Protein 6G85 (pdb70)

Solvent-accessible surface area: 31782 Å² total; per-residue (Å²): 154,83,32,34,198,67,123,104,28,32,74,13,25,168,3,60,1,2,10,2,17,10,134,120,105,15,136,77,66,133,128,25,16,26,18,60,10,51,144,50,6,117,32,116,66,110,69,108,4,20,3,3,14,11,9,2,22,1,53,80,0,0,70,54,0,12,129,32,16,65,60,119,89,15,64,135,37,4,3,0,3,25,2,43,56,56,13,89,66,20,0,8,9,0,2,9,0,0,3,0,0,1,26,28,5,74,2,48,4,85,35,0,11,60,16,12,19,29,31,83,61,5,28,2,31,1,14,7,8,8,178,81,112,9,27,2,37,0,32,17,18,18,0,0,3,0,0,42,30,0,60,99,98,51,19,13,83,16,162,80,42,88,19,127,36,25,66,84,29,53,96,112,84,62,9,33,3,6,64,5,5,82,31,2,0,0,0,18,10,13,114,29,137,147,159,28,62,105,38,3,124,18,3,25,88,29,1,65,106,48,73,8,56,0,0,0,3,0,5,77,111,75,15,55,90,120,32,0,75,90,81,70,7,49,20,16,55,16,69,17,126,108,47,63,40,2,100,59,76,35,0,65,34,1,0,0,0,0,33,10,2,50,188,143,55,2,42,0,0,0,0,3,140,44,0,20,10,15,0,0,0,0,0,0,0,4,2,0,14,52,55,12,0,14,0,15,0,0,0,0,0,0,8,2,9,9,20,4,0,0,43,12,83,3,4,16,30,0,8,77,44,7,33,63,0,19,26,13,89,68,54,6,95,69,6,94,107,87,26,161,63,0,49,30,4,77,16,7,16,52,80,111,94,51,146,48,19,118,76,90,120,107,88,108,32,33,66,11,26,203,46,65,0,39,10,4,19,22,113,144,115,17,154,84,66,134,126,46,16,30,19,42,8,61,108,68,16,138,38,134,53,102,72,103,5,17,3,3,17,12,10,1,28,0,50,103,0,0,65,60,0,14,128,31,12,99,62,116,129,9,68,140,28,9,0,5,3,20,5,30,50,46,15,80,60,23,0,6,7,0,1,9,0,0,3,0,0,1,15,28,5,78,1,47,4,84,36,0,11,65,16,12,20,29,28,87,70,4,30,2,31,1,13,7,8,5,173,79,114,9,28,2,38,0,31,18,17,17,0,0,4,0,0,41,30,0,54,100,98,51,18,15,81,24,150,80,40,77,18,119,45,29,44,85,34,68,82,113,77,61,7,34,3,10,66,5,6,81,32,2,0,0,0,20,11,11,93,36,135,151,50,137,208,39,69,92,38,2,94,20,3,28,92,26,1,62,107,50,75,7,50,2,0,0,3,0,5,73,101,44,2,49,89,99,37,0,81,92,85,69,9,57,23,9,51,13,76,17,124,109,49,45,43,4,99,60,72,32,0,70,29,0,0,0,0,1,18,27,3,48,150,155,53,3,43,0,0,0,0,4,103,47,0,17,10,14,0,0,0,0,0,0,0,5,2,1,20,52,56,14,0,16,0,16,0,0,0,0,0,0,8,2,9,9,26,4,0,0,39,12,82,4,2,15,28,0,9,80,46,5,48,43,0,8,55,10,88,71,43,9,101,41,11,99,117,103,29,104,63,0,53,50,13,15,17,7,29,57,53,55,78,59,130,109,29,128,147,150,106,149,89,150,93,61,12,93,2,100,96,135,13,19,86,104,55,24,95,13,96,76,79,110,97,119,187

Secondary structure (P-SEA, 3-state):
cbbbbbccccccccccbbbbbbcbbbbbcccbbbbbccccbbbbbcccccccccaaaaaaaaaaaaaaaaccccccbbbbbcccccaaaaaaaaaaaaaaaacccccccccccccccccccccbbbbbcccccccccccaaaaaaaaaaaaaacccccccccaaaaaaaccccccccccccccccccccccccccccaaaaaaaaaaaaccccbbbbcccccccaaaaaaabbbbbbbcccccccccaaaaaaaaaaaaaaaaabbbbbbbcccccaaaaaaaaaaaaacccccaaaaaaaaaaccccccccaaaaaaaaaaaaaaacccccccccccccccccbbbbbcaaaaaaaaaac/cccccccccccbbbbcccbbbbbcccbbbbbccccccccccccccccccaaaaaaaaaaaaaaaaccccccbbbbbcccccaaaaaaaaaaaaaaaacccccccccccccccccccccbbbbbcccccccccccaaaaaaaaaaaaaacccccccccaaaaaaaacccccccccccccbbbbccccccccccccaaaaaaaaaaaaccccbbbbcccccccaaaaaaabbbbbbbcccccccccaaaaaaaaaaaaaaaaacbbbbbbcccccaaaaaaaaaaaaacccccaaaaaaaaaaacccccccaaaaaaaacaaaaaacccccccccccccccccccccccaaaaaaaacccc/cccccccccc/ccccccccccccccc

Foldseek 3Di:
DAADDDPQKFDLDGQAEIEHAEQDDDDADQAEDEDECPVPQADDALAPFGDQAAPLSLLVVVVVVVVQCPDVSCVRYYYYYYYYHDLARSQNSLLSVLLCCVQPVVDALVSSCVRQPPDPPHHDFGFFRDDDDTDDTFGSSLLSVLSNLCVVVPFDHSVPDDSVVLVVCCDVQQFNWFDQGLAEIFTADAACDVPGHRNVVNVQVVCLVNFAAEEEEAEDDRDDCVSQVVSRHHYAYLYDDPPDADDVVSLQQLLQQSVQQVVVVGHYYYYYRGRAAHVLRNVLLNCCQPRVRQLSSSLSSRCNSPNRHHDDCSSVVCNVCSVVSNCLVPFWDWAPFFDVNGPRGTGIDGPVVNVVVVVVD/DPQWFDLDPQAEIEHAAPDDDDADQAEDEDECPVPQADDALAPFGDQAAPLSLVVVVVVVVVQCPDPSCVRYYYYYYYHPDLARSQNSLLSVLLCCVPPVVDALVSSCVRQPPDPPHHDFTFFRDDDPTDDTFHSSLLNVLSNLCVVVVFDDVVPDDSVVLVVCCDVLQFNKFDQGLAEIFTADAADPPACVGGRNVVNVLVVCLVSFAAEEEEAEDGRHHCVSQVVSRHHYAYLYDDPPDADDVQSLQQLLQQSVVQVVVVGHYYYYYNGRAARVLLNVLLNCCLPRPRQLSSSVSSRCNSPNRHHHDVSSVVCNVCSVVSNCLVPFWDWDPFADVNGPRTTGTDGPVVNVPVVDDDD/DPCDDPPDDD/DDPPDDDDDDDDDDD

GO terms:
  GO:0004721 phosphoprotein phosphatase activity (F, IDA)
  GO:0004722 protein serine/threonine phosphatase activity (F, IDA)
  GO:0044732 mitotic spindle pole body (C, IDA)
  GO:0071958 new mitotic spindle pole body (C, IDA)
  GO:0005634 nucleus (C, IDA)
  GO:0005730 nucleolus (C, IDA)
  GO:0005737 cytoplasm (C, IDA)
  GO:0005816 spindle pole body (C, IDA)
  GO:0005935 cellular bud neck (C, IDA)
  GO:0010508 positive regulation of autophagy (P, IDA)
  GO:0030869 RENT complex (C, IDA)
  GO:0140013 meiotic nuclear division (P, IDA)
  GO:1903501 positive regulation of mitotic actomyosin contractile ring assembly (P, IGI)
  GO:0005634 nucleus (C, HDA)
  GO:0005737 cytoplasm (C, IMP)
  GO:0016479 negative regulation of transcription by RNA polymerase I (P, IMP)
  GO:2000786 positive regulation of autophagosome assembly (P, IMP)
  GO:1903501 positive regulation of mitotic actomyosin contractile ring assembly (P, IMP)
  GO:0032467 positive regulation of cytokinesis (P, IMP)
  GO:0051229 meiotic spindle disassembly (P, IMP)

Nearest PDB structures (foldseek):
  6g85-assembly1_B  TM=1.003E+00  e=4.518E-81  Saccharomyces cerevisiae S288C
  6g86-assembly1_A  TM=9.935E-01  e=2.048E-76  Saccharomyces cerevisiae
  6g85-assembly1_A  TM=9.961E-01  e=1.096E-75  Saccharomyces cerevisiae S288C
  5xw4-assembly1_A  TM=9.952E-01  e=2.325E-74  Saccharomyces cerevisiae S288C
  5xw5-assembly1_A  TM=9.946E-01  e=5.379E-74  Saccharomyces cerevisiae S288C

Sequence (745 aa):
RRSVYLDNTIEFLRGRRVYLGAYDYTPEDTDELVFFTVEDAIFYNSSFHLDFGPMNIGHLLYRRFAVIFHEILNDPENANKAVVFYSSASTRQRANAACMLCCYMILVQAWTPHQVLQQPLAQVVDPPFMPFRDAGYSNADFEITIQDVVYGVWRAKEKGLIDLHHSFNLEESSYEKYEEHVEFGDFNVLTPDFIAFASPQEDHHLNQPFKSSVLNFFANNNVQLVVRLNSHLYNKKHFEDIGIQHLDLIFEEDGTCPDDLSIVKNFVGAAETIIKKRGGKIAVHCKAGLGRTGCLIGAHLIYTYGFTANECIGFLRFIRPGMVVGPQQHHWLYLHQNDFRREWKYTTRRISLKPSEAIGGLYPLISLEEEYRRLQKKKLLDNTIEFLRGRRVYLGAYDYTPEDTDELVFFTVEDAIFYNNSSSFHLDFGPMNIGHLYRFAVIFHEILNDPENANKAVVFYSSASTRQRANAACMLCCYMILVQAWTPHQVLQQPLAQVVDPPFMPFRDAGYSNADFEITIQDVVYGVWRRAKEKGLIDLHSFNLEESYEKYEEHVVEFGDFNVLTPDFIAFASPQEDHPKHLNQPFKKSSVLNFFANNNVQLVVRLNSHLYNKKHFEEDDIGIQHLDLIFEEDGTTCPDDLSIVKNFVGAAETIIKRGGKIAVHCKKAGLGRTGCLIGAHLIYTYGFTANECIGFLRFIRPGMVVGPQQHWLYLHQNDFRREWKYTTRISLKPSEAIGGLYPLISLEEEYRLQKKKLKFTDVPALNNYPAFTDVPALNYPATPP

InterPro domains:
  IPR000340 Dual specificity phosphatase, catalytic domain [PF00782] (199-334)
  IPR000387 Tyrosine-specific protein phosphatases domain [PS50056] (263-328)
  IPR003595 Protein-tyrosine phosphatase, catalytic [SM00404] (240-334)
  IPR016130 Protein-tyrosine phosphatase, active site [PS00383] (281-291)
  IPR020422 Dual specificity protein phosphatase domain [PS50054] (190-342)
  IPR020422 Dual specificity protein phosphatase domain [SM00195] (190-335)
  IPR029021 Protein-tyrosine phosphatase-like [G3DSA:3.90.190.10] (2-151)
  IPR029021 Protein-tyrosine phosphatase-like [G3DSA:3.90.190.10] (173-346)
  IPR029021 Protein-tyrosine phosphatase-like [SSF52799] (7-159)
  IPR029021 Protein-tyrosine phosphatase-like [SSF52799] (167-329)
  IPR029260 Dual specificity/tyrosine protein phosphatase, N-terminal [PF14671] (12-151)
  IPR029260 Dual specificity/tyrosine protein phosphatase, N-terminal [cd17657] (9-152)
  IPR044506 Dual-specificity phosphatase CDC14, C-terminal [cd14499] (161-340)
  IPR050561 Protein Tyrosine Phosphatase [PTHR23339] (81-438)

B-factor: mean 32.18, std 13.76, range [14.09, 113.54]

Structure (mmCIF, N/CA/C/O backbone):
data_6G85
#
_entry.id   6G85
#
_cell.length_a   76.154
_cell.length_b   97.408
_cell.length_c   129.176
_cell.angle_alpha   90.00
_cell.angle_beta   90.00
_cell.angle_gamma   90.00
#
_symmetry.space_group_name_H-M   'P 21 21 21'
#
loop_
_entity.id
_entity.type
_entity.pdbx_description
1 polymer 'Tyrosine-protein phosphatase CDC14'
2 polymer CBK1
3 polymer CBK1
4 non-polymer '2-(N-MORPHOLINO)-ETHANESULFONIC ACID'
5 non-polymer GLYCEROL
6 non-polymer 1,2-ETHANEDIOL
7 non-polymer DI(HYDROXYETHYL)ETHER
8 non-polymer 'ZINC ION'
9 water water
#
loop_
_atom_site.group_PDB
_atom_site.id
_atom_site.type_symbol
_atom_site.label_atom_id
_atom_site.label_alt_id
_atom_site.label_comp_id
_atom_site.label_asym_id
_atom_site.label_entity_id
_atom_site.label_seq_id
_atom_site.pdbx_PDB_ins_code
_atom_site.Cartn_x
_atom_site.Cartn_y
_atom_site.Cartn_z
_atom_site.occupancy
_atom_site.B_iso_or_equiv
_atom_site.auth_seq_id
_atom_site.auth_comp_id
_atom_site.auth_asym_id
_atom_site.auth_atom_id
_atom_site.pdbx_PDB_model_num
ATOM 1 N N . ARG A 1 2 ? 31.193 70.549 54.641 1.00 78.02 2 ARG A N 1
ATOM 2 C CA . ARG A 1 2 ? 31.954 69.323 54.913 1.00 75.30 2 ARG A CA 1
ATOM 3 C C . ARG A 1 2 ? 33.199 69.200 54.030 1.00 73.71 2 ARG A C 1
ATOM 4 O O . ARG A 1 2 ? 33.115 69.244 52.798 1.00 73.39 2 ARG A O 1
ATOM 12 N N . ARG A 1 3 ? 34.352 69.036 54.677 1.00 71.27 3 ARG A N 1
ATOM 13 C CA . ARG A 1 3 ? 35.634 69.098 53.990 1.00 67.24 3 ARG A CA 1
ATOM 14 C C . ARG A 1 3 ? 35.982 67.757 53.354 1.00 62.48 3 ARG A C 1
ATOM 15 O O . ARG A 1 3 ? 35.599 66.692 53.844 1.00 60.29 3 ARG A O 1
ATOM 17 N N . SER A 1 4 ? 36.721 67.818 52.255 1.00 60.34 4 SER A N 1
ATOM 18 C CA . SER A 1 4 ? 37.272 66.609 51.669 1.00 59.75 4 SER A CA 1
ATOM 19 C C . SER A 1 4 ? 38.378 66.040 52.561 1.00 57.58 4 SER A C 1
ATOM 20 O O . SER A 1 4 ? 39.099 66.773 53.246 1.00 55.62 4 SER A O 1
ATOM 22 N N . VAL A 1 5 ? 38.488 64.707 52.553 1.00 56.38 5 VAL A N 1
ATOM 23 C CA . VAL A 1 5 ? 39.521 63.962 53.273 1.00 53.59 5 VAL A CA 1
ATOM 24 C C . VAL A 1 5 ? 40.582 63.503 52.273 1.00 50.29 5 VAL A C 1
ATOM 25 O O . VAL A 1 5 ? 40.255 62.904 51.237 1.00 42.85 5 VAL A O 1
ATOM 29 N N . TYR A 1 6 ? 41.854 63.759 52.581 1.00 52.37 6 TYR A N 1
ATOM 30 C CA . TYR A 1 6 ? 42.960 63.273 51.755 1.00 56.26 6 TYR A CA 1
ATOM 31 C C . TYR A 1 6 ? 43.792 62.296 52.575 1.00 51.07 6 TYR A C 1
ATOM 32 O O . TYR A 1 6 ? 44.392 62.679 53.588 1.00 54.92 6 TYR A O 1
ATOM 41 N N . LEU A 1 7 ? 43.821 61.039 52.136 1.00 45.73 7 LEU A N 1
ATOM 42 C CA . LEU A 1 7 ? 44.441 59.956 52.884 1.00 40.87 7 LEU A CA 1
ATOM 43 C C . LEU A 1 7 ? 44.898 58.927 51.870 1.00 37.97 7 LEU A C 1
ATOM 44 O O . LEU A 1 7 ? 44.160 58.652 50.919 1.00 36.64 7 LEU A O 1
ATOM 49 N N . ASP A 1 8 ? 46.113 58.380 52.032 1.00 38.24 8 ASP A N 1
ATOM 50 C CA . ASP A 1 8 ? 46.576 57.393 51.045 1.00 36.34 8 ASP A CA 1
ATOM 51 C C . ASP A 1 8 ? 45.595 56.228 50.959 1.00 34.38 8 ASP A C 1
ATOM 52 O O . ASP A 1 8 ? 44.979 55.847 51.957 1.00 34.88 8 ASP A O 1
ATOM 57 N N . ASN A 1 9 ? 45.472 55.666 49.752 1.00 31.62 9 ASN A N 1
ATOM 58 C CA . ASN A 1 9 ? 44.702 54.430 49.480 1.00 35.51 9 ASN A CA 1
ATOM 59 C C . ASN A 1 9 ? 43.242 54.552 49.914 1.00 33.67 9 ASN A C 1
ATOM 60 O O . ASN A 1 9 ? 42.642 53.575 50.391 1.00 29.17 9 ASN A O 1
ATOM 65 N N . THR A 1 10 ? 42.664 55.753 49.729 1.00 28.60 10 THR A N 1
ATOM 66 C CA . THR A 1 10 ? 41.318 56.103 50.183 1.00 29.97 10 THR A CA 1
ATOM 67 C C . THR A 1 10 ? 40.597 56.796 49.028 1.00 32.38 10 THR A C 1
ATOM 68 O O . THR A 1 10 ? 41.128 57.754 48.455 1.00 34.93 10 THR A O 1
ATOM 72 N N . ILE A 1 11 ? 39.410 56.288 48.662 1.00 24.53 11 ILE A N 1
ATOM 73 C CA . ILE A 1 11 ? 38.631 56.728 47.492 1.00 25.03 11 ILE A CA 1
ATOM 74 C C . ILE A 1 11 ? 37.374 57.449 47.979 1.00 28.30 11 ILE A C 1
ATOM 75 O O . ILE A 1 11 ? 36.675 56.949 48.877 1.00 27.03 11 ILE A O 1
ATOM 80 N N . GLU A 1 12 ? 37.071 58.623 47.385 1.00 25.00 12 GLU A N 1
ATOM 81 C CA . GLU A 1 12 ? 35.899 59.422 47.760 1.00 24.20 12 GLU A CA 1
ATOM 82 C C . GLU A 1 12 ? 34.642 58.960 47.018 1.00 27.89 12 GLU A C 1
ATOM 83 O O . GLU A 1 12 ? 34.606 58.929 45.767 1.00 26.95 12 GLU A O 1
ATOM 89 N N . PHE A 1 13 ? 33.603 58.615 47.787 1.00 24.20 13 PHE A N 1
ATOM 90 C CA . PHE A 1 13 ? 32.264 58.415 47.215 1.00 22.48 13 PHE A CA 1
ATOM 91 C C . PHE A 1 13 ? 31.362 59.631 47.444 1.00 25.89 13 PHE A C 1
ATOM 92 O O . PHE A 1 13 ? 30.726 60.088 46.480 1.00 27.49 13 PHE A O 1
ATOM 100 N N . LEU A 1 14 ? 31.295 60.183 48.670 1.00 24.92 14 LEU A N 1
ATOM 101 C CA . LEU A 1 14 ? 30.562 61.422 48.936 1.00 25.97 14 LEU A CA 1
ATOM 102 C C . LEU A 1 14 ? 31.456 62.332 49.768 1.00 30.18 14 LEU A C 1
ATOM 103 O O . LEU A 1 14 ? 31.893 61.931 50.858 1.00 27.03 14 LEU A O 1
ATOM 108 N N . ARG A 1 15 ? 31.705 63.566 49.295 1.00 29.14 15 ARG A N 1
ATOM 109 C CA . ARG A 1 15 ? 32.653 64.472 49.969 1.00 31.52 15 ARG A CA 1
ATOM 110 C C . ARG A 1 15 ? 32.349 64.679 51.457 1.00 32.51 15 ARG A C 1
ATOM 111 O O . ARG A 1 15 ? 31.229 65.048 51.847 1.00 31.82 15 ARG A O 1
ATOM 119 N N . GLY A 1 16 ? 33.358 64.453 52.291 1.00 31.23 16 GLY A N 1
ATOM 120 C CA . GLY A 1 16 ? 33.194 64.604 53.727 1.00 32.54 16 GLY A CA 1
ATOM 121 C C . GLY A 1 16 ? 32.278 63.609 54.413 1.00 32.43 16 GLY A C 1
ATOM 122 O O . GLY A 1 16 ? 32.025 63.773 55.619 1.00 32.60 16 GLY A O 1
ATOM 123 N N . ARG A 1 17 ? 31.766 62.584 53.715 1.00 30.83 17 ARG A N 1
ATOM 124 C CA A ARG A 1 17 ? 30.760 61.705 54.309 0.41 32.20 17 ARG A CA 1
ATOM 125 C CA B ARG A 1 17 ? 30.846 61.701 54.410 0.59 31.71 17 ARG A CA 1
ATOM 126 C C . ARG A 1 17 ? 31.044 60.204 54.134 1.00 31.22 17 ARG A C 1
ATOM 127 O O . ARG A 1 17 ? 30.838 59.417 55.073 1.00 30.28 17 ARG A O 1
ATOM 142 N N . VAL A 1 18 ? 31.426 59.767 52.917 1.00 27.02 18 VAL A N 1
ATOM 143 C CA . VAL A 1 18 ? 31.593 58.321 52.643 1.00 22.29 18 VAL A CA 1
ATOM 144 C C . VAL A 1 18 ? 32.879 58.091 51.851 1.00 28.26 18 VAL A C 1
ATOM 145 O O . VAL A 1 18 ? 33.018 58.611 50.731 1.00 25.19 18 VAL A O 1
ATOM 149 N N . TYR A 1 19 ? 33.784 57.238 52.384 1.00 24.45 19 TYR A N 1
ATOM 150 C CA . TYR A 1 19 ? 35.059 56.891 51.729 1.00 24.63 19 TYR A CA 1
ATOM 151 C C . TYR A 1 19 ? 35.260 55.374 51.736 1.00 26.13 19 TYR A C 1
ATOM 152 O O . TYR A 1 19 ? 34.710 54.671 52.589 1.00 26.96 19 TYR A O 1
ATOM 161 N N . LEU A 1 20 ? 36.068 54.878 50.785 1.00 22.21 20 LEU A N 1
ATOM 162 C CA . LEU A 1 20 ? 36.436 53.458 50.666 1.00 20.74 20 LEU A CA 1
ATOM 163 C C . LEU A 1 20 ? 37.959 53.361 50.812 1.00 25.70 20 LEU A C 1
ATOM 164 O O . LEU A 1 20 ? 38.685 53.872 49.960 1.00 25.47 20 LEU A O 1
ATOM 169 N N . GLY A 1 21 ? 38.439 52.685 51.866 1.00 23.77 21 GLY A N 1
ATOM 170 C CA . GLY A 1 21 ? 39.870 52.559 52.156 1.00 23.97 21 GLY A CA 1
ATOM 171 C C . GLY A 1 21 ? 40.391 51.128 51.962 1.00 23.77 21 GLY A C 1
ATOM 172 O O . GLY A 1 21 ? 39.603 50.171 51.933 1.00 22.37 21 GLY A O 1
ATOM 173 N N . ALA A 1 22 ? 41.712 50.957 51.832 1.00 24.89 22 ALA A N 1
ATOM 174 C CA . ALA A 1 22 ? 42.346 49.632 51.779 1.00 24.30 22 ALA A CA 1
ATOM 175 C C . ALA A 1 22 ? 43.689 49.728 52.500 1.00 26.36 22 ALA A C 1
ATOM 176 O O . ALA A 1 22 ? 44.588 50.420 52.004 1.00 29.80 22 ALA A O 1
ATOM 178 N N . TYR A 1 23 ? 43.833 49.046 53.638 1.00 25.83 23 TYR A N 1
ATOM 179 C CA . TYR A 1 23 ? 44.964 49.305 54.530 1.00 27.33 23 TYR A CA 1
ATOM 180 C C . TYR A 1 23 ? 45.563 47.995 55.009 1.00 30.32 23 TYR A C 1
ATOM 181 O O . TYR A 1 23 ? 44.841 47.020 55.246 1.00 32.81 23 TYR A O 1
ATOM 190 N N . ASP A 1 24 ? 46.886 47.991 55.228 1.00 36.67 24 ASP A N 1
ATOM 191 C CA . ASP A 1 24 ? 47.547 46.862 55.874 1.00 38.91 24 ASP A CA 1
ATOM 192 C C . ASP A 1 24 ? 47.879 47.154 57.338 1.00 42.62 24 ASP A C 1
ATOM 193 O O . ASP A 1 24 ? 48.732 46.478 57.924 1.00 47.53 24 ASP A O 1
ATOM 198 N N . TYR A 1 25 ? 47.236 48.168 57.925 1.00 39.70 25 TYR A N 1
ATOM 199 C CA . TYR A 1 25 ? 47.345 48.552 59.332 1.00 41.30 25 TYR A CA 1
ATOM 200 C C . TYR A 1 25 ? 45.917 48.777 59.834 1.00 38.29 25 TYR A C 1
ATOM 201 O O . TYR A 1 25 ? 44.974 48.808 59.040 1.00 36.49 25 TYR A O 1
ATOM 210 N N . THR A 1 26 ? 45.741 48.923 61.148 1.00 38.66 26 THR A N 1
ATOM 211 C CA . THR A 1 26 ? 44.420 49.231 61.686 1.00 40.96 26 THR A CA 1
ATOM 212 C C . THR A 1 26 ? 44.326 50.729 61.927 1.00 36.62 26 THR A C 1
ATOM 213 O O . THR A 1 26 ? 45.048 51.253 62.778 1.00 38.76 26 THR A O 1
ATOM 217 N N . PRO A 1 27 ? 43.472 51.450 61.196 1.00 33.76 27 PRO A N 1
ATOM 218 C CA . PRO A 1 27 ? 43.370 52.905 61.385 1.00 32.78 27 PRO A CA 1
ATOM 219 C C . PRO A 1 27 ? 42.683 53.278 62.686 1.00 36.24 27 PRO A C 1
ATOM 220 O O . PRO A 1 27 ? 41.847 52.531 63.199 1.00 35.37 27 PRO A O 1
ATOM 224 N N . GLU A 1 28 ? 43.054 54.453 63.222 1.00 34.88 28 GLU A N 1
ATOM 225 C CA . GLU A 1 28 ? 42.485 54.997 64.455 1.00 36.40 28 GLU A CA 1
ATOM 226 C C . GLU A 1 28 ? 41.427 56.065 64.178 1.00 36.91 28 GLU A C 1
ATOM 227 O O . GLU A 1 28 ? 41.672 56.992 63.408 1.00 36.27 28 GLU A O 1
ATOM 233 N N . ASP A 1 29 ? 40.276 55.964 64.854 1.00 37.79 29 ASP A N 1
ATOM 234 C CA . ASP A 1 29 ? 39.251 56.997 64.761 1.00 34.90 29 ASP A CA 1
ATOM 235 C C . ASP A 1 29 ? 39.783 58.334 65.289 1.00 38.41 29 ASP A C 1
ATOM 236 O O . ASP A 1 29 ? 40.603 58.379 66.214 1.00 42.00 29 ASP A O 1
ATOM 241 N N . THR A 1 30 ? 39.270 59.436 64.730 1.00 37.51 30 THR A N 1
ATOM 242 C CA . THR A 1 30 ? 39.613 60.788 65.201 1.00 39.58 30 THR A CA 1
ATOM 243 C C . THR A 1 30 ? 38.339 61.610 65.398 1.00 42.70 30 THR A C 1
ATOM 244 O O . THR A 1 30 ? 37.216 61.128 65.191 1.00 42.01 30 THR A O 1
ATOM 248 N N . ASP A 1 31 ? 38.520 62.889 65.753 1.00 42.98 31 ASP A N 1
ATOM 249 C CA . ASP A 1 31 ? 37.371 63.777 65.861 1.00 41.55 31 ASP A CA 1
ATOM 250 C C . ASP A 1 31 ? 36.705 64.008 64.515 1.00 37.42 31 ASP A C 1
ATOM 251 O O . ASP A 1 31 ? 35.538 64.405 64.475 1.00 42.75 31 ASP A O 1
ATOM 256 N N . GLU A 1 32 ? 37.388 63.711 63.414 1.00 36.84 32 GLU A N 1
ATOM 257 C CA . GLU A 1 32 ? 36.832 63.923 62.084 1.00 40.34 32 GLU A CA 1
ATOM 258 C C . GLU A 1 32 ? 36.527 62.644 61.312 1.00 36.01 32 GLU A C 1
ATOM 259 O O . GLU A 1 32 ? 35.849 62.733 60.283 1.00 37.00 32 GLU A O 1
ATOM 265 N N . LEU A 1 33 ? 37.000 61.478 61.775 1.00 34.97 33 LEU A N 1
ATOM 266 C CA . LEU A 1 33 ? 36.927 60.237 61.001 1.00 37.06 33 LEU A CA 1
ATOM 267 C C . LEU A 1 33 ? 36.453 59.078 61.880 1.00 34.05 33 LEU A C 1
ATOM 268 O O . LEU A 1 33 ? 36.873 58.970 63.038 1.00 35.65 33 LEU A O 1
ATOM 273 N N . VAL A 1 34 ? 35.574 58.215 61.328 1.00 30.94 34 VAL A N 1
ATOM 274 C CA . VAL A 1 34 ? 35.258 56.927 61.947 1.00 29.47 34 VAL A CA 1
ATOM 275 C C . VAL A 1 34 ? 35.464 55.833 60.896 1.00 27.45 34 VAL A C 1
ATOM 276 O O . VAL A 1 34 ? 34.951 55.926 59.778 1.00 27.10 34 VAL A O 1
ATOM 280 N N . PHE A 1 35 ? 36.195 54.789 61.262 1.00 27.91 35 PHE A N 1
ATOM 281 C CA . PHE A 1 35 ? 36.573 53.719 60.349 1.00 25.93 35 PHE A CA 1
ATOM 282 C C . PHE A 1 35 ? 35.841 52.417 60.720 1.00 23.25 35 PHE A C 1
ATOM 283 O O . PHE A 1 35 ? 35.666 52.123 61.928 1.00 28.22 35 PHE A O 1
ATOM 291 N N . PHE A 1 36 ? 35.499 51.609 59.715 1.00 23.28 36 PHE A N 1
ATOM 292 C CA . PHE A 1 36 ? 35.015 50.250 59.991 1.00 24.08 36 PHE A CA 1
ATOM 293 C C . PHE A 1 36 ? 35.319 49.274 58.872 1.00 25.20 36 PHE A C 1
ATOM 294 O O . PHE A 1 36 ? 35.343 49.646 57.695 1.00 23.53 36 PHE A O 1
ATOM 302 N N . THR A 1 37 ? 35.617 48.025 59.273 1.00 25.83 37 THR A N 1
ATOM 303 C CA . THR A 1 37 ? 35.709 46.896 58.353 1.00 23.50 37 THR A CA 1
ATOM 304 C C . THR A 1 37 ? 34.731 45.794 58.792 1.00 22.65 37 THR A C 1
ATOM 305 O O . THR A 1 37 ? 34.420 45.676 59.986 1.00 25.54 37 THR A O 1
ATOM 309 N N . VAL A 1 38 ? 34.229 45.016 57.818 1.00 23.89 38 VAL A N 1
ATOM 310 C CA . VAL A 1 38 ? 33.366 43.860 58.116 1.00 25.61 38 VAL A CA 1
ATOM 311 C C . VAL A 1 38 ? 34.028 42.525 57.780 1.00 29.60 38 VAL A C 1
ATOM 312 O O . VAL A 1 38 ? 33.340 41.486 57.751 1.00 27.82 38 VAL A O 1
ATOM 316 N N . GLU A 1 39 ? 35.329 42.505 57.499 1.00 28.20 39 GLU A N 1
ATOM 317 C CA . GLU A 1 39 ? 35.958 41.281 57.003 1.00 29.67 39 GLU A CA 1
ATOM 318 C C . GLU A 1 39 ? 35.906 40.122 58.012 1.00 31.51 39 GLU A C 1
ATOM 319 O O . GLU A 1 39 ? 35.845 38.956 57.592 1.00 36.05 39 GLU A O 1
ATOM 325 N N . ASP A 1 40 ? 35.886 40.408 59.312 1.00 30.33 40 ASP A N 1
ATOM 326 C CA . ASP A 1 40 ? 35.768 39.337 60.306 1.00 33.92 40 ASP A CA 1
ATOM 327 C C . ASP A 1 40 ? 34.337 38.848 60.487 1.00 44.00 40 ASP A C 1
ATOM 328 O O . ASP A 1 40 ? 34.142 37.764 61.049 1.00 54.71 40 ASP A O 1
ATOM 333 N N . ALA A 1 41 ? 33.336 39.610 60.037 1.00 36.04 41 ALA A N 1
ATOM 334 C CA . ALA A 1 41 ? 31.936 39.294 60.310 1.00 39.54 41 ALA A CA 1
ATOM 335 C C . ALA A 1 41 ? 31.164 38.828 59.084 1.00 33.28 41 ALA A C 1
ATOM 336 O O . ALA A 1 41 ? 30.223 38.047 59.219 1.00 35.57 41 ALA A O 1
ATOM 338 N N . ILE A 1 42 ? 31.555 39.274 57.893 1.00 24.34 42 ILE A N 1
ATOM 339 C CA . ILE A 1 42 ? 30.814 39.009 56.656 1.00 23.51 42 ILE A CA 1
ATOM 340 C C . ILE A 1 42 ? 31.819 38.433 55.662 1.00 29.27 42 ILE A C 1
ATOM 341 O O . ILE A 1 42 ? 32.721 39.142 55.207 1.00 32.79 42 ILE A O 1
ATOM 346 N N . PHE A 1 43 ? 31.686 37.159 55.331 1.00 29.20 43 PHE A N 1
ATOM 347 C CA . PHE A 1 43 ? 32.714 36.565 54.487 1.00 33.07 43 PHE A CA 1
ATOM 348 C C . PHE A 1 43 ? 32.115 35.591 53.477 1.00 26.96 43 PHE A C 1
ATOM 349 O O . PHE A 1 43 ? 31.070 34.973 53.705 1.00 25.72 43 PHE A O 1
ATOM 357 N N . TYR A 1 44 ? 32.828 35.451 52.375 1.00 24.15 44 TYR A N 1
ATOM 358 C CA . TYR A 1 44 ? 32.416 34.634 51.247 1.00 23.29 44 TYR A CA 1
ATOM 359 C C . TYR A 1 44 ? 32.943 33.205 51.431 1.00 24.41 44 TYR A C 1
ATOM 360 O O . TYR A 1 44 ? 34.127 33.007 51.782 1.00 28.44 44 TYR A O 1
ATOM 369 N N . ASN A 1 45 ? 32.067 32.206 51.171 1.00 21.89 45 ASN A N 1
ATOM 370 C CA . ASN A 1 45 ? 32.448 30.787 51.297 1.00 26.60 45 ASN A CA 1
ATOM 371 C C . ASN A 1 45 ? 32.786 30.214 49.923 1.00 23.15 45 ASN A C 1
ATOM 372 O O . ASN A 1 45 ? 31.898 30.027 49.083 1.00 26.73 45 ASN A O 1
ATOM 377 N N . SER A 1 46 ? 34.066 29.937 49.683 1.00 23.16 46 SER A N 1
ATOM 378 C CA A SER A 1 46 ? 34.520 29.532 48.347 0.61 21.32 46 SER A CA 1
ATOM 379 C CA B SER A 1 46 ? 34.529 29.526 48.350 0.39 22.22 46 SER A CA 1
ATOM 380 C C . SER A 1 46 ? 34.228 28.053 48.067 1.00 23.70 46 SER A C 1
ATOM 381 O O . SER A 1 46 ? 34.475 27.180 48.923 1.00 26.34 46 SER A O 1
ATOM 386 N N . PHE A 1 47 ? 33.741 27.756 46.838 1.00 23.23 47 PHE A N 1
ATOM 387 C CA . PHE A 1 47 ? 33.648 26.361 46.374 1.00 24.63 47 PHE A CA 1
ATOM 388 C C . PHE A 1 47 ? 35.028 25.799 46.029 1.00 26.28 47 PHE A C 1
ATOM 389 O O . PHE A 1 47 ? 35.403 24.682 46.462 1.00 27.93 47 PHE A O 1
ATOM 397 N N . HIS A 1 48 ? 35.781 26.530 45.203 1.00 24.46 48 HIS A N 1
ATOM 398 C CA . HIS A 1 48 ? 37.132 26.103 44.808 1.00 23.96 48 HIS A CA 1
ATOM 399 C C . HIS A 1 48 ? 38.053 27.327 44.890 1.00 27.29 48 HIS A C 1
ATOM 400 O O . HIS A 1 48 ? 38.581 27.625 45.959 1.00 28.34 48 HIS A O 1
ATOM 407 N N . LEU A 1 49 ? 38.224 28.078 43.792 1.00 21.32 49 LEU A N 1
ATOM 408 C CA . LEU A 1 49 ? 39.076 29.257 43.771 1.00 22.29 49 LEU A CA 1
ATOM 409 C C . LEU A 1 49 ? 38.291 30.550 43.489 1.00 23.29 49 LEU A C 1
ATOM 410 O O . LEU A 1 49 ? 38.896 31.645 43.411 1.00 22.85 49 LEU A O 1
ATOM 415 N N . ASP A 1 50 ? 36.965 30.448 43.335 1.00 19.87 50 ASP A N 1
ATOM 416 C CA . ASP A 1 50 ? 36.065 31.614 43.378 1.00 20.34 50 ASP A CA 1
ATOM 417 C C . ASP A 1 50 ? 36.242 32.333 44.721 1.00 22.09 50 ASP A C 1
ATOM 418 O O . ASP A 1 50 ? 36.524 31.695 45.758 1.00 23.34 50 ASP A O 1
ATOM 423 N N . PHE A 1 51 ? 36.100 33.672 44.715 1.00 21.21 51 PHE A N 1
ATOM 424 C CA . PHE A 1 51 ? 36.283 34.450 45.954 1.00 19.68 51 PHE A CA 1
ATOM 425 C C . PHE A 1 51 ? 35.191 35.509 46.162 1.00 19.87 51 PHE A C 1
ATOM 426 O O . PHE A 1 51 ? 35.215 36.190 47.198 1.00 20.62 51 PHE A O 1
ATOM 434 N N . GLY A 1 52 ? 34.296 35.722 45.197 1.00 16.99 52 GLY A N 1
ATOM 435 C CA . GLY A 1 52 ? 33.302 36.787 45.226 1.00 16.51 52 GLY A CA 1
ATOM 436 C C . GLY A 1 52 ? 32.532 36.785 43.903 1.00 17.20 52 GLY A C 1
ATOM 437 O O . GLY A 1 52 ? 32.796 35.948 43.037 1.00 19.00 52 GLY A O 1
ATOM 438 N N . PRO A 1 53 ? 31.580 37.719 43.698 1.00 17.05 53 PRO A N 1
ATOM 439 C CA . PRO A 1 53 ? 31.245 38.837 44.612 1.00 17.31 53 PRO A CA 1
ATOM 440 C C . PRO A 1 53 ? 30.442 38.402 45.841 1.00 17.20 53 PRO A C 1
ATOM 441 O O . PRO A 1 53 ? 29.904 37.279 45.922 1.00 18.97 53 PRO A O 1
ATOM 445 N N . MET A 1 54 ? 30.394 39.327 46.809 1.00 16.98 54 MET A N 1
ATOM 446 C CA . MET A 1 54 ? 29.509 39.126 47.969 1.00 16.40 54 MET A CA 1
ATOM 447 C C . MET A 1 54 ? 28.045 39.075 47.536 1.00 19.03 54 MET A C 1
ATOM 448 O O . MET A 1 54 ? 27.632 39.744 46.572 1.00 21.15 54 MET A O 1
ATOM 453 N N . ASN A 1 55 ? 27.247 38.255 48.232 1.00 19.13 55 ASN A N 1
ATOM 454 C CA . ASN A 1 55 ? 25.854 38.035 47.810 1.00 17.79 55 ASN A CA 1
ATOM 455 C C . ASN A 1 55 ? 24.847 38.997 48.502 1.00 18.62 55 ASN A C 1
ATOM 456 O O . ASN A 1 55 ? 25.205 39.863 49.328 1.00 18.23 55 ASN A O 1
ATOM 461 N N . ILE A 1 56 ? 23.549 38.861 48.117 1.00 18.21 56 ILE A N 1
ATOM 462 C CA . ILE A 1 56 ? 22.489 39.788 48.596 1.00 16.76 56 ILE A CA 1
ATOM 463 C C . ILE A 1 56 ? 22.304 39.730 50.136 1.00 17.46 56 ILE A C 1
ATOM 464 O O . ILE A 1 56 ? 21.992 40.752 50.756 1.00 18.15 56 ILE A O 1
ATOM 469 N N . GLY A 1 57 ? 22.456 38.548 50.747 1.00 18.83 57 GLY A N 1
ATOM 470 C CA . GLY A 1 57 ? 22.426 38.474 52.211 1.00 19.65 57 GLY A CA 1
ATOM 471 C C . GLY A 1 57 ? 23.596 39.185 52.891 1.00 18.44 57 GLY A C 1
ATOM 472 O O . GLY A 1 57 ? 23.398 39.861 53.895 1.00 20.42 57 GLY A O 1
ATOM 473 N N . HIS A 1 58 ? 24.816 39.021 52.356 1.00 21.61 58 HIS A N 1
ATOM 474 C CA . HIS A 1 58 ? 25.974 39.812 52.827 1.00 23.46 58 HIS A CA 1
ATOM 475 C C . HIS A 1 58 ? 25.685 41.313 52.732 1.00 19.89 58 HIS A C 1
ATOM 476 O O . HIS A 1 58 ? 25.943 42.078 53.687 1.00 19.96 58 HIS A O 1
ATOM 483 N N . LEU A 1 59 ? 25.158 41.756 51.560 1.00 18.25 59 LEU A N 1
ATOM 484 C CA A LEU A 1 59 ? 24.855 43.162 51.332 0.30 18.44 59 LEU A CA 1
ATOM 485 C CA B LEU A 1 59 ? 24.852 43.167 51.321 0.70 17.70 59 LEU A CA 1
ATOM 486 C C . LEU A 1 59 ? 23.842 43.677 52.342 1.00 21.57 59 LEU A C 1
ATOM 487 O O . LEU A 1 59 ? 24.008 44.775 52.881 1.00 19.60 59 LEU A O 1
ATOM 496 N N . TYR A 1 60 ? 22.770 42.882 52.608 1.00 19.10 60 TYR A N 1
ATOM 497 C CA . TYR A 1 60 ? 21.786 43.305 53.600 1.00 20.96 60 TYR A CA 1
ATOM 498 C C . TYR A 1 60 ? 22.423 43.487 54.978 1.00 20.48 60 TYR A C 1
ATOM 499 O O . TYR A 1 60 ? 22.135 44.482 55.667 1.00 21.52 60 TYR A O 1
ATOM 508 N N . ARG A 1 61 ? 23.290 42.556 55.392 1.00 22.52 61 ARG A N 1
ATOM 509 C CA A ARG A 1 61 ? 23.937 42.705 56.699 0.51 23.30 61 ARG A CA 1
ATOM 510 C CA B ARG A 1 61 ? 23.935 42.704 56.699 0.49 23.39 61 ARG A CA 1
ATOM 511 C C . ARG A 1 61 ? 24.899 43.893 56.719 1.00 22.36 61 ARG A C 1
ATOM 512 O O . ARG A 1 61 ? 24.976 44.613 57.726 1.00 23.62 61 ARG A O 1
ATOM 527 N N . PHE A 1 62 ? 25.641 44.119 55.610 1.00 20.26 62 PHE A N 1
ATOM 528 C CA . PHE A 1 62 ? 26.470 45.341 55.512 1.00 21.19 62 PHE A CA 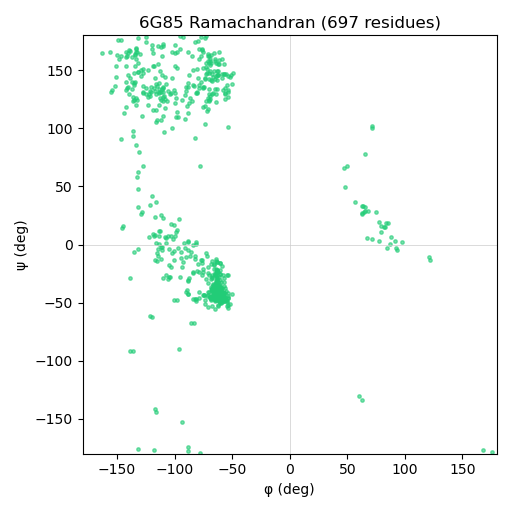1
ATOM 529 C C . PHE A 1 62 ? 25.621 46.620 55.685 1.00 22.78 62 PHE A C 1
ATOM 530 O O . PHE A 1 62 ? 26.019 47.571 56.373 1.00 22.11 62 PHE A O 1
ATOM 538 N N . ALA A 1 63 ? 24.451 46.681 55.042 1.00 20.49 63 ALA A N 1
ATOM 539 C CA . ALA A 1 63 ? 23.591 47.861 55.137 1.00 20.51 63 ALA A CA 1
ATOM 540 C C . ALA A 1 63 ? 23.176 48.161 56.593 1.00 21.47 63 ALA A C 1
ATOM 541 O O . ALA A 1 63 ? 23.169 49.332 57.040 1.00 21.73 63 ALA A O 1
ATOM 543 N N . VAL A 1 64 ? 22.809 47.102 57.360 1.00 22.71 64 VAL A N 1
ATOM 544 C CA . VAL A 1 64 ? 22.450 47.292 58.785 1.00 24.38 64 VAL A CA 1
ATOM 545 C C . VAL A 1 64 ? 23.615 47.923 59.572 1.00 24.03 64 VAL A C 1
ATOM 546 O O . VAL A 1 64 ? 23.427 48.877 60.344 1.00 26.95 64 VAL A O 1
ATOM 550 N N . ILE A 1 65 ? 24.841 47.395 59.389 1.00 23.13 65 ILE A N 1
ATOM 551 C CA . ILE A 1 65 ? 26.025 47.889 60.105 1.00 22.72 65 ILE A CA 1
ATOM 552 C C . ILE A 1 65 ? 26.352 49.334 59.695 1.00 24.90 65 ILE A C 1
ATOM 553 O O . ILE A 1 65 ? 26.571 50.220 60.534 1.00 25.13 65 ILE A O 1
ATOM 558 N N . PHE A 1 66 ? 26.390 49.578 58.384 1.00 23.23 66 PHE A N 1
ATOM 559 C CA . PHE A 1 66 ? 26.646 50.922 57.849 1.00 23.79 66 PHE A CA 1
ATOM 560 C C . PHE A 1 66 ? 25.667 51.954 58.408 1.00 24.29 66 PHE A C 1
ATOM 561 O O . PHE A 1 66 ? 26.077 53.066 58.795 1.00 25.02 66 PHE A O 1
ATOM 569 N N . HIS A 1 67 ? 24.349 51.648 58.365 1.00 24.00 67 HIS A N 1
ATOM 570 C CA . HIS A 1 67 ? 23.341 52.539 58.949 1.00 27.56 67 HIS A CA 1
ATOM 571 C C . HIS A 1 67 ? 23.528 52.760 60.453 1.00 26.77 67 HIS A C 1
ATOM 572 O O . HIS A 1 67 ? 23.290 53.864 60.934 1.00 28.11 67 HIS A O 1
ATOM 579 N N . GLU A 1 68 ? 23.881 51.714 61.213 1.00 26.56 68 GLU A N 1
ATOM 580 C CA . GLU A 1 68 ? 24.098 51.896 62.656 1.00 25.88 68 GLU A CA 1
ATOM 581 C C . GLU A 1 68 ? 25.226 52.901 62.904 1.00 29.41 68 GLU A C 1
ATOM 582 O O . GLU A 1 68 ? 25.120 53.783 63.773 1.00 30.79 68 GLU A O 1
ATOM 588 N N . ILE A 1 69 ? 26.281 52.844 62.082 1.00 29.89 69 ILE A N 1
ATOM 589 C CA . ILE A 1 69 ? 27.414 53.743 62.303 1.00 30.13 69 ILE A CA 1
ATOM 590 C C . ILE A 1 69 ? 27.058 55.163 61.855 1.00 27.38 69 ILE A C 1
ATOM 591 O O . ILE A 1 69 ? 27.290 56.145 62.568 1.00 28.00 69 ILE A O 1
ATOM 596 N N . LEU A 1 70 ? 26.416 55.284 60.692 1.00 28.67 70 LEU A N 1
ATOM 597 C CA . LEU A 1 70 ? 25.984 56.588 60.175 1.00 30.24 70 LEU A CA 1
ATOM 598 C C . LEU A 1 70 ? 25.007 57.288 61.117 1.00 32.64 70 LEU A C 1
ATOM 599 O O . LEU A 1 70 ? 25.036 58.519 61.244 1.00 37.30 70 LEU A O 1
ATOM 604 N N . ASN A 1 71 ? 24.112 56.531 61.783 1.00 30.81 71 ASN A N 1
ATOM 605 C CA . ASN A 1 71 ? 23.070 57.103 62.622 1.00 33.84 71 ASN A CA 1
ATOM 606 C C . ASN A 1 71 ? 23.527 57.328 64.058 1.00 34.57 71 ASN A C 1
ATOM 607 O O . ASN A 1 71 ? 22.764 57.894 64.862 1.00 39.21 71 ASN A O 1
ATOM 612 N N . ASP A 1 72 ? 24.741 56.905 64.413 1.00 35.09 72 ASP A N 1
ATOM 613 C CA . ASP A 1 72 ? 25.242 57.097 65.789 1.00 36.04 72 ASP A CA 1
ATOM 614 C C . ASP A 1 72 ? 25.504 58.587 66.058 1.00 35.68 72 ASP A C 1
ATOM 615 O O . ASP A 1 72 ? 26.184 59.250 65.261 1.00 37.67 72 ASP A O 1
ATOM 620 N N . PRO A 1 73 ? 24.958 59.157 67.151 1.00 40.96 73 PRO A N 1
ATOM 621 C CA . PRO A 1 73 ? 25.129 60.598 67.399 1.00 41.69 73 PRO A CA 1
ATOM 622 C C . PRO A 1 73 ? 26.576 61.075 67.473 1.00 41.08 73 PRO A C 1
ATOM 623 O O . PRO A 1 73 ? 26.862 62.210 67.056 1.00 42.06 73 PRO A O 1
ATOM 627 N N . GLU A 1 74 ? 27.510 60.255 67.960 1.00 46.08 74 GLU A N 1
ATOM 628 C CA . GLU A 1 74 ? 28.892 60.734 68.017 1.00 47.97 74 GLU A CA 1
ATOM 629 C C . GLU A 1 74 ? 29.531 60.909 66.640 1.00 42.64 74 GLU A C 1
ATOM 630 O O . GLU A 1 74 ? 30.555 61.593 66.532 1.00 41.54 74 GLU A O 1
ATOM 633 N N . ASN A 1 75 ? 28.965 60.323 65.586 1.00 36.53 75 ASN A N 1
ATOM 634 C CA . ASN A 1 75 ? 29.537 60.399 64.247 1.00 34.18 75 ASN A CA 1
ATOM 635 C C . ASN A 1 75 ? 28.872 61.481 63.397 1.00 36.73 75 ASN A C 1
ATOM 636 O O . ASN A 1 75 ? 29.079 61.530 62.177 1.00 39.99 75 ASN A O 1
ATOM 641 N N . ALA A 1 76 ? 28.078 62.359 64.024 1.00 38.69 76 ALA A N 1
ATOM 642 C CA . ALA A 1 76 ? 27.236 63.280 63.263 1.00 44.75 76 ALA A CA 1
ATOM 643 C C . ALA A 1 76 ? 28.055 64.245 62.422 1.00 44.71 76 ALA A C 1
ATOM 644 O O . ALA A 1 76 ? 27.598 64.684 61.360 1.00 48.46 76 ALA A O 1
ATOM 646 N N . ASN A 1 77 ? 29.259 64.596 62.878 1.00 43.10 77 ASN A N 1
ATOM 647 C CA . ASN A 1 77 ? 30.116 65.511 62.137 1.00 44.22 77 ASN A CA 1
ATOM 648 C C . ASN A 1 77 ? 31.331 64.813 61.543 1.00 45.71 77 ASN A C 1
ATOM 649 O O . ASN A 1 77 ? 32.328 65.471 61.250 1.00 48.23 77 ASN A O 1
ATOM 654 N N . LYS A 1 78 ? 31.272 63.497 61.334 1.00 38.66 78 LYS A N 1
ATOM 655 C CA . LYS A 1 78 ? 32.449 62.773 60.886 1.00 38.47 78 LYS A CA 1
ATOM 656 C C . LYS A 1 78 ? 32.210 62.221 59.490 1.00 37.37 78 LYS A C 1
ATOM 657 O O . LYS A 1 78 ? 31.064 61.983 59.092 1.00 35.70 78 LYS A O 1
ATOM 663 N N . ALA A 1 79 ? 33.310 62.002 58.764 1.00 32.73 79 ALA A N 1
ATOM 664 C CA . ALA A 1 79 ? 33.281 61.170 57.573 1.00 30.71 79 ALA A CA 1
ATOM 665 C C . ALA A 1 79 ? 33.417 59.699 57.972 1.00 32.93 79 ALA A C 1
ATOM 666 O O . ALA A 1 79 ? 34.186 59.366 58.888 1.00 30.48 79 ALA A O 1
ATOM 668 N N . VAL A 1 80 ? 32.607 58.853 57.335 1.00 28.80 80 VAL A N 1
ATOM 669 C CA . VAL A 1 80 ? 32.645 57.401 57.532 1.00 26.60 80 VAL A CA 1
ATOM 670 C C . VAL A 1 80 ? 33.559 56.772 56.476 1.00 25.77 80 VAL A C 1
ATOM 671 O O . VAL A 1 80 ? 33.331 56.923 55.259 1.00 27.06 80 VAL A O 1
ATOM 675 N N . VAL A 1 81 ? 34.576 56.007 56.929 1.00 25.87 81 VAL A N 1
ATOM 676 C CA . VAL A 1 81 ? 35.503 55.289 56.035 1.00 25.24 81 VAL A CA 1
ATOM 677 C C . VAL A 1 81 ? 35.261 53.781 56.175 1.00 25.19 81 VAL A C 1
ATOM 678 O O . VAL A 1 81 ? 35.641 53.189 57.201 1.00 25.22 81 VAL A O 1
ATOM 682 N N . PHE A 1 82 ? 34.644 53.163 55.161 1.00 23.97 82 PHE A N 1
ATOM 683 C CA . PHE A 1 82 ? 34.539 51.700 55.058 1.00 22.82 82 PHE A CA 1
ATOM 684 C C . PHE A 1 82 ? 35.849 51.155 54.473 1.00 24.81 82 PHE A C 1
ATOM 685 O O . PHE A 1 82 ? 36.323 51.660 53.434 1.00 24.15 82 PHE A O 1
ATOM 693 N N . TYR A 1 83 ? 36.464 50.122 55.102 1.00 23.77 83 TYR A N 1
ATOM 694 C CA . TYR A 1 83 ? 37.724 49.643 54.489 1.00 22.16 83 TYR A CA 1
ATOM 695 C C . TYR A 1 83 ? 37.869 48.117 54.471 1.00 26.88 83 TYR A C 1
ATOM 696 O O . TYR A 1 83 ? 37.153 47.375 55.162 1.00 22.77 83 TYR A O 1
ATOM 705 N N . SER A 1 84 ? 38.841 47.661 53.675 1.00 24.45 84 SER A N 1
ATOM 706 C CA . SER A 1 84 ? 39.290 46.252 53.590 1.00 24.10 84 SER A CA 1
ATOM 707 C C . SER A 1 84 ? 40.792 46.216 53.851 1.00 25.47 84 SER A C 1
ATOM 708 O O . SER A 1 84 ? 41.423 47.258 54.051 1.00 23.85 84 SER A O 1
ATOM 711 N N . SER A 1 85 ? 41.341 44.994 53.843 1.00 25.71 85 SER A N 1
ATOM 712 C CA . SER A 1 85 ? 42.782 44.757 53.745 1.00 27.15 85 SER A CA 1
ATOM 713 C C . SER A 1 85 ? 43.268 45.049 52.311 1.00 25.86 85 SER A C 1
ATOM 714 O O . SER A 1 85 ? 42.505 45.429 51.423 1.00 23.18 85 SER A O 1
ATOM 717 N N . ALA A 1 86 ? 44.577 44.913 52.082 1.00 25.92 86 ALA A N 1
ATOM 718 C CA . ALA A 1 86 ? 45.182 45.375 50.835 1.00 28.24 86 ALA A CA 1
ATOM 719 C C . ALA A 1 86 ? 45.125 44.359 49.701 1.00 25.92 86 ALA A C 1
ATOM 720 O O . ALA A 1 86 ? 45.469 44.692 48.552 1.00 27.94 86 ALA A O 1
ATOM 722 N N . SER A 1 87 ? 44.672 43.132 49.956 1.00 20.92 87 SER A N 1
ATOM 723 C CA . SER A 1 87 ? 44.636 42.157 48.882 1.00 21.80 87 SER A CA 1
ATOM 724 C C . SER A 1 87 ? 43.699 42.614 47.768 1.00 23.48 87 SER A C 1
ATOM 725 O O . SER A 1 87 ? 42.635 43.198 48.015 1.00 20.94 87 SER A O 1
ATOM 728 N N . THR A 1 88 ? 44.059 42.282 46.523 1.00 21.11 88 THR A N 1
ATOM 729 C CA . THR A 1 88 ? 43.226 42.732 45.391 1.00 19.67 88 THR A CA 1
ATOM 730 C C . THR A 1 88 ? 41.881 42.001 45.334 1.00 20.53 88 THR A C 1
ATOM 731 O O . THR A 1 88 ? 40.905 42.542 44.778 1.00 19.84 88 THR A O 1
ATOM 735 N N . ARG A 1 89 ? 41.804 40.790 45.897 1.00 22.02 89 ARG A N 1
ATOM 736 C CA . ARG A 1 89 ? 40.505 40.079 45.990 1.00 18.96 89 ARG A CA 1
ATOM 737 C C . ARG A 1 89 ? 39.588 40.674 47.072 1.00 20.87 89 ARG A C 1
ATOM 738 O O . ARG A 1 89 ? 38.372 40.862 46.821 1.00 20.46 89 ARG A O 1
ATOM 746 N N . GLN A 1 90 ? 40.136 40.994 48.268 1.00 21.52 90 GLN A N 1
ATOM 747 C CA . GLN A 1 90 ? 39.308 41.604 49.318 1.00 21.59 90 GLN A CA 1
ATOM 748 C C . GLN A 1 90 ? 38.892 43.023 48.931 1.00 23.78 90 GLN A C 1
ATOM 749 O O . GLN A 1 90 ? 37.751 43.430 49.199 1.00 22.07 90 GLN A O 1
ATOM 755 N N . ARG A 1 91 ? 39.788 43.769 48.254 1.00 20.34 91 ARG A N 1
ATOM 756 C CA . ARG A 1 91 ? 39.420 45.087 47.727 1.00 20.39 91 ARG A CA 1
ATOM 757 C C . ARG A 1 91 ? 38.265 45.004 46.719 1.00 19.59 91 ARG A C 1
ATOM 758 O O . ARG A 1 91 ? 37.351 45.831 46.771 1.00 20.09 91 ARG A O 1
ATOM 766 N N . ALA A 1 92 ? 38.299 44.036 45.766 1.00 17.78 92 ALA A N 1
ATOM 767 C CA . ALA A 1 92 ? 37.191 43.886 44.812 1.00 17.69 92 ALA A CA 1
ATOM 768 C C . ALA A 1 92 ? 35.858 43.609 45.520 1.00 18.61 92 ALA A C 1
ATOM 769 O O . ALA A 1 92 ? 34.810 44.183 45.151 1.00 19.96 92 ALA A O 1
ATOM 771 N N . ASN A 1 93 ? 35.879 42.729 46.522 1.00 18.92 93 ASN A N 1
ATOM 772 C CA . ASN A 1 93 ? 34.638 42.417 47.242 1.00 18.11 93 ASN A CA 1
ATOM 773 C C . ASN A 1 93 ? 34.089 43.635 47.971 1.00 20.73 93 ASN A C 1
ATOM 774 O O . ASN A 1 93 ? 32.869 43.889 47.924 1.00 20.12 93 ASN A O 1
ATOM 779 N N . ALA A 1 94 ? 34.943 44.388 48.692 1.00 18.63 94 ALA A N 1
ATOM 780 C CA . ALA A 1 94 ? 34.438 45.551 49.435 1.00 17.36 94 ALA A CA 1
ATOM 781 C C . ALA A 1 94 ? 33.889 46.637 48.480 1.00 21.59 94 ALA A C 1
ATOM 782 O O . ALA A 1 94 ? 32.826 47.244 48.728 1.00 20.70 94 ALA A O 1
ATOM 784 N N . ALA A 1 95 ? 34.644 46.945 47.421 1.00 19.20 95 ALA A N 1
ATOM 785 C CA . ALA A 1 95 ? 34.215 47.962 46.437 1.00 19.24 95 ALA A CA 1
ATOM 786 C C . ALA A 1 95 ? 32.896 47.563 45.764 1.00 20.76 95 ALA A C 1
ATOM 787 O O . ALA A 1 95 ? 31.974 48.386 45.630 1.00 19.45 95 ALA A O 1
ATOM 789 N N . CYS A 1 96 ? 32.783 46.298 45.321 1.00 18.73 96 CYS A N 1
ATOM 790 C CA . CYS A 1 96 ? 31.567 45.857 44.638 1.00 20.16 96 CYS A CA 1
ATOM 791 C C . CYS A 1 96 ? 30.368 45.894 45.599 1.00 19.31 96 CYS A C 1
ATOM 792 O O . CYS A 1 96 ? 29.266 46.319 45.218 1.00 19.44 96 CYS A O 1
ATOM 795 N N . MET A 1 97 ? 30.576 45.494 46.861 1.00 18.27 97 MET A N 1
ATOM 796 C CA . MET A 1 97 ? 29.466 45.529 47.819 1.00 18.92 97 MET A CA 1
ATOM 797 C C . MET A 1 97 ? 29.013 46.967 48.080 1.00 20.06 97 MET A C 1
ATOM 798 O O . MET A 1 97 ? 27.818 47.231 48.172 1.00 20.73 97 MET A O 1
ATOM 803 N N . LEU A 1 98 ? 29.957 47.924 48.249 1.00 18.40 98 LEU A N 1
ATOM 804 C CA . LEU A 1 98 ? 29.541 49.319 48.450 1.00 20.01 98 LEU A CA 1
ATOM 805 C C . LEU A 1 98 ? 28.781 49.858 47.231 1.00 17.90 98 LEU A C 1
ATOM 806 O O . LEU A 1 98 ? 27.779 50.585 47.402 1.00 20.25 98 LEU A O 1
ATOM 811 N N . CYS A 1 99 ? 29.202 49.498 46.012 1.00 19.73 99 CYS A N 1
ATOM 812 C CA . CYS A 1 99 ? 28.462 49.911 44.807 1.00 20.11 99 CYS A CA 1
ATOM 813 C C . CYS A 1 99 ? 27.051 49.336 44.781 1.00 22.45 99 CYS A C 1
ATOM 814 O O . CYS A 1 99 ? 26.086 50.064 44.462 1.00 20.06 99 CYS A O 1
ATOM 817 N N . CYS A 1 100 ? 26.918 48.019 45.045 1.00 20.69 100 CYS A N 1
ATOM 818 C CA . CYS A 1 100 ? 25.580 47.398 45.131 1.00 21.65 100 CYS A CA 1
ATOM 819 C C . CYS A 1 100 ? 24.687 48.085 46.174 1.00 20.84 100 CYS A C 1
ATOM 820 O O . CYS A 1 100 ? 23.459 48.242 45.949 1.00 22.26 100 CYS A O 1
ATOM 823 N N . TYR A 1 101 ? 25.271 48.517 47.317 1.00 19.63 101 TYR A N 1
ATOM 824 C CA . TYR A 1 101 ? 24.530 49.262 48.333 1.00 20.37 101 TYR A CA 1
ATOM 825 C C . TYR A 1 101 ? 23.984 50.578 47.750 1.00 21.81 101 TYR A C 1
ATOM 826 O O . TYR A 1 101 ? 22.782 50.884 47.868 1.00 20.91 101 TYR A O 1
ATOM 835 N N . MET A 1 102 ? 24.850 51.335 47.054 1.00 21.36 102 MET A N 1
ATOM 836 C CA . MET A 1 102 ? 24.405 52.622 46.480 1.00 21.82 102 MET A CA 1
ATOM 837 C C . MET A 1 102 ? 23.302 52.434 45.424 1.00 20.26 102 MET A C 1
ATOM 838 O O . MET A 1 102 ? 22.335 53.243 45.381 1.00 20.90 102 MET A O 1
ATOM 843 N N . ILE A 1 103 ? 23.391 51.355 44.621 1.00 21.31 103 ILE A N 1
ATOM 844 C CA . ILE A 1 103 ? 22.390 51.081 43.581 1.00 19.87 103 ILE A CA 1
ATOM 845 C C . ILE A 1 103 ? 21.037 50.684 44.194 1.00 23.67 103 ILE A C 1
ATOM 846 O O . ILE A 1 103 ? 19.977 51.182 43.775 1.00 23.57 103 ILE A O 1
ATOM 851 N N . LEU A 1 104 ? 21.037 49.781 45.180 1.00 21.91 104 LEU A N 1
ATOM 852 C CA . LEU A 1 104 ? 19.798 49.213 45.726 1.00 19.97 104 LEU A CA 1
ATOM 853 C C . LEU A 1 104 ? 19.172 50.030 46.858 1.00 23.49 104 LEU A C 1
ATOM 854 O O . LEU A 1 104 ? 17.946 49.947 47.036 1.00 26.46 104 LEU A O 1
ATOM 859 N N . VAL A 1 105 ? 19.951 50.782 47.650 1.00 22.20 105 VAL A N 1
ATOM 860 C CA . VAL A 1 105 ? 19.407 51.519 48.779 1.00 22.52 105 VAL A CA 1
ATOM 861 C C . VAL A 1 105 ? 19.326 53.025 48.518 1.00 24.35 105 VAL A C 1
ATOM 862 O O . VAL A 1 105 ? 18.439 53.696 49.078 1.00 25.40 105 VAL A O 1
ATOM 866 N N . GLN A 1 106 ? 20.225 53.586 47.690 1.00 21.88 106 GLN A N 1
ATOM 867 C CA . GLN A 1 106 ? 20.305 55.033 47.527 1.00 22.70 106 GLN A CA 1
ATOM 868 C C . GLN A 1 106 ? 19.979 55.512 46.093 1.00 19.40 106 GLN A C 1
ATOM 869 O O . GLN A 1 106 ? 20.161 56.724 45.808 1.00 25.60 106 GLN A O 1
ATOM 875 N N . ALA A 1 107 ? 19.516 54.632 45.225 1.00 22.91 107 ALA A N 1
ATOM 876 C CA . ALA A 1 107 ? 19.059 54.986 43.864 1.00 25.11 107 ALA A CA 1
ATOM 877 C C . ALA A 1 107 ? 20.152 55.577 42.960 1.00 25.92 107 ALA A C 1
ATOM 878 O O . ALA A 1 107 ? 19.833 56.251 41.967 1.00 26.12 107 ALA A O 1
ATOM 880 N N . TRP A 1 108 ? 21.432 55.260 43.205 1.00 23.12 108 TRP A N 1
ATOM 881 C CA . TRP A 1 108 ? 22.467 55.714 42.264 1.00 23.13 108 TRP A CA 1
ATOM 882 C C . TRP A 1 108 ? 22.395 54.919 40.962 1.00 21.69 108 TRP A C 1
ATOM 883 O O . TRP A 1 108 ? 21.909 53.787 40.939 1.00 22.31 108 TRP A O 1
ATOM 894 N N . THR A 1 109 ? 22.907 55.502 39.872 1.00 23.01 109 THR A N 1
ATOM 895 C CA . THR A 1 109 ? 22.993 54.746 38.617 1.00 22.32 109 THR A CA 1
ATOM 896 C C . THR A 1 109 ? 24.398 54.191 38.388 1.00 22.29 109 THR A C 1
ATOM 897 O O . THR A 1 109 ? 25.351 54.571 39.072 1.00 21.24 109 THR A O 1
ATOM 901 N N . PRO A 1 110 ? 24.551 53.232 37.459 1.00 23.37 110 PRO A N 1
ATOM 902 C CA . PRO A 1 110 ? 25.884 52.624 37.252 1.00 19.40 110 PRO A CA 1
ATOM 903 C C . PRO A 1 110 ? 26.996 53.626 36.997 1.00 21.28 110 PRO A C 1
ATOM 904 O O . PRO A 1 110 ? 28.056 53.516 37.610 1.00 21.44 110 PRO A O 1
ATOM 908 N N . HIS A 1 111 ? 26.808 54.625 36.124 1.00 23.23 111 HIS A N 1
ATOM 909 C CA . HIS A 1 111 ? 27.987 55.466 35.887 1.00 24.48 111 HIS A CA 1
ATOM 910 C C . HIS A 1 111 ? 28.370 56.295 37.128 1.00 21.51 111 HIS A C 1
ATOM 911 O O . HIS A 1 111 ? 29.548 56.634 37.305 1.00 24.73 111 HIS A O 1
ATOM 918 N N . GLN A 1 112 ? 27.397 56.630 37.997 1.00 21.56 112 GLN A N 1
ATOM 919 C CA . GLN A 1 112 ? 27.708 57.324 39.256 1.00 22.36 112 GLN A CA 1
ATOM 920 C C . GLN A 1 112 ? 28.538 56.457 40.231 1.00 22.95 112 GLN A C 1
ATOM 921 O O . GLN A 1 112 ? 29.473 56.965 40.863 1.00 26.52 112 GLN A O 1
ATOM 927 N N . VAL A 1 113 ? 28.195 55.170 40.385 1.00 21.77 113 VAL A N 1
ATOM 928 C CA . VAL A 1 113 ? 28.951 54.323 41.327 1.00 20.57 113 VAL A CA 1
ATOM 929 C C . VAL A 1 113 ? 30.286 53.842 40.743 1.00 21.18 113 VAL A C 1
ATOM 930 O O . VAL A 1 113 ? 31.196 53.512 41.517 1.00 21.92 113 VAL A O 1
ATOM 934 N N . LEU A 1 114 ? 30.437 53.791 39.394 1.00 21.19 114 LEU A N 1
ATOM 935 C CA . LEU A 1 114 ? 31.697 53.307 38.800 1.00 19.24 114 LEU A CA 1
ATOM 936 C C . LEU A 1 114 ? 32.784 54.395 38.699 1.00 20.03 114 LEU A C 1
ATOM 937 O O . LEU A 1 114 ? 33.973 54.065 38.715 1.00 21.71 114 LEU A O 1
ATOM 942 N N . GLN A 1 115 ? 32.423 55.675 38.674 1.00 20.86 115 GLN A N 1
ATOM 943 C CA A GLN A 1 115 ? 33.431 56.721 38.504 0.68 21.88 115 GLN A CA 1
ATOM 944 C CA B GLN A 1 115 ? 33.432 56.711 38.500 0.32 22.03 115 GLN A CA 1
ATOM 945 C C . GLN A 1 115 ? 34.505 56.705 39.593 1.00 22.22 115 GLN A C 1
ATOM 946 O O . GLN A 1 115 ? 35.700 56.833 39.249 1.00 21.17 115 GLN A O 1
ATOM 957 N N . PRO A 1 116 ? 34.192 56.550 40.893 1.00 21.29 116 PRO A N 1
ATOM 958 C CA . PRO A 1 116 ? 35.286 56.527 41.897 1.00 24.45 116 PRO A CA 1
ATOM 959 C C . PRO A 1 116 ? 36.250 55.352 41.734 1.00 24.43 116 PRO A C 1
ATOM 960 O O . PRO A 1 116 ? 37.384 55.420 42.266 1.00 24.85 116 PRO A O 1
ATOM 964 N N . LEU A 1 117 ? 35.827 54.255 41.098 1.00 23.58 117 LEU A N 1
ATOM 965 C CA . LEU A 1 117 ? 36.655 53.047 41.025 1.00 22.93 117 LEU A CA 1
ATOM 966 C C . LEU A 1 117 ? 37.494 52.947 39.751 1.00 23.10 117 LEU A C 1
ATOM 967 O O . LEU A 1 117 ? 38.314 52.012 39.630 1.00 23.23 117 LEU A O 1
ATOM 972 N N . ALA A 1 118 ? 37.234 53.803 38.748 1.00 21.59 118 ALA A N 1
ATOM 973 C CA . ALA A 1 118 ? 37.897 53.602 37.461 1.00 23.23 118 ALA A CA 1
ATOM 974 C C . ALA A 1 118 ? 39.371 54.028 37.530 1.00 21.70 118 ALA A C 1
ATOM 975 O O . ALA A 1 118 ? 39.732 55.069 38.114 1.00 22.95 118 ALA A O 1
ATOM 977 N N . GLN A 1 119 ? 40.238 53.172 36.954 1.00 19.32 119 GLN A N 1
ATOM 978 C CA . GLN A 1 119 ? 41.687 53.452 36.836 1.00 19.24 119 GLN A CA 1
ATOM 979 C C . GLN A 1 119 ? 42.389 53.542 38.192 1.00 24.05 119 GLN A C 1
ATOM 980 O O . GLN A 1 119 ? 43.451 54.167 38.311 1.00 28.05 119 GLN A O 1
ATOM 986 N N . VAL A 1 120 ? 41.876 52.841 39.197 1.00 24.34 120 VAL A N 1
ATOM 987 C CA A VAL A 1 120 ? 42.564 52.757 40.483 0.68 22.61 120 VAL A CA 1
ATOM 988 C CA B VAL A 1 120 ? 42.577 52.776 40.479 0.32 22.95 120 VAL A CA 1
ATOM 989 C C . VAL A 1 120 ? 43.826 51.898 40.351 1.00 21.52 120 VAL A C 1
ATOM 990 O O . VAL A 1 120 ? 43.838 50.872 39.648 1.00 22.32 120 VAL A O 1
ATOM 997 N N . ASP A 1 121 ? 44.916 52.315 41.009 1.00 30.28 121 ASP A N 1
ATOM 998 C CA . ASP A 1 121 ? 46.132 51.479 40.971 1.00 31.60 121 ASP A CA 1
ATOM 999 C C . ASP A 1 121 ? 46.480 51.092 42.413 1.00 32.00 121 ASP A C 1
ATOM 1000 O O . ASP A 1 121 ? 46.490 51.957 43.306 1.00 36.70 121 ASP A O 1
ATOM 1005 N N . PRO A 1 122 ? 46.739 49.811 42.690 1.00 28.99 122 PRO A N 1
ATOM 1006 C CA . PRO A 1 122 ? 46.667 48.673 41.780 1.00 27.18 122 PRO A CA 1
ATOM 1007 C C . PRO A 1 122 ? 45.197 48.372 41.451 1.00 23.03 122 PRO A C 1
ATOM 1008 O O . PRO A 1 122 ? 44.336 48.710 42.274 1.00 23.04 122 PRO A O 1
ATOM 1012 N N . PRO A 1 123 ? 44.937 47.706 40.343 1.00 23.41 123 PRO A N 1
ATOM 1013 C CA . PRO A 1 123 ? 43.542 47.401 40.000 1.00 21.30 123 PRO A CA 1
ATOM 1014 C C . PRO A 1 123 ? 42.915 46.343 40.915 1.00 21.92 123 PRO A C 1
ATOM 1015 O O . PRO A 1 123 ? 43.606 45.619 41.667 1.00 22.15 123 PRO A O 1
ATOM 1019 N N . PHE A 1 124 ? 41.571 46.279 40.851 1.00 20.24 124 PHE A N 1
ATOM 1020 C CA . PHE A 1 124 ? 40.814 45.210 41.527 1.00 18.80 124 PHE A CA 1
ATOM 1021 C C . PHE A 1 124 ? 40.960 43.862 40.817 1.00 19.11 124 PHE A C 1
ATOM 1022 O O . PHE A 1 124 ? 41.023 43.782 39.579 1.00 20.50 124 PHE A O 1
ATOM 1030 N N . MET A 1 125 ? 40.956 42.750 41.589 1.00 18.39 125 MET A N 1
ATOM 1031 C CA . MET A 1 125 ? 40.981 41.412 40.932 1.00 18.48 125 MET A CA 1
ATOM 1032 C C . MET A 1 125 ? 39.623 41.125 40.286 1.00 18.48 125 MET A C 1
ATOM 1033 O O . MET A 1 125 ? 38.597 41.174 41.003 1.00 18.54 125 MET A O 1
ATOM 1038 N N . PRO A 1 126 ? 39.544 40.828 38.961 1.00 19.00 126 PRO A N 1
ATOM 1039 C CA . PRO A 1 126 ? 38.258 40.405 38.357 1.00 18.53 126 PRO A CA 1
ATOM 1040 C C . PRO A 1 126 ? 37.749 39.100 38.992 1.00 18.06 126 PRO A C 1
ATOM 1041 O O . PRO A 1 126 ? 38.543 38.320 39.545 1.00 18.77 126 PRO A O 1
ATOM 1045 N N . PHE A 1 127 ? 36.444 38.852 38.859 1.00 17.76 127 PHE A N 1
ATOM 1046 C CA . PHE A 1 127 ? 35.811 37.657 39.460 1.00 15.76 127 PHE A CA 1
ATOM 1047 C C . PHE A 1 127 ? 35.868 36.446 38.519 1.00 17.42 127 PHE A C 1
ATOM 1048 O O . PHE A 1 127 ? 35.556 36.569 37.326 1.00 18.29 127 PHE A O 1
ATOM 1056 N N . ARG A 1 128 ? 36.154 35.255 39.076 1.00 17.90 128 ARG A N 1
ATOM 1057 C CA . ARG A 1 128 ? 36.231 34.003 38.312 1.00 17.98 128 ARG A CA 1
ATOM 1058 C C . ARG A 1 128 ? 35.118 33.027 38.736 1.00 18.47 128 ARG A C 1
ATOM 1059 O O . ARG A 1 128 ? 34.391 33.249 39.733 1.00 18.32 128 ARG A O 1
ATOM 1067 N N . ASP A 1 129 ? 34.988 31.941 37.980 1.00 17.93 129 ASP A N 1
ATOM 1068 C CA . ASP A 1 129 ? 33.960 30.928 38.266 1.00 18.88 129 ASP A CA 1
ATOM 1069 C C . ASP A 1 129 ? 34.351 29.984 39.437 1.00 19.29 129 ASP A C 1
ATOM 1070 O O . ASP A 1 129 ? 35.444 30.062 40.026 1.00 18.96 129 ASP A O 1
ATOM 1075 N N . ALA A 1 130 ? 33.452 29.029 39.740 1.00 19.38 130 ALA A N 1
ATOM 1076 C CA . ALA A 1 130 ? 33.555 28.122 40.893 1.00 19.40 130 ALA A CA 1
ATOM 1077 C C . ALA A 1 130 ? 34.052 26.722 40.515 1.00 22.63 130 ALA A C 1
ATOM 1078 O O . ALA A 1 130 ? 34.070 25.814 41.365 1.00 22.93 130 ALA A O 1
ATOM 1080 N N . GLY A 1 131 ? 34.424 26.488 39.262 1.00 20.56 131 GLY A N 1
ATOM 1081 C CA . GLY A 1 131 ? 34.780 25.132 38.837 1.00 23.33 131 GLY A CA 1
ATOM 1082 C C . GLY A 1 131 ? 36.245 24.775 39.046 1.00 24.55 131 GLY A C 1
ATOM 1083 O O . GLY A 1 131 ? 37.040 25.581 39.507 1.00 24.76 131 GLY A O 1
ATOM 1084 N N . TYR A 1 132 ? 36.613 23.545 38.611 1.00 27.02 132 TYR A N 1
ATOM 1085 C CA . TYR A 1 132 ? 37.947 22.992 38.869 1.00 29.64 132 TYR A CA 1
ATOM 1086 C C . TYR A 1 132 ? 38.988 23.345 37.797 1.00 37.25 132 TYR A C 1
ATOM 1087 O O . TYR A 1 132 ? 40.168 23.498 38.142 1.00 43.44 132 TYR A O 1
ATOM 1096 N N . SER A 1 133 ? 38.588 23.520 36.531 1.00 33.68 133 SER A N 1
ATOM 1097 C CA . SER A 1 133 ? 39.531 23.888 35.460 1.00 37.82 133 SER A CA 1
ATOM 1098 C C . SER A 1 133 ? 40.152 25.266 35.697 1.00 36.05 133 SER A C 1
ATOM 1099 O O . SER A 1 133 ? 39.559 26.116 36.363 1.00 32.44 133 SER A O 1
ATOM 1102 N N . ASN A 1 134 ? 41.357 25.492 35.105 1.00 33.59 134 ASN A N 1
ATOM 1103 C CA . ASN A 1 134 ? 41.979 26.830 35.069 1.00 33.62 134 ASN A CA 1
ATOM 1104 C C . ASN A 1 134 ? 40.984 27.872 34.554 1.00 25.64 134 ASN A C 1
ATOM 1105 O O . ASN A 1 134 ? 40.248 27.617 33.603 1.00 28.50 134 ASN A O 1
ATOM 1110 N N . ALA A 1 135 ? 40.965 29.041 35.195 1.00 26.63 135 ALA A N 1
ATOM 1111 C CA . ALA A 1 135 ? 40.029 30.090 34.788 1.00 22.77 135 ALA A CA 1
ATOM 1112 C C . ALA A 1 135 ? 40.357 30.560 33.366 1.00 23.96 135 ALA A C 1
ATOM 1113 O O . ALA A 1 135 ? 41.528 30.614 32.982 1.00 22.84 135 ALA A O 1
ATOM 1115 N N . ASP A 1 136 ? 39.298 30.908 32.595 1.00 20.78 136 ASP A N 1
ATOM 1116 C CA . ASP A 1 136 ? 39.483 31.448 31.241 1.00 22.55 136 ASP A CA 1
ATOM 1117 C C . ASP A 1 136 ? 38.427 32.486 30.882 1.00 20.49 136 ASP A C 1
ATOM 1118 O O . ASP A 1 136 ? 38.255 32.795 29.687 1.00 21.04 136 ASP A O 1
ATOM 1123 N N . PHE A 1 137 ? 37.682 32.996 31.865 1.00 19.75 137 PHE A N 1
ATOM 1124 C CA . PHE A 1 137 ? 36.570 33.918 31.608 1.00 18.56 137 PHE A CA 1
ATOM 1125 C C . PHE A 1 137 ? 36.384 34.724 32.883 1.00 19.62 137 PHE A C 1
ATOM 1126 O O . PHE A 1 137 ? 36.425 34.162 33.977 1.00 23.51 137 PHE A O 1
ATOM 1134 N N . GLU A 1 138 ? 36.292 36.039 32.766 1.00 18.31 138 GLU A N 1
ATOM 1135 C CA . GLU A 1 138 ? 36.176 36.908 33.945 1.00 17.13 138 GLU A CA 1
ATOM 1136 C C . GLU A 1 138 ? 34.976 37.853 33.807 1.00 20.57 138 GLU A C 1
ATOM 1137 O O . GLU A 1 138 ? 34.663 38.347 32.706 1.00 20.53 138 GLU A O 1
ATOM 1143 N N . ILE A 1 139 ? 34.347 38.189 34.929 1.00 17.05 139 ILE A N 1
ATOM 1144 C CA . ILE A 1 139 ? 33.416 39.328 34.939 1.00 17.26 139 ILE A CA 1
ATOM 1145 C C . ILE A 1 139 ? 33.945 40.391 35.912 1.00 18.12 139 ILE A C 1
ATOM 1146 O O . ILE A 1 139 ? 34.704 40.113 36.857 1.00 19.00 139 ILE A O 1
ATOM 1151 N N . THR A 1 140 ? 33.565 41.650 35.656 1.00 16.18 140 THR A N 1
ATOM 1152 C CA . THR A 1 140 ? 34.105 42.814 36.393 1.00 17.39 140 THR A CA 1
ATOM 1153 C C . THR A 1 140 ? 33.059 43.450 37.304 1.00 17.05 140 THR A C 1
ATOM 1154 O O . THR A 1 140 ? 31.868 43.104 37.254 1.00 17.56 140 THR A O 1
ATOM 1158 N N . ILE A 1 141 ? 33.531 44.394 38.139 1.00 16.84 141 ILE A N 1
ATOM 1159 C CA . ILE A 1 141 ? 32.617 45.194 38.967 1.00 16.39 141 ILE A CA 1
ATOM 1160 C C . ILE A 1 141 ? 31.598 45.912 38.064 1.00 20.45 141 ILE A C 1
ATOM 1161 O O . ILE A 1 141 ? 30.390 45.933 38.358 1.00 17.34 141 ILE A O 1
ATOM 1166 N N . GLN A 1 142 ? 32.044 46.453 36.925 1.00 17.21 142 GLN A N 1
ATOM 1167 C CA . GLN A 1 142 ? 31.107 47.073 35.965 1.00 16.44 142 GLN A CA 1
ATOM 1168 C C . GLN A 1 142 ? 29.987 46.092 35.519 1.00 16.37 142 GLN A C 1
ATOM 1169 O O . GLN A 1 142 ? 28.783 46.483 35.447 1.00 17.64 142 GLN A O 1
ATOM 1175 N N . ASP A 1 143 ? 30.344 44.835 35.193 1.00 16.81 143 ASP A N 1
ATOM 1176 C CA . ASP A 1 143 ? 29.336 43.828 34.806 1.00 17.05 143 ASP A CA 1
ATOM 1177 C C . ASP A 1 143 ? 28.349 43.588 35.945 1.00 17.41 143 ASP A C 1
ATOM 1178 O O . ASP A 1 143 ? 27.119 43.499 35.705 1.00 18.04 143 ASP A O 1
ATOM 1183 N N . VAL A 1 144 ? 28.872 43.379 37.170 1.00 17.56 144 VAL A N 1
ATOM 1184 C CA . VAL A 1 144 ? 28.000 43.044 38.317 1.00 17.06 144 VAL A CA 1
ATOM 1185 C C . VAL A 1 144 ? 27.053 44.209 38.631 1.00 17.78 144 VAL A C 1
ATOM 1186 O O . VAL A 1 144 ? 25.835 44.018 38.850 1.00 18.84 144 VAL A O 1
ATOM 1190 N N . VAL A 1 145 ? 27.584 45.439 38.670 1.00 17.23 145 VAL A N 1
ATOM 1191 C CA . VAL A 1 145 ? 26.776 46.633 38.947 1.00 17.20 145 VAL A CA 1
ATOM 1192 C C . VAL A 1 145 ? 25.677 46.789 37.908 1.00 19.09 145 VAL A C 1
ATOM 1193 O O . VAL A 1 145 ? 24.518 47.066 38.250 1.00 18.14 145 VAL A O 1
ATOM 1197 N N . TYR A 1 146 ? 26.026 46.650 36.619 1.00 18.99 146 TYR A N 1
ATOM 1198 C CA . TYR A 1 146 ? 24.988 46.809 35.605 1.00 18.04 146 TYR A CA 1
ATOM 1199 C C . TYR A 1 146 ? 23.938 45.703 35.703 1.00 17.96 146 TYR A C 1
ATOM 1200 O O . TYR A 1 146 ? 22.748 45.996 35.463 1.00 18.42 146 TYR A O 1
ATOM 1209 N N . GLY A 1 147 ? 24.349 44.449 36.015 1.00 18.26 147 GLY A N 1
ATOM 1210 C CA . GLY A 1 147 ? 23.373 43.349 36.146 1.00 18.22 147 GLY A CA 1
ATOM 1211 C C . GLY A 1 147 ? 22.426 43.553 37.325 1.00 17.45 147 GLY A C 1
ATOM 1212 O O . GLY A 1 147 ? 21.204 43.331 37.211 1.00 19.25 147 GLY A O 1
ATOM 1213 N N . VAL A 1 148 ? 22.963 43.975 38.467 1.00 17.29 148 VAL A N 1
ATOM 1214 C CA . VAL A 1 148 ? 22.132 44.205 39.666 1.00 19.47 148 VAL A CA 1
ATOM 1215 C C . VAL A 1 148 ? 21.188 45.382 39.450 1.00 20.43 148 VAL A C 1
ATOM 1216 O O . VAL A 1 148 ? 20.006 45.326 39.845 1.00 19.17 148 VAL A O 1
ATOM 1220 N N . TRP A 1 149 ? 21.702 46.487 38.872 1.00 18.26 149 TRP A N 1
ATOM 1221 C CA . TRP A 1 149 ? 20.860 47.638 38.511 1.00 18.91 149 TRP A CA 1
ATOM 1222 C C . TRP A 1 149 ? 19.739 47.251 37.560 1.00 17.44 149 TRP A C 1
ATOM 1223 O O . TRP A 1 149 ? 18.572 47.605 37.808 1.00 19.79 149 TRP A O 1
ATOM 1234 N N . ARG A 1 150 ? 20.051 46.494 36.492 1.00 18.29 150 ARG A N 1
ATOM 1235 C CA . ARG A 1 150 ? 18.999 46.118 35.520 1.00 17.49 150 ARG A CA 1
ATOM 1236 C C . ARG A 1 150 ? 17.966 45.208 36.177 1.00 19.51 150 ARG A C 1
ATOM 1237 O O . ARG A 1 150 ? 16.751 45.385 35.974 1.00 20.58 150 ARG A O 1
ATOM 1245 N N . ALA A 1 151 ? 18.419 44.248 36.998 1.00 19.25 151 ALA A N 1
ATOM 1246 C CA . ALA A 1 151 ? 17.479 43.396 37.734 1.00 19.53 151 ALA A CA 1
ATOM 1247 C C . ALA A 1 151 ? 16.556 44.211 38.636 1.00 20.56 151 ALA A C 1
ATOM 1248 O O . ALA A 1 151 ? 15.328 43.956 38.664 1.00 21.55 151 ALA A O 1
ATOM 1250 N N . LYS A 1 152 ? 17.100 45.223 39.356 1.00 19.17 152 LYS A N 1
ATOM 1251 C CA . LYS A 1 152 ? 16.238 46.082 40.173 1.00 19.60 152 LYS A CA 1
ATOM 1252 C C . LYS A 1 152 ? 15.210 46.857 39.306 1.00 23.99 152 LYS A C 1
ATOM 1253 O O . LYS A 1 152 ? 13.999 46.920 39.655 1.00 24.21 152 LYS A O 1
ATOM 1259 N N . GLU A 1 153 ? 15.648 47.386 38.149 1.00 21.05 153 GLU A N 1
ATOM 1260 C CA . GLU A 1 153 ? 14.754 48.163 37.274 1.00 21.17 153 GLU A CA 1
ATOM 1261 C C . GLU A 1 153 ? 13.618 47.308 36.719 1.00 22.35 153 GLU A C 1
ATOM 1262 O O . GLU A 1 153 ? 12.516 47.843 36.480 1.00 25.02 153 GLU A O 1
ATOM 1268 N N . LYS A 1 154 ? 13.855 45.997 36.510 1.00 21.11 154 LYS A N 1
ATOM 1269 C CA . LYS A 1 154 ? 12.828 45.098 35.972 1.00 21.12 154 LYS A CA 1
ATOM 1270 C C . LYS A 1 154 ? 11.964 44.493 37.079 1.00 24.27 154 LYS A C 1
ATOM 1271 O O . LYS A 1 154 ? 11.125 43.610 36.785 1.00 25.48 154 LYS A O 1
ATOM 1277 N N . GLY A 1 155 ? 12.182 44.883 38.339 1.00 22.57 155 GLY A N 1
ATOM 1278 C CA . GLY A 1 155 ? 11.353 44.398 39.444 1.00 26.37 155 GLY A CA 1
ATOM 1279 C C . GLY A 1 155 ? 11.766 43.065 40.055 1.00 24.68 155 GLY A C 1
ATOM 1280 O O . GLY A 1 155 ? 10.957 42.445 40.769 1.00 27.67 155 GLY A O 1
ATOM 1281 N N . LEU A 1 156 ? 13.005 42.615 39.833 1.00 21.34 156 LEU A N 1
ATOM 1282 C CA . LEU A 1 156 ? 13.448 41.293 40.290 1.00 23.32 156 LEU A CA 1
ATOM 1283 C C . LEU A 1 156 ? 14.129 41.302 41.664 1.00 23.48 156 LEU A C 1
ATOM 1284 O O . LEU A 1 156 ? 14.304 40.221 42.260 1.00 24.05 156 LEU A O 1
ATOM 1289 N N . ILE A 1 157 ? 14.605 42.459 42.132 1.00 22.56 157 ILE A N 1
ATOM 1290 C CA . ILE A 1 157 ? 15.191 42.610 43.473 1.00 23.88 157 ILE A CA 1
ATOM 1291 C C . ILE A 1 157 ? 14.378 43.656 44.224 1.00 27.78 157 ILE A C 1
ATOM 1292 O O . ILE A 1 157 ? 14.092 44.725 43.678 1.00 29.62 157 ILE A O 1
ATOM 1297 N N . ASP A 1 158 ? 14.050 43.376 45.496 1.00 28.43 158 ASP A N 1
ATOM 1298 C CA . ASP A 1 158 ? 13.292 44.350 46.310 1.00 34.55 158 ASP A CA 1
ATOM 1299 C C . ASP A 1 158 ? 13.749 44.249 47.766 1.00 33.46 158 ASP A C 1
ATOM 1300 O O . ASP A 1 158 ? 13.203 43.455 48.539 1.00 32.70 158 ASP A O 1
ATOM 1305 N N . LEU A 1 159 ? 14.753 45.058 48.127 1.00 36.54 159 LEU A N 1
ATOM 1306 C CA . LEU A 1 159 ? 15.309 44.952 49.471 1.00 41.14 159 LEU A CA 1
ATOM 1307 C C . LEU A 1 159 ? 14.287 45.297 50.544 1.00 47.29 159 LEU A C 1
ATOM 1308 O O . LEU A 1 159 ? 14.434 44.842 51.686 1.00 46.52 159 LEU A O 1
ATOM 1313 N N . HIS A 1 160 ? 13.233 46.052 50.205 1.00 52.47 160 HIS A N 1
ATOM 1314 C CA A HIS A 1 160 ? 12.240 46.380 51.221 0.52 55.29 160 HIS A CA 1
ATOM 1315 C CA B HIS A 1 160 ? 12.208 46.389 51.188 0.48 55.30 160 HIS A CA 1
ATOM 1316 C C . HIS A 1 160 ? 11.504 45.144 51.712 1.00 52.78 160 HIS A C 1
ATOM 1317 O O . HIS A 1 160 ? 11.047 45.120 52.859 1.00 56.35 160 HIS A O 1
ATOM 1330 N N . SER A 1 161 ? 11.372 44.113 50.885 1.00 42.77 161 SER A N 1
ATOM 1331 C CA . SER A 1 161 ? 10.681 42.908 51.319 1.00 39.17 161 SER A CA 1
ATOM 1332 C C . SER A 1 161 ? 11.620 41.722 51.569 1.00 36.19 161 SER A C 1
ATOM 1333 O O . SER A 1 161 ? 11.143 40.640 51.939 1.00 33.53 161 SER A O 1
ATOM 1336 N N . PHE A 1 162 ? 12.932 41.900 51.409 1.00 31.30 162 PHE A N 1
ATOM 1337 C CA . PHE A 1 162 ? 13.874 40.784 51.543 1.00 28.76 162 PHE A CA 1
ATOM 1338 C C . PHE A 1 162 ? 13.900 40.194 52.971 1.00 32.23 162 PHE A C 1
ATOM 1339 O O . PHE A 1 162 ? 14.022 40.910 53.976 1.00 33.96 162 PHE A O 1
ATOM 1347 N N . ASN A 1 163 ? 13.759 38.867 53.060 1.00 29.78 163 ASN A N 1
ATOM 1348 C CA . ASN A 1 163 ? 13.781 38.132 54.325 1.00 29.45 163 ASN A CA 1
ATOM 1349 C C . ASN A 1 163 ? 15.142 37.447 54.536 1.00 28.83 163 ASN A C 1
ATOM 1350 O O . ASN A 1 163 ? 15.401 36.373 53.974 1.00 28.19 163 ASN A O 1
ATOM 1355 N N . LEU A 1 164 ? 16.006 38.054 55.362 1.00 26.14 164 LEU A N 1
ATOM 1356 C CA . LEU A 1 164 ? 17.361 37.529 55.574 1.00 24.93 164 LEU A CA 1
ATOM 1357 C C . LEU A 1 164 ? 17.350 36.134 56.195 1.00 29.16 164 LEU A C 1
ATOM 1358 O O . LEU A 1 164 ? 18.079 35.244 55.758 1.00 27.24 164 LEU A O 1
ATOM 1363 N N . GLU A 1 165 ? 16.524 35.914 57.224 1.00 26.02 165 GLU A N 1
ATOM 1364 C CA A GLU A 1 165 ? 16.521 34.636 57.932 0.60 26.50 165 GLU A CA 1
ATOM 1365 C CA B GLU A 1 165 ? 16.628 34.628 57.897 0.40 26.38 165 GLU A CA 1
ATOM 1366 C C . GLU A 1 165 ? 16.136 33.488 56.993 1.00 26.65 165 GLU A C 1
ATOM 1367 O O . GLU A 1 165 ? 16.747 32.416 57.010 1.00 28.13 165 GLU A O 1
ATOM 1378 N N . SER A 1 166 ? 15.114 33.716 56.156 1.00 25.77 166 SER A N 1
ATOM 1379 C CA A SER A 1 166 ? 14.697 32.719 55.160 0.72 26.68 166 SER A CA 1
ATOM 1380 C CA B SER A 1 166 ? 14.702 32.718 55.160 0.28 26.77 166 SER A CA 1
ATOM 1381 C C . SER A 1 166 ? 15.813 32.456 54.136 1.00 25.26 166 SER A C 1
ATOM 1382 O O . SER A 1 166 ? 16.145 31.288 53.817 1.00 24.71 166 SER A O 1
ATOM 1387 N N . TYR A 1 167 ? 16.397 33.534 53.592 1.00 23.57 167 TYR A N 1
ATOM 1388 C CA . TYR A 1 167 ? 17.518 33.392 52.654 1.00 23.74 167 TYR A CA 1
ATOM 1389 C C . TYR A 1 167 ? 18.662 32.534 53.230 1.00 22.94 167 TYR A C 1
ATOM 1390 O O . TYR A 1 167 ? 19.205 31.638 52.542 1.00 23.27 167 TYR A O 1
ATOM 1399 N N . GLU A 1 168 ? 19.134 32.873 54.443 1.00 23.35 168 GLU A N 1
ATOM 1400 C CA . GLU A 1 168 ? 20.259 32.154 55.053 1.00 22.62 168 GLU A CA 1
ATOM 1401 C C . GLU A 1 168 ? 19.904 30.715 55.403 1.00 26.91 168 GLU A C 1
ATOM 1402 O O . GLU A 1 168 ? 20.769 29.825 55.308 1.00 30.59 168 GLU A O 1
ATOM 1408 N N . LYS A 1 169 ? 18.645 30.464 55.792 1.00 24.27 169 LYS A N 1
ATOM 1409 C CA . LYS A 1 169 ? 18.254 29.108 56.183 1.00 27.74 169 LYS A CA 1
ATOM 1410 C C . LYS A 1 169 ? 18.339 28.142 55.006 1.00 25.71 169 LYS A C 1
ATOM 1411 O O . LYS A 1 169 ? 18.977 27.072 55.081 1.00 28.48 169 LYS A O 1
ATOM 1417 N N . TYR A 1 170 ? 17.649 28.478 53.937 1.00 23.55 170 TYR A N 1
ATOM 1418 C CA . TYR A 1 170 ? 17.463 27.502 52.864 1.00 26.57 170 TYR A CA 1
ATOM 1419 C C . TYR A 1 170 ? 18.696 27.307 51.975 1.00 26.73 170 TYR A C 1
ATOM 1420 O O . TYR A 1 170 ? 18.753 26.305 51.261 1.00 26.77 170 TYR A O 1
ATOM 1429 N N . GLU A 1 171 ? 19.686 28.217 52.012 1.00 23.86 171 GLU A N 1
ATOM 1430 C CA A GLU A 1 171 ? 20.958 27.945 51.342 0.52 27.10 171 GLU A CA 1
ATOM 1431 C CA B GLU A 1 171 ? 20.953 27.946 51.339 0.48 27.16 171 GLU A CA 1
ATOM 1432 C C . GLU A 1 171 ? 21.674 26.726 51.935 1.00 28.06 171 GLU A C 1
ATOM 1433 O O . GLU A 1 171 ? 22.475 26.074 51.250 1.00 30.65 171 GLU A O 1
ATOM 1444 N N . HIS A 1 172 ? 21.436 26.398 53.210 1.00 27.58 172 HIS A N 1
ATOM 1445 C CA . HIS A 1 172 ? 22.144 25.274 53.837 1.00 30.80 172 HIS A CA 1
ATOM 1446 C C . HIS A 1 172 ? 21.711 23.915 53.292 1.00 29.68 172 HIS A C 1
ATOM 1447 O O . HIS A 1 172 ? 20.520 23.673 53.053 1.00 29.86 172 HIS A O 1
ATOM 1454 N N . VAL A 1 173 ? 22.690 22.997 53.158 1.00 31.92 173 VAL A N 1
ATOM 1455 C CA . VAL A 1 173 ? 22.408 21.656 52.643 1.00 33.73 173 VAL A CA 1
ATOM 1456 C C . VAL A 1 173 ? 21.324 20.963 53.464 1.00 33.58 173 VAL A C 1
ATOM 1457 O O . VAL A 1 173 ? 20.449 20.279 52.908 1.00 33.15 173 VAL A O 1
ATOM 1461 N N . GLU A 1 174 ? 21.345 21.124 54.793 1.00 33.86 174 GLU A N 1
ATOM 1462 C CA . GLU A 1 174 ? 20.380 20.356 55.567 1.00 34.60 174 GLU A CA 1
ATOM 1463 C C . GLU A 1 174 ? 18.934 20.853 55.430 1.00 33.32 174 GLU A C 1
ATOM 1464 O O . GLU A 1 174 ? 18.027 20.113 55.824 1.00 30.67 174 GLU A O 1
ATOM 1470 N N . PHE A 1 175 ? 18.671 22.027 54.817 1.00 29.45 175 PHE A N 1
ATOM 1471 C CA . PHE A 1 175 ? 17.306 22.498 54.561 1.00 29.57 175 PHE A CA 1
ATOM 1472 C C . PHE A 1 175 ? 16.960 22.560 53.056 1.00 27.44 175 PHE A C 1
ATOM 1473 O O . PHE A 1 175 ? 15.882 23.054 52.683 1.00 26.55 175 PHE A O 1
ATOM 1481 N N . GLY A 1 176 ? 17.791 21.992 52.197 1.00 25.86 176 GLY A N 1
ATOM 1482 C CA . GLY A 1 176 ? 17.440 21.824 50.787 1.00 27.45 176 GLY A CA 1
ATOM 1483 C C . GLY A 1 176 ? 18.350 22.482 49.772 1.00 25.97 176 GLY A C 1
ATOM 1484 O O . GLY A 1 176 ? 18.201 22.203 48.566 1.00 24.70 176 GLY A O 1
ATOM 1485 N N . ASP A 1 177 ? 19.275 23.352 50.184 1.00 21.83 177 ASP A N 1
ATOM 1486 C CA . ASP A 1 177 ? 20.244 24.016 49.299 1.00 25.32 177 ASP A CA 1
ATOM 1487 C C . ASP A 1 177 ? 19.567 24.650 48.070 1.00 25.21 177 ASP A C 1
ATOM 1488 O O . ASP A 1 177 ? 19.821 24.260 46.914 1.00 22.99 177 ASP A O 1
ATOM 1493 N N . PHE A 1 178 ? 18.772 25.687 48.330 1.00 24.42 178 PHE A N 1
ATOM 1494 C CA . PHE A 1 178 ? 18.101 26.408 47.254 1.00 22.63 178 PHE A CA 1
ATOM 1495 C C . PHE A 1 178 ? 18.072 27.916 47.511 1.00 23.34 178 PHE A C 1
ATOM 1496 O O . PHE A 1 178 ? 18.243 28.390 48.644 1.00 24.05 178 PHE A O 1
ATOM 1504 N N . ASN A 1 179 ? 17.819 28.660 46.430 1.00 21.48 179 ASN A N 1
ATOM 1505 C CA . ASN A 1 179 ? 17.500 30.086 46.513 1.00 22.17 179 ASN A CA 1
ATOM 1506 C C . ASN A 1 179 ? 16.357 30.423 45.571 1.00 21.58 179 ASN A C 1
ATOM 1507 O O . ASN A 1 179 ? 16.325 29.986 44.391 1.00 22.45 179 ASN A O 1
ATOM 1512 N N . VAL A 1 180 ? 15.461 31.285 46.058 1.00 19.52 180 VAL A N 1
ATOM 1513 C CA . VAL A 1 180 ? 14.506 31.927 45.162 1.00 17.95 180 VAL A CA 1
ATOM 1514 C C . VAL A 1 180 ? 15.276 32.999 44.400 1.00 21.67 180 VAL A C 1
ATOM 1515 O O . VAL A 1 180 ? 15.839 33.921 45.020 1.00 22.63 180 VAL A O 1
ATOM 1519 N N . LEU A 1 181 ? 15.353 32.867 43.065 1.00 19.86 181 LEU A N 1
ATOM 1520 C CA . LEU A 1 181 ? 16.166 33.803 42.268 1.00 17.62 181 LEU A CA 1
ATOM 1521 C C . LEU A 1 181 ? 15.384 35.034 41.804 1.00 21.08 181 LEU A C 1
ATOM 1522 O O . LEU A 1 181 ? 15.960 36.148 41.778 1.00 22.00 181 LEU A O 1
ATOM 1527 N N . THR A 1 182 ? 14.118 34.828 41.409 1.00 20.57 182 THR A N 1
ATOM 1528 C CA . THR A 1 182 ? 13.206 35.863 40.912 1.00 21.48 182 THR A CA 1
ATOM 1529 C C . THR A 1 182 ? 11.788 35.462 41.304 1.00 23.07 182 THR A C 1
ATOM 1530 O O . THR A 1 182 ? 11.561 34.364 41.834 1.00 23.11 182 THR A O 1
ATOM 1534 N N . PRO A 1 183 ? 10.790 36.313 41.027 1.00 22.33 183 PRO A N 1
ATOM 1535 C CA . PRO A 1 183 ? 9.402 35.897 41.319 1.00 24.01 183 PRO A CA 1
ATOM 1536 C C . PRO A 1 183 ? 8.962 34.705 40.523 1.00 24.33 183 PRO A C 1
ATOM 1537 O O . PRO A 1 183 ? 7.931 34.116 40.885 1.00 23.36 183 PRO A O 1
ATOM 1541 N N . ASP A 1 184 ? 9.685 34.329 39.459 1.00 21.90 184 ASP A N 1
ATOM 1542 C CA . ASP A 1 184 ? 9.307 33.171 38.650 1.00 20.29 184 ASP A CA 1
ATOM 1543 C C . ASP A 1 184 ? 10.132 31.903 38.887 1.00 22.29 184 ASP A C 1
ATOM 1544 O O . ASP A 1 184 ? 9.644 30.828 38.514 1.00 22.65 184 ASP A O 1
ATOM 1549 N N . PHE A 1 185 ? 11.346 31.979 39.481 1.00 21.30 185 PHE A N 1
ATOM 1550 C CA . PHE A 1 185 ? 12.287 30.846 39.438 1.00 19.16 185 PHE A CA 1
ATOM 1551 C C . PHE A 1 185 ? 12.921 30.544 40.793 1.00 19.86 185 PHE A C 1
ATOM 1552 O O . PHE A 1 185 ? 13.333 31.475 41.512 1.00 20.49 185 PHE A O 1
ATOM 1560 N N . ILE A 1 186 ? 13.055 29.238 41.096 1.00 19.54 186 ILE A N 1
ATOM 1561 C CA . ILE A 1 186 ? 13.886 28.702 42.179 1.00 18.09 186 ILE A CA 1
ATOM 1562 C C . ILE A 1 186 ? 14.978 27.809 41.574 1.00 19.07 186 ILE A C 1
ATOM 1563 O O . ILE A 1 186 ? 14.705 27.034 40.651 1.00 20.51 186 ILE A O 1
ATOM 1568 N N . ALA A 1 187 ? 16.221 27.971 42.040 1.00 17.74 187 ALA A N 1
ATOM 1569 C CA . ALA A 1 187 ? 17.301 27.035 41.678 1.00 17.88 187 ALA A CA 1
ATOM 1570 C C . ALA A 1 187 ? 17.684 26.211 42.918 1.00 20.48 187 ALA A C 1
ATOM 1571 O O . ALA A 1 187 ? 17.901 26.779 44.017 1.00 20.15 187 ALA A O 1
ATOM 1573 N N . PHE A 1 188 ? 17.855 24.890 42.738 1.00 19.15 188 PHE A N 1
ATOM 1574 C CA . PHE A 1 188 ? 18.140 24.036 43.907 1.00 19.09 188 PHE A CA 1
ATOM 1575 C C . PHE A 1 188 ? 19.033 22.846 43.530 1.00 18.33 188 PHE A C 1
ATOM 1576 O O . PHE A 1 188 ? 19.159 22.491 42.358 1.00 19.51 188 PHE A O 1
ATOM 1584 N N . ALA A 1 189 ? 19.692 22.256 44.540 1.00 19.16 189 ALA A N 1
ATOM 1585 C CA . ALA A 1 189 ? 20.444 21.012 44.378 1.00 22.80 189 ALA A CA 1
ATOM 1586 C C . ALA A 1 189 ? 19.462 19.846 44.287 1.00 22.52 189 ALA A C 1
ATOM 1587 O O . ALA A 1 189 ? 18.394 19.896 44.882 1.00 23.05 189 ALA A O 1
ATOM 1589 N N . SER A 1 190 ? 19.836 18.746 43.590 1.00 21.50 190 SER A N 1
ATOM 1590 C CA . SER A 1 190 ? 18.951 17.575 43.553 1.00 20.75 190 SER A CA 1
ATOM 1591 C C . SER A 1 190 ? 18.638 17.033 44.956 1.00 22.55 190 SER A C 1
ATOM 1592 O O . SER A 1 190 ? 19.562 16.800 45.744 1.00 23.89 190 SER A O 1
ATOM 1595 N N . PRO A 1 191 ? 17.378 16.753 45.276 1.00 22.43 191 PRO A N 1
ATOM 1596 C CA . PRO A 1 191 ? 17.077 15.901 46.440 1.00 24.53 191 PRO A CA 1
ATOM 1597 C C . PRO A 1 191 ? 17.678 14.494 46.282 1.00 27.73 191 PRO A C 1
ATOM 1598 O O . PRO A 1 191 ? 18.075 14.061 45.196 1.00 25.14 191 PRO A O 1
ATOM 1602 N N . GLN A 1 192 ? 17.707 13.771 47.405 1.00 27.77 192 GLN A N 1
ATOM 1603 C CA . GLN A 1 192 ? 18.230 12.411 47.477 1.00 30.79 192 GLN A CA 1
ATOM 1604 C C . GLN A 1 192 ? 17.349 11.565 48.382 1.00 33.62 192 GLN A C 1
ATOM 1605 O O . GLN A 1 192 ? 16.857 12.040 49.405 1.00 34.16 192 GLN A O 1
ATOM 1611 N N . GLU A 1 193 ? 17.210 10.292 48.044 1.00 34.93 193 GLU A N 1
ATOM 1612 C CA . GLU A 1 193 ? 16.463 9.421 48.953 1.00 39.40 193 GLU A CA 1
ATOM 1613 C C . GLU A 1 193 ? 16.875 7.973 48.762 1.00 51.21 193 GLU A C 1
ATOM 1614 O O . GLU A 1 193 ? 17.468 7.607 47.749 1.00 49.53 193 GLU A O 1
ATOM 1620 N N . ASP A 1 194 ? 16.490 7.130 49.729 1.00 63.50 194 ASP A N 1
ATOM 1621 C CA . ASP A 1 194 ? 16.477 5.671 49.557 1.00 71.86 194 ASP A CA 1
ATOM 1622 C C . ASP A 1 194 ? 15.009 5.244 49.485 1.00 79.91 194 ASP A C 1
ATOM 1623 O O . ASP A 1 194 ? 14.349 5.068 50.519 1.00 83.79 194 ASP A O 1
ATOM 1628 N N . HIS A 1 195 ? 14.496 5.085 48.262 1.00 80.35 195 HIS A N 1
ATOM 1629 C CA . HIS A 1 195 ? 13.087 4.736 48.067 1.00 79.67 195 HIS A CA 1
ATOM 1630 C C . HIS A 1 195 ? 12.881 3.275 48.429 1.00 79.91 195 HIS A C 1
ATOM 1631 O O . HIS A 1 195 ? 13.845 2.575 48.731 1.00 79.17 195 HIS A O 1
ATOM 1638 N N . HIS A 1 206 ? 9.581 8.147 55.328 1.00 57.42 206 HIS A N 1
ATOM 1639 C CA . HIS A 1 206 ? 10.984 7.816 55.142 1.00 59.90 206 HIS A CA 1
ATOM 1640 C C . HIS A 1 206 ? 11.815 8.940 54.462 1.00 59.37 206 HIS A C 1
ATOM 1641 O O . HIS A 1 206 ? 13.023 8.753 54.206 1.00 59.89 206 HIS A O 1
ATOM 1648 N N . LEU A 1 207 ? 11.191 10.087 54.166 1.00 50.22 207 LEU A N 1
ATOM 1649 C CA . LEU A 1 207 ? 11.921 11.192 53.537 1.00 42.38 207 LEU A CA 1
ATOM 1650 C C . LEU A 1 207 ? 12.852 11.883 54.533 1.00 39.57 207 LEU A C 1
ATOM 1651 O O . LEU A 1 207 ? 12.524 12.012 55.716 1.00 44.63 207 LEU A O 1
ATOM 1656 N N . ASN A 1 208 ? 14.031 12.304 54.061 1.00 40.07 208 ASN A N 1
ATOM 1657 C CA . ASN A 1 208 ? 14.989 12.977 54.943 1.00 38.19 208 ASN A CA 1
ATOM 1658 C C . ASN A 1 208 ? 14.596 14.449 55.154 1.00 35.57 208 ASN A C 1
ATOM 1659 O O . ASN A 1 208 ? 13.709 14.982 54.488 1.00 31.58 208 ASN A O 1
ATOM 1664 N N . GLN A 1 209 ? 15.259 15.099 56.126 1.00 33.65 209 GLN A N 1
ATOM 1665 C CA . GLN A 1 209 ? 14.914 16.476 56.481 1.00 35.34 209 GLN A CA 1
ATOM 1666 C C . GLN A 1 209 ? 14.992 17.436 55.299 1.00 34.38 209 GLN A C 1
ATOM 1667 O O . GLN A 1 209 ? 14.038 18.211 55.101 1.00 31.66 209 GLN A O 1
ATOM 1673 N N . PRO A 1 210 ? 16.063 17.466 54.489 1.00 31.86 210 PRO A N 1
ATOM 1674 C CA . PRO A 1 210 ? 16.064 18.452 53.392 1.00 30.74 210 PRO A CA 1
ATOM 1675 C C . PRO A 1 210 ? 14.993 18.203 52.362 1.00 29.12 210 PRO A C 1
ATOM 1676 O O . PRO A 1 210 ? 14.505 19.184 51.805 1.00 30.33 210 PRO A O 1
ATOM 1680 N N . PHE A 1 211 ? 14.648 16.942 52.035 1.00 28.82 211 PHE A N 1
ATOM 1681 C CA . PHE A 1 211 ? 13.568 16.720 51.063 1.00 29.90 211 PHE A CA 1
ATOM 1682 C C . PHE A 1 211 ? 12.243 17.214 51.622 1.00 30.16 211 PHE A C 1
ATOM 1683 O O . PHE A 1 211 ? 11.471 17.877 50.920 1.00 28.54 211 PHE A O 1
ATOM 1691 N N . LYS A 1 212 ? 11.966 16.924 52.899 1.00 29.56 212 LYS A N 1
ATOM 1692 C CA . LYS A 1 212 ? 10.750 17.439 53.523 1.00 28.75 212 LYS A CA 1
ATOM 1693 C C . LYS A 1 212 ? 10.738 18.966 53.516 1.00 29.42 212 LYS A C 1
ATOM 1694 O O . LYS A 1 212 ? 9.684 19.588 53.288 1.00 27.70 212 LYS A O 1
ATOM 1700 N N . SER A 1 213 ? 11.905 19.586 53.751 1.00 26.92 213 SER A N 1
ATOM 1701 C CA A SER A 1 213 ? 11.979 21.043 53.764 0.75 27.22 213 SER A CA 1
ATOM 1702 C CA B SER A 1 213 ? 11.984 21.044 53.760 0.25 27.94 213 SER A CA 1
ATOM 1703 C C . SER A 1 213 ? 11.624 21.618 52.397 1.00 29.23 213 SER A C 1
ATOM 1704 O O . SER A 1 213 ? 10.856 22.587 52.304 1.00 27.50 213 SER A O 1
ATOM 1709 N N . VAL A 1 214 ? 12.169 21.015 51.323 1.00 24.33 214 VAL A N 1
ATOM 1710 C CA . VAL A 1 214 ? 11.872 21.443 49.946 1.00 24.63 214 VAL A CA 1
ATOM 1711 C C . VAL A 1 214 ? 10.391 21.270 49.615 1.00 22.35 214 VAL A C 1
ATOM 1712 O O . VAL A 1 214 ? 9.765 22.160 49.019 1.00 25.21 214 VAL A O 1
ATOM 1716 N N . LEU A 1 215 ? 9.816 20.089 49.939 1.00 25.15 215 LEU A N 1
ATOM 1717 C CA . LEU A 1 215 ? 8.425 19.834 49.569 1.00 23.66 215 LEU A CA 1
ATOM 1718 C C . LEU A 1 215 ? 7.472 20.819 50.276 1.00 26.38 215 LEU A C 1
ATOM 1719 O O . LEU A 1 215 ? 6.509 21.326 49.670 1.00 27.80 215 LEU A O 1
ATOM 1724 N N . ASN A 1 216 ? 7.750 21.116 51.551 1.00 26.08 216 ASN A N 1
ATOM 1725 C CA . ASN A 1 216 ? 6.955 22.082 52.313 1.00 26.60 216 ASN A CA 1
ATOM 1726 C C . ASN A 1 216 ? 7.028 23.475 51.696 1.00 25.30 216 ASN A C 1
ATOM 1727 O O . ASN A 1 216 ? 5.989 24.103 51.454 1.00 27.38 216 ASN A O 1
ATOM 1732 N N . PHE A 1 217 ? 8.258 23.986 51.450 1.00 24.35 217 PHE A N 1
ATOM 1733 C CA . PHE A 1 217 ? 8.419 25.327 50.873 1.00 21.29 217 PHE A CA 1
ATOM 1734 C C . PHE A 1 217 ? 7.765 25.422 49.495 1.00 22.68 217 PHE A C 1
ATOM 1735 O O . PHE A 1 217 ? 7.111 26.435 49.175 1.00 24.65 217 PHE A O 1
ATOM 1743 N N . PHE A 1 218 ? 7.942 24.387 48.635 1.00 24.56 218 PHE A N 1
ATOM 1744 C CA . PHE A 1 218 ? 7.339 24.422 47.291 1.00 24.99 218 PHE A CA 1
ATOM 1745 C C . PHE A 1 218 ? 5.791 24.409 47.354 1.00 25.77 218 PHE A C 1
ATOM 1746 O O . PHE A 1 218 ? 5.134 25.120 46.572 1.00 26.26 218 PHE A O 1
ATOM 1754 N N . ALA A 1 219 ? 5.196 23.606 48.259 1.00 24.29 219 ALA A N 1
ATOM 1755 C CA . ALA A 1 219 ? 3.740 23.607 48.456 1.00 28.12 219 ALA A CA 1
ATOM 1756 C C . ALA A 1 219 ? 3.219 24.983 48.894 1.00 31.02 219 ALA A C 1
ATOM 1757 O O . ALA A 1 219 ? 2.133 25.407 48.468 1.00 32.40 219 ALA A O 1
ATOM 1759 N N . ASN A 1 220 ? 3.964 25.679 49.765 1.00 27.67 220 ASN A N 1
ATOM 1760 C CA . ASN A 1 220 ? 3.534 26.968 50.326 1.00 29.16 220 ASN A CA 1
ATOM 1761 C C . ASN A 1 220 ? 3.804 28.181 49.392 1.00 29.43 220 ASN A C 1
ATOM 1762 O O . ASN A 1 220 ? 3.300 29.295 49.663 1.00 30.18 220 ASN A O 1
ATOM 1767 N N . ASN A 1 221 ? 4.604 28.025 48.314 1.00 25.47 221 ASN A N 1
ATOM 1768 C CA . ASN A 1 221 ? 5.099 29.157 47.525 1.00 22.92 221 ASN A CA 1
ATOM 1769 C C . ASN A 1 221 ? 4.815 28.973 46.039 1.00 23.50 221 ASN A C 1
ATOM 1770 O O . ASN A 1 221 ? 5.501 29.553 45.208 1.00 24.50 221 ASN A O 1
ATOM 1775 N N . ASN A 1 222 ? 3.738 28.235 45.711 1.00 24.98 222 ASN A N 1
ATOM 1776 C CA . ASN A 1 222 ? 3.117 28.234 44.367 1.00 28.47 222 ASN A CA 1
ATOM 1777 C C . ASN A 1 222 ? 4.079 27.719 43.264 1.00 26.08 222 ASN A C 1
ATOM 1778 O O . ASN A 1 222 ? 3.990 28.122 42.105 1.00 24.41 222 ASN A O 1
ATOM 1783 N N . VAL A 1 223 ? 4.950 26.769 43.610 1.00 23.04 223 VAL A N 1
ATOM 1784 C CA . VAL A 1 223 ? 5.699 26.030 42.575 1.00 21.70 223 VAL A CA 1
ATOM 1785 C C . VAL A 1 223 ? 4.736 25.095 41.837 1.00 22.41 223 VAL A C 1
ATOM 1786 O O . VAL A 1 223 ? 4.015 24.286 42.444 1.00 26.48 223 VAL A O 1
ATOM 1790 N N . GLN A 1 224 ? 4.707 25.206 40.488 1.00 22.25 224 GLN A N 1
ATOM 1791 C CA . GLN A 1 224 ? 3.804 24.400 39.662 1.00 22.69 224 GLN A CA 1
ATOM 1792 C C . GLN A 1 224 ? 4.531 23.450 38.707 1.00 25.38 224 GLN A C 1
ATOM 1793 O O . GLN A 1 224 ? 3.896 22.530 38.172 1.00 25.65 224 GLN A O 1
ATOM 1799 N N . LEU A 1 225 ? 5.846 23.619 38.515 1.00 22.92 225 LEU A N 1
ATOM 1800 C CA . LEU A 1 225 ? 6.661 22.744 37.671 1.00 22.66 225 LEU A CA 1
ATOM 1801 C C . LEU A 1 225 ? 8.032 22.539 38.326 1.00 21.79 225 LEU A C 1
ATOM 1802 O O . LEU A 1 225 ? 8.644 23.511 38.775 1.00 22.36 225 LEU A O 1
ATOM 1807 N N . VAL A 1 226 ? 8.514 21.293 38.356 1.00 21.56 226 VAL A N 1
ATOM 1808 C CA . VAL A 1 226 ? 9.912 20.987 38.722 1.00 21.03 226 VAL A CA 1
ATOM 1809 C C . VAL A 1 226 ? 10.596 20.428 37.477 1.00 21.20 226 VAL A C 1
ATOM 1810 O O . VAL A 1 226 ? 10.030 19.542 36.821 1.00 22.05 226 VAL A O 1
ATOM 1814 N N . VAL A 1 227 ? 11.780 20.974 37.126 1.00 20.65 227 VAL A N 1
ATOM 1815 C CA . VAL A 1 227 ? 12.583 20.494 35.992 1.00 21.02 227 VAL A CA 1
ATOM 1816 C C . VAL A 1 227 ? 13.888 19.896 36.533 1.00 19.56 227 VAL A C 1
ATOM 1817 O O . VAL A 1 227 ? 14.643 20.584 37.239 1.00 21.30 227 VAL A O 1
ATOM 1821 N N . ARG A 1 228 ? 14.116 18.613 36.253 1.00 20.72 228 ARG A N 1
ATOM 1822 C CA . ARG A 1 228 ? 15.332 17.854 36.624 1.00 19.75 228 ARG A CA 1
ATOM 1823 C C . ARG A 1 228 ? 16.299 17.770 35.432 1.00 21.72 228 ARG A C 1
ATOM 1824 O O . ARG A 1 228 ? 15.911 17.343 34.338 1.00 21.79 228 ARG A O 1
ATOM 1832 N N . LEU A 1 229 ? 17.556 18.178 35.643 1.00 19.20 229 LEU A N 1
ATOM 1833 C CA . LEU A 1 229 ? 18.575 18.203 34.571 1.00 20.29 229 LEU A CA 1
ATOM 1834 C C . LEU A 1 229 ? 19.681 17.163 34.748 1.00 22.46 229 LEU A C 1
ATOM 1835 O O . LEU A 1 229 ? 20.571 17.057 33.861 1.00 20.57 229 LEU A O 1
ATOM 1840 N N . ASN A 1 230 ? 19.691 16.418 35.857 1.00 20.17 230 ASN A N 1
ATOM 1841 C CA . ASN A 1 230 ? 20.752 15.437 36.160 1.00 20.91 230 ASN A CA 1
ATOM 1842 C C . ASN A 1 230 ? 20.181 14.023 36.302 1.00 23.79 230 ASN A C 1
ATOM 1843 O O . ASN A 1 230 ? 18.970 13.807 36.316 1.00 24.25 230 ASN A O 1
ATOM 1848 N N . SER A 1 231 ? 21.078 13.014 36.402 1.00 23.59 231 SER A N 1
ATOM 1849 C CA . SER A 1 231 ? 20.682 11.625 36.595 1.00 24.30 231 SER A CA 1
ATOM 1850 C C . SER A 1 231 ? 19.821 11.474 37.870 1.00 22.86 231 SER A C 1
ATOM 1851 O O . SER A 1 231 ? 19.889 12.324 38.793 1.00 25.01 231 SER A O 1
ATOM 1854 N N . HIS A 1 232 ? 18.996 10.401 37.881 1.00 25.69 232 HIS A N 1
ATOM 1855 C CA . HIS A 1 232 ? 17.985 10.194 38.926 1.00 23.65 232 HIS A CA 1
ATOM 1856 C C . HIS A 1 232 ? 18.626 9.852 40.278 1.00 26.95 232 HIS A C 1
ATOM 1857 O O . HIS A 1 232 ? 19.447 8.923 40.377 1.00 28.85 232 HIS A O 1
ATOM 1864 N N . LEU A 1 233 ? 18.284 10.644 41.312 1.00 27.61 233 LEU A N 1
ATOM 1865 C CA . LEU A 1 233 ? 18.678 10.346 42.693 1.00 26.92 233 LEU A CA 1
ATOM 1866 C C . LEU A 1 233 ? 17.470 10.224 43.619 1.00 29.16 233 LEU A C 1
ATOM 1867 O O . LEU A 1 233 ? 17.649 10.042 44.840 1.00 29.70 233 LEU A O 1
ATOM 1872 N N . TYR A 1 234 ? 16.253 10.261 43.076 1.00 25.23 234 TYR A N 1
ATOM 1873 C CA . TYR A 1 234 ? 15.037 10.224 43.878 1.00 26.19 234 TYR A CA 1
ATOM 1874 C C . TYR A 1 234 ? 13.879 9.854 42.958 1.00 30.86 234 TYR A C 1
ATOM 1875 O O . TYR A 1 234 ? 14.001 9.929 41.734 1.00 29.95 234 TYR A O 1
ATOM 1884 N N . ASN A 1 235 ? 12.753 9.459 43.565 1.00 29.40 235 ASN A N 1
ATOM 1885 C CA . ASN A 1 235 ? 11.530 9.121 42.841 1.00 25.73 235 ASN A CA 1
ATOM 1886 C C . ASN A 1 235 ? 10.668 10.372 42.653 1.00 29.01 235 ASN A C 1
ATOM 1887 O O . ASN A 1 235 ? 10.218 10.978 43.637 1.00 30.85 235 ASN A O 1
ATOM 1892 N N . LYS A 1 236 ? 10.405 10.736 41.380 1.00 28.24 236 LYS A N 1
ATOM 1893 C CA . LYS A 1 236 ? 9.622 11.939 41.061 1.00 29.16 236 LYS A CA 1
ATOM 1894 C C . LYS A 1 236 ? 8.207 11.937 41.654 1.00 28.78 236 LYS A C 1
ATOM 1895 O O . LYS A 1 236 ? 7.595 13.002 41.731 1.00 30.29 236 LYS A O 1
ATOM 1901 N N . LYS A 1 237 ? 7.667 10.779 42.051 1.00 29.96 237 LYS A N 1
ATOM 1902 C CA . LYS A 1 237 ? 6.287 10.734 42.538 1.00 30.66 237 LYS A CA 1
ATOM 1903 C C . LYS A 1 237 ? 6.059 11.656 43.744 1.00 30.79 237 LYS A C 1
ATOM 1904 O O . LYS A 1 237 ? 4.937 12.135 43.942 1.00 29.83 237 LYS A O 1
ATOM 1910 N N . HIS A 1 238 ? 7.103 11.948 44.533 1.00 28.87 238 HIS A N 1
ATOM 1911 C CA . HIS A 1 238 ? 6.915 12.806 45.711 1.00 31.60 238 HIS A CA 1
ATOM 1912 C C . HIS A 1 238 ? 6.440 14.203 45.316 1.00 29.22 238 HIS A C 1
ATOM 1913 O O . HIS A 1 238 ? 5.637 14.825 46.032 1.00 29.40 238 HIS A O 1
ATOM 1920 N N . PHE A 1 239 ? 6.918 14.715 44.169 1.00 27.68 239 PHE A N 1
ATOM 1921 C CA . PHE A 1 239 ? 6.407 15.996 43.688 1.00 26.30 239 PHE A CA 1
ATOM 1922 C C . PHE A 1 239 ? 5.008 15.865 43.089 1.00 30.88 239 PHE A C 1
ATOM 1923 O O . PHE A 1 239 ? 4.144 16.733 43.312 1.00 30.91 239 PHE A O 1
ATOM 1931 N N . GLU A 1 240 ? 4.772 14.818 42.278 1.00 28.94 240 GLU A N 1
ATOM 1932 C CA . GLU A 1 240 ? 3.463 14.645 41.635 1.00 31.13 240 GLU A CA 1
ATOM 1933 C C . GLU A 1 240 ? 2.348 14.413 42.661 1.00 34.47 240 GLU A C 1
ATOM 1934 O O . GLU A 1 240 ? 1.215 14.872 42.459 1.00 38.24 240 GLU A O 1
ATOM 1940 N N . ASP A 1 241 ? 2.662 13.757 43.789 1.00 34.88 241 ASP A N 1
ATOM 1941 C CA . ASP A 1 241 ? 1.654 13.539 44.827 1.00 39.39 241 ASP A CA 1
ATOM 1942 C C . ASP A 1 241 ? 1.165 14.827 45.493 1.00 43.30 241 ASP A C 1
ATOM 1943 O O . ASP A 1 241 ? 0.140 14.785 46.191 1.00 43.86 241 ASP A O 1
ATOM 1948 N N . ILE A 1 242 ? 1.883 15.950 45.366 1.00 37.99 242 ILE A N 1
ATOM 1949 C CA . ILE A 1 242 ? 1.359 17.199 45.928 1.00 37.17 242 ILE A CA 1
ATOM 1950 C C . ILE A 1 242 ? 0.998 18.137 44.785 1.00 35.42 242 ILE A C 1
ATOM 1951 O O . ILE A 1 242 ? 0.951 19.358 44.959 1.00 37.09 242 ILE A O 1
ATOM 1956 N N . GLY A 1 243 ? 0.709 17.567 43.616 1.00 32.78 243 GLY A N 1
ATOM 1957 C CA . GLY A 1 243 ? 0.139 18.355 42.550 1.00 31.68 243 GLY A CA 1
ATOM 1958 C C . GLY A 1 243 ? 1.098 19.153 41.700 1.00 28.95 243 GLY A C 1
ATOM 1959 O O . GLY A 1 243 ? 0.669 20.084 41.015 1.00 33.44 243 GLY A O 1
ATOM 1960 N N . ILE A 1 244 ? 2.396 18.875 41.756 1.00 28.54 244 ILE A N 1
ATOM 1961 C CA . ILE A 1 244 ? 3.389 19.645 41.005 1.00 27.60 244 ILE A CA 1
ATOM 1962 C C . ILE A 1 244 ? 3.804 18.797 39.811 1.00 28.49 244 ILE A C 1
ATOM 1963 O O . ILE A 1 244 ? 4.146 17.620 39.981 1.00 30.08 244 ILE A O 1
ATOM 1968 N N . GLN A 1 245 ? 3.765 19.386 38.600 1.00 24.50 245 GLN A N 1
ATOM 1969 C CA . GLN A 1 245 ? 4.215 18.671 37.403 1.00 25.37 245 GLN A CA 1
ATOM 1970 C C . GLN A 1 245 ? 5.732 18.467 37.480 1.00 24.59 245 GLN A C 1
ATOM 1971 O O . GLN A 1 245 ? 6.460 19.358 37.916 1.00 24.57 245 GLN A O 1
ATOM 1977 N N . HIS A 1 246 ? 6.209 17.295 37.024 1.00 25.45 246 HIS A N 1
ATOM 1978 C CA . HIS A 1 246 ? 7.636 16.960 37.026 1.00 24.31 246 HIS A CA 1
ATOM 1979 C C . HIS A 1 246 ? 8.097 16.652 35.600 1.00 23.75 246 HIS A C 1
ATOM 1980 O O . HIS A 1 246 ? 7.440 15.866 34.903 1.00 24.59 246 HIS A O 1
ATOM 1987 N N . LEU A 1 247 ? 9.227 17.249 35.180 1.00 22.05 247 LEU A N 1
ATOM 1988 C CA . LEU A 1 247 ? 9.749 17.155 33.808 1.00 23.81 247 LEU A CA 1
ATOM 1989 C C . LEU A 1 247 ? 11.260 16.911 33.802 1.00 21.72 247 LEU A C 1
ATOM 1990 O O . LEU A 1 247 ? 12.005 17.682 34.427 1.00 22.96 247 LEU A O 1
ATOM 1995 N N . ASP A 1 248 ? 11.713 15.858 33.081 1.00 22.58 248 ASP A N 1
ATOM 1996 C CA . ASP A 1 248 ? 13.145 15.661 32.853 1.00 20.65 248 ASP A CA 1
ATOM 1997 C C . ASP A 1 248 ? 13.569 16.387 31.568 1.00 23.19 248 ASP A C 1
ATOM 1998 O O . ASP A 1 248 ? 12.950 16.174 30.519 1.00 25.05 248 ASP A O 1
ATOM 2003 N N . LEU A 1 249 ? 14.655 17.153 31.643 1.00 23.08 249 LEU A N 1
ATOM 2004 C CA . LEU A 1 249 ? 15.403 17.652 30.465 1.00 21.78 249 LEU A CA 1
ATOM 2005 C C . LEU A 1 249 ? 16.896 17.379 30.695 1.00 21.83 249 LEU A C 1
ATOM 2006 O O . LEU A 1 249 ? 17.699 18.314 30.809 1.00 22.24 249 LEU A O 1
ATOM 2011 N N . ILE A 1 250 ? 17.268 16.092 30.810 1.00 20.66 250 ILE A N 1
ATOM 2012 C CA . ILE A 1 250 ? 18.594 15.763 31.367 1.00 22.04 250 ILE A CA 1
ATOM 2013 C C . ILE A 1 250 ? 19.700 15.947 30.324 1.00 24.24 250 ILE A C 1
ATOM 2014 O O . ILE A 1 250 ? 19.564 15.512 29.160 1.00 26.40 250 ILE A O 1
ATOM 2019 N N . PHE A 1 251 ? 20.826 16.544 30.747 1.00 20.84 251 PHE A N 1
ATOM 2020 C CA . PHE A 1 251 ? 22.046 16.564 29.924 1.00 24.67 251 PHE A CA 1
ATOM 2021 C C . PHE A 1 251 ? 23.297 16.406 30.814 1.00 24.16 251 PHE A C 1
ATOM 2022 O O . PHE A 1 251 ? 23.277 16.614 32.035 1.00 23.90 251 PHE A O 1
ATOM 2030 N N . GLU A 1 252 ? 24.410 16.023 30.189 1.00 25.24 252 GLU A N 1
ATOM 2031 C CA A GLU A 1 252 ? 25.530 15.536 30.992 0.38 23.88 252 GLU A CA 1
ATOM 2032 C CA B GLU A 1 252 ? 25.603 15.554 30.905 0.62 23.49 252 GLU A CA 1
ATOM 2033 C C . GLU A 1 252 ? 26.257 16.639 31.776 1.00 22.92 252 GLU A C 1
ATOM 2034 O O . GLU A 1 252 ? 26.382 17.800 31.368 1.00 22.23 252 GLU A O 1
ATOM 2045 N N . ASP A 1 253 ? 26.746 16.240 32.950 1.00 22.22 253 ASP A N 1
ATOM 2046 C CA . ASP A 1 253 ? 27.498 17.125 33.841 1.00 21.29 253 ASP A CA 1
ATOM 2047 C C . ASP A 1 253 ? 28.670 17.792 33.132 1.00 20.71 253 ASP A C 1
ATOM 2048 O O . ASP A 1 253 ? 29.456 17.132 32.432 1.00 22.62 253 ASP A O 1
ATOM 2053 N N . GLY A 1 254 ? 28.752 19.119 33.320 1.00 21.92 254 GLY A N 1
ATOM 2054 C CA . GLY A 1 254 ? 29.779 19.981 32.758 1.00 25.46 254 GLY A CA 1
ATOM 2055 C C . GLY A 1 254 ? 29.604 20.340 31.286 1.00 28.42 254 GLY A C 1
ATOM 2056 O O . GLY A 1 254 ? 30.528 20.928 30.704 1.00 34.48 254 GLY A O 1
ATOM 2057 N N . THR A 1 255 ? 28.515 19.903 30.628 1.00 21.97 255 THR A N 1
ATOM 2058 C CA . THR A 1 255 ? 28.295 20.265 29.217 1.00 20.31 255 THR A CA 1
ATOM 2059 C C . THR A 1 255 ? 27.304 21.428 29.096 1.00 19.54 255 THR A C 1
ATOM 2060 O O . THR A 1 255 ? 26.634 21.860 30.049 1.00 20.33 255 THR A O 1
ATOM 2064 N N . CYS A 1 256 ? 27.195 21.909 27.846 1.00 20.47 256 CYS A N 1
ATOM 2065 C CA . CYS A 1 256 ? 26.224 22.937 27.489 1.00 22.08 256 CYS A CA 1
ATOM 2066 C C . CYS A 1 256 ? 25.044 22.284 26.786 1.00 18.62 256 CYS A C 1
ATOM 2067 O O . CYS A 1 256 ? 25.246 21.370 25.942 1.00 21.82 256 CYS A O 1
ATOM 2070 N N . PRO A 1 257 ? 23.826 22.758 27.007 1.00 19.67 257 PRO A N 1
ATOM 2071 C CA . PRO A 1 257 ? 22.660 22.064 26.424 1.00 21.36 257 PRO A CA 1
ATOM 2072 C C . PRO A 1 257 ? 22.475 22.421 24.943 1.00 20.33 257 PRO A C 1
ATOM 2073 O O . PRO A 1 257 ? 22.633 23.590 24.577 1.00 22.40 257 PRO A O 1
ATOM 2077 N N . ASP A 1 258 ? 22.048 21.428 24.154 1.00 21.06 258 ASP A N 1
ATOM 2078 C CA A ASP A 1 258 ? 21.613 21.667 22.770 0.65 23.03 258 ASP A CA 1
ATOM 2079 C CA B ASP A 1 258 ? 21.632 21.692 22.778 0.35 23.51 258 ASP A CA 1
ATOM 2080 C C . ASP A 1 258 ? 20.506 22.730 22.760 1.00 24.25 258 ASP A C 1
ATOM 2081 O O . ASP A 1 258 ? 19.647 22.765 23.653 1.00 22.33 258 ASP A O 1
ATOM 2090 N N . LEU A 1 259 ? 20.485 23.572 21.713 1.00 22.85 259 LEU A N 1
ATOM 2091 C CA . LEU A 1 259 ? 19.427 24.589 21.642 1.00 23.34 259 LEU A CA 1
ATOM 2092 C C . LEU A 1 259 ? 18.029 23.964 21.592 1.00 23.40 259 LEU A C 1
ATOM 2093 O O . LEU A 1 259 ? 17.063 24.618 22.014 1.00 24.77 259 LEU A O 1
ATOM 2098 N N . SER A 1 260 ? 17.868 22.721 21.111 1.00 22.76 260 SER A N 1
ATOM 2099 C CA . SER A 1 260 ? 16.552 22.069 21.187 1.00 22.34 260 SER A CA 1
ATOM 2100 C C . SER A 1 260 ? 16.055 21.936 22.637 1.00 24.19 260 SER A C 1
ATOM 2101 O O . SER A 1 260 ? 14.850 22.110 22.921 1.00 24.15 260 SER A O 1
ATOM 2104 N N . ILE A 1 261 ? 16.957 21.593 23.578 1.00 22.70 261 ILE A N 1
ATOM 2105 C CA . ILE A 1 261 ? 16.578 21.551 24.994 1.00 22.19 261 ILE A CA 1
ATOM 2106 C C . ILE A 1 261 ? 16.205 22.949 25.504 1.00 19.30 261 ILE A C 1
ATOM 2107 O O . ILE A 1 261 ? 15.232 23.095 26.261 1.00 21.09 261 ILE A O 1
ATOM 2112 N N . VAL A 1 262 ? 16.996 23.982 25.135 1.00 19.71 262 VAL A N 1
ATOM 2113 C CA . VAL A 1 262 ? 16.743 25.351 25.612 1.00 19.21 262 VAL A CA 1
ATOM 2114 C C . VAL A 1 262 ? 15.377 25.848 25.123 1.00 19.60 262 VAL A C 1
ATOM 2115 O O . VAL A 1 262 ? 14.610 26.437 25.905 1.00 20.43 262 VAL A O 1
ATOM 2119 N N . LYS A 1 263 ? 15.027 25.569 23.868 1.00 19.46 263 LYS A N 1
ATOM 2120 C CA . LYS A 1 263 ? 13.712 26.009 23.361 1.00 21.89 263 LYS A CA 1
ATOM 2121 C C . LYS A 1 263 ? 12.555 25.300 24.078 1.00 22.76 263 LYS A C 1
ATOM 2122 O O . LYS A 1 263 ? 11.496 25.914 24.334 1.00 24.20 263 LYS A O 1
ATOM 2128 N N . ASN A 1 264 ? 12.713 24.002 24.387 1.00 22.26 264 ASN A N 1
ATOM 2129 C CA . ASN A 1 264 ? 11.689 23.283 25.144 1.00 22.27 264 ASN A CA 1
ATOM 2130 C C . ASN A 1 264 ? 11.543 23.887 26.548 1.00 21.65 264 ASN A C 1
ATOM 2131 O O . ASN A 1 264 ? 10.413 24.071 27.070 1.00 23.87 264 ASN A O 1
ATOM 2136 N N . PHE A 1 265 ? 12.680 24.157 27.206 1.00 20.97 265 PHE A N 1
ATOM 2137 C CA . PHE A 1 265 ? 12.661 24.756 28.534 1.00 19.14 265 PHE A CA 1
ATOM 2138 C C . PHE A 1 265 ? 11.984 26.122 28.521 1.00 20.76 265 PHE A C 1
ATOM 2139 O O . PHE A 1 265 ? 11.137 26.409 29.376 1.00 19.00 265 PHE A O 1
ATOM 2147 N N . VAL A 1 266 ? 12.367 26.990 27.570 1.00 21.09 266 VAL A N 1
ATOM 2148 C CA . VAL A 1 266 ? 11.789 28.347 27.575 1.00 20.06 266 VAL A CA 1
ATOM 2149 C C . VAL A 1 266 ? 10.275 28.291 27.361 1.00 20.70 266 VAL A C 1
ATOM 2150 O O . VAL A 1 266 ? 9.517 29.008 28.036 1.00 21.10 266 VAL A O 1
ATOM 2154 N N . GLY A 1 267 ? 9.797 27.472 26.409 1.00 21.67 267 GLY A N 1
ATOM 2155 C CA . GLY A 1 267 ? 8.338 27.350 26.234 1.00 20.82 267 GLY A CA 1
ATOM 2156 C C . GLY A 1 267 ? 7.630 26.791 27.462 1.00 22.67 267 GLY A C 1
ATOM 2157 O O . GLY A 1 267 ? 6.546 27.263 27.850 1.00 21.89 267 GLY A O 1
ATOM 2158 N N . ALA A 1 268 ? 8.226 25.766 28.101 1.00 20.94 268 ALA A N 1
ATOM 2159 C CA . ALA A 1 268 ? 7.630 25.230 29.323 1.00 21.00 268 ALA A CA 1
ATOM 2160 C C . ALA A 1 268 ? 7.473 26.328 30.376 1.00 21.99 268 ALA A C 1
ATOM 2161 O O . ALA A 1 268 ? 6.401 26.421 31.014 1.00 22.38 268 ALA A O 1
ATOM 2163 N N . ALA A 1 269 ? 8.552 27.109 30.602 1.00 21.51 269 ALA A N 1
ATOM 2164 C CA . ALA A 1 269 ? 8.552 28.199 31.597 1.00 18.60 269 ALA A CA 1
ATOM 2165 C C . ALA A 1 269 ? 7.525 29.266 31.242 1.00 20.78 269 ALA A C 1
ATOM 2166 O O . ALA A 1 269 ? 6.793 29.735 32.120 1.00 21.55 269 ALA A O 1
ATOM 2168 N N . GLU A 1 270 ? 7.475 29.675 29.962 1.00 22.55 270 GLU A N 1
ATOM 2169 C CA . GLU A 1 270 ? 6.466 30.654 29.532 1.00 24.15 270 GLU A CA 1
ATOM 2170 C C . GLU A 1 270 ? 5.046 30.167 29.841 1.00 25.32 270 GLU A C 1
ATOM 2171 O O . GLU A 1 270 ? 4.190 30.957 30.295 1.00 24.23 270 GLU A O 1
ATOM 2177 N N . THR A 1 271 ? 4.771 28.874 29.599 1.00 21.58 271 THR A N 1
ATOM 2178 C CA . THR A 1 271 ? 3.427 28.312 29.836 1.00 21.17 271 THR A CA 1
ATOM 2179 C C . THR A 1 271 ? 3.042 28.388 31.319 1.00 24.05 271 THR A C 1
ATOM 2180 O O . THR A 1 271 ? 1.918 28.793 31.669 1.00 24.60 271 THR A O 1
ATOM 2184 N N . ILE A 1 272 ? 3.961 28.036 32.213 1.00 23.10 272 ILE A N 1
ATOM 2185 C CA . ILE A 1 272 ? 3.683 28.138 33.652 1.00 21.99 272 ILE A CA 1
ATOM 2186 C C . ILE A 1 272 ? 3.567 29.609 34.108 1.00 21.60 272 ILE A C 1
ATOM 2187 O O . ILE A 1 272 ? 2.726 29.933 34.969 1.00 24.16 272 ILE A O 1
ATOM 2192 N N . ILE A 1 273 ? 4.477 30.482 33.646 1.00 21.29 273 ILE A N 1
ATOM 2193 C CA . ILE A 1 273 ? 4.452 31.883 34.098 1.00 24.87 273 ILE A CA 1
ATOM 2194 C C . ILE A 1 273 ? 3.108 32.521 33.706 1.00 28.62 273 ILE A C 1
ATOM 2195 O O . ILE A 1 273 ? 2.511 33.296 34.475 1.00 29.52 273 ILE A O 1
ATOM 2200 N N . LYS A 1 274 ? 2.602 32.179 32.515 1.00 24.52 274 LYS A N 1
ATOM 2201 C CA A LYS A 1 274 ? 1.303 32.683 32.064 0.56 29.98 274 LYS A CA 1
ATOM 2202 C CA B LYS A 1 274 ? 1.310 32.721 32.096 0.44 30.09 274 LYS A CA 1
ATOM 2203 C C . LYS A 1 274 ? 0.176 32.304 33.029 1.00 36.23 274 LYS A C 1
ATOM 2204 O O . LYS A 1 274 ? -0.865 32.996 33.079 1.00 34.65 274 LYS A O 1
ATOM 2215 N N . ARG A 1 275 ? 0.347 31.206 33.795 1.00 30.13 275 ARG A N 1
ATOM 2216 C CA . ARG A 1 275 ? -0.620 30.788 34.821 1.00 30.13 275 ARG A CA 1
ATOM 2217 C C . ARG A 1 275 ? -0.319 31.358 36.205 1.00 31.25 275 ARG A C 1
ATOM 2218 O O . ARG A 1 275 ? -1.074 31.069 37.151 1.00 33.98 275 ARG A O 1
ATOM 2226 N N . GLY A 1 276 ? 0.726 32.165 36.350 1.00 29.15 276 GLY A N 1
ATOM 2227 C CA . GLY A 1 276 ? 1.073 32.732 37.632 1.00 29.82 276 GLY A CA 1
ATOM 2228 C C . GLY A 1 276 ? 1.969 31.871 38.500 1.00 32.46 276 GLY A C 1
ATOM 2229 O O . GLY A 1 276 ? 2.317 32.306 39.614 1.00 30.93 276 GLY A O 1
ATOM 2230 N N . GLY A 1 277 ? 2.386 30.655 38.017 1.00 27.59 277 GLY A N 1
ATOM 2231 C CA . GLY A 1 277 ? 3.173 29.743 38.836 1.00 27.54 277 GLY A CA 1
ATOM 2232 C C . GLY A 1 277 ? 4.702 29.958 38.767 1.00 26.10 277 GLY A C 1
ATOM 2233 O O . GLY A 1 277 ? 5.261 30.632 37.901 1.00 25.64 277 GLY A O 1
ATOM 2234 N N . LYS A 1 278 ? 5.391 29.342 39.724 1.00 24.55 278 LYS A N 1
ATOM 2235 C CA . LYS A 1 278 ? 6.851 29.327 39.732 1.00 21.95 278 LYS A CA 1
ATOM 2236 C C . LYS A 1 278 ? 7.381 28.022 39.128 1.00 20.76 278 LYS A C 1
ATOM 2237 O O . LYS A 1 278 ? 6.719 26.971 39.195 1.00 23.12 278 LYS A O 1
ATOM 2243 N N . ILE A 1 279 ? 8.581 28.107 38.547 1.00 19.94 279 ILE A N 1
ATOM 2244 C CA . ILE A 1 279 ? 9.333 26.932 38.076 1.00 23.43 279 ILE A CA 1
ATOM 2245 C C . ILE A 1 279 ? 10.557 26.731 38.977 1.00 22.36 279 ILE A C 1
ATOM 2246 O O . ILE A 1 279 ? 11.341 27.668 39.181 1.00 20.32 279 ILE A O 1
ATOM 2251 N N . ALA A 1 280 ? 10.722 25.513 39.519 1.00 20.68 280 ALA A N 1
ATOM 2252 C CA . ALA A 1 280 ? 11.900 25.161 40.318 1.00 20.24 280 ALA A CA 1
ATOM 2253 C C . ALA A 1 280 ? 12.771 24.236 39.467 1.00 18.91 280 ALA A C 1
ATOM 2254 O O . ALA A 1 280 ? 12.268 23.221 38.975 1.00 20.37 280 ALA A O 1
ATOM 2256 N N . VAL A 1 281 ? 14.055 24.605 39.252 1.00 19.31 281 VAL A N 1
ATOM 2257 C CA . VAL A 1 281 ? 14.983 23.849 38.377 1.00 19.06 281 VAL A CA 1
ATOM 2258 C C . VAL A 1 281 ? 16.147 23.305 39.209 1.00 19.92 281 VAL A C 1
ATOM 2259 O O . VAL A 1 281 ? 16.740 24.055 40.010 1.00 20.27 281 VAL A O 1
ATOM 2263 N N . HIS A 1 282 ? 16.471 21.999 39.038 1.00 19.85 282 HIS A N 1
ATOM 2264 C CA . HIS A 1 282 ? 17.679 21.472 39.677 1.00 18.04 282 HIS A CA 1
ATOM 2265 C C . HIS A 1 282 ? 18.520 20.668 38.693 1.00 18.21 282 HIS A C 1
ATOM 2266 O O . HIS A 1 282 ? 17.992 20.016 37.784 1.00 20.00 282 HIS A O 1
ATOM 2273 N N . CYS A 1 283 ? 19.847 20.714 38.930 1.00 20.84 283 CYS A N 1
ATOM 2274 C CA . CYS A 1 283 ? 20.800 19.708 38.446 1.00 20.29 283 CYS A CA 1
ATOM 2275 C C . CYS A 1 283 ? 21.424 18.995 39.662 1.00 22.22 283 CYS A C 1
ATOM 2276 O O . CYS A 1 283 ? 20.703 18.767 40.632 1.00 21.55 283 CYS A O 1
ATOM 2279 N N . LYS A 1 284 ? 22.717 18.606 39.638 1.00 20.06 284 LYS A N 1
ATOM 2280 C CA . LYS A 1 284 ? 23.260 17.982 40.849 1.00 20.48 284 LYS A CA 1
ATOM 2281 C C . LYS A 1 284 ? 23.406 19.036 41.949 1.00 19.99 284 LYS A C 1
ATOM 2282 O O . LYS A 1 284 ? 22.881 18.873 43.061 1.00 23.20 284 LYS A O 1
ATOM 2288 N N . ALA A 1 285 ? 24.112 20.134 41.645 1.00 20.52 285 ALA A N 1
ATOM 2289 C CA . ALA A 1 285 ? 24.379 21.202 42.620 1.00 21.42 285 ALA A CA 1
ATOM 2290 C C . ALA A 1 285 ? 23.450 22.397 42.454 1.00 21.17 285 ALA A C 1
ATOM 2291 O O . ALA A 1 285 ? 23.440 23.298 43.308 1.00 21.22 285 ALA A O 1
ATOM 2293 N N . GLY A 1 286 ? 22.719 22.492 41.337 1.00 21.41 286 GLY A N 1
ATOM 2294 C CA . GLY A 1 286 ? 21.921 23.691 41.120 1.00 19.32 286 GLY A CA 1
ATOM 2295 C C . GLY A 1 286 ? 22.737 24.918 40.721 1.00 17.28 286 GLY A C 1
ATOM 2296 O O . GLY A 1 286 ? 22.314 26.050 41.005 1.00 19.49 286 GLY A O 1
ATOM 2297 N N . LEU A 1 287 ? 23.892 24.706 40.072 1.00 18.05 287 LEU A N 1
ATOM 2298 C CA . LEU A 1 287 ? 24.804 25.791 39.701 1.00 18.49 287 LEU A CA 1
ATOM 2299 C C . LEU A 1 287 ? 25.051 25.908 38.192 1.00 19.60 287 LEU A C 1
ATOM 2300 O O . LEU A 1 287 ? 24.747 26.961 37.597 1.00 18.50 287 LEU A O 1
ATOM 2305 N N . GLY A 1 288 ? 25.630 24.872 37.556 1.00 19.55 288 GLY A N 1
ATOM 2306 C CA . GLY A 1 288 ? 26.081 24.984 36.162 1.00 19.64 288 GLY A CA 1
ATOM 2307 C C . GLY A 1 288 ? 24.981 24.770 35.127 1.00 18.83 288 GLY A C 1
ATOM 2308 O O . GLY A 1 288 ? 24.579 25.717 34.427 1.00 17.65 288 GLY A O 1
ATOM 2309 N N . ARG A 1 289 ? 24.475 23.534 35.037 1.00 18.82 289 ARG A N 1
ATOM 2310 C CA . ARG A 1 289 ? 23.383 23.236 34.101 1.00 18.41 289 ARG A CA 1
ATOM 2311 C C . ARG A 1 289 ? 22.144 24.091 34.368 1.00 18.41 289 ARG A C 1
ATOM 2312 O O . ARG A 1 289 ? 21.553 24.658 33.425 1.00 18.34 289 ARG A O 1
ATOM 2320 N N . THR A 1 290 ? 21.745 24.231 35.643 1.00 17.33 290 THR A N 1
ATOM 2321 C CA . THR A 1 290 ? 20.610 25.086 35.988 1.00 17.89 290 THR A CA 1
ATOM 2322 C C . THR A 1 290 ? 20.838 26.540 35.570 1.00 16.66 290 THR A C 1
ATOM 2323 O O . THR A 1 290 ? 19.917 27.184 35.014 1.00 18.53 290 THR A O 1
ATOM 2327 N N . GLY A 1 291 ? 22.088 27.053 35.759 1.00 16.25 291 GLY A N 1
ATOM 2328 C CA . GLY A 1 291 ? 22.407 28.423 35.311 1.00 17.51 291 GLY A CA 1
ATOM 2329 C C . GLY A 1 291 ? 22.319 28.627 33.792 1.00 17.52 291 GLY A C 1
ATOM 2330 O O . GLY A 1 291 ? 21.880 29.712 33.313 1.00 17.38 291 GLY A O 1
ATOM 2331 N N . CYS A 1 292 ? 22.667 27.584 33.008 1.00 17.04 292 CYS A N 1
ATOM 2332 C CA . CYS A 1 292 ? 22.502 27.683 31.549 1.00 17.97 292 CYS A CA 1
ATOM 2333 C C . CYS A 1 292 ? 21.053 27.945 31.148 1.00 18.54 292 CYS A C 1
ATOM 2334 O O . CYS A 1 292 ? 20.787 28.810 30.293 1.00 18.48 292 CYS A O 1
ATOM 2337 N N . LEU A 1 293 ? 20.098 27.176 31.718 1.00 17.73 293 LEU A N 1
ATOM 2338 C CA . LEU A 1 293 ? 18.703 27.295 31.256 1.00 18.30 293 LEU A CA 1
ATOM 2339 C C . LEU A 1 293 ? 18.003 28.521 31.853 1.00 19.67 293 LEU A C 1
ATOM 2340 O O . LEU A 1 293 ? 17.315 29.274 31.130 1.00 18.56 293 LEU A O 1
ATOM 2345 N N . ILE A 1 294 ? 18.143 28.756 33.160 1.00 18.27 294 ILE A N 1
ATOM 2346 C CA . ILE A 1 294 ? 17.542 29.960 33.733 1.00 15.58 294 ILE A CA 1
ATOM 2347 C C . ILE A 1 294 ? 18.184 31.226 33.138 1.00 18.60 294 ILE A C 1
ATOM 2348 O O . ILE A 1 294 ? 17.475 32.209 32.833 1.00 16.75 294 ILE A O 1
ATOM 2353 N N . GLY A 1 295 ? 19.508 31.219 32.940 1.00 17.76 295 GLY A N 1
ATOM 2354 C CA . GLY A 1 295 ? 20.155 32.377 32.303 1.00 17.03 295 GLY A CA 1
ATOM 2355 C C . GLY A 1 295 ? 19.645 32.665 30.889 1.00 16.76 295 GLY A C 1
ATOM 2356 O O . GLY A 1 295 ? 19.444 33.841 30.525 1.00 16.54 295 GLY A O 1
ATOM 2357 N N . ALA A 1 296 ? 19.445 31.618 30.070 1.00 18.80 296 ALA A N 1
ATOM 2358 C CA . ALA A 1 296 ? 18.901 31.810 28.730 1.00 17.83 296 ALA A CA 1
ATOM 2359 C C . ALA A 1 296 ? 17.515 32.456 28.818 1.00 17.54 296 ALA A C 1
ATOM 2360 O O . ALA A 1 296 ? 17.224 33.414 28.070 1.00 18.63 296 ALA A O 1
ATOM 2362 N N . HIS A 1 297 ? 16.674 32.014 29.782 1.00 16.97 297 HIS A N 1
ATOM 2363 C CA . HIS A 1 297 ? 15.328 32.614 29.889 1.00 16.88 297 HIS A CA 1
ATOM 2364 C C . HIS A 1 297 ? 15.383 34.090 30.341 1.00 18.73 297 HIS A C 1
ATOM 2365 O O . HIS A 1 297 ? 14.589 34.923 29.850 1.00 18.90 297 HIS A O 1
ATOM 2372 N N . LEU A 1 298 ? 16.307 34.418 31.269 1.00 16.53 298 LEU A N 1
ATOM 2373 C CA . LEU A 1 298 ? 16.434 35.813 31.725 1.00 17.13 298 LEU A CA 1
ATOM 2374 C C . LEU A 1 298 ? 16.906 36.755 30.608 1.00 18.29 298 LEU A C 1
ATOM 2375 O O . LEU A 1 298 ? 16.437 37.904 30.517 1.00 19.01 298 LEU A O 1
ATOM 2380 N N . ILE A 1 299 ? 17.780 36.263 29.742 1.00 18.38 299 ILE A N 1
ATOM 2381 C CA . ILE A 1 299 ? 18.265 37.077 28.605 1.00 15.92 299 ILE A CA 1
ATOM 2382 C C . ILE A 1 299 ? 17.164 37.256 27.552 1.00 18.56 299 ILE A C 1
ATOM 2383 O O . ILE A 1 299 ? 16.868 38.398 27.134 1.00 19.49 299 ILE A O 1
ATOM 2388 N N . TYR A 1 300 ? 16.438 36.168 27.216 1.00 17.50 300 TYR A N 1
ATOM 2389 C CA . TYR A 1 300 ? 15.234 36.241 26.371 1.00 19.87 300 TYR A CA 1
ATOM 2390 C C . TYR A 1 300 ? 14.210 37.241 26.891 1.00 18.39 300 TYR A C 1
ATOM 2391 O O . TYR A 1 300 ? 13.623 37.997 26.120 1.00 22.08 300 TYR A O 1
ATOM 2400 N N . THR A 1 301 ? 13.954 37.241 28.208 1.00 17.58 301 THR A N 1
ATOM 2401 C CA . THR A 1 301 ? 12.863 38.044 28.770 1.00 19.01 301 THR A CA 1
ATOM 2402 C C . THR A 1 301 ? 13.257 39.516 28.972 1.00 20.06 301 THR A C 1
ATOM 2403 O O . THR A 1 301 ? 12.475 40.412 28.634 1.00 22.61 301 THR A O 1
ATOM 2407 N N . TYR A 1 302 ? 14.435 39.774 29.557 1.00 19.06 302 TYR A N 1
ATOM 2408 C CA . TYR A 1 302 ? 14.778 41.086 30.081 1.00 18.49 302 TYR A CA 1
ATOM 2409 C C . TYR A 1 302 ? 15.945 41.762 29.336 1.00 19.31 302 TYR A C 1
ATOM 2410 O O . TYR A 1 302 ? 16.262 42.922 29.649 1.00 21.04 302 TYR A O 1
ATOM 2419 N N . GLY A 1 303 ? 16.654 41.048 28.446 1.00 18.59 303 GLY A N 1
ATOM 2420 C CA . GLY A 1 303 ? 17.722 41.684 27.632 1.00 19.07 303 GLY A CA 1
ATOM 2421 C C . GLY A 1 303 ? 19.054 41.944 28.322 1.00 21.03 303 GLY A C 1
ATOM 2422 O O . GLY A 1 303 ? 19.855 42.750 27.827 1.00 22.09 303 GLY A O 1
ATOM 2423 N N . PHE A 1 304 ? 19.335 41.260 29.435 1.00 18.36 304 PHE A N 1
ATOM 2424 C CA . PHE A 1 304 ? 20.674 41.275 30.040 1.00 18.81 304 PHE A CA 1
ATOM 2425 C C . PHE A 1 304 ? 21.762 40.992 29.016 1.00 17.48 304 PHE A C 1
ATOM 2426 O O . PHE A 1 304 ? 21.577 40.150 28.120 1.00 18.99 304 PHE A O 1
ATOM 2434 N N . THR A 1 305 ? 22.968 41.594 29.211 1.00 16.73 305 THR A N 1
ATOM 2435 C CA . THR A 1 305 ? 24.115 40.981 28.543 1.00 16.03 305 THR A CA 1
ATOM 2436 C C . THR A 1 305 ? 24.462 39.636 29.238 1.00 16.17 305 THR A C 1
ATOM 2437 O O . THR A 1 305 ? 24.023 39.379 30.378 1.00 17.72 305 THR A O 1
ATOM 2441 N N . ALA A 1 306 ? 25.232 38.762 28.557 1.00 16.32 306 ALA A N 1
ATOM 2442 C CA . ALA A 1 306 ? 25.647 37.511 29.216 1.00 16.53 306 ALA A CA 1
ATOM 2443 C C . ALA A 1 306 ? 26.423 37.783 30.519 1.00 16.30 306 ALA A C 1
ATOM 2444 O O . ALA A 1 306 ? 26.197 37.101 31.540 1.00 17.87 306 ALA A O 1
ATOM 2446 N N . ASN A 1 307 ? 27.344 38.772 30.505 1.00 15.91 307 ASN A N 1
ATOM 2447 C CA . ASN A 1 307 ? 28.119 39.039 31.728 1.00 17.51 307 ASN A CA 1
ATOM 2448 C C . ASN A 1 307 ? 27.246 39.596 32.871 1.00 16.93 307 ASN A C 1
ATOM 2449 O O . ASN A 1 307 ? 27.479 39.248 34.049 1.00 17.57 307 ASN A O 1
ATOM 2454 N N . GLU A 1 308 ? 26.273 40.472 32.555 1.00 15.92 308 GLU A N 1
ATOM 2455 C CA . GLU A 1 308 ? 25.292 40.965 33.557 1.00 14.97 308 GLU A CA 1
ATOM 2456 C C . GLU A 1 308 ? 24.482 39.811 34.134 1.00 16.69 308 GLU A C 1
ATOM 2457 O O . GLU A 1 308 ? 24.201 39.763 35.332 1.00 17.20 308 GLU A O 1
ATOM 2463 N N . CYS A 1 309 ? 24.051 38.896 33.255 1.00 17.00 309 CYS A N 1
ATOM 2464 C CA . CYS A 1 309 ? 23.233 37.772 33.705 1.00 18.21 309 CYS A CA 1
ATOM 2465 C C . CYS A 1 309 ? 24.016 36.889 34.682 1.00 17.28 309 CYS A C 1
ATOM 2466 O O . CYS A 1 309 ? 23.485 36.474 35.736 1.00 19.17 309 CYS A O 1
ATOM 2469 N N . ILE A 1 310 ? 25.284 36.551 34.334 1.00 15.78 310 ILE A N 1
ATOM 2470 C CA . ILE A 1 310 ? 26.131 35.772 35.255 1.00 15.45 310 ILE A CA 1
ATOM 2471 C C . ILE A 1 310 ? 26.310 36.507 36.581 1.00 17.68 310 ILE A C 1
ATOM 2472 O O . ILE A 1 310 ? 26.220 35.891 37.665 1.00 18.78 310 ILE A O 1
ATOM 2477 N N . GLY A 1 311 ? 26.571 37.833 36.521 1.00 17.99 311 GLY A N 1
ATOM 2478 C CA . GLY A 1 311 ? 26.748 38.614 37.761 1.00 17.61 311 GLY A CA 1
ATOM 2479 C C . GLY A 1 311 ? 25.491 38.652 38.647 1.00 16.04 311 GLY A C 1
ATOM 2480 O O . GLY A 1 311 ? 25.595 38.455 39.884 1.00 18.07 311 GLY A O 1
ATOM 2481 N N . PHE A 1 312 ? 24.300 38.900 38.043 1.00 16.54 312 PHE A N 1
ATOM 2482 C CA . PHE A 1 312 ? 23.060 38.904 38.836 1.00 16.24 312 PHE A CA 1
ATOM 2483 C C . PHE A 1 312 ? 22.785 37.507 39.437 1.00 17.73 312 PHE A C 1
ATOM 2484 O O . PHE A 1 312 ? 22.447 37.396 40.641 1.00 18.41 312 PHE A O 1
ATOM 2492 N N . LEU A 1 313 ? 22.948 36.433 38.629 1.00 15.15 313 LEU A N 1
ATOM 2493 C CA . LEU A 1 313 ? 22.720 35.067 39.164 1.00 17.66 313 LEU A CA 1
ATOM 2494 C C . LEU A 1 313 ? 23.639 34.776 40.369 1.00 19.02 313 LEU A C 1
ATOM 2495 O O . LEU A 1 313 ? 23.166 34.265 41.394 1.00 17.61 313 LEU A O 1
ATOM 2500 N N . ARG A 1 314 ? 24.914 35.166 40.303 1.00 17.29 314 ARG A N 1
ATOM 2501 C CA . ARG A 1 314 ? 25.842 34.876 41.411 1.00 17.20 314 ARG A CA 1
ATOM 2502 C C . ARG A 1 314 ? 25.643 35.795 42.626 1.00 16.33 314 ARG A C 1
ATOM 2503 O O . ARG A 1 314 ? 26.014 35.416 43.782 1.00 16.66 314 ARG A O 1
ATOM 2511 N N . PHE A 1 315 ? 25.117 36.993 42.397 1.00 16.93 315 PHE A N 1
ATOM 2512 C CA . PHE A 1 315 ? 24.702 37.872 43.509 1.00 15.56 315 PHE A CA 1
ATOM 2513 C C . PHE A 1 315 ? 23.602 37.213 44.372 1.00 18.78 315 PHE A C 1
ATOM 2514 O O . PHE A 1 315 ? 23.544 37.446 45.600 1.00 19.51 315 PHE A O 1
ATOM 2522 N N . ILE A 1 316 ? 22.704 36.442 43.768 1.00 16.11 316 ILE A N 1
ATOM 2523 C CA . ILE A 1 316 ? 21.685 35.741 44.572 1.00 18.23 316 ILE A CA 1
ATOM 2524 C C . ILE A 1 316 ? 22.169 34.359 45.012 1.00 19.23 316 ILE A C 1
ATOM 2525 O O . ILE A 1 316 ? 21.929 33.953 46.182 1.00 19.81 316 ILE A O 1
ATOM 2530 N N . ARG A 1 317 ? 22.862 33.618 44.101 1.00 17.83 317 ARG A N 1
ATOM 2531 C CA . ARG A 1 317 ? 23.281 32.224 44.349 1.00 18.50 317 ARG A CA 1
ATOM 2532 C C . ARG A 1 317 ? 24.712 32.056 43.876 1.00 18.68 317 ARG A C 1
ATOM 2533 O O . ARG A 1 317 ? 24.969 31.785 42.682 1.00 18.12 317 ARG A O 1
ATOM 2541 N N . PRO A 1 318 ? 25.676 32.231 44.763 1.00 18.43 318 PRO A N 1
ATOM 2542 C CA . PRO A 1 318 ? 27.093 32.164 44.338 1.00 17.10 318 PRO A CA 1
ATOM 2543 C C . PRO A 1 318 ? 27.409 30.886 43.560 1.00 19.24 318 PRO A C 1
ATOM 2544 O O . PRO A 1 318 ? 26.905 29.807 43.865 1.00 19.08 318 PRO A O 1
ATOM 2548 N N . GLY A 1 319 ? 28.290 31.005 42.549 1.00 17.06 319 GLY A N 1
ATOM 2549 C CA . GLY A 1 319 ? 28.832 29.819 41.864 1.00 18.28 319 GLY A CA 1
ATOM 2550 C C . GLY A 1 319 ? 28.070 29.381 40.612 1.00 18.45 319 GLY A C 1
ATOM 2551 O O . GLY A 1 319 ? 28.516 28.461 39.959 1.00 18.38 319 GLY A O 1
ATOM 2552 N N . MET A 1 320 ? 26.944 30.010 40.264 1.00 18.75 320 MET A N 1
ATOM 2553 C CA . MET A 1 320 ? 26.217 29.590 39.052 1.00 18.58 320 MET A CA 1
ATOM 2554 C C . MET A 1 320 ? 27.010 29.895 37.753 1.00 16.97 320 MET A C 1
ATOM 2555 O O . MET A 1 320 ? 27.659 30.943 37.634 1.00 16.87 320 MET A O 1
ATOM 2560 N N . VAL A 1 321 ? 26.835 29.003 36.752 1.00 18.45 321 VAL A N 1
ATOM 2561 C CA . VAL A 1 321 ? 27.406 29.038 35.378 1.00 16.81 321 VAL A CA 1
ATOM 2562 C C . VAL A 1 321 ? 28.906 28.732 35.441 1.00 16.61 321 VAL A C 1
ATOM 2563 O O . VAL A 1 321 ? 29.706 29.559 35.887 1.00 20.50 321 VAL A O 1
ATOM 2567 N N . VAL A 1 322 ? 29.274 27.496 35.097 1.00 18.19 322 VAL A N 1
ATOM 2568 C CA . VAL A 1 322 ? 30.601 26.912 35.408 1.00 19.12 322 VAL A CA 1
ATOM 2569 C C . VAL A 1 322 ? 31.444 26.683 34.145 1.00 20.41 322 VAL A C 1
ATOM 2570 O O . VAL A 1 322 ? 30.972 26.092 33.157 1.00 19.42 322 VAL A O 1
ATOM 2574 N N . GLY A 1 323 ? 32.709 27.130 34.180 1.00 18.63 323 GLY A N 1
ATOM 2575 C CA . GLY A 1 323 ? 33.632 26.715 33.111 1.00 18.76 323 GLY A CA 1
ATOM 2576 C C . GLY A 1 323 ? 33.205 27.131 31.707 1.00 18.21 323 GLY A C 1
ATOM 2577 O O . GLY A 1 323 ? 32.894 28.288 31.462 1.00 18.19 323 GLY A O 1
ATOM 2578 N N . PRO A 1 324 ? 33.208 26.178 30.759 1.00 18.99 324 PRO A N 1
ATOM 2579 C CA . PRO A 1 324 ? 32.840 26.524 29.365 1.00 19.00 324 PRO A CA 1
ATOM 2580 C C . PRO A 1 324 ? 31.395 26.993 29.168 1.00 21.05 324 PRO A C 1
ATOM 2581 O O . PRO A 1 324 ? 31.093 27.604 28.117 1.00 19.90 324 PRO A O 1
ATOM 2585 N N . GLN A 1 325 ? 30.494 26.784 30.158 1.00 18.57 325 GLN A N 1
ATOM 2586 C CA . GLN A 1 325 ? 29.142 27.337 30.087 1.00 17.01 325 GLN A CA 1
ATOM 2587 C C . GLN A 1 325 ? 29.145 28.866 30.074 1.00 18.12 325 GLN A C 1
ATOM 2588 O O . GLN A 1 325 ? 28.187 29.479 29.554 1.00 17.16 325 GLN A O 1
ATOM 2594 N N . GLN A 1 326 ? 30.199 29.498 30.600 1.00 16.34 326 GLN A N 1
ATOM 2595 C CA . GLN A 1 326 ? 30.292 30.980 30.565 1.00 15.91 326 GLN A CA 1
ATOM 2596 C C . GLN A 1 326 ? 30.495 31.476 29.130 1.00 17.10 326 GLN A C 1
ATOM 2597 O O . GLN A 1 326 ? 29.744 32.353 28.657 1.00 19.14 326 GLN A O 1
ATOM 2603 N N . HIS A 1 327 ? 31.448 30.863 28.404 1.00 17.28 327 HIS A N 1
ATOM 2604 C CA A HIS A 1 327 ? 31.676 31.249 26.999 0.92 17.09 327 HIS A CA 1
ATOM 2605 C CA B HIS A 1 327 ? 31.668 31.241 27.003 0.08 18.01 327 HIS A CA 1
ATOM 2606 C C . HIS A 1 327 ? 30.472 30.882 26.123 1.00 18.01 327 HIS A C 1
ATOM 2607 O O . HIS A 1 327 ? 30.152 31.613 25.148 1.00 18.19 327 HIS A O 1
ATOM 2620 N N . TRP A 1 328 ? 29.768 29.782 26.459 1.00 18.60 328 TRP A N 1
ATOM 2621 C CA . TRP A 1 328 ? 28.552 29.390 25.720 1.00 18.13 328 TRP A CA 1
ATOM 2622 C C . TRP A 1 328 ? 27.438 30.437 25.874 1.00 18.16 328 TRP A C 1
ATOM 2623 O O . TRP A 1 328 ? 26.809 30.852 24.884 1.00 20.45 328 TRP A O 1
ATOM 2634 N N . LEU A 1 329 ? 27.190 30.900 27.115 1.00 17.38 329 LEU A N 1
ATOM 2635 C CA . LEU A 1 329 ? 26.169 31.923 27.319 1.00 15.60 329 LEU A CA 1
ATOM 2636 C C . LEU A 1 329 ? 26.571 33.207 26.574 1.00 17.24 329 LEU A C 1
ATOM 2637 O O . LEU A 1 329 ? 25.732 33.898 25.969 1.00 17.34 329 LEU A O 1
ATOM 2642 N N . TYR A 1 330 ? 27.875 33.529 26.633 1.00 16.34 330 TYR A N 1
ATOM 2643 C CA . TYR A 1 330 ? 28.399 34.733 25.955 1.00 16.47 330 TYR A CA 1
ATOM 2644 C C . TYR A 1 330 ? 28.191 34.674 24.439 1.00 18.09 330 TYR A C 1
ATOM 2645 O O . TYR A 1 330 ? 27.826 35.704 23.803 1.00 18.34 330 TYR A O 1
ATOM 2654 N N . LEU A 1 331 ? 28.472 33.532 23.846 1.00 17.30 331 LEU A N 1
ATOM 2655 C CA . LEU A 1 331 ? 28.338 33.378 22.384 1.00 18.80 331 LEU A CA 1
ATOM 2656 C C . LEU A 1 331 ? 26.881 33.247 21.930 1.00 21.72 331 LEU A C 1
ATOM 2657 O O . LEU A 1 331 ? 26.590 33.581 20.782 1.00 23.69 331 LEU A O 1
ATOM 2662 N N . HIS A 1 332 ? 25.938 32.803 22.780 1.00 17.61 332 HIS A N 1
ATOM 2663 C CA . HIS A 1 332 ? 24.563 32.620 22.317 1.00 17.57 332 HIS A CA 1
ATOM 2664 C C . HIS A 1 332 ? 23.630 33.704 22.822 1.00 18.24 332 HIS A C 1
ATOM 2665 O O . HIS A 1 332 ? 22.424 33.600 22.586 1.00 17.96 332 HIS A O 1
ATOM 2672 N N . GLN A 1 333 ? 24.132 34.779 23.493 1.00 19.02 333 GLN A N 1
ATOM 2673 C CA . GLN A 1 333 ? 23.232 35.818 24.029 1.00 19.28 333 GLN A CA 1
ATOM 2674 C C . GLN A 1 333 ? 22.375 36.492 22.951 1.00 18.00 333 GLN A C 1
ATOM 2675 O O . GLN A 1 333 ? 21.189 36.816 23.223 1.00 19.44 333 GLN A O 1
ATOM 2681 N N . ASN A 1 334 ? 22.937 36.726 21.742 1.00 18.60 334 ASN A N 1
ATOM 2682 C CA . ASN A 1 334 ? 22.087 37.358 20.700 1.00 16.64 334 ASN A CA 1
ATOM 2683 C C . ASN A 1 334 ? 20.975 36.402 20.239 1.00 18.31 334 ASN A C 1
ATOM 2684 O O . ASN A 1 334 ? 19.840 36.852 20.015 1.00 22.47 334 ASN A O 1
ATOM 2689 N N . ASP A 1 335 ? 21.282 35.104 20.124 1.00 20.58 335 ASP A N 1
ATOM 2690 C CA . ASP A 1 335 ? 20.244 34.107 19.812 1.00 20.32 335 ASP A CA 1
ATOM 2691 C C . ASP A 1 335 ? 19.074 34.221 20.802 1.00 19.75 335 ASP A C 1
ATOM 2692 O O . ASP A 1 335 ? 17.906 34.307 20.392 1.00 20.24 335 ASP A O 1
ATOM 2697 N N . PHE A 1 336 ? 19.379 34.149 22.114 1.00 20.68 336 PHE A N 1
ATOM 2698 C CA . PHE A 1 336 ? 18.318 34.136 23.141 1.00 19.85 336 PHE A CA 1
ATOM 2699 C C . PHE A 1 336 ? 17.482 35.410 23.117 1.00 22.74 336 PHE A C 1
ATOM 2700 O O . PHE A 1 336 ? 16.227 35.377 23.235 1.00 21.76 336 PHE A O 1
ATOM 2708 N N . ARG A 1 337 ? 18.159 36.562 23.042 1.00 21.03 337 ARG A N 1
ATOM 2709 C CA A ARG A 1 337 ? 17.448 37.840 23.048 0.48 23.39 337 ARG A CA 1
ATOM 2710 C CA B ARG A 1 337 ? 17.437 37.819 23.070 0.52 23.30 337 ARG A CA 1
ATOM 2711 C C . ARG A 1 337 ? 16.557 37.962 21.833 1.00 21.85 337 ARG A C 1
ATOM 2712 O O . ARG A 1 337 ? 15.392 38.382 21.933 1.00 25.60 337 ARG A O 1
ATOM 2727 N N . GLU A 1 338 ? 17.064 37.590 20.668 1.00 21.73 338 GLU A N 1
ATOM 2728 C CA . GLU A 1 338 ? 16.319 37.777 19.428 1.00 25.94 338 GLU A CA 1
ATOM 2729 C C . GLU A 1 338 ? 15.311 36.662 19.114 1.00 22.21 338 GLU A C 1
ATOM 2730 O O . GLU A 1 338 ? 14.568 36.772 18.140 1.00 22.27 338 GLU A O 1
ATOM 2736 N N . TRP A 1 339 ? 15.204 35.643 19.965 1.00 21.90 339 TRP A N 1
ATOM 2737 C CA . TRP A 1 339 ? 14.098 34.691 19.832 1.00 21.09 339 TRP A CA 1
ATOM 2738 C C . TRP A 1 339 ? 12.759 35.391 20.017 1.00 22.11 339 TRP A C 1
ATOM 2739 O O . TRP A 1 339 ? 11.720 34.832 19.592 1.00 21.63 339 TRP A O 1
ATOM 2750 N N . LYS A 1 340 ? 12.717 36.546 20.712 1.00 23.01 340 LYS A N 1
ATOM 2751 C CA . LYS A 1 340 ? 11.467 37.324 20.750 1.00 25.20 340 LYS A CA 1
ATOM 2752 C C . LYS A 1 340 ? 10.948 37.649 19.345 1.00 25.99 340 LYS A C 1
ATOM 2753 O O . LYS A 1 340 ? 9.725 37.739 19.152 1.00 25.20 340 LYS A O 1
ATOM 2759 N N . TYR A 1 341 ? 11.834 37.719 18.337 1.00 23.47 341 TYR A N 1
ATOM 2760 C CA . TYR A 1 341 ? 11.462 38.035 16.953 1.00 25.44 341 TYR A CA 1
ATOM 2761 C C . TYR A 1 341 ? 11.536 36.843 16.009 1.00 25.73 341 TYR A C 1
ATOM 2762 O O . TYR A 1 341 ? 10.804 36.813 14.998 1.00 29.57 341 TYR A O 1
ATOM 2771 N N . THR A 1 342 ? 12.384 35.828 16.295 1.00 24.41 342 THR A N 1
ATOM 2772 C CA . THR A 1 342 ? 12.557 34.703 15.386 1.00 25.18 342 THR A CA 1
ATOM 2773 C C . THR A 1 342 ? 11.791 33.438 15.783 1.00 26.67 342 THR A C 1
ATOM 2774 O O . THR A 1 342 ? 11.845 32.461 15.018 1.00 27.42 342 THR A O 1
ATOM 2778 N N . THR A 1 343 ? 11.125 33.408 16.946 1.00 21.95 343 THR A N 1
ATOM 2779 C CA . THR A 1 343 ? 10.324 32.240 17.349 1.00 23.60 343 THR A CA 1
ATOM 2780 C C . THR A 1 343 ? 8.968 32.724 17.850 1.00 22.96 343 THR A C 1
ATOM 2781 O O . THR A 1 343 ? 8.782 33.922 18.137 1.00 28.82 343 THR A O 1
ATOM 2785 N N . ARG A 1 344 ? 8.045 31.771 18.026 1.00 26.40 344 ARG A N 1
ATOM 2786 C CA A ARG A 1 344 ? 6.783 31.997 18.724 0.58 27.27 344 ARG A CA 1
ATOM 2787 C CA B ARG A 1 344 ? 6.779 31.994 18.720 0.42 27.33 344 ARG A CA 1
ATOM 2788 C C . ARG A 1 344 ? 6.498 30.805 19.636 1.00 27.72 344 ARG A C 1
ATOM 2789 O O . ARG A 1 344 ? 6.970 29.694 19.397 1.00 26.60 344 ARG A O 1
ATOM 2804 N N . ILE A 1 345 ? 5.665 31.019 20.661 1.00 24.28 345 ILE A N 1
ATOM 2805 C CA . ILE A 1 345 ? 5.143 29.866 21.420 1.00 24.38 345 ILE A CA 1
ATOM 2806 C C . ILE A 1 345 ? 4.143 29.074 20.564 1.00 26.27 345 ILE A C 1
ATOM 2807 O O . ILE A 1 345 ? 3.191 29.640 20.006 1.00 26.36 345 ILE A O 1
ATOM 2812 N N . SER A 1 346 ? 4.324 27.743 20.477 1.00 27.54 346 SER A N 1
ATOM 2813 C CA . SER A 1 346 ? 3.457 26.869 19.671 1.00 27.08 346 SER A CA 1
ATOM 2814 C C . SER A 1 346 ? 1.984 26.932 20.082 1.00 27.66 346 SER A C 1
ATOM 2815 O O . SER A 1 346 ? 1.659 27.083 21.262 1.00 28.79 346 SER A O 1
ATOM 2818 N N . LEU A 1 347 ? 1.100 26.788 19.097 1.00 26.66 347 LEU A N 1
ATOM 2819 C CA . LEU A 1 347 ? -0.344 26.627 19.343 1.00 26.61 347 LEU A CA 1
ATOM 2820 C C . LEU A 1 347 ? -0.701 25.223 19.793 1.00 31.95 347 LEU A C 1
ATOM 2821 O O . LEU A 1 347 ? -1.827 25.010 20.212 1.00 32.77 347 LEU A O 1
ATOM 2826 N N . LYS A 1 348 ? 0.209 24.257 19.662 1.00 30.97 348 LYS A N 1
ATOM 2827 C CA . LYS A 1 348 ? -0.063 22.854 19.945 1.00 33.64 348 LYS A CA 1
ATOM 2828 C C . LYS A 1 348 ? 0.773 22.372 21.133 1.00 31.21 348 LYS A C 1
ATOM 2829 O O . LYS A 1 348 ? 1.969 22.691 21.204 1.00 30.21 348 LYS A O 1
ATOM 2834 N N . PRO A 1 349 ? 0.188 21.617 22.067 1.00 30.64 349 PRO A N 1
ATOM 2835 C CA . PRO A 1 349 ? 0.979 21.040 23.177 1.00 30.86 349 PRO A CA 1
ATOM 2836 C C . PRO A 1 349 ? 1.960 19.964 22.691 1.00 33.30 349 PRO A C 1
ATOM 2837 O O . PRO A 1 349 ? 1.790 19.325 21.642 1.00 35.04 349 PRO A O 1
ATOM 2841 N N . SER A 1 350 ? 3.022 19.757 23.482 1.00 27.70 350 SER A N 1
ATOM 2842 C CA . SER A 1 350 ? 4.081 18.814 23.124 1.00 26.42 350 SER A CA 1
ATOM 2843 C C . SER A 1 350 ? 4.299 17.786 24.224 1.00 32.93 350 SER A C 1
ATOM 2844 O O . SER A 1 350 ? 4.528 18.152 25.387 1.00 27.88 350 SER A O 1
ATOM 2847 N N . GLU A 1 351 ? 4.312 16.503 23.837 1.00 36.82 351 GLU A N 1
ATOM 2848 C CA . GLU A 1 351 ? 4.579 15.427 24.792 1.00 40.70 351 GLU A CA 1
ATOM 2849 C C . GLU A 1 351 ? 5.979 15.494 25.396 1.00 36.66 351 GLU A C 1
ATOM 2850 O O . GLU A 1 351 ? 6.170 15.064 26.544 1.00 39.71 351 GLU A O 1
ATOM 2856 N N . ALA A 1 352 ? 6.954 16.064 24.670 1.00 35.29 352 ALA A N 1
ATOM 2857 C CA . ALA A 1 352 ? 8.316 16.214 25.170 1.00 38.57 352 ALA A CA 1
ATOM 2858 C C . ALA A 1 352 ? 8.397 17.125 26.391 1.00 38.77 352 ALA A C 1
ATOM 2859 O O . ALA A 1 352 ? 9.440 17.132 27.061 1.00 41.53 352 ALA A O 1
ATOM 2861 N N . ILE A 1 353 ? 7.350 17.912 26.684 1.00 31.61 353 ILE A N 1
ATOM 2862 C CA . ILE A 1 353 ? 7.371 18.754 27.887 1.00 25.94 353 ILE A CA 1
ATOM 2863 C C . ILE A 1 353 ? 6.060 18.583 28.644 1.00 27.73 353 ILE A C 1
ATOM 2864 O O . ILE A 1 353 ? 5.598 19.504 29.339 1.00 29.10 353 ILE A O 1
ATOM 2869 N N . GLY A 1 354 ? 5.486 17.377 28.563 1.00 30.32 354 GLY A N 1
ATOM 2870 C CA . GLY A 1 354 ? 4.356 17.003 29.401 1.00 29.24 354 GLY A CA 1
ATOM 2871 C C . GLY A 1 354 ? 3.073 17.746 29.100 1.00 32.54 354 GLY A C 1
ATOM 2872 O O . GLY A 1 354 ? 2.228 17.918 30.000 1.00 29.29 354 GLY A O 1
ATOM 2873 N N . GLY A 1 355 ? 2.890 18.170 27.846 1.00 29.65 355 GLY A N 1
ATOM 2874 C CA . GLY A 1 355 ? 1.708 18.889 27.450 1.00 30.30 355 GLY A CA 1
ATOM 2875 C C . GLY A 1 355 ? 1.779 20.406 27.540 1.00 31.40 355 GLY A C 1
ATOM 2876 O O . GLY A 1 355 ? 0.760 21.068 27.260 1.00 31.34 355 GLY A O 1
ATOM 2877 N N . LEU A 1 356 ? 2.922 20.975 27.920 1.00 27.74 356 LEU A N 1
ATOM 2878 C CA . LEU A 1 356 ? 3.155 22.415 27.835 1.00 22.74 356 LEU A CA 1
ATOM 2879 C C . LEU A 1 356 ? 3.451 22.802 26.366 1.00 26.10 356 LEU A C 1
ATOM 2880 O O . LEU A 1 356 ? 3.469 21.962 25.461 1.00 26.16 356 LEU A O 1
ATOM 2885 N N . TYR A 1 357 ? 3.664 24.094 26.097 1.00 25.60 357 TYR A N 1
ATOM 2886 C CA . TYR A 1 357 ? 3.810 24.556 24.700 1.00 24.96 357 TYR A CA 1
ATOM 2887 C C . TYR A 1 357 ? 5.250 24.979 24.444 1.00 24.39 357 TYR A C 1
ATOM 2888 O O . TYR A 1 357 ? 5.746 25.868 25.139 1.00 23.99 357 TYR A O 1
ATOM 2897 N N . PRO A 1 358 ? 5.925 24.405 23.449 1.00 23.22 358 PRO A N 1
ATOM 2898 C CA . PRO A 1 358 ? 7.347 24.724 23.212 1.00 25.05 358 PRO A CA 1
ATOM 2899 C C . PRO A 1 358 ? 7.531 25.974 22.352 1.00 27.46 358 PRO A C 1
ATOM 2900 O O . PRO A 1 358 ? 6.601 26.403 21.646 1.00 24.98 358 PRO A O 1
ATOM 2904 N N . LEU A 1 359 ? 8.758 26.557 22.394 1.00 26.12 359 LEU A N 1
ATOM 2905 C CA . LEU A 1 359 ? 9.102 27.569 21.386 1.00 26.12 359 LEU A CA 1
ATOM 2906 C C . LEU A 1 359 ? 9.386 26.900 20.063 1.00 28.42 359 LEU A C 1
ATOM 2907 O O . LEU A 1 359 ? 10.115 25.893 20.036 1.00 28.87 359 LEU A O 1
ATOM 2912 N N . ILE A 1 360 ? 8.846 27.471 18.967 1.00 23.52 360 ILE A N 1
ATOM 2913 C CA . ILE A 1 360 ? 9.029 26.975 17.602 1.00 27.22 360 ILE A CA 1
ATOM 2914 C C . ILE A 1 360 ? 9.373 28.145 16.673 1.00 27.73 360 ILE A C 1
ATOM 2915 O O . ILE A 1 360 ? 9.246 29.317 17.034 1.00 24.77 360 ILE A O 1
ATOM 2920 N N . SER A 1 361 ? 9.855 27.812 15.478 1.00 31.39 361 SER A N 1
ATOM 2921 C CA . SER A 1 361 ? 10.245 28.845 14.510 1.00 35.72 361 SER A CA 1
ATOM 2922 C C . SER A 1 361 ? 9.019 29.588 13.955 1.00 36.87 361 SER A C 1
ATOM 2923 O O . SER A 1 361 ? 7.895 29.074 13.931 1.00 32.35 361 SER A O 1
ATOM 2926 N N . LEU A 1 362 ? 9.244 30.823 13.479 1.00 41.40 362 LEU A N 1
ATOM 2927 C CA . LEU A 1 362 ? 8.152 31.558 12.826 1.00 45.32 362 LEU A CA 1
ATOM 2928 C C . LEU A 1 362 ? 7.474 30.714 11.753 1.00 46.53 362 LEU A C 1
ATOM 2929 O O . LEU A 1 362 ? 6.236 30.682 11.657 1.00 43.48 362 LEU A O 1
ATOM 2934 N N . GLU A 1 363 ? 8.267 29.994 10.954 1.00 48.09 363 GLU A N 1
ATOM 2935 C CA . GLU A 1 363 ? 7.710 29.199 9.861 1.00 52.76 363 GLU A CA 1
ATOM 2936 C C . GLU A 1 363 ? 6.816 28.072 10.374 1.00 50.84 363 GLU A C 1
ATOM 2937 O O . GLU A 1 363 ? 5.710 27.864 9.852 1.00 56.04 363 GLU A O 1
ATOM 2943 N N . GLU A 1 364 ? 7.287 27.301 11.367 1.00 42.51 364 GLU A N 1
ATOM 2944 C CA A GLU A 1 364 ? 6.423 26.270 11.940 0.58 41.61 364 GLU A CA 1
ATOM 2945 C CA B GLU A 1 364 ? 6.440 26.277 11.970 0.42 41.49 364 GLU A CA 1
ATOM 2946 C C . GLU A 1 364 ? 5.138 26.886 12.475 1.00 40.08 364 GLU A C 1
ATOM 2947 O O . GLU A 1 364 ? 4.055 26.309 12.300 1.00 44.27 364 GLU A O 1
ATOM 2958 N N . TYR A 1 365 ? 5.227 28.064 13.100 1.00 34.97 365 TYR A N 1
ATOM 2959 C CA . TYR A 1 365 ? 4.031 28.703 13.649 1.00 38.51 365 TYR A CA 1
ATOM 2960 C C . TYR A 1 365 ? 3.077 29.074 12.519 1.00 42.71 365 TYR A C 1
ATOM 2961 O O . TYR A 1 365 ? 1.867 28.820 12.612 1.00 37.32 365 TYR A O 1
ATOM 2970 N N . ARG A 1 366 ? 3.622 29.588 11.403 1.00 44.77 366 ARG A N 1
ATOM 2971 C CA A ARG A 1 366 ? 2.779 29.927 10.256 0.47 48.43 366 ARG A CA 1
ATOM 2972 C CA B ARG A 1 366 ? 2.793 29.924 10.242 0.53 48.38 366 ARG A CA 1
ATOM 2973 C C . ARG A 1 366 ? 2.055 28.702 9.699 1.00 48.58 366 ARG A C 1
ATOM 2974 O O . ARG A 1 366 ? 0.871 28.781 9.338 1.00 47.82 366 ARG A O 1
ATOM 2989 N N . LEU A 1 367 ? 2.741 27.559 9.617 1.00 50.45 367 LEU A N 1
ATOM 2990 C CA . LEU A 1 367 ? 2.118 26.362 9.051 1.00 51.69 367 LEU A CA 1
ATOM 2991 C C . LEU A 1 367 ? 1.072 25.749 9.993 1.00 54.09 367 LEU A C 1
ATOM 2992 O O . LEU A 1 367 ? 0.112 25.125 9.519 1.00 55.20 367 LEU A O 1
ATOM 2994 N N . GLN A 1 368 ? 1.240 25.902 11.319 1.00 50.62 368 GLN A N 1
ATOM 2995 C CA . GLN A 1 368 ? 0.176 25.527 12.261 1.00 48.24 368 GLN A CA 1
ATOM 2996 C C . GLN A 1 368 ? -1.093 26.308 11.986 1.00 52.43 368 GLN A C 1
ATOM 2997 O O . GLN A 1 368 ? -2.186 25.735 11.925 1.00 58.45 368 GLN A O 1
ATOM 3003 N N . LYS A 1 369 ? -0.971 27.637 11.882 1.00 50.93 369 LYS A N 1
ATOM 3004 C CA . LYS A 1 369 ? -2.132 28.467 11.571 1.00 51.60 369 LYS A CA 1
ATOM 3005 C C . LYS A 1 369 ? -2.762 28.048 10.245 1.00 57.85 369 LYS A C 1
ATOM 3006 O O . LYS A 1 369 ? -3.995 27.942 10.138 1.00 60.18 369 LYS A O 1
ATOM 3012 N N . LYS A 1 370 ? -1.931 27.743 9.239 1.00 59.09 370 LYS A N 1
ATOM 3013 C CA . LYS A 1 370 ? -2.459 27.369 7.921 1.00 62.96 370 LYS A CA 1
ATOM 3014 C C . LYS A 1 370 ? -3.277 26.076 7.980 1.00 65.38 370 LYS A C 1
ATOM 3015 O O . LYS A 1 370 ? -4.317 25.955 7.311 1.00 59.45 370 LYS A O 1
ATOM 3017 N N . LYS A 1 371 ? -2.818 25.094 8.768 1.00 71.88 371 LYS A N 1
ATOM 3018 C CA . LYS A 1 371 ? -3.543 23.832 8.892 1.00 78.55 371 LYS A CA 1
ATOM 3019 C C . LYS A 1 371 ? -4.870 24.028 9.619 1.00 83.16 371 LYS A C 1
ATOM 3020 O O . LYS A 1 371 ? -5.913 23.540 9.165 1.00 84.81 371 LYS A O 1
ATOM 3022 N N . LEU A 1 372 ? -4.850 24.747 10.743 1.00 85.49 372 LEU A N 1
ATOM 3023 C CA . LEU A 1 372 ? -6.049 25.007 11.548 1.00 88.05 372 LEU A CA 1
ATOM 3024 C C . LEU A 1 372 ? -6.952 26.067 10.915 1.00 89.91 372 LEU A C 1
ATOM 3025 O O . LEU A 1 372 ? -8.163 25.870 10.774 1.00 91.71 372 LEU A O 1
ATOM 3027 N N . LEU B 1 7 ? 60.779 31.318 34.405 1.00 74.53 7 LEU B N 1
ATOM 3028 C CA . LEU B 1 7 ? 61.377 32.078 35.500 1.00 79.45 7 LEU B CA 1
ATOM 3029 C C . LEU B 1 7 ? 60.385 32.326 36.659 1.00 82.89 7 LEU B C 1
ATOM 3030 O O . LEU B 1 7 ? 59.678 31.412 37.088 1.00 83.56 7 LEU B O 1
ATOM 3032 N N . ASP B 1 8 ? 60.342 33.560 37.168 1.00 84.86 8 ASP B N 1
ATOM 3033 C CA . ASP B 1 8 ? 59.546 33.876 38.350 1.00 85.19 8 ASP B CA 1
ATOM 3034 C C . ASP B 1 8 ? 58.188 34.454 37.963 1.00 83.59 8 ASP B C 1
ATOM 3035 O O . ASP B 1 8 ? 57.223 33.700 37.800 1.00 84.05 8 ASP B O 1
ATOM 3037 N N . ASN B 1 9 ? 58.089 35.782 37.821 1.00 80.14 9 ASN B N 1
ATOM 3038 C CA . ASN B 1 9 ? 56.865 36.414 37.316 1.00 73.79 9 ASN B CA 1
ATOM 3039 C C . ASN B 1 9 ? 56.808 36.265 35.794 1.00 60.60 9 ASN B C 1
ATOM 3040 O O . ASN B 1 9 ? 56.940 37.236 35.039 1.00 60.34 9 ASN B O 1
ATOM 3045 N N . THR B 1 10 ? 56.650 35.014 35.333 1.00 48.86 10 THR B N 1
ATOM 3046 C CA . THR B 1 10 ? 56.349 34.804 33.918 1.00 36.12 10 THR B CA 1
ATOM 3047 C C . THR B 1 10 ? 55.136 33.895 33.739 1.00 35.33 10 THR B C 1
ATOM 3048 O O . THR B 1 10 ? 54.855 32.995 34.530 1.00 36.31 10 THR B O 1
ATOM 3052 N N . ILE B 1 11 ? 54.377 34.206 32.704 1.00 27.73 11 ILE B N 1
ATOM 3053 C CA . ILE B 1 11 ? 53.166 33.510 32.327 1.00 29.55 11 ILE B CA 1
ATOM 3054 C C . ILE B 1 11 ? 53.488 32.676 31.094 1.00 29.31 11 ILE B C 1
ATOM 3055 O O . ILE B 1 11 ? 54.107 33.183 30.153 1.00 26.78 11 ILE B O 1
ATOM 3060 N N . GLU B 1 12 ? 53.101 31.393 31.103 1.00 28.09 12 GLU B N 1
ATOM 3061 C CA . GLU B 1 12 ? 53.353 30.497 29.977 1.00 27.44 12 GLU B CA 1
ATOM 3062 C C . GLU B 1 12 ? 52.232 30.594 28.939 1.00 25.95 12 GLU B C 1
ATOM 3063 O O . GLU B 1 12 ? 51.050 30.411 29.271 1.00 27.76 12 GLU B O 1
ATOM 3069 N N . PHE B 1 13 ? 52.608 30.867 27.672 1.00 26.94 13 PHE B N 1
ATOM 3070 C CA . PHE B 1 13 ? 51.679 30.743 26.548 1.00 26.48 13 PHE B CA 1
ATOM 3071 C C . PHE B 1 13 ? 51.836 29.417 25.800 1.00 29.33 13 PHE B C 1
ATOM 3072 O O . PHE B 1 13 ? 50.827 28.745 25.539 1.00 30.58 13 PHE B O 1
ATOM 3080 N N . LEU B 1 14 ? 53.061 29.023 25.467 1.00 27.25 14 LEU B N 1
ATOM 3081 C CA . LEU B 1 14 ? 53.393 27.714 24.894 1.00 28.63 14 LEU B CA 1
ATOM 3082 C C . LEU B 1 14 ? 54.594 27.152 25.641 1.00 32.52 14 LEU B C 1
ATOM 3083 O O . LEU B 1 14 ? 55.679 27.743 25.598 1.00 29.86 14 LEU B O 1
ATOM 3088 N N . ARG B 1 15 ? 54.422 25.985 26.262 1.00 37.33 15 ARG B N 1
ATOM 3089 C CA . ARG B 1 15 ? 55.474 25.407 27.098 1.00 38.31 15 ARG B CA 1
ATOM 3090 C C . ARG B 1 15 ? 56.777 25.227 26.327 1.00 35.86 15 ARG B C 1
ATOM 3091 O O . ARG B 1 15 ? 56.792 24.674 25.224 1.00 39.79 15 ARG B O 1
ATOM 3099 N N . GLY B 1 16 ? 57.882 25.711 26.906 1.00 33.16 16 GLY B N 1
ATOM 3100 C CA . GLY B 1 16 ? 59.192 25.654 26.288 1.00 34.48 16 GLY B CA 1
ATOM 3101 C C . GLY B 1 16 ? 59.416 26.565 25.105 1.00 34.60 16 GLY B C 1
ATOM 3102 O O . GLY B 1 16 ? 60.491 26.497 24.523 1.00 34.28 16 GLY B O 1
ATOM 3103 N N . ARG B 1 17 ? 58.452 27.444 24.727 1.00 31.94 17 ARG B N 1
ATOM 3104 C CA A ARG B 1 17 ? 58.788 28.312 23.592 0.58 34.40 17 ARG B CA 1
ATOM 3105 C CA B ARG B 1 17 ? 58.564 28.250 23.505 0.42 33.97 17 ARG B CA 1
ATOM 3106 C C . ARG B 1 17 ? 58.259 29.748 23.641 1.00 27.82 17 ARG B C 1
ATOM 3107 O O . ARG B 1 17 ? 58.947 30.592 23.064 1.00 30.10 17 ARG B O 1
ATOM 3122 N N . VAL B 1 18 ? 57.119 30.067 24.256 1.00 29.31 18 VAL B N 1
ATOM 3123 C CA . VAL B 1 18 ? 56.641 31.459 24.351 1.00 25.72 18 VAL B CA 1
ATOM 3124 C C . VAL B 1 18 ? 56.152 31.766 25.775 1.00 26.32 18 VAL B C 1
ATOM 3125 O O . VAL B 1 18 ? 55.227 31.112 26.289 1.00 25.90 18 VAL B O 1
ATOM 3129 N N . TYR B 1 19 ? 56.722 32.818 26.384 1.00 25.73 19 TYR B N 1
ATOM 3130 C CA . TYR B 1 19 ? 56.368 33.292 27.725 1.00 25.52 19 TYR B CA 1
ATOM 3131 C C . TYR B 1 19 ? 56.198 34.820 27.697 1.00 25.45 19 TYR B C 1
ATOM 3132 O O . TYR B 1 19 ? 56.765 35.493 26.823 1.00 26.13 19 TYR B O 1
ATOM 3141 N N . LEU B 1 20 ? 55.482 35.352 28.696 1.00 23.83 20 LEU B N 1
ATOM 3142 C CA . LEU B 1 20 ? 55.243 36.792 28.885 1.00 22.92 20 LEU B CA 1
ATOM 3143 C C . LEU B 1 20 ? 55.741 37.180 30.289 1.00 23.14 20 LEU B C 1
ATOM 3144 O O . LEU B 1 20 ? 55.238 36.624 31.286 1.00 23.83 20 LEU B O 1
ATOM 3149 N N . GLY B 1 21 ? 56.718 38.107 30.359 1.00 25.62 21 GLY B N 1
ATOM 3150 C CA . GLY B 1 21 ? 57.338 38.509 31.611 1.00 24.69 21 GLY B CA 1
ATOM 3151 C C . GLY B 1 21 ? 57.150 40.001 31.914 1.00 27.77 21 GLY B C 1
ATOM 3152 O O . GLY B 1 21 ? 56.750 40.766 31.052 1.00 26.20 21 GLY B O 1
ATOM 3153 N N . ALA B 1 22 ? 57.468 40.407 33.159 1.00 27.50 22 ALA B N 1
ATOM 3154 C CA . ALA B 1 22 ? 57.447 41.830 33.517 1.00 26.48 22 ALA B CA 1
ATOM 3155 C C . ALA B 1 22 ? 58.606 42.113 34.464 1.00 28.22 22 ALA B C 1
ATOM 3156 O O . ALA B 1 22 ? 58.658 41.514 35.540 1.00 34.56 22 ALA B O 1
ATOM 3158 N N . TYR B 1 23 ? 59.539 42.992 34.041 1.00 31.45 23 TYR B N 1
ATOM 3159 C CA . TYR B 1 23 ? 60.806 43.270 34.740 1.00 36.14 23 TYR B CA 1
ATOM 3160 C C . TYR B 1 23 ? 61.156 44.753 34.645 1.00 38.13 23 TYR B C 1
ATOM 3161 O O . TYR B 1 23 ? 61.085 45.352 33.568 1.00 36.84 23 TYR B O 1
ATOM 3170 N N . ASP B 1 24 ? 61.661 45.320 35.748 1.00 46.73 24 ASP B N 1
ATOM 3171 C CA . ASP B 1 24 ? 62.145 46.695 35.732 1.00 45.75 24 ASP B CA 1
ATOM 3172 C C . ASP B 1 24 ? 63.665 46.771 35.525 1.00 51.30 24 ASP B C 1
ATOM 3173 O O . ASP B 1 24 ? 64.296 47.775 35.882 1.00 50.37 24 ASP B O 1
ATOM 3178 N N . TYR B 1 25 ? 64.253 45.722 34.951 1.00 50.44 25 TYR B N 1
ATOM 3179 C CA . TYR B 1 25 ? 65.667 45.650 34.602 1.00 48.32 25 TYR B CA 1
ATOM 3180 C C . TYR B 1 25 ? 65.738 44.912 33.276 1.00 44.91 25 TYR B C 1
ATOM 3181 O O . TYR B 1 25 ? 64.754 44.299 32.842 1.00 43.32 25 TYR B O 1
ATOM 3190 N N . THR B 1 26 ? 66.884 44.978 32.600 1.00 40.42 26 THR B N 1
ATOM 3191 C CA . THR B 1 26 ? 67.041 44.231 31.357 1.00 39.33 26 THR B CA 1
ATOM 3192 C C . THR B 1 26 ? 67.558 42.837 31.688 1.00 40.26 26 THR B C 1
ATOM 3193 O O . THR B 1 26 ? 68.722 42.709 32.131 1.00 40.50 26 THR B O 1
ATOM 3197 N N . PRO B 1 27 ? 66.774 41.774 31.477 1.00 36.44 27 PRO B N 1
ATOM 3198 C CA . PRO B 1 27 ? 67.282 40.423 31.771 1.00 38.71 27 PRO B CA 1
ATOM 3199 C C . PRO B 1 27 ? 68.372 40.010 30.795 1.00 41.56 27 PRO B C 1
ATOM 3200 O O . PRO B 1 27 ? 68.410 40.451 29.642 1.00 40.68 27 PRO B O 1
ATOM 3204 N N . GLU B 1 28 ? 69.307 39.179 31.283 1.00 42.70 28 GLU B N 1
ATOM 3205 C CA . GLU B 1 28 ? 70.364 38.647 30.434 1.00 40.17 28 GLU B CA 1
ATOM 3206 C C . GLU B 1 28 ? 69.903 37.353 29.780 1.00 37.92 28 GLU B C 1
ATOM 3207 O O . GLU B 1 28 ? 69.293 36.502 30.438 1.00 37.78 28 GLU B O 1
ATOM 3213 N N . ASP B 1 29 ? 70.176 37.234 28.481 1.00 36.28 29 ASP B N 1
ATOM 3214 C CA . ASP B 1 29 ? 69.903 36.007 27.736 1.00 39.18 29 ASP B CA 1
ATOM 3215 C C . ASP B 1 29 ? 70.767 34.853 28.259 1.00 39.34 29 ASP B C 1
ATOM 3216 O O . ASP B 1 29 ? 71.924 35.046 28.642 1.00 39.56 29 ASP B O 1
ATOM 3221 N N . THR B 1 30 ? 70.193 33.654 28.308 1.00 36.40 30 THR B N 1
ATOM 3222 C CA . THR B 1 30 ? 70.947 32.463 28.727 1.00 40.66 30 THR B CA 1
ATOM 3223 C C . THR B 1 30 ? 71.000 31.461 27.579 1.00 44.80 30 THR B C 1
ATOM 3224 O O . THR B 1 30 ? 70.531 31.731 26.478 1.00 37.97 30 THR B O 1
ATOM 3228 N N . ASP B 1 31 ? 71.608 30.286 27.844 1.00 44.90 31 ASP B N 1
ATOM 3229 C CA . ASP B 1 31 ? 71.621 29.210 26.850 1.00 43.10 31 ASP B CA 1
ATOM 3230 C C . ASP B 1 31 ? 70.231 28.666 26.511 1.00 42.14 31 ASP B C 1
ATOM 3231 O O . ASP B 1 31 ? 70.082 28.068 25.439 1.00 44.60 31 ASP B O 1
ATOM 3236 N N . GLU B 1 32 ? 69.213 28.855 27.385 1.00 35.35 32 GLU B N 1
ATOM 3237 C CA . GLU B 1 32 ? 67.867 28.332 27.163 1.00 40.97 32 GLU B CA 1
ATOM 3238 C C . GLU B 1 32 ? 66.784 29.389 26.975 1.00 34.13 32 GLU B C 1
ATOM 3239 O O . GLU B 1 32 ? 65.627 29.016 26.725 1.00 34.07 32 GLU B O 1
ATOM 3245 N N . LEU B 1 33 ? 67.121 30.677 27.110 1.00 37.67 33 LEU B N 1
ATOM 3246 C CA . LEU B 1 33 ? 66.138 31.767 27.161 1.00 34.24 33 LEU B CA 1
ATOM 3247 C C . LEU B 1 33 ? 66.652 32.965 26.373 1.00 34.55 33 LEU B C 1
ATOM 3248 O O . LEU B 1 33 ? 67.801 33.359 26.531 1.00 32.46 33 LEU B O 1
ATOM 3253 N N . VAL B 1 34 ? 65.783 33.583 25.553 1.00 32.63 34 VAL B N 1
ATOM 3254 C CA . VAL B 1 34 ? 66.122 34.860 24.917 1.00 32.19 34 VAL B CA 1
ATOM 3255 C C . VAL B 1 34 ? 64.969 35.822 25.236 1.00 29.81 34 VAL B C 1
ATOM 3256 O O . VAL B 1 34 ? 63.795 35.445 25.129 1.00 29.52 34 VAL B O 1
ATOM 3260 N N . PHE B 1 35 ? 65.311 37.035 25.703 1.00 27.37 35 PHE B N 1
ATOM 3261 C CA . PHE B 1 35 ? 64.333 38.031 26.162 1.00 27.72 35 PHE B CA 1
ATOM 3262 C C . PHE B 1 35 ? 64.262 39.163 25.140 1.00 23.60 35 PHE B C 1
ATOM 3263 O O . PHE B 1 35 ? 65.301 39.546 24.582 1.00 29.61 35 PHE B O 1
ATOM 3271 N N . PHE B 1 36 ? 63.052 39.733 24.926 1.00 24.82 36 PHE B N 1
ATOM 3272 C CA . PHE B 1 36 ? 62.973 40.982 24.166 1.00 24.61 36 PHE B CA 1
ATOM 3273 C C . PHE B 1 36 ? 61.771 41.819 24.612 1.00 27.24 36 PHE B C 1
ATOM 3274 O O . PHE B 1 36 ? 60.767 41.298 25.118 1.00 25.36 36 PHE B O 1
ATOM 3282 N N . THR B 1 37 ? 61.901 43.145 24.413 1.00 24.95 37 THR B N 1
ATOM 3283 C CA . THR B 1 37 ? 60.844 44.107 24.722 1.00 25.29 37 THR B CA 1
ATOM 3284 C C . THR B 1 37 ? 60.708 45.065 23.548 1.00 22.32 37 THR B C 1
ATOM 3285 O O . THR B 1 37 ? 61.670 45.271 22.802 1.00 27.22 37 THR B O 1
ATOM 3289 N N . VAL B 1 38 ? 59.508 45.646 23.366 1.00 25.93 38 VAL B N 1
ATOM 3290 C CA . VAL B 1 38 ? 59.322 46.712 22.380 1.00 28.41 38 VAL B CA 1
ATOM 3291 C C . VAL B 1 38 ? 58.862 48.033 23.029 1.00 30.65 38 VAL B C 1
ATOM 3292 O O . VAL B 1 38 ? 58.571 48.994 22.320 1.00 30.70 38 VAL B O 1
ATOM 3296 N N . GLU B 1 39 ? 58.879 48.113 24.360 1.00 29.40 39 GLU B N 1
ATOM 3297 C CA . GLU B 1 39 ? 58.290 49.244 25.100 1.00 35.55 39 GLU B CA 1
ATOM 3298 C C . GLU B 1 39 ? 59.031 50.552 24.816 1.00 35.82 39 GLU B C 1
ATOM 3299 O O . GLU B 1 39 ? 58.434 51.640 24.908 1.00 36.64 39 GLU B O 1
ATOM 3305 N N . ASP B 1 40 ? 60.307 50.456 24.455 1.00 30.11 40 ASP B N 1
ATOM 3306 C CA . ASP B 1 40 ? 61.172 51.577 24.131 1.00 32.03 40 ASP B CA 1
ATOM 3307 C C . ASP B 1 40 ? 61.304 51.824 22.633 1.00 31.00 40 ASP B C 1
ATOM 3308 O O . ASP B 1 40 ? 62.167 52.588 22.227 1.00 35.14 40 ASP B O 1
ATOM 3313 N N . ALA B 1 41 ? 60.478 51.173 21.790 1.00 31.30 41 ALA B N 1
ATOM 3314 C CA . ALA B 1 41 ? 60.574 51.332 20.340 1.00 31.93 41 ALA B CA 1
ATOM 3315 C C . ALA B 1 41 ? 59.230 51.444 19.626 1.00 31.61 41 ALA B C 1
ATOM 3316 O O . ALA B 1 41 ? 59.186 52.004 18.523 1.00 34.60 41 ALA B O 1
ATOM 3318 N N . ILE B 1 42 ? 58.166 50.847 20.156 1.00 26.42 42 ILE B N 1
ATOM 3319 C CA . ILE B 1 42 ? 56.824 50.916 19.603 1.00 26.96 42 ILE B CA 1
ATOM 3320 C C . ILE B 1 42 ? 55.964 51.665 20.648 1.00 25.20 42 ILE B C 1
ATOM 3321 O O . ILE B 1 42 ? 55.647 51.103 21.699 1.00 26.65 42 ILE B O 1
ATOM 3326 N N . PHE B 1 43 ? 55.590 52.922 20.364 1.00 24.58 43 PHE B N 1
ATOM 3327 C CA . PHE B 1 43 ? 54.991 53.831 21.363 1.00 24.99 43 PHE B CA 1
ATOM 3328 C C . PHE B 1 43 ? 53.513 54.103 21.087 1.00 25.36 43 PHE B C 1
ATOM 3329 O O . PHE B 1 43 ? 53.160 54.441 19.949 1.00 27.10 43 PHE B O 1
ATOM 3337 N N . TYR B 1 44 ? 52.674 54.039 22.137 1.00 24.29 44 TYR B N 1
ATOM 3338 C CA . TYR B 1 44 ? 51.266 54.485 22.019 1.00 20.35 44 TYR B CA 1
ATOM 3339 C C . TYR B 1 44 ? 51.208 56.007 22.138 1.00 22.20 44 TYR B C 1
ATOM 3340 O O . TYR B 1 44 ? 51.794 56.568 23.076 1.00 24.74 44 TYR B O 1
ATOM 3349 N N . ASN B 1 45 ? 50.523 56.686 21.198 1.00 21.73 45 ASN B N 1
ATOM 3350 C CA A ASN B 1 45 ? 50.452 58.157 21.171 0.66 22.94 45 ASN B CA 1
ATOM 3351 C CA B ASN B 1 45 ? 50.446 58.151 21.174 0.34 23.19 45 ASN B CA 1
ATOM 3352 C C . ASN B 1 45 ? 49.141 58.581 21.835 1.00 22.06 45 ASN B C 1
ATOM 3353 O O . ASN B 1 45 ? 48.100 58.618 21.178 1.00 26.22 45 ASN B O 1
ATOM 3362 N N . SER B 1 46 ? 49.201 58.934 23.138 1.00 20.64 46 SER B N 1
ATOM 3363 C CA A SER B 1 46 ? 48.000 59.219 23.913 0.16 21.61 46 SER B CA 1
ATOM 3364 C CA B SER B 1 46 ? 47.994 59.219 23.912 0.67 21.69 46 SER B CA 1
ATOM 3365 C CA C SER B 1 46 ? 47.986 59.217 23.900 0.17 21.59 46 SER B CA 1
ATOM 3366 C C . SER B 1 46 ? 47.382 60.565 23.519 1.00 23.60 46 SER B C 1
ATOM 3367 O O . SER B 1 46 ? 48.109 61.540 23.232 1.00 25.28 46 SER B O 1
ATOM 3374 N N . PHE B 1 47 ? 46.037 60.623 23.535 1.00 22.27 47 PHE B N 1
ATOM 3375 C CA . PHE B 1 47 ? 45.262 61.880 23.354 1.00 22.32 47 PHE B CA 1
ATOM 3376 C C . PHE B 1 47 ? 45.185 62.683 24.655 1.00 25.08 47 PHE B C 1
ATOM 3377 O O . PHE B 1 47 ? 45.394 63.902 24.660 1.00 28.34 47 PHE B O 1
ATOM 3385 N N . HIS B 1 48 ? 44.833 62.033 25.754 1.00 23.33 48 HIS B N 1
ATOM 3386 C CA . HIS B 1 48 ? 44.829 62.654 27.077 1.00 23.55 48 HIS B CA 1
ATOM 3387 C C . HIS B 1 48 ? 45.387 61.657 28.110 1.00 23.66 48 HIS B C 1
ATOM 3388 O O . HIS B 1 48 ? 46.612 61.603 28.314 1.00 24.34 48 HIS B O 1
ATOM 3395 N N . LEU B 1 49 ? 44.537 60.845 28.755 1.00 20.82 49 LEU B N 1
ATOM 3396 C CA . LEU B 1 49 ? 45.003 59.837 29.716 1.00 21.87 49 LEU B CA 1
ATOM 3397 C C . LEU B 1 49 ? 44.767 58.394 29.255 1.00 18.93 49 LEU B C 1
ATOM 3398 O O . LEU B 1 49 ? 45.098 57.456 30.006 1.00 21.94 49 LEU B O 1
ATOM 3403 N N . ASP B 1 50 ? 44.188 58.197 28.069 1.00 20.82 50 ASP B N 1
ATOM 3404 C CA . ASP B 1 50 ? 44.233 56.882 27.435 1.00 18.02 50 ASP B CA 1
ATOM 3405 C C . ASP B 1 50 ? 45.683 56.424 27.297 1.00 17.11 50 ASP B C 1
ATOM 3406 O O . ASP B 1 50 ? 46.592 57.238 27.112 1.00 20.11 50 ASP B O 1
ATOM 3411 N N . PHE B 1 51 ? 45.895 55.094 27.401 1.00 17.04 51 PHE B N 1
ATOM 3412 C CA . PHE B 1 51 ? 47.231 54.527 27.318 1.00 17.02 51 PHE B CA 1
ATOM 3413 C C . PHE B 1 51 ? 47.364 53.323 26.376 1.00 16.97 51 PHE B C 1
ATOM 3414 O O . PHE B 1 51 ? 48.492 52.813 26.207 1.00 20.26 51 PHE B O 1
ATOM 3422 N N . GLY B 1 52 ? 46.254 52.843 25.776 1.00 17.12 52 GLY B N 1
ATOM 3423 C CA . GLY B 1 52 ? 46.213 51.646 24.941 1.00 18.29 52 GLY B CA 1
ATOM 3424 C C . GLY B 1 52 ? 44.750 51.281 24.703 1.00 17.94 52 GLY B C 1
ATOM 3425 O O . GLY B 1 52 ? 43.822 52.008 25.126 1.00 17.98 52 GLY B O 1
ATOM 3426 N N . PRO B 1 53 ? 44.502 50.164 24.011 1.00 17.98 53 PRO B N 1
ATOM 3427 C CA . PRO B 1 53 ? 45.506 49.168 23.565 1.00 17.99 53 PRO B CA 1
ATOM 3428 C C . PRO B 1 53 ? 46.340 49.597 22.353 1.00 18.87 53 PRO B C 1
ATOM 3429 O O . PRO B 1 53 ? 46.033 50.610 21.647 1.00 19.45 53 PRO B O 1
ATOM 3433 N N . MET B 1 54 ? 47.396 48.837 22.095 1.00 18.62 54 MET B N 1
ATOM 3434 C CA . MET B 1 54 ? 48.178 49.046 20.876 1.00 18.78 54 MET B CA 1
ATOM 3435 C C . MET B 1 54 ? 47.333 48.703 19.641 1.00 18.91 54 MET B C 1
ATOM 3436 O O . MET B 1 54 ? 46.470 47.809 19.694 1.00 22.69 54 MET B O 1
ATOM 3441 N N . ASN B 1 55 ? 47.624 49.396 18.526 1.00 17.85 55 ASN B N 1
ATOM 3442 C CA . ASN B 1 55 ? 46.789 49.292 17.335 1.00 19.50 55 ASN B CA 1
ATOM 3443 C C . ASN B 1 55 ? 47.351 48.241 16.352 1.00 18.97 55 ASN B C 1
ATOM 3444 O O . ASN B 1 55 ? 48.425 47.645 16.557 1.00 20.01 55 ASN B O 1
ATOM 3449 N N . ILE B 1 56 ? 46.636 48.055 15.225 1.00 20.17 56 ILE B N 1
ATOM 3450 C CA . ILE B 1 56 ? 46.996 47.018 14.254 1.00 21.44 56 ILE B CA 1
ATOM 3451 C C . ILE B 1 56 ? 48.361 47.287 13.592 1.00 20.76 56 ILE B C 1
ATOM 3452 O O . ILE B 1 56 ? 49.085 46.333 13.265 1.00 19.98 56 ILE B O 1
ATOM 3457 N N . GLY B 1 57 ? 48.740 48.556 13.366 1.00 20.50 57 GLY B N 1
ATOM 3458 C CA . GLY B 1 57 ? 50.091 48.831 12.878 1.00 22.02 57 GLY B CA 1
ATOM 3459 C C . GLY B 1 57 ? 51.186 48.516 13.889 1.00 21.17 57 GLY B C 1
ATOM 3460 O O . GLY B 1 57 ? 52.239 47.987 13.519 1.00 23.98 57 GLY B O 1
ATOM 3461 N N . HIS B 1 58 ? 50.930 48.801 15.182 1.00 21.41 58 HIS B N 1
ATOM 3462 C CA . HIS B 1 58 ? 51.861 48.373 16.245 1.00 22.05 58 HIS B CA 1
ATOM 3463 C C . HIS B 1 58 ? 52.009 46.862 16.256 1.00 18.90 58 HIS B C 1
ATOM 3464 O O . HIS B 1 58 ? 53.129 46.348 16.395 1.00 20.20 58 HIS B O 1
ATOM 3471 N N . LEU B 1 59 ? 50.871 46.138 16.112 1.00 20.90 59 LEU B N 1
ATOM 3472 C CA . LEU B 1 59 ? 50.875 44.671 16.100 1.00 20.94 59 LEU B CA 1
ATOM 3473 C C . LEU B 1 59 ? 51.684 44.126 14.920 1.00 23.29 59 LEU B C 1
ATOM 3474 O O . LEU B 1 59 ? 52.486 43.188 15.064 1.00 24.32 59 LEU B O 1
ATOM 3479 N N . TYR B 1 60 ? 51.539 44.739 13.737 1.00 22.44 60 TYR B N 1
ATOM 3480 C CA . TYR B 1 60 ? 52.349 44.330 12.589 1.00 25.35 60 TYR B CA 1
ATOM 3481 C C . TYR B 1 60 ? 53.844 44.500 12.864 1.00 26.93 60 TYR B C 1
ATOM 3482 O O . TYR B 1 60 ? 54.644 43.590 12.580 1.00 27.46 60 TYR B O 1
ATOM 3491 N N . ARG B 1 61 ? 54.248 45.657 13.424 1.00 22.94 61 ARG B N 1
ATOM 3492 C CA . ARG B 1 61 ? 55.660 45.902 13.744 1.00 22.23 61 ARG B CA 1
ATOM 3493 C C . ARG B 1 61 ? 56.180 44.898 14.793 1.00 23.16 61 ARG B C 1
ATOM 3494 O O . ARG B 1 61 ? 57.304 44.396 14.658 1.00 27.03 61 ARG B O 1
ATOM 3502 N N . PHE B 1 62 ? 55.379 44.612 15.832 1.00 22.48 62 PHE B N 1
ATOM 3503 C CA . PHE B 1 62 ? 55.713 43.553 16.791 1.00 23.60 62 PHE B CA 1
ATOM 3504 C C . PHE B 1 62 ? 55.901 42.188 16.103 1.00 25.57 62 PHE B C 1
ATOM 3505 O O . PHE B 1 62 ? 56.859 41.466 16.400 1.00 26.94 62 PHE B O 1
ATOM 3513 N N . ALA B 1 63 ? 55.007 41.819 15.193 1.00 22.50 63 ALA B N 1
ATOM 3514 C CA . ALA B 1 63 ? 55.114 40.513 14.516 1.00 24.72 63 ALA B CA 1
ATOM 3515 C C . ALA B 1 63 ? 56.428 40.388 13.720 1.00 28.15 63 ALA B C 1
ATOM 3516 O O . ALA B 1 63 ? 57.099 39.337 13.753 1.00 26.90 63 ALA B O 1
ATOM 3518 N N . VAL B 1 64 ? 56.838 41.459 13.025 1.00 26.52 64 VAL B N 1
ATOM 3519 C CA . VAL B 1 64 ? 58.100 41.418 12.274 1.00 30.51 64 VAL B CA 1
ATOM 3520 C C . VAL B 1 64 ? 59.269 41.143 13.208 1.00 31.10 64 VAL B C 1
ATOM 3521 O O . VAL B 1 64 ? 60.165 40.333 12.897 1.00 30.68 64 VAL B O 1
ATOM 3525 N N . ILE B 1 65 ? 59.282 41.816 14.365 1.00 28.19 65 ILE B N 1
ATOM 3526 C CA . ILE B 1 65 ? 60.380 41.675 15.326 1.00 30.11 65 ILE B CA 1
ATOM 3527 C C . ILE B 1 65 ? 60.376 40.277 15.958 1.00 28.45 65 ILE B C 1
ATOM 3528 O O . ILE B 1 65 ? 61.437 39.638 16.091 1.00 29.33 65 ILE B O 1
ATOM 3533 N N . PHE B 1 66 ? 59.195 39.810 16.383 1.00 27.57 66 PHE B N 1
ATOM 3534 C CA . PHE B 1 66 ? 59.031 38.488 16.995 1.00 24.94 66 PHE B CA 1
ATOM 3535 C C . PHE B 1 66 ? 59.468 37.384 16.028 1.00 27.54 66 PHE B C 1
ATOM 3536 O O . PHE B 1 66 ? 60.181 36.450 16.418 1.00 27.81 66 PHE B O 1
ATOM 3544 N N . HIS B 1 67 ? 59.047 37.474 14.759 1.00 27.20 67 HIS B N 1
ATOM 3545 C CA . HIS B 1 67 ? 59.446 36.453 13.777 1.00 26.67 67 HIS B CA 1
ATOM 3546 C C . HIS B 1 67 ? 60.952 36.434 13.532 1.00 31.95 67 HIS B C 1
ATOM 3547 O O . HIS B 1 67 ? 61.527 35.351 13.332 1.00 30.37 67 HIS B O 1
ATOM 3554 N N . GLU B 1 68 ? 61.616 37.602 13.540 1.00 27.74 68 GLU B N 1
ATOM 3555 C CA . GLU B 1 68 ? 63.073 37.647 13.347 1.00 30.37 68 GLU B CA 1
ATOM 3556 C C . GLU B 1 68 ? 63.808 36.921 14.471 1.00 33.15 68 GLU B C 1
ATOM 3557 O O . GLU B 1 68 ? 64.834 36.260 14.236 1.00 34.64 68 GLU B O 1
ATOM 3563 N N . ILE B 1 69 ? 63.301 37.040 15.699 1.00 29.85 69 ILE B N 1
ATOM 3564 C CA . ILE B 1 69 ? 63.902 36.347 16.846 1.00 33.17 69 ILE B CA 1
ATOM 3565 C C . ILE B 1 69 ? 63.647 34.833 16.765 1.00 34.13 69 ILE B C 1
ATOM 3566 O O . ILE B 1 69 ? 64.565 34.029 16.971 1.00 35.55 69 ILE B O 1
ATOM 3571 N N . LEU B 1 70 ? 62.415 34.423 16.409 1.00 31.05 70 LEU B N 1
ATOM 3572 C CA . LEU B 1 70 ? 62.065 33.005 16.301 1.00 31.17 70 LEU B CA 1
ATOM 3573 C C . LEU B 1 70 ? 62.830 32.290 15.203 1.00 36.05 70 LEU B C 1
ATOM 3574 O O . LEU B 1 70 ? 63.096 31.094 15.327 1.00 39.80 70 LEU B O 1
ATOM 3579 N N . ASN B 1 71 ? 63.111 32.976 14.091 1.00 32.20 71 ASN B N 1
ATOM 3580 C CA . ASN B 1 71 ? 63.761 32.393 12.928 1.00 34.47 71 ASN B CA 1
ATOM 3581 C C . ASN B 1 71 ? 65.277 32.440 13.027 1.00 38.78 71 ASN B C 1
ATOM 3582 O O . ASN B 1 71 ? 65.943 31.850 12.179 1.00 39.31 71 ASN B O 1
ATOM 3587 N N . ASP B 1 72 ? 65.837 33.154 14.006 1.00 35.18 72 ASP B N 1
ATOM 3588 C CA . ASP B 1 72 ? 67.290 33.272 14.133 1.00 34.61 72 ASP B CA 1
ATOM 3589 C C . ASP B 1 72 ? 67.863 31.924 14.573 1.00 35.40 72 ASP B C 1
ATOM 3590 O O . ASP B 1 72 ? 67.449 31.404 15.618 1.00 37.34 72 ASP B O 1
ATOM 3595 N N . PRO B 1 73 ? 68.812 31.329 13.835 1.00 42.40 73 PRO B N 1
ATOM 3596 C CA . PRO B 1 73 ? 69.347 30.015 14.262 1.00 47.68 73 PRO B CA 1
ATOM 3597 C C . PRO B 1 73 ? 69.940 30.008 15.680 1.00 46.95 73 PRO B C 1
ATOM 3598 O O . PRO B 1 73 ? 69.806 29.016 16.415 1.00 43.87 73 PRO B O 1
ATOM 3602 N N . GLU B 1 74 ? 70.581 31.104 16.096 1.00 45.14 74 GLU B N 1
ATOM 3603 C CA . GLU B 1 74 ? 71.091 31.182 17.466 1.00 48.80 74 GLU B CA 1
ATOM 3604 C C . GLU B 1 74 ? 70.025 30.886 18.530 1.00 46.28 74 GLU B C 1
ATOM 3605 O O . GLU B 1 74 ? 70.372 30.434 19.626 1.00 49.45 74 GLU B O 1
ATOM 3611 N N . ASN B 1 75 ? 68.725 31.105 18.246 1.00 38.64 75 ASN B N 1
ATOM 3612 C CA . ASN B 1 75 ? 67.674 30.846 19.230 1.00 33.65 75 ASN B CA 1
ATOM 3613 C C . ASN B 1 75 ? 66.936 29.511 19.016 1.00 37.97 75 ASN B C 1
ATOM 3614 O O . ASN B 1 75 ? 65.867 29.305 19.592 1.00 41.91 75 ASN B O 1
ATOM 3619 N N . ALA B 1 76 ? 67.508 28.590 18.226 1.00 42.94 76 ALA B N 1
ATOM 3620 C CA . ALA B 1 76 ? 66.795 27.367 17.851 1.00 45.93 76 ALA B CA 1
ATOM 3621 C C . ALA B 1 76 ? 66.399 26.496 19.045 1.00 42.17 76 ALA B C 1
ATOM 3622 O O . ALA B 1 76 ? 65.406 25.766 18.976 1.00 44.67 76 ALA B O 1
ATOM 3624 N N . ASN B 1 77 ? 67.167 26.504 20.119 1.00 45.53 77 ASN B N 1
ATOM 3625 C CA . ASN B 1 77 ? 66.853 25.659 21.260 1.00 45.03 77 ASN B CA 1
ATOM 3626 C C . ASN B 1 77 ? 66.531 26.487 22.496 1.00 46.66 77 ASN B C 1
ATOM 3627 O O . ASN B 1 77 ? 66.843 26.103 23.622 1.00 48.11 77 ASN B O 1
ATOM 3632 N N . LYS B 1 78 ? 65.856 27.625 22.304 1.00 42.86 78 LYS B N 1
ATOM 3633 C CA . LYS B 1 78 ? 65.545 28.538 23.398 1.00 39.29 78 LYS B CA 1
ATOM 3634 C C . LYS B 1 78 ? 64.055 28.838 23.413 1.00 37.60 78 LYS B C 1
ATOM 3635 O O . LYS B 1 78 ? 63.389 28.781 22.371 1.00 37.99 78 LYS B O 1
ATOM 3641 N N . ALA B 1 79 ? 63.526 29.134 24.607 1.00 31.55 79 ALA B N 1
ATOM 3642 C CA . ALA B 1 79 ? 62.194 29.723 24.733 1.00 33.66 79 ALA B CA 1
ATOM 3643 C C . ALA B 1 79 ? 62.342 31.240 24.630 1.00 32.93 79 ALA B C 1
ATOM 3644 O O . ALA B 1 79 ? 63.351 31.805 25.053 1.00 32.37 79 ALA B O 1
ATOM 3646 N N . VAL B 1 80 ? 61.346 31.894 24.040 1.00 30.57 80 VAL B N 1
ATOM 3647 C CA . VAL B 1 80 ? 61.343 33.343 23.865 1.00 34.05 80 VAL B CA 1
ATOM 3648 C C . VAL B 1 80 ? 60.469 33.954 24.960 1.00 28.78 80 VAL B C 1
ATOM 3649 O O . VAL B 1 80 ? 59.346 33.501 25.184 1.00 29.20 80 VAL B O 1
ATOM 3653 N N . VAL B 1 81 ? 60.989 34.974 25.660 1.00 26.51 81 VAL B N 1
ATOM 3654 C CA . VAL B 1 81 ? 60.260 35.681 26.725 1.00 28.61 81 VAL B CA 1
ATOM 3655 C C . VAL B 1 81 ? 60.072 37.132 26.262 1.00 23.77 81 VAL B C 1
ATOM 3656 O O . VAL B 1 81 ? 61.049 37.904 26.221 1.00 26.10 81 VAL B O 1
ATOM 3660 N N . PHE B 1 82 ? 58.840 37.469 25.862 1.00 24.38 82 PHE B N 1
ATOM 3661 C CA . PHE B 1 82 ? 58.433 38.840 25.572 1.00 22.72 82 PHE B CA 1
ATOM 3662 C C . PHE B 1 82 ? 58.130 39.536 26.890 1.00 21.52 82 PHE B C 1
ATOM 3663 O O . PHE B 1 82 ? 57.462 38.956 27.743 1.00 25.52 82 PHE B O 1
ATOM 3671 N N . TYR B 1 83 ? 58.675 40.754 27.121 1.00 23.15 83 TYR B N 1
ATOM 3672 C CA . TYR B 1 83 ? 58.425 41.408 28.422 1.00 24.51 83 TYR B CA 1
ATOM 3673 C C . TYR B 1 83 ? 58.169 42.914 28.276 1.00 24.74 83 TYR B C 1
ATOM 3674 O O . TYR B 1 83 ? 58.466 43.527 27.243 1.00 25.83 83 TYR B O 1
ATOM 3683 N N . SER B 1 84 ? 57.670 43.511 29.380 1.00 26.60 84 SER B N 1
ATOM 3684 C CA . SER B 1 84 ? 57.464 44.952 29.611 1.00 25.97 84 SER B CA 1
ATOM 3685 C C . SER B 1 84 ? 58.043 45.278 30.977 1.00 27.45 84 SER B C 1
ATOM 3686 O O . SER B 1 84 ? 58.435 44.375 31.725 1.00 25.66 84 SER B O 1
ATOM 3689 N N . SER B 1 85 ? 58.001 46.569 31.358 1.00 25.97 85 SER B N 1
ATOM 3690 C CA . SER B 1 85 ? 58.257 46.948 32.751 1.00 27.72 85 SER B CA 1
ATOM 3691 C C . SER B 1 85 ? 57.073 46.542 33.631 1.00 25.05 85 SER B C 1
ATOM 3692 O O . SER B 1 85 ? 56.044 46.057 33.149 1.00 26.57 85 SER B O 1
ATOM 3695 N N . ALA B 1 86 ? 57.184 46.814 34.947 1.00 27.40 86 ALA B N 1
ATOM 3696 C CA . ALA B 1 86 ? 56.175 46.377 35.916 1.00 25.76 86 ALA B CA 1
ATOM 3697 C C . ALA B 1 86 ? 54.940 47.268 36.003 1.00 23.94 86 ALA B C 1
ATOM 3698 O O . ALA B 1 86 ? 54.016 46.939 36.755 1.00 26.31 86 ALA B O 1
ATOM 3700 N N . SER B 1 87 ? 54.858 48.341 35.225 1.00 21.30 87 SER B N 1
ATOM 3701 C CA . SER B 1 87 ? 53.669 49.181 35.192 1.00 24.96 87 SER B CA 1
ATOM 3702 C C . SER B 1 87 ? 52.440 48.345 34.833 1.00 22.70 87 SER B C 1
ATOM 3703 O O . SER B 1 87 ? 52.464 47.592 33.857 1.00 21.59 87 SER B O 1
ATOM 3706 N N . THR B 1 88 ? 51.319 48.535 35.559 1.00 20.12 88 THR B N 1
ATOM 3707 C CA . THR B 1 88 ? 50.088 47.775 35.233 1.00 18.44 88 THR B CA 1
ATOM 3708 C C . THR B 1 88 ? 49.500 48.203 33.874 1.00 20.86 88 THR B C 1
ATOM 3709 O O . THR B 1 88 ? 48.849 47.391 33.193 1.00 19.34 88 THR B O 1
ATOM 3713 N N . ARG B 1 89 ? 49.774 49.453 33.447 1.00 20.66 89 ARG B N 1
ATOM 3714 C CA . ARG B 1 89 ? 49.357 49.889 32.101 1.00 19.60 89 ARG B CA 1
ATOM 3715 C C . ARG B 1 89 ? 50.221 49.258 30.991 1.00 18.35 89 ARG B C 1
ATOM 3716 O O . ARG B 1 89 ? 49.683 48.792 29.970 1.00 18.99 89 ARG B O 1
ATOM 3724 N N . GLN B 1 90 ? 51.571 49.297 31.139 1.00 20.12 90 GLN B N 1
ATOM 3725 C CA . GLN B 1 90 ? 52.464 48.694 30.136 1.00 20.27 90 GLN B CA 1
ATOM 3726 C C . GLN B 1 90 ? 52.345 47.167 30.069 1.00 21.03 90 GLN B C 1
ATOM 3727 O O . GLN B 1 90 ? 52.357 46.595 28.958 1.00 19.29 90 GLN B O 1
ATOM 3733 N N . ARG B 1 91 ? 52.108 46.501 31.215 1.00 20.29 91 ARG B N 1
ATOM 3734 C CA . ARG B 1 91 ? 51.784 45.067 31.207 1.00 21.40 91 ARG B CA 1
ATOM 3735 C C . ARG B 1 91 ? 50.485 44.765 30.434 1.00 19.64 91 ARG B C 1
ATOM 3736 O O . ARG B 1 91 ? 50.406 43.789 29.675 1.00 20.05 91 ARG B O 1
ATOM 3744 N N . ALA B 1 92 ? 49.433 45.574 30.630 1.00 17.96 92 ALA B N 1
ATOM 3745 C CA . ALA B 1 92 ? 48.178 45.412 29.878 1.00 18.17 92 ALA B CA 1
ATOM 3746 C C . ALA B 1 92 ? 48.396 45.532 28.360 1.00 18.54 92 ALA B C 1
ATOM 3747 O O . ALA B 1 92 ? 47.847 44.731 27.566 1.00 18.53 92 ALA B O 1
ATOM 3749 N N . ASN B 1 93 ? 49.204 46.520 27.932 1.00 19.74 93 ASN B N 1
ATOM 3750 C CA . ASN B 1 93 ? 49.472 46.684 26.491 1.00 18.37 93 ASN B CA 1
ATOM 3751 C C . ASN B 1 93 ? 50.217 45.479 25.914 1.00 17.12 93 ASN B C 1
ATOM 3752 O O . ASN B 1 93 ? 49.894 45.016 24.797 1.00 20.79 93 ASN B O 1
ATOM 3757 N N . ALA B 1 94 ? 51.259 45.012 26.617 1.00 18.00 94 ALA B N 1
ATOM 3758 C CA . ALA B 1 94 ? 52.078 43.887 26.119 1.00 18.17 94 ALA B CA 1
ATOM 3759 C C . ALA B 1 94 ? 51.225 42.623 26.036 1.00 20.63 94 ALA B C 1
ATOM 3760 O O . ALA B 1 94 ? 51.259 41.885 25.042 1.00 20.06 94 ALA B O 1
ATOM 3762 N N . ALA B 1 95 ? 50.486 42.344 27.108 1.00 18.24 95 ALA B N 1
ATOM 3763 C CA . ALA B 1 95 ? 49.616 41.165 27.147 1.00 16.99 95 ALA B CA 1
ATOM 3764 C C . ALA B 1 95 ? 48.547 41.200 26.048 1.00 20.98 95 ALA B C 1
ATOM 3765 O O . ALA B 1 95 ? 48.319 40.189 25.363 1.00 20.14 95 ALA B O 1
ATOM 3767 N N . CYS B 1 96 ? 47.849 42.356 25.890 1.00 18.55 96 CYS B N 1
ATOM 3768 C CA . CYS B 1 96 ? 46.815 42.460 24.870 1.00 19.27 96 CYS B CA 1
ATOM 3769 C C . CYS B 1 96 ? 47.416 42.321 23.455 1.00 18.51 96 CYS B C 1
ATOM 3770 O O . CYS B 1 96 ? 46.826 41.646 22.589 1.00 19.67 96 CYS B O 1
ATOM 3773 N N . MET B 1 97 ? 48.577 42.930 23.201 1.00 18.35 97 MET B N 1
ATOM 3774 C CA . MET B 1 97 ? 49.213 42.767 21.882 1.00 20.73 97 MET B CA 1
ATOM 3775 C C . MET B 1 97 ? 49.575 41.284 21.599 1.00 22.01 97 MET B C 1
ATOM 3776 O O . MET B 1 97 ? 49.365 40.786 20.475 1.00 22.09 97 MET B O 1
ATOM 3781 N N . LEU B 1 98 ? 50.153 40.567 22.590 1.00 18.42 98 LEU B N 1
ATOM 3782 C CA . LEU B 1 98 ? 50.488 39.159 22.354 1.00 20.30 98 LEU B CA 1
ATOM 3783 C C . LEU B 1 98 ? 49.221 38.328 22.096 1.00 21.31 98 LEU B C 1
ATOM 3784 O O . LEU B 1 98 ? 49.236 37.448 21.229 1.00 20.27 98 LEU B O 1
ATOM 3789 N N . CYS B 1 99 ? 48.110 38.604 22.802 1.00 19.37 99 CYS B N 1
ATOM 3790 C CA . CYS B 1 99 ? 46.856 37.889 22.544 1.00 20.52 99 CYS B CA 1
ATOM 3791 C C . CYS B 1 99 ? 46.331 38.198 21.140 1.00 22.88 99 CYS B C 1
ATOM 3792 O O . CYS B 1 99 ? 45.865 37.291 20.439 1.00 21.25 99 CYS B O 1
ATOM 3795 N N . CYS B 1 100 ? 46.368 39.482 20.734 1.00 20.03 100 CYS B N 1
ATOM 3796 C CA . CYS B 1 100 ? 45.926 39.838 19.357 1.00 18.87 100 CYS B CA 1
ATOM 3797 C C . CYS B 1 100 ? 46.783 39.150 18.303 1.00 18.34 100 CYS B C 1
ATOM 3798 O O . CYS B 1 100 ? 46.259 38.713 17.255 1.00 20.41 100 CYS B O 1
ATOM 3801 N N . TYR B 1 101 ? 48.092 38.994 18.561 1.00 19.35 101 TYR B N 1
ATOM 3802 C CA . TYR B 1 101 ? 48.981 38.282 17.650 1.00 19.58 101 TYR B CA 1
ATOM 3803 C C . TYR B 1 101 ? 48.511 36.833 17.484 1.00 20.96 101 TYR B C 1
ATOM 3804 O O . TYR B 1 101 ? 48.433 36.317 16.352 1.00 21.83 101 TYR B O 1
ATOM 3813 N N . MET B 1 102 ? 48.261 36.144 18.613 1.00 19.68 102 MET B N 1
ATOM 3814 C CA . MET B 1 102 ? 47.851 34.718 18.527 1.00 20.77 102 MET B CA 1
ATOM 3815 C C . MET B 1 102 ? 46.489 34.545 17.831 1.00 21.25 102 MET B C 1
ATOM 3816 O O . MET B 1 102 ? 46.296 33.569 17.081 1.00 21.65 102 MET B O 1
ATOM 3821 N N . ILE B 1 103 ? 45.525 35.418 18.115 1.00 21.38 103 ILE B N 1
ATOM 3822 C CA . ILE B 1 103 ? 44.207 35.357 17.445 1.00 20.23 103 ILE B CA 1
ATOM 3823 C C . ILE B 1 103 ? 44.361 35.545 15.936 1.00 24.41 103 ILE B C 1
ATOM 3824 O O . ILE B 1 103 ? 43.758 34.814 15.126 1.00 24.34 103 ILE B O 1
ATOM 3829 N N . LEU B 1 104 ? 45.117 36.580 15.532 1.00 19.61 104 LEU B N 1
ATOM 3830 C CA . LEU B 1 104 ? 45.119 37.001 14.137 1.00 23.67 104 LEU B CA 1
ATOM 3831 C C . LEU B 1 104 ? 46.157 36.265 13.297 1.00 23.96 104 LEU B C 1
ATOM 3832 O O . LEU B 1 104 ? 45.921 36.066 12.084 1.00 26.95 104 LEU B O 1
ATOM 3837 N N . VAL B 1 105 ? 47.308 35.862 13.864 1.00 22.09 105 VAL B N 1
ATOM 3838 C CA . VAL B 1 105 ? 48.390 35.308 13.034 1.00 25.28 105 VAL B CA 1
ATOM 3839 C C . VAL B 1 105 ? 48.460 33.778 13.202 1.00 25.43 105 VAL B C 1
ATOM 3840 O O . VAL B 1 105 ? 48.864 33.067 12.271 1.00 27.26 105 VAL B O 1
ATOM 3844 N N . GLN B 1 106 ? 48.032 33.260 14.372 1.00 25.72 106 GLN B N 1
ATOM 3845 C CA . GLN B 1 106 ? 48.173 31.826 14.686 1.00 24.87 106 GLN B CA 1
ATOM 3846 C C . GLN B 1 106 ? 46.835 31.103 14.890 1.00 26.47 106 GLN B C 1
ATOM 3847 O O . GLN B 1 106 ? 46.827 29.931 15.316 1.00 28.05 106 GLN B O 1
ATOM 3853 N N . ALA B 1 107 ? 45.702 31.763 14.628 1.00 26.20 107 ALA B N 1
ATOM 3854 C CA . ALA B 1 107 ? 44.377 31.130 14.637 1.00 23.22 107 ALA B CA 1
ATOM 3855 C C . ALA B 1 107 ? 43.984 30.571 15.998 1.00 26.33 107 ALA B C 1
ATOM 3856 O O . ALA B 1 107 ? 43.098 29.714 16.083 1.00 28.09 107 ALA B O 1
ATOM 3858 N N . TRP B 1 108 ? 44.509 31.123 17.103 1.00 23.80 108 TRP B N 1
ATOM 3859 C CA . TRP B 1 108 ? 43.965 30.697 18.403 1.00 22.47 108 TRP B CA 1
ATOM 3860 C C . TRP B 1 108 ? 42.534 31.222 18.605 1.00 23.49 108 TRP B C 1
ATOM 3861 O O . TRP B 1 108 ? 42.135 32.219 17.999 1.00 24.69 108 TRP B O 1
ATOM 3872 N N . THR B 1 109 ? 41.771 30.620 19.562 1.00 24.61 109 THR B N 1
ATOM 3873 C CA . THR B 1 109 ? 40.457 31.156 19.896 1.00 26.41 109 THR B CA 1
ATOM 3874 C C . THR B 1 109 ? 40.510 31.955 21.199 1.00 25.25 109 THR B C 1
ATOM 3875 O O . THR B 1 109 ? 41.509 31.870 21.942 1.00 24.75 109 THR B O 1
ATOM 3879 N N . PRO B 1 110 ? 39.457 32.767 21.489 1.00 23.22 110 PRO B N 1
ATOM 3880 C CA . PRO B 1 110 ? 39.464 33.580 22.728 1.00 22.98 110 PRO B CA 1
ATOM 3881 C C . PRO B 1 110 ? 39.753 32.797 24.002 1.00 27.08 110 PRO B C 1
ATOM 3882 O O . PRO B 1 110 ? 40.630 33.224 24.767 1.00 22.66 110 PRO B O 1
ATOM 3886 N N . HIS B 1 111 ? 39.064 31.684 24.281 1.00 25.79 111 HIS B N 1
ATOM 3887 C CA . HIS B 1 111 ? 39.350 31.020 25.554 1.00 31.60 111 HIS B CA 1
ATOM 3888 C C . HIS B 1 111 ? 40.792 30.492 25.620 1.00 27.27 111 HIS B C 1
ATOM 3889 O O . HIS B 1 111 ? 41.384 30.460 26.706 1.00 31.21 111 HIS B O 1
ATOM 3896 N N . GLN B 1 112 ? 41.422 30.175 24.480 1.00 26.83 112 GLN B N 1
ATOM 3897 C CA . GLN B 1 112 ? 42.824 29.742 24.478 1.00 26.24 112 GLN B CA 1
ATOM 3898 C C . GLN B 1 112 ? 43.811 30.877 24.829 1.00 27.34 112 GLN B C 1
ATOM 3899 O O . GLN B 1 112 ? 44.793 30.648 25.546 1.00 26.82 112 GLN B O 1
ATOM 3905 N N . VAL B 1 113 ? 43.604 32.098 24.315 1.00 23.66 113 VAL B N 1
ATOM 3906 C CA . VAL B 1 113 ? 44.534 33.183 24.640 1.00 21.91 113 VAL B CA 1
ATOM 3907 C C . VAL B 1 113 ? 44.234 33.798 26.003 1.00 22.42 113 VAL B C 1
ATOM 3908 O O . VAL B 1 113 ? 45.124 34.463 26.576 1.00 22.90 113 VAL B O 1
ATOM 3912 N N . LEU B 1 114 ? 42.990 33.660 26.509 1.00 22.62 114 LEU B N 1
ATOM 3913 C CA . LEU B 1 114 ? 42.642 34.284 27.801 1.00 21.69 114 LEU B CA 1
ATOM 3914 C C . LEU B 1 114 ? 43.031 33.430 29.027 1.00 22.39 114 LEU B C 1
ATOM 3915 O O . LEU B 1 114 ? 43.222 34.003 30.109 1.00 22.21 114 LEU B O 1
ATOM 3920 N N . GLN B 1 115 ? 43.156 32.093 28.894 1.00 20.93 115 GLN B N 1
ATOM 3921 C CA A GLN B 1 115 ? 43.523 31.257 30.037 0.47 23.43 115 GLN B CA 1
ATOM 3922 C CA B GLN B 1 115 ? 43.504 31.272 30.047 0.53 23.38 115 GLN B CA 1
ATOM 3923 C C . GLN B 1 115 ? 44.832 31.686 30.696 1.00 24.06 115 GLN B C 1
ATOM 3924 O O . GLN B 1 115 ? 44.876 31.773 31.935 1.00 25.54 115 GLN B O 1
ATOM 3935 N N . PRO B 1 116 ? 45.929 31.972 29.959 1.00 24.42 116 PRO B N 1
ATOM 3936 C CA . PRO B 1 116 ? 47.180 32.379 30.663 1.00 22.97 116 PRO B CA 1
ATOM 3937 C C . PRO B 1 116 ? 47.048 33.661 31.491 1.00 23.19 116 PRO B C 1
ATOM 3938 O O . PRO B 1 116 ? 47.829 33.848 32.445 1.00 25.71 116 PRO B O 1
ATOM 3942 N N . LEU B 1 117 ? 46.148 34.575 31.103 1.00 21.18 117 LEU B N 1
ATOM 3943 C CA . LEU B 1 117 ? 46.025 35.907 31.729 1.00 19.19 117 LEU B CA 1
ATOM 3944 C C . LEU B 1 117 ? 45.057 35.944 32.907 1.00 21.44 117 LEU B C 1
ATOM 3945 O O . LEU B 1 117 ? 45.024 36.959 33.631 1.00 22.91 117 LEU B O 1
ATOM 3950 N N . ALA B 1 118 ? 44.274 34.880 33.128 1.00 21.83 118 ALA B N 1
ATOM 3951 C CA . ALA B 1 118 ? 43.183 34.980 34.101 1.00 24.20 118 ALA B CA 1
ATOM 3952 C C . ALA B 1 118 ? 43.716 34.930 35.532 1.00 20.65 118 ALA B C 1
ATOM 3953 O O . ALA B 1 118 ? 44.606 34.123 35.856 1.00 24.20 118 ALA B O 1
ATOM 3955 N N . GLN B 1 119 ? 43.213 35.835 36.382 1.00 21.06 119 GLN B N 1
ATOM 3956 C CA . GLN B 1 119 ? 43.527 35.845 37.818 1.00 22.06 119 GLN B CA 1
ATOM 3957 C C . GLN B 1 119 ? 45.010 36.140 38.104 1.00 21.17 119 GLN B C 1
ATOM 3958 O O . GLN B 1 119 ? 45.567 35.725 39.137 1.00 24.74 119 GLN B O 1
ATOM 3964 N N . VAL B 1 120 ? 45.685 36.894 37.218 1.00 22.74 120 VAL B N 1
ATOM 3965 C CA A VAL B 1 120 ? 47.071 37.267 37.495 0.62 23.20 120 VAL B CA 1
ATOM 3966 C CA B VAL B 1 120 ? 47.074 37.285 37.485 0.38 23.02 120 VAL B CA 1
ATOM 3967 C C . VAL B 1 120 ? 47.123 38.341 38.587 1.00 21.56 120 VAL B C 1
ATOM 3968 O O . VAL B 1 120 ? 46.293 39.261 38.628 1.00 24.18 120 VAL B O 1
ATOM 3975 N N . ASP B 1 121 ? 48.112 38.224 39.488 1.00 27.05 121 ASP B N 1
ATOM 3976 C CA . ASP B 1 121 ? 48.258 39.243 40.519 1.00 28.01 121 ASP B CA 1
ATOM 3977 C C . ASP B 1 121 ? 49.663 39.849 40.410 1.00 28.19 121 ASP B C 1
ATOM 3978 O O . ASP B 1 121 ? 50.663 39.100 40.337 1.00 34.32 121 ASP B O 1
ATOM 3983 N N . PRO B 1 122 ? 49.791 41.187 40.370 1.00 27.55 122 PRO B N 1
ATOM 3984 C CA . PRO B 1 122 ? 48.706 42.157 40.364 1.00 26.98 122 PRO B CA 1
ATOM 3985 C C . PRO B 1 122 ? 47.997 42.153 38.995 1.00 22.66 122 PRO B C 1
ATOM 3986 O O . PRO B 1 122 ? 48.610 41.741 37.993 1.00 24.09 122 PRO B O 1
ATOM 3990 N N . PRO B 1 123 ? 46.723 42.515 38.992 1.00 20.99 123 PRO B N 1
ATOM 3991 C CA . PRO B 1 123 ? 45.932 42.525 37.743 1.00 18.22 123 PRO B CA 1
ATOM 3992 C C . PRO B 1 123 ? 46.452 43.572 36.759 1.00 20.55 123 PRO B C 1
ATOM 3993 O O . PRO B 1 123 ? 47.219 44.482 37.124 1.00 20.43 123 PRO B O 1
ATOM 3997 N N . PHE B 1 124 ? 46.003 43.410 35.516 1.00 18.32 124 PHE B N 1
ATOM 3998 C CA . PHE B 1 124 ? 46.254 44.361 34.422 1.00 16.58 124 PHE B CA 1
ATOM 3999 C C . PHE B 1 124 ? 45.334 45.579 34.557 1.00 19.09 124 PHE B C 1
ATOM 4000 O O . PHE B 1 124 ? 44.144 45.443 34.907 1.00 21.05 124 PHE B O 1
ATOM 4008 N N . MET B 1 125 ? 45.871 46.780 34.280 1.00 18.70 125 MET B N 1
ATOM 4009 C CA . MET B 1 125 ? 44.980 47.980 34.219 1.00 16.80 125 MET B CA 1
ATOM 4010 C C . MET B 1 125 ? 43.943 47.899 33.091 1.00 20.14 125 MET B C 1
ATOM 4011 O O . MET B 1 125 ? 44.331 47.803 31.908 1.00 17.44 125 MET B O 1
ATOM 4016 N N . PRO B 1 126 ? 42.633 47.984 33.379 1.00 17.50 126 PRO B N 1
ATOM 4017 C CA . PRO B 1 126 ? 41.642 48.081 32.281 1.00 15.30 126 PRO B CA 1
ATOM 4018 C C . PRO B 1 126 ? 41.862 49.340 31.434 1.00 16.34 126 PRO B C 1
ATOM 4019 O O . PRO B 1 126 ? 42.418 50.353 31.883 1.00 17.67 126 PRO B O 1
ATOM 4023 N N . PHE B 1 127 ? 41.391 49.270 30.175 1.00 15.97 127 PHE B N 1
ATOM 4024 C CA . PHE B 1 127 ? 41.551 50.410 29.235 1.00 16.57 127 PHE B CA 1
ATOM 4025 C C . PHE B 1 127 ? 40.463 51.490 29.392 1.00 17.37 127 PHE B C 1
ATOM 4026 O O . PHE B 1 127 ? 39.259 51.184 29.543 1.00 18.39 127 PHE B O 1
ATOM 4034 N N . ARG B 1 128 ? 40.884 52.758 29.367 1.00 17.94 128 ARG B N 1
ATOM 4035 C CA . ARG B 1 128 ? 39.993 53.924 29.481 1.00 18.93 128 ARG B CA 1
ATOM 4036 C C . ARG B 1 128 ? 39.932 54.702 28.166 1.00 19.94 128 ARG B C 1
ATOM 4037 O O . ARG B 1 128 ? 40.697 54.443 27.236 1.00 19.67 128 ARG B O 1
ATOM 4045 N N . ASP B 1 129 ? 38.988 55.637 28.116 1.00 18.48 129 ASP B N 1
ATOM 4046 C CA . ASP B 1 129 ? 38.718 56.453 26.930 1.00 18.14 129 ASP B CA 1
ATOM 4047 C C . ASP B 1 129 ? 39.740 57.611 26.809 1.00 18.31 129 ASP B C 1
ATOM 4048 O O . ASP B 1 129 ? 40.591 57.847 27.697 1.00 18.31 129 ASP B O 1
ATOM 4053 N N . ALA B 1 130 ? 39.612 58.350 25.687 1.00 18.01 130 ALA B N 1
ATOM 4054 C CA . ALA B 1 130 ? 40.511 59.455 25.319 1.00 19.15 130 ALA B CA 1
ATOM 4055 C C . ALA B 1 130 ? 39.967 60.861 25.630 1.00 21.60 130 ALA B C 1
ATOM 4056 O O . ALA B 1 130 ? 40.621 61.853 25.299 1.00 23.23 130 ALA B O 1
ATOM 4058 N N . GLY B 1 131 ? 38.827 60.996 26.320 1.00 23.62 131 GLY B N 1
ATOM 4059 C CA . GLY B 1 131 ? 38.281 62.312 26.595 1.00 24.77 131 GLY B CA 1
ATOM 4060 C C . GLY B 1 131 ? 38.782 62.974 27.892 1.00 28.15 131 GLY B C 1
ATOM 4061 O O . GLY B 1 131 ? 39.616 62.425 28.624 1.00 24.69 131 GLY B O 1
ATOM 4062 N N . TYR B 1 132 ? 38.190 64.142 28.213 1.00 28.57 132 TYR B N 1
ATOM 4063 C CA . TYR B 1 132 ? 38.731 65.028 29.262 1.00 30.95 132 TYR B CA 1
ATOM 4064 C C . TYR B 1 132 ? 37.988 64.986 30.589 1.00 41.96 132 TYR B C 1
ATOM 4065 O O . TYR B 1 132 ? 38.286 65.804 31.462 1.00 53.30 132 TYR B O 1
ATOM 4074 N N . SER B 1 133 ? 37.037 64.088 30.776 1.00 38.27 133 SER B N 1
ATOM 4075 C CA . SER B 1 133 ? 36.382 63.900 32.065 1.00 44.69 133 SER B CA 1
ATOM 4076 C C . SER B 1 133 ? 37.010 62.735 32.823 1.00 40.48 133 SER B C 1
ATOM 4077 O O . SER B 1 133 ? 37.767 61.935 32.264 1.00 38.21 133 SER B O 1
ATOM 4080 N N . ASN B 1 134 ? 36.706 62.643 34.125 1.00 34.38 134 ASN B N 1
ATOM 4081 C CA . ASN B 1 134 ? 37.181 61.483 34.871 1.00 34.08 134 ASN B CA 1
ATOM 4082 C C . ASN B 1 134 ? 36.635 60.224 34.209 1.00 23.92 134 ASN B C 1
ATOM 4083 O O . ASN B 1 134 ? 35.476 60.192 33.767 1.00 27.71 134 ASN B O 1
ATOM 4088 N N . ALA B 1 135 ? 37.449 59.178 34.205 1.00 25.17 135 ALA B N 1
ATOM 4089 C CA . ALA B 1 135 ? 36.978 57.902 33.644 1.00 20.69 135 ALA B CA 1
ATOM 4090 C C . ALA B 1 135 ? 35.785 57.314 34.430 1.00 22.25 135 ALA B C 1
ATOM 4091 O O . ALA B 1 135 ? 35.716 57.397 35.675 1.00 26.44 135 ALA B O 1
ATOM 4093 N N . ASP B 1 136 ? 34.815 56.718 33.686 1.00 21.16 136 ASP B N 1
ATOM 4094 C CA . ASP B 1 136 ? 33.689 56.075 34.369 1.00 20.54 136 ASP B CA 1
ATOM 4095 C C . ASP B 1 136 ? 33.214 54.813 33.639 1.00 21.71 136 ASP B C 1
ATOM 4096 O O . ASP B 1 136 ? 32.127 54.278 33.972 1.00 19.85 136 ASP B O 1
ATOM 4101 N N . PHE B 1 137 ? 34.040 54.273 32.724 1.00 18.47 137 PHE B N 1
ATOM 4102 C CA . PHE B 1 137 ? 33.668 53.144 31.862 1.00 17.56 137 PHE B CA 1
ATOM 4103 C C . PHE B 1 137 ? 34.975 52.455 31.485 1.00 17.81 137 PHE B C 1
ATOM 4104 O O . PHE B 1 137 ? 35.917 53.161 31.110 1.00 22.57 137 PHE B O 1
ATOM 4112 N N . GLU B 1 138 ? 35.055 51.140 31.588 1.00 16.36 138 GLU B N 1
ATOM 4113 C CA . GLU B 1 138 ? 36.297 50.448 31.207 1.00 16.32 138 GLU B CA 1
ATOM 4114 C C . GLU B 1 138 ? 36.008 49.302 30.243 1.00 17.53 138 GLU B C 1
ATOM 4115 O O . GLU B 1 138 ? 34.943 48.676 30.292 1.00 19.56 138 GLU B O 1
ATOM 4121 N N . ILE B 1 139 ? 36.980 48.998 29.356 1.00 16.81 139 ILE B N 1
ATOM 4122 C CA . ILE B 1 139 ? 36.935 47.743 28.604 1.00 18.52 139 ILE B CA 1
ATOM 4123 C C . ILE B 1 139 ? 38.178 46.921 28.966 1.00 17.06 139 ILE B C 1
ATOM 4124 O O . ILE B 1 139 ? 39.235 47.462 29.338 1.00 17.97 139 ILE B O 1
ATOM 4129 N N . THR B 1 140 ? 38.048 45.602 28.835 1.00 15.89 140 THR B N 1
ATOM 4130 C CA . THR B 1 140 ? 39.097 44.688 29.314 1.00 16.12 140 THR B CA 1
ATOM 4131 C C . THR B 1 140 ? 39.827 44.019 28.143 1.00 16.60 140 THR B C 1
ATOM 4132 O O . THR B 1 140 ? 39.407 44.131 26.959 1.00 18.36 140 THR B O 1
ATOM 4136 N N . ILE B 1 141 ? 40.910 43.292 28.466 1.00 17.24 141 ILE B N 1
ATOM 4137 C CA . ILE B 1 141 ? 41.565 42.459 27.437 1.00 16.17 141 ILE B CA 1
ATOM 4138 C C . ILE B 1 141 ? 40.593 41.420 26.865 1.00 16.21 141 ILE B C 1
ATOM 4139 O O . ILE B 1 141 ? 40.562 41.174 25.642 1.00 17.66 141 ILE B O 1
ATOM 4144 N N . GLN B 1 142 ? 39.732 40.838 27.713 1.00 17.49 142 GLN B N 1
ATOM 4145 C CA . GLN B 1 142 ? 38.706 39.903 27.199 1.00 17.56 142 GLN B CA 1
ATOM 4146 C C . GLN B 1 142 ? 37.793 40.581 26.154 1.00 16.37 142 GLN B C 1
ATOM 4147 O O . GLN B 1 142 ? 37.447 39.970 25.120 1.00 16.55 142 GLN B O 1
ATOM 4153 N N . ASP B 1 143 ? 37.350 41.828 26.423 1.00 16.04 143 ASP B N 1
ATOM 4154 C CA . ASP B 1 143 ? 36.526 42.555 25.447 1.00 17.94 143 ASP B CA 1
ATOM 4155 C C . ASP B 1 143 ? 37.285 42.745 24.127 1.00 17.69 143 ASP B C 1
ATOM 4156 O O . ASP B 1 143 ? 36.700 42.620 23.033 1.00 18.30 143 ASP B O 1
ATOM 4161 N N . VAL B 1 144 ? 38.526 43.244 24.211 1.00 17.37 144 VAL B N 1
ATOM 4162 C CA . VAL B 1 144 ? 39.318 43.518 22.982 1.00 17.84 144 VAL B CA 1
ATOM 4163 C C . VAL B 1 144 ? 39.556 42.235 22.171 1.00 17.98 144 VAL B C 1
ATOM 4164 O O . VAL B 1 144 ? 39.386 42.210 20.932 1.00 18.49 144 VAL B O 1
ATOM 4168 N N . VAL B 1 145 ? 39.926 41.149 22.848 1.00 16.26 145 VAL B N 1
ATOM 4169 C CA . VAL B 1 145 ? 40.192 39.863 22.196 1.00 18.39 145 VAL B CA 1
ATOM 4170 C C . VAL B 1 145 ? 38.930 39.342 21.503 1.00 16.65 145 VAL B C 1
ATOM 4171 O O . VAL B 1 145 ? 38.960 38.926 20.335 1.00 17.44 145 VAL B O 1
ATOM 4175 N N . TYR B 1 146 ? 37.782 39.377 22.202 1.00 18.44 146 TYR B N 1
ATOM 4176 C CA . TYR B 1 146 ? 36.553 38.869 21.563 1.00 18.36 146 TYR B CA 1
ATOM 4177 C C . TYR B 1 146 ? 36.141 39.755 20.382 1.00 18.10 146 TYR B C 1
ATOM 4178 O O . TYR B 1 146 ? 35.706 39.228 19.359 1.00 19.42 146 TYR B O 1
ATOM 4187 N N . GLY B 1 147 ? 36.342 41.081 20.480 1.00 18.15 147 GLY B N 1
ATOM 4188 C CA . GLY B 1 147 ? 35.985 41.978 19.380 1.00 20.23 147 GLY B CA 1
ATOM 4189 C C . GLY B 1 147 ? 36.874 41.817 18.150 1.00 17.94 147 GLY B C 1
ATOM 4190 O O . GLY B 1 147 ? 36.380 41.817 17.014 1.00 19.14 147 GLY B O 1
ATOM 4191 N N . VAL B 1 148 ? 38.192 41.734 18.355 1.00 16.88 148 VAL B N 1
ATOM 4192 C CA . VAL B 1 148 ? 39.138 41.502 17.229 1.00 18.43 148 VAL B CA 1
ATOM 4193 C C . VAL B 1 148 ? 38.912 40.119 16.597 1.00 19.24 148 VAL B C 1
ATOM 4194 O O . VAL B 1 148 ? 38.905 39.984 15.344 1.00 21.57 148 VAL B O 1
ATOM 4198 N N . TRP B 1 149 ? 38.672 39.081 17.432 1.00 18.94 149 TRP B N 1
ATOM 4199 C CA . TRP B 1 149 ? 38.338 37.740 16.906 1.00 21.85 149 TRP B CA 1
ATOM 4200 C C . TRP B 1 149 ? 37.046 37.763 16.074 1.00 19.21 149 TRP B C 1
ATOM 4201 O O . TRP B 1 149 ? 37.007 37.202 14.962 1.00 20.39 149 TRP B O 1
ATOM 4212 N N . ARG B 1 150 ? 35.972 38.378 16.605 1.00 18.41 150 ARG B N 1
ATOM 4213 C CA A ARG B 1 150 ? 34.708 38.432 15.852 0.76 18.00 150 ARG B CA 1
ATOM 4214 C CA B ARG B 1 150 ? 34.716 38.435 15.856 0.24 18.55 150 ARG B CA 1
ATOM 4215 C C . ARG B 1 150 ? 34.893 39.196 14.547 1.00 20.44 150 ARG B C 1
ATOM 4216 O O . ARG B 1 150 ? 34.406 38.760 13.483 1.00 19.98 150 ARG B O 1
ATOM 4231 N N . ALA B 1 151 ? 35.615 40.324 14.592 1.00 20.81 151 ALA B N 1
ATOM 4232 C CA . ALA B 1 151 ? 35.857 41.060 13.349 1.00 20.53 151 ALA B CA 1
ATOM 4233 C C . ALA B 1 151 ? 36.558 40.183 12.317 1.00 22.16 151 ALA B C 1
ATOM 4234 O O . ALA B 1 151 ? 36.260 40.258 11.105 1.00 23.15 151 ALA B O 1
ATOM 4236 N N . LYS B 1 152 ? 37.558 39.397 12.752 1.00 19.49 152 LYS B N 1
ATOM 4237 C CA . LYS B 1 152 ? 38.287 38.547 11.794 1.00 22.02 152 LYS B CA 1
ATOM 4238 C C . LYS B 1 152 ? 37.353 37.479 11.215 1.00 21.88 152 LYS B C 1
ATOM 4239 O O . LYS B 1 152 ? 37.367 37.203 9.978 1.00 22.47 152 LYS B O 1
ATOM 4245 N N . GLU B 1 153 ? 36.498 36.912 12.087 1.00 22.55 153 GLU B N 1
ATOM 4246 C CA . GLU B 1 153 ? 35.563 35.861 11.666 1.00 23.21 153 GLU B CA 1
ATOM 4247 C C . GLU B 1 153 ? 34.577 36.391 10.624 1.00 25.92 153 GLU B C 1
ATOM 4248 O O . GLU B 1 153 ? 34.149 35.635 9.725 1.00 26.22 153 GLU B O 1
ATOM 4254 N N . LYS B 1 154 ? 34.217 37.685 10.700 1.00 23.15 154 LYS B N 1
ATOM 4255 C CA . LYS B 1 154 ? 33.248 38.324 9.796 1.00 23.58 154 LYS B CA 1
ATOM 4256 C C . LYS B 1 154 ? 33.918 38.886 8.536 1.00 26.31 154 LYS B C 1
ATOM 4257 O O . LYS B 1 154 ? 33.222 39.479 7.699 1.00 28.74 154 LYS B O 1
ATOM 4263 N N . GLY B 1 155 ? 35.236 38.714 8.375 1.00 24.88 155 GLY B N 1
ATOM 4264 C CA . GLY B 1 155 ? 35.927 39.177 7.170 1.00 25.95 155 GLY B CA 1
ATOM 4265 C C . GLY B 1 155 ? 36.329 40.638 7.169 1.00 26.12 155 GLY B C 1
ATOM 4266 O O . GLY B 1 155 ? 36.584 41.199 6.093 1.00 29.73 155 GLY B O 1
ATOM 4267 N N . LEU B 1 156 ? 36.391 41.278 8.346 1.00 25.64 156 LEU B N 1
ATOM 4268 C CA . LEU B 1 156 ? 36.665 42.710 8.422 1.00 23.88 156 LEU B CA 1
ATOM 4269 C C . LEU B 1 156 ? 38.148 43.027 8.597 1.00 25.90 156 LEU B C 1
ATOM 4270 O O . LEU B 1 156 ? 38.522 44.187 8.421 1.00 27.01 156 LEU B O 1
ATOM 4275 N N . ILE B 1 157 ? 38.977 42.044 8.966 1.00 26.02 157 ILE B N 1
ATOM 4276 C CA . ILE B 1 157 ? 40.433 42.197 9.132 1.00 28.13 157 ILE B CA 1
ATOM 4277 C C . ILE B 1 157 ? 41.112 41.176 8.220 1.00 32.28 157 ILE B C 1
ATOM 4278 O O . ILE B 1 157 ? 40.830 39.976 8.327 1.00 36.96 157 ILE B O 1
ATOM 4283 N N . ASP B 1 158 ? 42.030 41.652 7.381 1.00 36.74 158 ASP B N 1
ATOM 4284 C CA . ASP B 1 158 ? 42.691 40.878 6.319 1.00 42.49 158 ASP B CA 1
ATOM 4285 C C . ASP B 1 158 ? 44.193 41.181 6.418 1.00 35.05 158 ASP B C 1
ATOM 4286 O O . ASP B 1 158 ? 44.701 42.100 5.777 1.00 37.09 158 ASP B O 1
ATOM 4291 N N . LEU B 1 159 ? 44.889 40.444 7.273 1.00 33.81 159 LEU B N 1
ATOM 4292 C CA . LEU B 1 159 ? 46.307 40.709 7.464 1.00 39.51 159 LEU B CA 1
ATOM 4293 C C . LEU B 1 159 ? 47.114 40.445 6.205 1.00 42.14 159 LEU B C 1
ATOM 4294 O O . LEU B 1 159 ? 48.177 41.047 6.024 1.00 38.16 159 LEU B O 1
ATOM 4299 N N . HIS B 1 160 ? 46.612 39.585 5.312 1.00 46.95 160 HIS B N 1
ATOM 4300 C CA . HIS B 1 160 ? 47.364 39.256 4.113 1.00 49.69 160 HIS B CA 1
ATOM 4301 C C . HIS B 1 160 ? 47.526 40.467 3.211 1.00 46.33 160 HIS B C 1
ATOM 4302 O O . HIS B 1 160 ? 48.562 40.606 2.556 1.00 44.21 160 HIS B O 1
ATOM 4309 N N . SER B 1 161 ? 46.526 41.353 3.160 1.00 40.98 161 SER B N 1
ATOM 4310 C CA . SER B 1 161 ? 46.630 42.580 2.385 1.00 41.95 161 SER B CA 1
ATOM 4311 C C . SER B 1 161 ? 47.094 43.785 3.183 1.00 38.24 161 SER B C 1
ATOM 4312 O O . SER B 1 161 ? 47.335 44.830 2.575 1.00 41.57 161 SER B O 1
ATOM 4315 N N . PHE B 1 162 ? 47.247 43.681 4.509 1.00 38.20 162 PHE B N 1
ATOM 4316 C CA . PHE B 1 162 ? 47.575 44.867 5.299 1.00 36.74 162 PHE B CA 1
ATOM 4317 C C . PHE B 1 162 ? 48.839 45.542 4.791 1.00 37.22 162 PHE B C 1
ATOM 4318 O O . PHE B 1 162 ? 49.903 44.913 4.700 1.00 36.78 162 PHE B O 1
ATOM 4326 N N . ASN B 1 163 ? 48.744 46.840 4.475 1.00 35.70 163 ASN B N 1
ATOM 4327 C CA . ASN B 1 163 ? 49.923 47.596 4.077 1.00 39.84 163 ASN B CA 1
ATOM 4328 C C . ASN B 1 163 ? 50.270 48.582 5.185 1.00 36.76 163 ASN B C 1
ATOM 4329 O O . ASN B 1 163 ? 49.552 49.574 5.396 1.00 34.16 163 ASN B O 1
ATOM 4334 N N . LEU B 1 164 ? 51.395 48.323 5.858 1.00 34.08 164 LEU B N 1
ATOM 4335 C CA . LEU B 1 164 ? 51.810 49.192 6.960 1.00 33.79 164 LEU B CA 1
ATOM 4336 C C . LEU B 1 164 ? 52.113 50.613 6.484 1.00 31.67 164 LEU B C 1
ATOM 4337 O O . LEU B 1 164 ? 51.788 51.591 7.172 1.00 31.27 164 LEU B O 1
ATOM 4342 N N . GLU B 1 165 ? 52.771 50.742 5.317 1.00 36.21 165 GLU B N 1
ATOM 4343 C CA A GLU B 1 165 ? 53.174 52.046 4.808 0.54 34.49 165 GLU B CA 1
ATOM 4344 C CA B GLU B 1 165 ? 53.171 52.057 4.813 0.46 34.58 165 GLU B CA 1
ATOM 4345 C C . GLU B 1 165 ? 51.958 52.961 4.609 1.00 34.36 165 GLU B C 1
ATOM 4346 O O . GLU B 1 165 ? 51.964 54.134 5.024 1.00 37.85 165 GLU B O 1
ATOM 4357 N N . SER B 1 166 ? 50.902 52.428 3.993 1.00 34.78 166 SER B N 1
ATOM 4358 C CA . SER B 1 166 ? 49.673 53.188 3.777 1.00 34.81 166 SER B CA 1
ATOM 4359 C C . SER B 1 166 ? 48.965 53.499 5.092 1.00 31.61 166 SER B C 1
ATOM 4360 O O . SER B 1 166 ? 48.466 54.619 5.294 1.00 28.29 166 SER B O 1
ATOM 4363 N N . TYR B 1 167 ? 48.879 52.499 5.979 1.00 28.83 167 TYR B N 1
ATOM 4364 C CA . TYR B 1 167 ? 48.222 52.679 7.265 1.00 27.67 167 TYR B CA 1
ATOM 4365 C C . TYR B 1 167 ? 48.821 53.854 8.023 1.00 25.68 167 TYR B C 1
ATOM 4366 O O . TYR B 1 167 ? 48.084 54.737 8.514 1.00 25.99 167 TYR B O 1
ATOM 4375 N N . GLU B 1 168 ? 50.165 53.859 8.180 1.00 27.34 168 GLU B N 1
ATOM 4376 C CA . GLU B 1 168 ? 50.843 54.891 8.945 1.00 25.75 168 GLU B CA 1
ATOM 4377 C C . GLU B 1 168 ? 50.840 56.246 8.236 1.00 29.86 168 GLU B C 1
ATOM 4378 O O . GLU B 1 168 ? 50.767 57.278 8.911 1.00 32.15 168 GLU B O 1
ATOM 4384 N N . LYS B 1 169 ? 50.890 56.267 6.901 1.00 31.77 169 LYS B N 1
ATOM 4385 C CA . LYS B 1 169 ? 50.888 57.543 6.186 1.00 34.19 169 LYS B CA 1
ATOM 4386 C C . LYS B 1 169 ? 49.602 58.332 6.437 1.00 33.16 169 LYS B C 1
ATOM 4387 O O . LYS B 1 169 ? 49.643 59.509 6.841 1.00 30.99 169 LYS B O 1
ATOM 4393 N N . TYR B 1 170 ? 48.446 57.695 6.207 1.00 31.58 170 TYR B N 1
ATOM 4394 C CA . TYR B 1 170 ? 47.199 58.450 6.225 1.00 29.67 170 TYR B CA 1
ATOM 4395 C C . TYR B 1 170 ? 46.716 58.805 7.627 1.00 33.53 170 TYR B C 1
ATOM 4396 O O . TYR B 1 170 ? 45.846 59.676 7.745 1.00 29.50 170 TYR B O 1
ATOM 4405 N N . GLU B 1 171 ? 47.284 58.191 8.672 1.00 29.61 171 GLU B N 1
ATOM 4406 C CA A GLU B 1 171 ? 46.999 58.620 10.038 0.41 30.74 171 GLU B CA 1
ATOM 4407 C CA B GLU B 1 171 ? 47.035 58.609 10.053 0.59 30.60 171 GLU B CA 1
ATOM 4408 C C . GLU B 1 171 ? 47.574 60.007 10.367 1.00 31.23 171 GLU B C 1
ATOM 4409 O O . GLU B 1 171 ? 47.083 60.660 11.292 1.00 34.21 171 GLU B O 1
ATOM 4420 N N . HIS B 1 172 ? 48.601 60.464 9.660 1.00 28.81 172 HIS B N 1
ATOM 4421 C CA . HIS B 1 172 ? 49.199 61.778 9.921 1.00 33.96 172 HIS B CA 1
ATOM 4422 C C . HIS B 1 172 ? 48.254 62.931 9.563 1.00 34.73 172 HIS B C 1
ATOM 4423 O O . HIS B 1 172 ? 47.603 62.906 8.507 1.00 31.80 172 HIS B O 1
ATOM 4430 N N . VAL B 1 173 ? 48.249 63.984 10.412 1.00 35.55 173 VAL B N 1
ATOM 4431 C CA A VAL B 1 173 ? 47.375 65.134 10.160 0.52 38.06 173 VAL B CA 1
ATOM 4432 C CA B VAL B 1 173 ? 47.410 65.170 10.179 0.48 38.11 173 VAL B CA 1
ATOM 4433 C C . VAL B 1 173 ? 47.652 65.752 8.792 1.00 40.00 173 VAL B C 1
ATOM 4434 O O . VAL B 1 173 ? 46.712 66.124 8.069 1.00 40.69 173 VAL B O 1
ATOM 4441 N N . GLU B 1 174 ? 48.926 65.855 8.392 1.00 36.91 174 GLU B N 1
ATOM 4442 C CA . GLU B 1 174 ? 49.208 66.508 7.116 1.00 40.37 174 GLU B CA 1
ATOM 4443 C C . GLU B 1 174 ? 48.807 65.660 5.906 1.00 38.84 174 GLU B C 1
ATOM 4444 O O . GLU B 1 174 ? 48.812 66.173 4.790 1.00 38.59 174 GLU B O 1
ATOM 4450 N N . PHE B 1 175 ? 48.392 64.403 6.092 1.00 35.38 175 PHE B N 1
ATOM 4451 C CA . PHE B 1 175 ? 47.871 63.607 4.978 1.00 35.90 175 PHE B CA 1
ATOM 4452 C C . PHE B 1 175 ? 46.391 63.286 5.125 1.00 33.33 175 PHE B C 1
ATOM 4453 O O . PHE B 1 175 ? 45.846 62.532 4.304 1.00 32.91 175 PHE B O 1
ATOM 4461 N N . GLY B 1 176 ? 45.724 63.858 6.124 1.00 30.27 176 GLY B N 1
ATOM 4462 C CA . GLY B 1 176 ? 44.270 63.768 6.228 1.00 31.46 176 GLY B CA 1
ATOM 4463 C C . GLY B 1 176 ? 43.711 63.157 7.498 1.00 32.97 176 GLY B C 1
ATOM 4464 O O . GLY B 1 176 ? 42.494 63.267 7.721 1.00 32.74 176 GLY B O 1
ATOM 4465 N N . ASP B 1 177 ? 44.528 62.503 8.330 1.00 30.46 177 ASP B N 1
ATOM 4466 C CA . ASP B 1 177 ? 44.130 61.873 9.588 1.00 29.03 177 ASP B CA 1
ATOM 4467 C C . ASP B 1 177 ? 42.862 61.024 9.407 1.00 26.55 177 ASP B C 1
ATOM 4468 O O . ASP B 1 177 ? 41.799 61.270 9.999 1.00 26.93 177 ASP B O 1
ATOM 4473 N N . PHE B 1 178 ? 43.034 59.962 8.621 1.00 27.08 178 PHE B N 1
ATOM 4474 C CA . PHE B 1 178 ? 41.973 58.978 8.471 1.00 25.05 178 PHE B CA 1
ATOM 4475 C C . PHE B 1 178 ? 42.465 57.531 8.575 1.00 25.18 178 PHE B C 1
ATOM 4476 O O . PHE B 1 178 ? 43.657 57.239 8.427 1.00 25.09 178 PHE B O 1
ATOM 4484 N N . ASN B 1 179 ? 41.492 56.620 8.782 1.00 23.97 179 ASN B N 1
ATOM 4485 C CA . ASN B 1 179 ? 41.690 55.163 8.738 1.00 23.08 179 ASN B CA 1
ATOM 4486 C C . ASN B 1 179 ? 40.526 54.524 7.988 1.00 24.95 179 ASN B C 1
ATOM 4487 O O . ASN B 1 179 ? 39.358 54.834 8.282 1.00 24.40 179 ASN B O 1
ATOM 4492 N N . VAL B 1 180 ? 40.844 53.609 7.065 1.00 24.71 180 VAL B N 1
ATOM 4493 C CA . VAL B 1 180 ? 39.845 52.637 6.583 1.00 23.83 180 VAL B CA 1
ATOM 4494 C C . VAL B 1 180 ? 39.559 51.625 7.700 1.00 23.23 180 VAL B C 1
ATOM 4495 O O . VAL B 1 180 ? 40.467 50.925 8.196 1.00 25.75 180 VAL B O 1
ATOM 4499 N N . LEU B 1 181 ? 38.306 51.600 8.183 1.00 22.85 181 LEU B N 1
ATOM 4500 C CA . LEU B 1 181 ? 37.974 50.738 9.321 1.00 23.90 181 LEU B CA 1
ATOM 4501 C C . LEU B 1 181 ? 37.554 49.332 8.886 1.00 22.59 181 LEU B C 1
ATOM 4502 O O . LEU B 1 181 ? 37.850 48.354 9.576 1.00 24.71 181 LEU B O 1
ATOM 4507 N N . THR B 1 182 ? 36.738 49.255 7.824 1.00 23.13 182 THR B N 1
ATOM 4508 C CA . THR B 1 182 ? 36.178 48.020 7.280 1.00 25.73 182 THR B CA 1
ATOM 4509 C C . THR B 1 182 ? 36.068 48.207 5.768 1.00 23.09 182 THR B C 1
ATOM 4510 O O . THR B 1 182 ? 36.265 49.333 5.253 1.00 23.20 182 THR B O 1
ATOM 4514 N N . PRO B 1 183 ? 35.658 47.173 5.016 1.00 27.13 183 PRO B N 1
ATOM 4515 C CA . PRO B 1 183 ? 35.409 47.379 3.567 1.00 28.88 183 PRO B CA 1
ATOM 4516 C C . PRO B 1 183 ? 34.314 48.409 3.241 1.00 26.67 183 PRO B C 1
ATOM 4517 O O . PRO B 1 183 ? 34.256 48.904 2.104 1.00 29.54 183 PRO B O 1
ATOM 4521 N N . ASP B 1 184 ? 33.478 48.783 4.205 1.00 24.23 184 ASP B N 1
ATOM 4522 C CA . ASP B 1 184 ? 32.411 49.751 3.957 1.00 24.78 184 ASP B CA 1
ATOM 4523 C C . ASP B 1 184 ? 32.668 51.153 4.515 1.00 23.64 184 ASP B C 1
ATOM 4524 O O . ASP B 1 184 ? 31.960 52.086 4.081 1.00 24.05 184 ASP B O 1
ATOM 4529 N N . PHE B 1 185 ? 33.616 51.344 5.480 1.00 22.85 185 PHE B N 1
ATOM 4530 C CA . PHE B 1 185 ? 33.627 52.612 6.247 1.00 21.05 185 PHE B CA 1
ATOM 4531 C C . PHE B 1 185 ? 35.032 53.187 6.381 1.00 24.08 185 PHE B C 1
ATOM 4532 O O . PHE B 1 185 ? 35.970 52.438 6.676 1.00 23.98 185 PHE B O 1
ATOM 4540 N N . ILE B 1 186 ? 35.147 54.518 6.196 1.00 23.92 186 ILE B N 1
ATOM 4541 C CA . ILE B 1 186 ? 36.311 55.341 6.582 1.00 23.98 186 ILE B CA 1
ATOM 4542 C C . ILE B 1 186 ? 35.910 56.312 7.712 1.00 26.12 186 ILE B C 1
ATOM 4543 O O . ILE B 1 186 ? 34.835 56.922 7.671 1.00 23.29 186 ILE B O 1
ATOM 4548 N N . ALA B 1 187 ? 36.793 56.496 8.717 1.00 22.11 187 ALA B N 1
ATOM 4549 C CA . ALA B 1 187 ? 36.634 57.512 9.763 1.00 21.98 187 ALA B CA 1
ATOM 4550 C C . ALA B 1 187 ? 37.752 58.543 9.608 1.00 23.12 187 ALA B C 1
ATOM 4551 O O . ALA B 1 187 ? 38.916 58.158 9.426 1.00 24.89 187 ALA B O 1
ATOM 4553 N N . PHE B 1 188 ? 37.408 59.836 9.623 1.00 21.99 188 PHE B N 1
ATOM 4554 C CA . PHE B 1 188 ? 38.429 60.875 9.377 1.00 22.45 188 PHE B CA 1
ATOM 4555 C C . PHE B 1 188 ? 38.129 62.133 10.192 1.00 25.78 188 PHE B C 1
ATOM 4556 O O . PHE B 1 188 ? 37.015 62.348 10.684 1.00 27.49 188 PHE B O 1
ATOM 4564 N N . ALA B 1 189 ? 39.157 62.961 10.338 1.00 24.65 189 ALA B N 1
ATOM 4565 C CA . ALA B 1 189 ? 38.980 64.292 10.896 1.00 29.47 189 ALA B CA 1
ATOM 4566 C C . ALA B 1 189 ? 38.449 65.248 9.825 1.00 28.39 189 ALA B C 1
ATOM 4567 O O . ALA B 1 189 ? 38.703 65.076 8.624 1.00 31.36 189 ALA B O 1
ATOM 4569 N N . SER B 1 190 ? 37.699 66.264 10.267 1.00 28.28 190 SER B N 1
ATOM 4570 C CA . SER B 1 190 ? 37.158 67.259 9.324 1.00 30.01 190 SER B CA 1
ATOM 4571 C C . SER B 1 190 ? 38.252 67.928 8.481 1.00 33.15 190 SER B C 1
ATOM 4572 O O . SER B 1 190 ? 39.237 68.438 9.037 1.00 33.93 190 SER B O 1
ATOM 4575 N N . PRO B 1 191 ? 38.103 67.994 7.150 1.00 31.17 191 PRO B N 1
ATOM 4576 C CA . PRO B 1 191 ? 38.921 68.934 6.364 1.00 32.67 191 PRO B CA 1
ATOM 4577 C C . PRO B 1 191 ? 38.695 70.372 6.837 1.00 37.78 191 PRO B C 1
ATOM 4578 O O . PRO B 1 191 ? 37.678 70.688 7.463 1.00 37.31 191 PRO B O 1
ATOM 4582 N N . GLN B 1 192 ? 39.655 71.255 6.527 1.00 35.75 192 GLN B N 1
ATOM 4583 C CA . GLN B 1 192 ? 39.526 72.690 6.787 1.00 39.69 192 GLN B CA 1
ATOM 4584 C C . GLN B 1 192 ? 40.076 73.501 5.622 1.00 39.66 192 GLN B C 1
ATOM 4585 O O . GLN B 1 192 ? 41.110 73.150 5.040 1.00 38.76 192 GLN B O 1
ATOM 4591 N N . GLU B 1 193 ? 39.420 74.623 5.319 1.00 43.99 193 GLU B N 1
ATOM 4592 C CA . GLU B 1 193 ? 39.989 75.554 4.345 1.00 46.12 193 GLU B CA 1
ATOM 4593 C C . GLU B 1 193 ? 39.831 76.989 4.834 1.00 55.17 193 GLU B C 1
ATOM 4594 O O . GLU B 1 193 ? 38.980 77.288 5.680 1.00 55.87 193 GLU B O 1
ATOM 4600 N N . ASP B 1 194 ? 40.642 77.894 4.251 1.00 62.19 194 ASP B N 1
ATOM 4601 C CA . ASP B 1 194 ? 40.689 79.273 4.734 1.00 71.13 194 ASP B CA 1
ATOM 4602 C C . ASP B 1 194 ? 39.385 80.028 4.481 1.00 77.14 194 ASP B C 1
ATOM 4603 O O . ASP B 1 194 ? 39.053 80.936 5.250 1.00 79.44 194 ASP B O 1
ATOM 4608 N N . HIS B 1 195 ? 38.631 79.684 3.432 1.00 79.51 195 HIS B N 1
ATOM 4609 C CA . HIS B 1 195 ? 37.379 80.376 3.104 1.00 84.41 195 HIS B CA 1
ATOM 4610 C C . HIS B 1 195 ? 36.253 79.376 2.857 1.00 84.59 195 HIS B C 1
ATOM 4611 O O . HIS B 1 195 ? 35.894 79.108 1.702 1.00 86.56 195 HIS B O 1
ATOM 4618 N N . PRO B 1 196 ? 35.647 78.827 3.920 1.00 81.68 196 PRO B N 1
ATOM 4619 C CA . PRO B 1 196 ? 34.589 77.814 3.713 1.00 78.66 196 PRO B CA 1
ATOM 4620 C C . PRO B 1 196 ? 33.284 78.367 3.143 1.00 76.89 196 PRO B C 1
ATOM 4621 O O . PRO B 1 196 ? 32.496 77.583 2.597 1.00 77.79 196 PRO B O 1
ATOM 4625 N N . LYS B 1 197 ? 33.027 79.671 3.242 1.00 73.78 197 LYS B N 1
ATOM 4626 C CA . LYS B 1 197 ? 31.770 80.232 2.748 1.00 73.23 197 LYS B CA 1
ATOM 4627 C C . LYS B 1 197 ? 32.008 81.231 1.623 1.00 74.65 197 LYS B C 1
ATOM 4628 O O . LYS B 1 197 ? 32.333 80.844 0.499 1.00 76.37 197 LYS B O 1
ATOM 4630 N N . HIS B 1 206 ? 45.506 77.031 -3.837 1.00 97.60 206 HIS B N 1
ATOM 4631 C CA . HIS B 1 206 ? 44.295 76.240 -3.640 1.00 93.97 206 HIS B CA 1
ATOM 4632 C C . HIS B 1 206 ? 44.312 75.530 -2.281 1.00 79.04 206 HIS B C 1
ATOM 4633 O O . HIS B 1 206 ? 44.946 76.003 -1.334 1.00 79.75 206 HIS B O 1
ATOM 4640 N N . LEU B 1 207 ? 43.610 74.396 -2.215 1.00 60.84 207 LEU B N 1
ATOM 4641 C CA . LEU B 1 207 ? 43.377 73.659 -0.979 1.00 48.19 207 LEU B CA 1
ATOM 4642 C C . LEU B 1 207 ? 44.691 73.159 -0.365 1.00 41.87 207 LEU B C 1
ATOM 4643 O O . LEU B 1 207 ? 45.697 72.954 -1.059 1.00 46.23 207 LEU B O 1
ATOM 4648 N N . ASN B 1 208 ? 44.668 72.933 0.959 1.00 39.49 208 ASN B N 1
ATOM 4649 C CA . ASN B 1 208 ? 45.884 72.508 1.626 1.00 42.55 208 ASN B CA 1
ATOM 4650 C C . ASN B 1 208 ? 46.173 71.031 1.343 1.00 43.74 208 ASN B C 1
ATOM 4651 O O . ASN B 1 208 ? 45.317 70.280 0.854 1.00 38.40 208 ASN B O 1
ATOM 4656 N N . GLN B 1 209 ? 47.402 70.623 1.690 1.00 42.97 209 GLN B N 1
ATOM 4657 C CA . GLN B 1 209 ? 47.851 69.250 1.447 1.00 45.72 209 GLN B CA 1
ATOM 4658 C C . GLN B 1 209 ? 46.917 68.197 2.039 1.00 39.34 209 GLN B C 1
ATOM 4659 O O . GLN B 1 209 ? 46.567 67.247 1.311 1.00 38.27 209 GLN B O 1
ATOM 4665 N N . PRO B 1 210 ? 46.482 68.270 3.308 1.00 37.78 210 PRO B N 1
ATOM 4666 C CA . PRO B 1 210 ? 45.623 67.168 3.809 1.00 33.36 210 PRO B CA 1
ATOM 4667 C C . PRO B 1 210 ? 44.311 67.065 3.060 1.00 38.66 210 PRO B C 1
ATOM 4668 O O . PRO B 1 210 ? 43.805 65.943 2.897 1.00 37.19 210 PRO B O 1
ATOM 4672 N N . PHE B 1 211 ? 43.736 68.195 2.621 1.00 36.32 211 PHE B N 1
ATOM 4673 C CA . PHE B 1 211 ? 42.478 68.151 1.863 1.00 34.77 211 PHE B CA 1
ATOM 4674 C C . PHE B 1 211 ? 42.681 67.490 0.494 1.00 33.51 211 PHE B C 1
ATOM 4675 O O . PHE B 1 211 ? 41.885 66.637 0.093 1.00 37.51 211 PHE B O 1
ATOM 4683 N N . LYS B 1 212 ? 43.742 67.869 -0.242 1.00 34.00 212 LYS B N 1
ATOM 4684 C CA A LYS B 1 212 ? 44.000 67.237 -1.534 0.50 33.55 212 LYS B CA 1
ATOM 4685 C CA B LYS B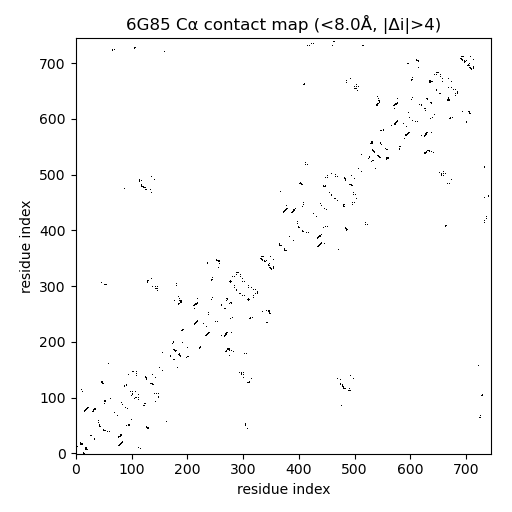 1 212 ? 43.993 67.234 -1.534 0.50 33.52 212 LYS B CA 1
ATOM 4686 C C . LYS B 1 212 ? 44.253 65.739 -1.372 1.00 31.98 212 LYS B C 1
ATOM 4687 O O . LYS B 1 212 ? 43.863 64.933 -2.237 1.00 34.71 212 LYS B O 1
ATOM 4698 N N . SER B 1 213 ? 44.924 65.357 -0.271 1.00 31.35 213 SER B N 1
ATOM 4699 C CA A SER B 1 213 ? 45.196 63.950 0.021 0.81 31.10 213 SER B CA 1
ATOM 4700 C CA B SER B 1 213 ? 45.189 63.943 -0.006 0.19 32.15 213 SER B CA 1
ATOM 4701 C C . SER B 1 213 ? 43.902 63.153 0.222 1.00 34.46 213 SER B C 1
ATOM 4702 O O . SER B 1 213 ? 43.752 62.043 -0.305 1.00 32.20 213 SER B O 1
ATOM 4707 N N . VAL B 1 214 ? 42.962 63.694 1.025 1.00 30.14 214 VAL B N 1
ATOM 4708 C CA . VAL B 1 214 ? 41.664 63.053 1.233 1.00 29.12 214 VAL B CA 1
ATOM 4709 C C . VAL B 1 214 ? 40.899 62.930 -0.100 1.00 30.81 214 VAL B C 1
ATOM 4710 O O . VAL B 1 214 ? 40.385 61.852 -0.444 1.00 29.81 214 VAL B O 1
ATOM 4714 N N . LEU B 1 215 ? 40.855 64.019 -0.888 1.00 30.01 215 LEU B N 1
ATOM 4715 C CA . LEU B 1 215 ? 40.075 63.998 -2.126 1.00 32.23 215 LEU B CA 1
ATOM 4716 C C . LEU B 1 215 ? 40.616 62.951 -3.090 1.00 36.44 215 LEU B C 1
ATOM 4717 O O . LEU B 1 215 ? 39.844 62.223 -3.739 1.00 36.02 215 LEU B O 1
ATOM 4722 N N . ASN B 1 216 ? 41.943 62.861 -3.203 1.00 35.29 216 ASN B N 1
ATOM 4723 C CA . ASN B 1 216 ? 42.544 61.870 -4.091 1.00 36.79 216 ASN B CA 1
ATOM 4724 C C . ASN B 1 216 ? 42.279 60.431 -3.610 1.00 34.86 216 ASN B C 1
ATOM 4725 O O . ASN B 1 216 ? 41.893 59.569 -4.417 1.00 36.06 216 ASN B O 1
ATOM 4730 N N . PHE B 1 217 ? 42.474 60.143 -2.312 1.00 30.80 217 PHE B N 1
ATOM 4731 C CA . PHE B 1 217 ? 42.206 58.790 -1.822 1.00 29.82 217 PHE B CA 1
ATOM 4732 C C . PHE B 1 217 ? 40.734 58.399 -2.019 1.00 34.98 217 PHE B C 1
ATOM 4733 O O . PHE B 1 217 ? 40.437 57.272 -2.446 1.00 30.36 217 PHE B O 1
ATOM 4741 N N . PHE B 1 218 ? 39.802 59.318 -1.719 1.00 34.45 218 PHE B N 1
ATOM 4742 C CA . PHE B 1 218 ? 38.380 58.971 -1.791 1.00 31.29 218 PHE B CA 1
ATOM 4743 C C . PHE B 1 218 ? 37.972 58.715 -3.247 1.00 32.66 218 PHE B C 1
ATOM 4744 O O . PHE B 1 218 ? 37.204 57.787 -3.532 1.00 34.33 218 PHE B O 1
ATOM 4752 N N . ALA B 1 219 ? 38.491 59.525 -4.164 1.00 33.53 219 ALA B N 1
ATOM 4753 C CA . ALA B 1 219 ? 38.199 59.374 -5.592 1.00 34.41 219 ALA B CA 1
ATOM 4754 C C . ALA B 1 219 ? 38.677 58.027 -6.132 1.00 38.18 219 ALA B C 1
ATOM 4755 O O . ALA B 1 219 ? 38.046 57.449 -7.031 1.00 38.20 219 ALA B O 1
ATOM 4757 N N . ASN B 1 220 ? 39.769 57.505 -5.583 1.00 36.05 220 ASN B N 1
ATOM 4758 C CA . ASN B 1 220 ? 40.380 56.273 -6.057 1.00 37.92 220 ASN B CA 1
ATOM 4759 C C . ASN B 1 220 ? 39.974 55.033 -5.268 1.00 37.73 220 ASN B C 1
ATOM 4760 O O . ASN B 1 220 ? 40.405 53.927 -5.627 1.00 37.83 220 ASN B O 1
ATOM 4765 N N . ASN B 1 221 ? 39.160 55.172 -4.197 1.00 32.82 221 ASN B N 1
ATOM 4766 C CA . ASN B 1 221 ? 38.828 54.024 -3.359 1.00 31.80 221 ASN B CA 1
ATOM 4767 C C . ASN B 1 221 ? 37.314 53.888 -3.156 1.00 26.78 221 ASN B C 1
ATOM 4768 O O . ASN B 1 221 ? 36.864 53.321 -2.160 1.00 29.97 221 ASN B O 1
ATOM 4773 N N . ASN B 1 222 ? 36.532 54.404 -4.131 1.00 28.72 222 ASN B N 1
ATOM 4774 C CA . ASN B 1 222 ? 35.070 54.165 -4.261 1.00 32.58 222 ASN B CA 1
ATOM 4775 C C . ASN B 1 222 ? 34.256 54.714 -3.076 1.00 33.53 222 ASN B C 1
ATOM 4776 O O . ASN B 1 222 ? 33.235 54.123 -2.671 1.00 31.71 222 ASN B O 1
ATOM 4781 N N . VAL B 1 223 ? 34.696 55.821 -2.485 1.00 31.20 223 VAL B N 1
ATOM 4782 C CA . VAL B 1 223 ? 33.843 56.554 -1.545 1.00 31.04 223 VAL B CA 1
ATOM 4783 C C . VAL B 1 223 ? 32.703 57.194 -2.318 1.00 27.54 223 VAL B C 1
ATOM 4784 O O . VAL B 1 223 ? 32.929 57.924 -3.279 1.00 32.30 223 VAL B O 1
ATOM 4788 N N . GLN B 1 224 ? 31.456 56.911 -1.891 1.00 30.28 224 GLN B N 1
ATOM 4789 C CA . GLN B 1 224 ? 30.284 57.467 -2.576 1.00 29.90 224 GLN B CA 1
ATOM 4790 C C . GLN B 1 224 ? 29.453 58.436 -1.729 1.00 29.19 224 GLN B C 1
ATOM 4791 O O . GLN B 1 224 ? 28.624 59.176 -2.300 1.00 31.87 224 GLN B O 1
ATOM 4797 N N . LEU B 1 225 ? 29.662 58.468 -0.407 1.00 29.23 225 LEU B N 1
ATOM 4798 C CA . LEU B 1 225 ? 28.945 59.354 0.508 1.00 30.26 225 LEU B CA 1
ATOM 4799 C C . LEU B 1 225 ? 29.906 59.857 1.585 1.00 27.54 225 LEU B C 1
ATOM 4800 O O . LEU B 1 225 ? 30.639 59.057 2.174 1.00 27.70 225 LEU B O 1
ATOM 4805 N N . VAL B 1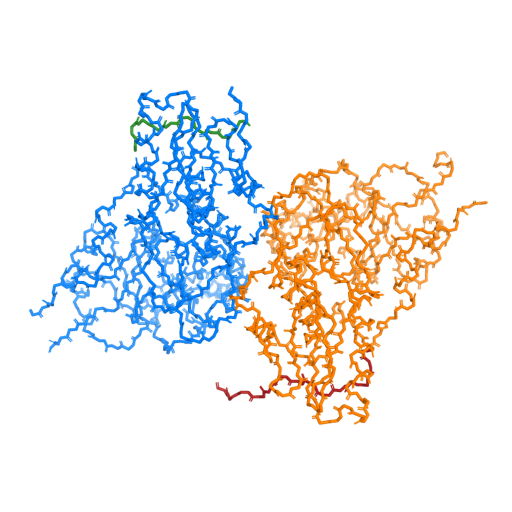 226 ? 29.882 61.165 1.843 1.00 27.90 226 VAL B N 1
ATOM 4806 C CA . VAL B 1 226 ? 30.540 61.752 3.018 1.00 26.89 226 VAL B CA 1
ATOM 4807 C C . VAL B 1 226 ? 29.453 62.237 3.991 1.00 29.90 226 VAL B C 1
ATOM 4808 O O . VAL B 1 226 ? 28.519 62.950 3.584 1.00 30.54 226 VAL B O 1
ATOM 4812 N N . VAL B 1 227 ? 29.582 61.867 5.271 1.00 28.42 227 VAL B N 1
ATOM 4813 C CA . VAL B 1 227 ? 28.657 62.287 6.328 1.00 28.22 227 VAL B CA 1
ATOM 4814 C C . VAL B 1 227 ? 29.411 63.220 7.272 1.00 30.07 227 VAL B C 1
ATOM 4815 O O . VAL B 1 227 ? 30.462 62.838 7.816 1.00 27.66 227 VAL B O 1
ATOM 4819 N N . ARG B 1 228 ? 28.874 64.435 7.475 1.00 31.32 228 ARG B N 1
ATOM 4820 C CA . ARG B 1 228 ? 29.500 65.467 8.304 1.00 30.76 228 ARG B CA 1
ATOM 4821 C C . ARG B 1 228 ? 28.688 65.613 9.592 1.00 33.25 228 ARG B C 1
ATOM 4822 O O . ARG B 1 228 ? 27.467 65.817 9.553 1.00 29.15 228 ARG B O 1
ATOM 4830 N N . LEU B 1 229 ? 29.356 65.477 10.731 1.00 28.97 229 LEU B N 1
ATOM 4831 C CA . LEU B 1 229 ? 28.681 65.491 12.021 1.00 28.69 229 LEU B CA 1
ATOM 4832 C C . LEU B 1 229 ? 28.986 66.732 12.853 1.00 33.81 229 LEU B C 1
ATOM 4833 O O . LEU B 1 229 ? 28.464 66.844 13.976 1.00 34.41 229 LEU B O 1
ATOM 4838 N N . ASN B 1 230 ? 29.845 67.631 12.363 1.00 31.86 230 ASN B N 1
ATOM 4839 C CA . ASN B 1 230 ? 30.257 68.838 13.068 1.00 33.76 230 ASN B CA 1
ATOM 4840 C C . ASN B 1 230 ? 29.997 70.069 12.199 1.00 35.99 230 ASN B C 1
ATOM 4841 O O . ASN B 1 230 ? 29.599 69.986 11.027 1.00 34.64 230 ASN B O 1
ATOM 4846 N N . SER B 1 231 ? 30.225 71.227 12.798 1.00 33.04 231 SER B N 1
ATOM 4847 C CA . SER B 1 231 ? 29.927 72.483 12.125 1.00 36.68 231 SER B CA 1
ATOM 4848 C C . SER B 1 231 ? 30.829 72.649 10.894 1.00 34.41 231 SER B C 1
ATOM 4849 O O . SER B 1 231 ? 31.890 72.030 10.770 1.00 36.64 231 SER B O 1
ATOM 4852 N N . HIS B 1 232 ? 30.384 73.504 9.972 1.00 35.39 232 HIS B N 1
ATOM 4853 C CA . HIS B 1 232 ? 31.011 73.623 8.657 1.00 40.53 232 HIS B CA 1
ATOM 4854 C C . HIS B 1 232 ? 32.384 74.300 8.720 1.00 41.60 232 HIS B C 1
ATOM 4855 O O . HIS B 1 232 ? 32.488 75.496 9.007 1.00 44.09 232 HIS B O 1
ATOM 4862 N N . LEU B 1 233 ? 33.432 73.548 8.389 1.00 39.99 233 LEU B N 1
ATOM 4863 C CA . LEU B 1 233 ? 34.788 74.066 8.242 1.00 38.09 233 LEU B CA 1
ATOM 4864 C C . LEU B 1 233 ? 35.301 74.041 6.794 1.00 38.29 233 LEU B C 1
ATOM 4865 O O . LEU B 1 233 ? 36.438 74.468 6.551 1.00 40.63 233 LEU B O 1
ATOM 4870 N N . TYR B 1 234 ? 34.516 73.534 5.835 1.00 35.62 234 TYR B N 1
ATOM 4871 C CA . TYR B 1 234 ? 34.931 73.458 4.430 1.00 36.34 234 TYR B CA 1
ATOM 4872 C C . TYR B 1 234 ? 33.678 73.559 3.566 1.00 39.21 234 TYR B C 1
ATOM 4873 O O . TYR B 1 234 ? 32.559 73.375 4.047 1.00 39.52 234 TYR B O 1
ATOM 4882 N N . ASN B 1 235 ? 33.859 73.854 2.280 1.00 37.54 235 ASN B N 1
ATOM 4883 C CA . ASN B 1 235 ? 32.730 73.848 1.351 1.00 39.39 235 ASN B CA 1
ATOM 4884 C C . ASN B 1 235 ? 32.537 72.439 0.792 1.00 41.50 235 ASN B C 1
ATOM 4885 O O . ASN B 1 235 ? 33.457 71.894 0.172 1.00 39.23 235 ASN B O 1
ATOM 4890 N N . LYS B 1 236 ? 31.337 71.859 0.986 1.00 37.42 236 LYS B N 1
ATOM 4891 C CA . LYS B 1 236 ? 31.047 70.511 0.484 1.00 36.13 236 LYS B CA 1
ATOM 4892 C C . LYS B 1 236 ? 31.170 70.382 -1.042 1.00 35.21 236 LYS B C 1
ATOM 4893 O O . LYS B 1 236 ? 31.191 69.241 -1.538 1.00 34.76 236 LYS B O 1
ATOM 4899 N N . LYS B 1 237 ? 31.197 71.500 -1.800 1.00 37.08 237 LYS B N 1
ATOM 4900 C CA . LYS B 1 237 ? 31.304 71.396 -3.259 1.00 39.14 237 LYS B CA 1
ATOM 4901 C C . LYS B 1 237 ? 32.544 70.613 -3.687 1.00 43.30 237 LYS B C 1
ATOM 4902 O O . LYS B 1 237 ? 32.530 69.965 -4.743 1.00 41.68 237 LYS B O 1
ATOM 4908 N N . HIS B 1 238 ? 33.618 70.629 -2.879 1.00 38.55 238 HIS B N 1
ATOM 4909 C CA . HIS B 1 238 ? 34.839 69.945 -3.314 1.00 33.15 238 HIS B CA 1
ATOM 4910 C C . HIS B 1 238 ? 34.612 68.436 -3.454 1.00 32.57 238 HIS B C 1
ATOM 4911 O O . HIS B 1 238 ? 35.202 67.803 -4.342 1.00 37.44 238 HIS B O 1
ATOM 4918 N N . PHE B 1 239 ? 33.747 67.856 -2.611 1.00 34.65 239 PHE B N 1
ATOM 4919 C CA . PHE B 1 239 ? 33.326 66.472 -2.774 1.00 34.77 239 PHE B CA 1
ATOM 4920 C C . PHE B 1 239 ? 32.258 66.328 -3.868 1.00 38.62 239 PHE B C 1
ATOM 4921 O O . PHE B 1 239 ? 32.284 65.359 -4.641 1.00 36.02 239 PHE B O 1
ATOM 4929 N N . GLU B 1 240 ? 31.293 67.257 -3.942 1.00 40.42 240 GLU B N 1
ATOM 4930 C CA A GLU B 1 240 ? 30.221 67.177 -4.943 0.46 41.39 240 GLU B CA 1
ATOM 4931 C CA B GLU B 1 240 ? 30.253 67.020 -4.929 0.54 41.23 240 GLU B CA 1
ATOM 4932 C C . GLU B 1 240 ? 30.787 67.220 -6.352 1.00 40.63 240 GLU B C 1
ATOM 4933 O O . GLU B 1 240 ? 30.295 66.547 -7.260 1.00 50.39 240 GLU B O 1
ATOM 4944 N N A ASP B 1 241 ? 31.831 68.061 -6.544 0.64 38.64 241 ASP B N 1
ATOM 4945 N N B ASP B 1 241 ? 31.824 68.001 -6.554 0.36 38.66 241 ASP B N 1
ATOM 4946 C CA A ASP B 1 241 ? 32.485 68.291 -7.845 0.64 40.35 241 ASP B CA 1
ATOM 4947 C CA B ASP B 1 241 ? 32.257 68.188 -7.933 0.36 40.18 241 ASP B CA 1
ATOM 4948 C C A ASP B 1 241 ? 32.954 66.977 -8.481 0.64 40.42 241 ASP B C 1
ATOM 4949 C C B ASP B 1 241 ? 33.183 67.074 -8.438 0.36 40.03 241 ASP B C 1
ATOM 4950 O O A ASP B 1 241 ? 32.985 66.853 -9.716 0.64 40.95 241 ASP B O 1
ATOM 4951 O O B ASP B 1 241 ? 33.711 67.181 -9.553 0.36 40.19 241 ASP B O 1
ATOM 4960 N N . ILE B 1 242 ? 33.361 66.005 -7.657 1.00 39.41 242 ILE B N 1
ATOM 4961 C CA . ILE B 1 242 ? 33.892 64.738 -8.143 1.00 37.91 242 ILE B CA 1
ATOM 4962 C C . ILE B 1 242 ? 32.885 63.606 -7.954 1.00 35.02 242 ILE B C 1
ATOM 4963 O O . ILE B 1 242 ? 33.258 62.433 -7.940 1.00 36.56 242 ILE B O 1
ATOM 4968 N N . GLY B 1 243 ? 31.603 63.943 -7.825 1.00 36.02 243 GLY B N 1
ATOM 4969 C CA . GLY B 1 243 ? 30.564 62.933 -7.805 1.00 39.47 243 GLY B CA 1
ATOM 4970 C C . GLY B 1 243 ? 30.292 62.224 -6.495 1.00 37.51 243 GLY B C 1
ATOM 4971 O O . GLY B 1 243 ? 29.667 61.151 -6.506 1.00 38.24 243 GLY B O 1
ATOM 4972 N N . ILE B 1 244 ? 30.782 62.742 -5.355 1.00 34.98 244 ILE B N 1
ATOM 4973 C CA . ILE B 1 244 ? 30.549 62.134 -4.054 1.00 34.11 244 ILE B CA 1
ATOM 4974 C C . ILE B 1 244 ? 29.422 62.896 -3.351 1.00 32.50 244 ILE B C 1
ATOM 4975 O O . ILE B 1 244 ? 29.510 64.120 -3.168 1.00 36.77 244 ILE B O 1
ATOM 4980 N N . GLN B 1 245 ? 28.352 62.176 -2.989 1.00 36.02 245 GLN B N 1
ATOM 4981 C CA . GLN B 1 245 ? 27.249 62.756 -2.223 1.00 40.32 245 GLN B CA 1
ATOM 4982 C C . GLN B 1 245 ? 27.735 63.237 -0.850 1.00 39.58 245 GLN B C 1
ATOM 4983 O O . GLN B 1 245 ? 28.643 62.651 -0.249 1.00 32.88 245 GLN B O 1
ATOM 4989 N N . HIS B 1 246 ? 27.131 64.333 -0.354 1.00 44.55 246 HIS B N 1
ATOM 4990 C CA . HIS B 1 246 ? 27.467 64.900 0.957 1.00 41.57 246 HIS B CA 1
ATOM 4991 C C . HIS B 1 246 ? 26.199 65.076 1.788 1.00 40.78 246 HIS B C 1
ATOM 4992 O O . HIS B 1 246 ? 25.182 65.555 1.279 1.00 41.01 246 HIS B O 1
ATOM 4999 N N . LEU B 1 247 ? 26.269 64.711 3.074 1.00 35.80 247 LEU B N 1
ATOM 5000 C CA . LEU B 1 247 ? 25.120 64.717 3.971 1.00 36.49 247 LEU B CA 1
ATOM 5001 C C . LEU B 1 247 ? 25.528 65.233 5.344 1.00 36.79 247 LEU B C 1
ATOM 5002 O O . LEU B 1 247 ? 26.514 64.747 5.915 1.00 35.02 247 LEU B O 1
ATOM 5007 N N . ASP B 1 248 ? 24.771 66.210 5.864 1.00 37.89 248 ASP B N 1
ATOM 5008 C CA . ASP B 1 248 ? 24.890 66.672 7.248 1.00 34.69 248 ASP B CA 1
ATOM 5009 C C . ASP B 1 248 ? 23.951 65.886 8.153 1.00 32.48 248 ASP B C 1
ATOM 5010 O O . ASP B 1 248 ? 22.748 65.815 7.885 1.00 37.21 248 ASP B O 1
ATOM 5015 N N . LEU B 1 249 ? 24.496 65.340 9.246 1.00 30.32 249 LEU B N 1
ATOM 5016 C CA . LEU B 1 249 ? 23.715 64.774 10.358 1.00 33.90 249 LEU B CA 1
ATOM 5017 C C . LEU B 1 249 ? 24.301 65.337 11.653 1.00 32.57 249 LEU B C 1
ATOM 5018 O O . LEU B 1 249 ? 24.731 64.597 12.541 1.00 33.55 249 LEU B O 1
ATOM 5023 N N . ILE B 1 250 ? 24.309 66.666 11.765 1.00 36.29 250 ILE B N 1
ATOM 5024 C CA . ILE B 1 250 ? 25.155 67.349 12.747 1.00 33.39 250 ILE B CA 1
ATOM 5025 C C . ILE B 1 250 ? 24.520 67.274 14.139 1.00 35.65 250 ILE B C 1
ATOM 5026 O O . ILE B 1 250 ? 23.303 67.453 14.305 1.00 36.59 250 ILE B O 1
ATOM 5031 N N . PHE B 1 251 ? 25.338 66.950 15.146 1.00 38.38 251 PHE B N 1
ATOM 5032 C CA . PHE B 1 251 ? 24.949 67.096 16.550 1.00 35.43 251 PHE B CA 1
ATOM 5033 C C . PHE B 1 251 ? 26.157 67.613 17.340 1.00 38.81 251 PHE B C 1
ATOM 5034 O O . PHE B 1 251 ? 27.300 67.567 16.859 1.00 36.33 251 PHE B O 1
ATOM 5042 N N . GLU B 1 252 ? 25.866 68.102 18.566 1.00 41.71 252 GLU B N 1
ATOM 5043 C CA A GLU B 1 252 ? 26.816 68.872 19.372 0.48 41.37 252 GLU B CA 1
ATOM 5044 C CA B GLU B 1 252 ? 26.823 68.877 19.360 0.52 41.37 252 GL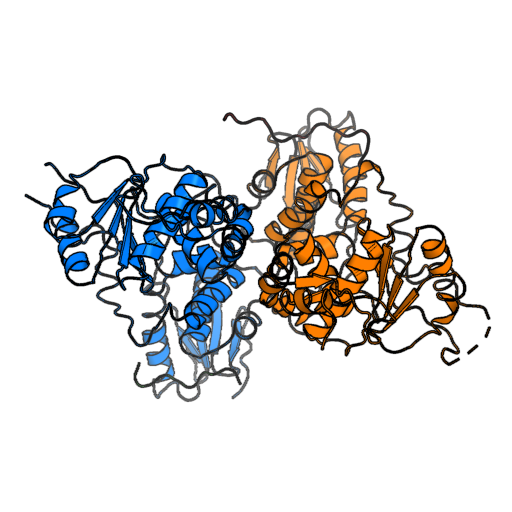U B CA 1
ATOM 5045 C C . GLU B 1 252 ? 28.025 68.041 19.794 1.00 34.37 252 GLU B C 1
ATOM 5046 O O . GLU B 1 252 ? 27.892 66.882 20.197 1.00 33.48 252 GLU B O 1
ATOM 5057 N N . ASP B 1 253 ? 29.223 68.654 19.734 1.00 31.73 253 ASP B N 1
ATOM 5058 C CA . ASP B 1 253 ? 30.436 67.999 20.226 1.00 36.02 253 ASP B CA 1
ATOM 5059 C C . ASP B 1 253 ? 30.233 67.539 21.678 1.00 40.40 253 ASP B C 1
ATOM 5060 O O . ASP B 1 253 ? 29.723 68.296 22.515 1.00 40.53 253 ASP B O 1
ATOM 5065 N N . GLY B 1 254 ? 30.614 66.287 21.958 1.00 39.21 254 GLY B N 1
ATOM 5066 C CA . GLY B 1 254 ? 30.564 65.698 23.296 1.00 37.47 254 GLY B CA 1
ATOM 5067 C C . GLY B 1 254 ? 29.200 65.218 23.763 1.00 43.99 254 GLY B C 1
ATOM 5068 O O . GLY B 1 254 ? 29.040 64.907 24.955 1.00 45.77 254 GLY B O 1
ATOM 5069 N N . THR B 1 255 ? 28.203 65.152 22.878 1.00 34.94 255 THR B N 1
ATOM 5070 C CA A THR B 1 255 ? 26.878 64.684 23.240 0.71 31.80 255 THR B CA 1
ATOM 5071 C CA B THR B 1 255 ? 26.882 64.676 23.252 0.29 32.36 255 THR B CA 1
ATOM 5072 C C . THR B 1 255 ? 26.609 63.356 22.541 1.00 30.81 255 THR B C 1
ATOM 5073 O O . THR B 1 255 ? 27.427 62.867 21.747 1.00 30.92 255 THR B O 1
ATOM 5080 N N . CYS B 1 256 ? 25.472 62.773 22.859 1.00 27.94 256 CYS B N 1
ATOM 5081 C CA . CYS B 1 256 ? 25.029 61.532 22.266 1.00 28.58 256 CYS B CA 1
ATOM 5082 C C . CYS B 1 256 ? 23.873 61.811 21.314 1.00 30.26 256 CYS B C 1
ATOM 5083 O O . CYS B 1 256 ? 23.004 62.637 21.621 1.00 31.54 256 CYS B O 1
ATOM 5086 N N . PRO B 1 257 ? 23.867 61.167 20.144 1.00 26.85 257 PRO B N 1
ATOM 5087 C CA . PRO B 1 257 ? 22.814 61.428 19.138 1.00 27.08 257 PRO B CA 1
ATOM 5088 C C . PRO B 1 257 ? 21.447 60.833 19.502 1.00 27.82 257 PRO B C 1
ATOM 5089 O O . PRO B 1 257 ? 21.352 59.701 19.992 1.00 27.60 257 PRO B O 1
ATOM 5093 N N . ASP B 1 258 ? 20.377 61.579 19.177 1.00 29.88 258 ASP B N 1
ATOM 5094 C CA A ASP B 1 258 ? 19.029 61.019 19.292 0.47 32.79 258 ASP B CA 1
ATOM 5095 C CA B ASP B 1 258 ? 19.028 61.019 19.293 0.53 32.75 258 ASP B CA 1
ATOM 5096 C C . ASP B 1 258 ? 18.910 59.783 18.402 1.00 32.64 258 ASP B C 1
ATOM 5097 O O . ASP B 1 258 ? 19.589 59.668 17.377 1.00 31.98 258 ASP B O 1
ATOM 5106 N N . LEU B 1 259 ? 18.035 58.832 18.799 1.00 31.18 259 LEU B N 1
ATOM 5107 C CA . LEU B 1 259 ? 17.883 57.620 17.974 1.00 30.96 259 LEU B CA 1
ATOM 5108 C C . LEU B 1 259 ? 17.350 57.936 16.581 1.00 28.65 259 LEU B C 1
ATOM 5109 O O . LEU B 1 259 ? 17.583 57.145 15.647 1.00 29.37 259 LEU B O 1
ATOM 5114 N N . SER B 1 260 ? 16.649 59.055 16.406 1.00 29.54 260 SER B N 1
ATOM 5115 C CA . SER B 1 260 ? 16.222 59.434 15.063 1.00 30.17 260 SER B CA 1
ATOM 5116 C C . SER B 1 260 ? 17.418 59.735 14.152 1.00 31.98 260 SER B C 1
ATOM 5117 O O . SER B 1 260 ? 17.398 59.385 12.961 1.00 30.39 260 SER B O 1
ATOM 5120 N N . ILE B 1 261 ? 18.464 60.392 14.673 1.00 31.77 261 ILE B N 1
ATOM 5121 C CA . ILE B 1 261 ? 19.685 60.585 13.877 1.00 31.41 261 ILE B CA 1
ATOM 5122 C C . ILE B 1 261 ? 20.339 59.231 13.555 1.00 27.51 261 ILE B C 1
ATOM 5123 O O . ILE B 1 261 ? 20.817 59.011 12.440 1.00 26.59 261 ILE B O 1
ATOM 5128 N N . VAL B 1 262 ? 20.368 58.297 14.521 1.00 23.47 262 VAL B N 1
ATOM 5129 C CA . VAL B 1 262 ? 20.987 56.988 14.277 1.00 22.12 262 VAL B CA 1
ATOM 5130 C C . VAL B 1 262 ? 20.215 56.213 13.205 1.00 25.59 262 VAL B C 1
ATOM 5131 O O . VAL B 1 262 ? 20.817 55.606 12.304 1.00 26.28 262 VAL B O 1
ATOM 5135 N N . LYS B 1 263 ? 18.877 56.260 13.255 1.00 24.56 263 LYS B N 1
ATOM 5136 C CA . LYS B 1 263 ? 18.077 55.564 12.230 1.00 25.13 263 LYS B CA 1
ATOM 5137 C C . LYS B 1 263 ? 18.280 56.187 10.855 1.00 25.50 263 LYS B C 1
ATOM 5138 O O . LYS B 1 263 ? 18.314 55.469 9.832 1.00 26.40 263 LYS B O 1
ATOM 5144 N N . ASN B 1 264 ? 18.405 57.517 10.793 1.00 25.72 264 ASN B N 1
ATOM 5145 C CA . ASN B 1 264 ? 18.721 58.179 9.520 1.00 26.94 264 ASN B CA 1
A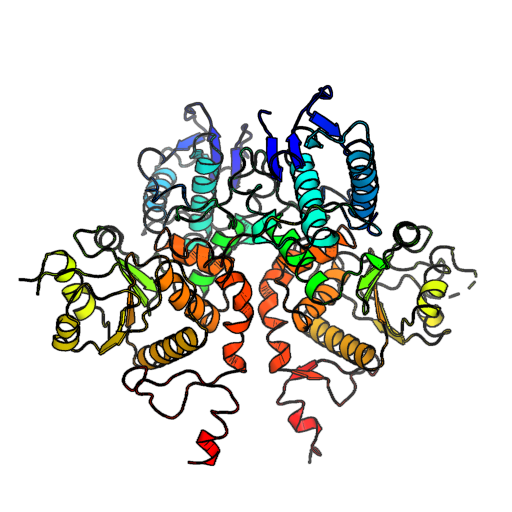TOM 5146 C C . ASN B 1 264 ? 20.066 57.691 8.992 1.00 24.77 264 ASN B C 1
ATOM 5147 O O . ASN B 1 264 ? 20.206 57.413 7.782 1.00 25.83 264 ASN B O 1
ATOM 5152 N N . PHE B 1 265 ? 21.079 57.663 9.867 1.00 24.77 265 PHE B N 1
ATOM 5153 C CA . PHE B 1 265 ? 22.422 57.257 9.443 1.00 21.85 265 PHE B CA 1
ATOM 5154 C C . PHE B 1 265 ? 22.443 55.815 8.961 1.00 24.51 265 PHE B C 1
ATOM 5155 O O . PHE B 1 265 ? 23.031 55.514 7.897 1.00 24.09 265 PHE B O 1
ATOM 5163 N N . VAL B 1 266 ? 21.802 54.901 9.719 1.00 22.82 266 VAL B N 1
ATOM 5164 C CA . VAL B 1 266 ? 21.877 53.496 9.313 1.00 23.47 266 VAL B CA 1
ATOM 5165 C C . VAL B 1 266 ? 21.173 53.293 7.959 1.00 24.70 266 VAL B C 1
ATOM 5166 O O . VAL B 1 266 ? 21.691 52.591 7.077 1.00 24.72 266 VAL B O 1
ATOM 5170 N N . GLY B 1 267 ? 20.022 53.936 7.742 1.00 22.76 267 GLY B N 1
ATOM 5171 C CA . GLY B 1 267 ? 19.369 53.814 6.442 1.00 26.02 267 GLY B CA 1
ATOM 5172 C C . GLY B 1 267 ? 20.204 54.364 5.300 1.00 27.78 267 GLY B C 1
ATOM 5173 O O . GLY B 1 267 ? 20.229 53.789 4.198 1.00 25.97 267 GLY B O 1
ATOM 5174 N N . ALA B 1 268 ? 20.892 55.511 5.525 1.00 24.79 268 ALA B N 1
ATOM 5175 C CA . ALA B 1 268 ? 21.721 56.065 4.443 1.00 25.56 268 ALA B CA 1
ATOM 5176 C C . ALA B 1 268 ? 22.902 55.149 4.122 1.00 24.55 268 ALA B C 1
ATOM 5177 O O . ALA B 1 268 ? 23.232 54.965 2.931 1.00 25.51 268 ALA B O 1
ATOM 5179 N N . ALA B 1 269 ? 23.577 54.647 5.165 1.00 25.41 269 ALA B N 1
ATOM 5180 C CA . ALA B 1 269 ? 24.706 53.719 4.999 1.00 24.29 269 ALA B CA 1
ATOM 5181 C C . ALA B 1 269 ? 24.279 52.438 4.265 1.00 26.74 269 ALA B C 1
ATOM 5182 O O . ALA B 1 269 ? 24.971 52.001 3.323 1.00 26.49 269 ALA B O 1
ATOM 5184 N N . GLU B 1 270 ? 23.147 51.823 4.677 1.00 24.48 270 GLU B N 1
ATOM 5185 C CA . GLU B 1 270 ? 22.621 50.650 3.966 1.00 28.52 270 GLU B CA 1
ATOM 5186 C C . GLU B 1 270 ? 22.336 50.966 2.491 1.00 27.92 270 GLU B C 1
ATOM 5187 O O . GLU B 1 270 ? 22.614 50.150 1.607 1.00 28.77 270 GLU B O 1
ATOM 5193 N N . THR B 1 271 ? 21.766 52.143 2.195 1.00 24.85 271 THR B N 1
ATOM 5194 C CA . THR B 1 271 ? 21.501 52.517 0.793 1.00 25.18 271 THR B CA 1
ATOM 5195 C C . THR B 1 271 ? 22.790 52.527 -0.050 1.00 27.34 271 THR B C 1
ATOM 5196 O O . THR B 1 271 ? 22.823 51.998 -1.179 1.00 30.01 271 THR B O 1
ATOM 5200 N N . ILE B 1 272 ? 23.873 53.098 0.501 1.00 25.91 272 ILE B N 1
ATOM 5201 C CA . ILE B 1 272 ? 25.148 53.175 -0.227 1.00 29.32 272 ILE B CA 1
ATOM 5202 C C . ILE B 1 272 ? 25.810 51.796 -0.349 1.00 29.11 272 ILE B C 1
ATOM 5203 O O . ILE B 1 272 ? 26.391 51.462 -1.396 1.00 31.51 272 ILE B O 1
ATOM 5208 N N . ILE B 1 273 ? 25.758 51.000 0.714 1.00 28.61 273 ILE B N 1
ATOM 5209 C CA . ILE B 1 273 ? 26.365 49.658 0.720 1.00 25.10 273 ILE B CA 1
ATOM 5210 C C . ILE B 1 273 ? 25.667 48.767 -0.326 1.00 34.07 273 ILE B C 1
ATOM 5211 O O . ILE B 1 273 ? 26.314 47.979 -1.034 1.00 30.64 273 ILE B O 1
ATOM 5216 N N . LYS B 1 274 ? 24.340 48.893 -0.454 1.00 29.50 274 LYS B N 1
ATOM 5217 C CA . LYS B 1 274 ? 23.640 48.160 -1.518 1.00 30.60 274 LYS B CA 1
ATOM 5218 C C . LYS B 1 274 ? 23.976 48.639 -2.918 1.00 38.30 274 LYS B C 1
ATOM 5219 O O . LYS B 1 274 ? 23.657 47.922 -3.872 1.00 46.47 274 LYS B O 1
ATOM 5225 N N . ARG B 1 275 ? 24.599 49.806 -3.088 1.00 37.66 275 ARG B N 1
ATOM 5226 C CA . ARG B 1 275 ? 25.137 50.213 -4.389 1.00 39.78 275 ARG B CA 1
ATOM 5227 C C . ARG B 1 275 ? 26.590 49.793 -4.586 1.00 40.82 275 ARG B C 1
ATOM 5228 O O . ARG B 1 275 ? 27.150 50.078 -5.647 1.00 44.22 275 ARG B O 1
ATOM 5236 N N . GLY B 1 276 ? 27.216 49.178 -3.589 1.00 38.51 276 GLY B N 1
ATOM 5237 C CA . GLY B 1 276 ? 28.626 48.811 -3.626 1.00 38.57 276 GLY B CA 1
ATOM 5238 C C . GLY B 1 276 ? 29.617 49.856 -3.143 1.00 42.18 276 GLY B C 1
ATOM 5239 O O . GLY B 1 276 ? 30.834 49.625 -3.235 1.00 43.48 276 GLY B O 1
ATOM 5240 N N . GLY B 1 277 ? 29.149 50.976 -2.590 1.00 35.26 277 GLY B N 1
ATOM 5241 C CA . GLY B 1 277 ? 30.024 52.059 -2.206 1.00 32.53 277 GLY B CA 1
ATOM 5242 C C . GLY B 1 277 ? 30.448 52.045 -0.738 1.00 30.53 277 GLY B C 1
ATOM 5243 O O . GLY B 1 277 ? 29.947 51.299 0.102 1.00 30.10 277 GLY B O 1
ATOM 5244 N N . LYS B 1 278 ? 31.436 52.891 -0.466 1.00 29.20 278 LYS B N 1
ATOM 5245 C CA . LYS B 1 278 ? 31.930 53.170 0.874 1.00 27.57 278 LYS B CA 1
ATOM 5246 C C . LYS B 1 278 ? 31.347 54.476 1.404 1.00 23.87 278 LYS B C 1
ATOM 5247 O O . LYS B 1 278 ? 31.041 55.397 0.645 1.00 25.60 278 LYS B O 1
ATOM 5253 N N . ILE B 1 279 ? 31.267 54.568 2.746 1.00 26.58 279 ILE B N 1
ATOM 5254 C CA . ILE B 1 279 ? 30.831 55.774 3.446 1.00 24.50 279 ILE B CA 1
ATOM 5255 C C . ILE B 1 279 ? 32.021 56.276 4.271 1.00 22.97 279 ILE B C 1
ATOM 5256 O O . ILE B 1 279 ? 32.609 55.509 5.044 1.00 23.61 279 ILE B O 1
ATOM 5261 N N . ALA B 1 280 ? 32.338 57.558 4.127 1.00 24.55 280 ALA B N 1
ATOM 5262 C CA . ALA B 1 280 ? 33.361 58.225 4.947 1.00 24.99 280 ALA B CA 1
ATOM 5263 C C . ALA B 1 280 ? 32.681 59.208 5.905 1.00 24.82 280 ALA B C 1
ATOM 5264 O O . ALA B 1 280 ? 31.899 60.065 5.471 1.00 25.39 280 ALA B O 1
ATOM 5266 N N . VAL B 1 281 ? 32.999 59.100 7.208 1.00 25.13 281 VAL B N 1
ATOM 5267 C CA . VAL B 1 281 ? 32.302 59.805 8.299 1.00 26.20 281 VAL B CA 1
ATOM 5268 C C . VAL B 1 281 ? 33.322 60.656 9.044 1.00 24.50 281 VAL B C 1
ATOM 5269 O O . VAL B 1 281 ? 34.384 60.139 9.446 1.00 23.74 281 VAL B O 1
ATOM 5273 N N . HIS B 1 282 ? 33.028 61.953 9.210 1.00 26.75 282 HIS B N 1
ATOM 5274 C CA . HIS B 1 282 ? 33.887 62.797 10.050 1.00 25.27 282 HIS B CA 1
ATOM 5275 C C . HIS B 1 282 ? 33.062 63.617 11.030 1.00 29.76 282 HIS B C 1
ATOM 5276 O O . HIS B 1 282 ? 31.927 64.009 10.736 1.00 29.57 282 HIS B O 1
ATOM 5283 N N . CYS B 1 283 ? 33.662 63.876 12.203 1.00 30.60 283 CYS B N 1
ATOM 5284 C CA . CYS B 1 283 ? 33.213 64.967 13.079 1.00 29.66 283 CYS B CA 1
ATOM 5285 C C . CYS B 1 283 ? 34.369 65.937 13.167 1.00 31.84 283 CYS B C 1
ATOM 5286 O O . CYS B 1 283 ? 35.018 66.176 12.142 1.00 32.98 283 CYS B O 1
ATOM 5289 N N . LYS B 1 284 ? 34.653 66.556 14.324 1.00 28.07 284 LYS B N 1
ATOM 5290 C CA A LYS B 1 284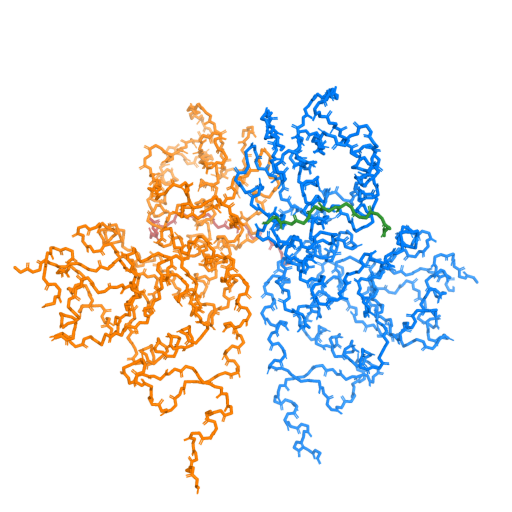 ? 35.833 67.414 14.360 0.55 34.77 284 LYS B CA 1
ATOM 5291 C CA B LYS B 1 284 ? 35.834 67.414 14.351 0.45 34.61 284 LYS B CA 1
ATOM 5292 C C . LYS B 1 284 ? 37.092 66.557 14.273 1.00 34.30 284 LYS B C 1
ATOM 5293 O O . LYS B 1 284 ? 37.936 66.753 13.385 1.00 33.38 284 LYS B O 1
ATOM 5304 N N . ALA B 1 285 ? 37.198 65.549 15.146 1.00 29.14 285 ALA B N 1
ATOM 5305 C CA . ALA B 1 285 ? 38.388 64.689 15.192 1.00 32.68 285 ALA B CA 1
ATOM 5306 C C . ALA B 1 285 ? 38.192 63.322 14.518 1.00 32.14 285 ALA B C 1
ATOM 5307 O O . ALA B 1 285 ? 39.170 62.549 14.415 1.00 29.49 285 ALA B O 1
ATOM 5309 N N . GLY B 1 286 ? 36.959 62.982 14.109 1.00 28.48 286 GLY B N 1
ATOM 5310 C CA . GLY B 1 286 ? 36.672 61.618 13.662 1.00 26.14 286 GLY B CA 1
ATOM 5311 C C . GLY B 1 286 ? 36.791 60.531 14.732 1.00 28.76 286 GLY B C 1
ATOM 5312 O O . GLY B 1 286 ? 37.166 59.371 14.394 1.00 24.53 286 GLY B O 1
ATOM 5313 N N . LEU B 1 287 ? 36.490 60.859 16.013 1.00 27.88 287 LEU B N 1
ATOM 5314 C CA .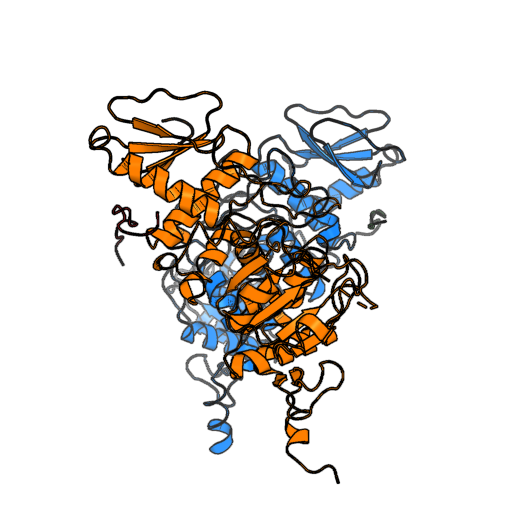 LEU B 1 287 ? 36.616 59.901 17.131 1.00 27.29 287 LEU B CA 1
ATOM 5315 C C . LEU B 1 287 ? 35.300 59.659 17.890 1.00 25.87 287 LEU B C 1
ATOM 5316 O O . LEU B 1 287 ? 34.787 58.515 17.947 1.00 20.84 287 LEU B O 1
ATOM 5321 N N . GLY B 1 288 ? 34.710 60.707 18.508 1.00 29.56 288 GLY B N 1
ATOM 5322 C CA . GLY B 1 288 ? 33.625 60.424 19.435 1.00 27.98 288 GLY B CA 1
ATOM 5323 C C . GLY B 1 288 ? 32.271 60.313 18.739 1.00 24.73 288 GLY B C 1
ATOM 5324 O O . GLY B 1 288 ? 31.653 59.245 18.710 1.00 27.58 288 GLY B O 1
ATOM 5325 N N . ARG B 1 289 ? 31.811 61.428 18.214 1.00 23.98 289 ARG B N 1
ATOM 5326 C CA . ARG B 1 289 ? 30.568 61.404 17.452 1.00 24.56 289 ARG B CA 1
ATOM 5327 C C . ARG B 1 289 ? 30.603 60.345 16.333 1.00 25.30 289 ARG B C 1
ATOM 5328 O O . ARG B 1 289 ? 29.643 59.576 16.158 1.00 21.57 289 ARG B O 1
ATOM 5336 N N . THR B 1 290 ? 31.710 60.286 15.566 1.00 25.14 290 THR B N 1
ATOM 5337 C CA . THR B 1 290 ? 31.817 59.317 14.465 1.00 21.14 290 THR B CA 1
ATOM 5338 C C . THR B 1 290 ? 31.701 57.861 14.974 1.00 23.12 290 THR B C 1
ATOM 5339 O O . THR B 1 290 ? 31.028 57.009 14.358 1.00 24.14 290 THR B O 1
ATOM 5343 N N . GLY B 1 291 ? 32.299 57.541 16.131 1.00 19.32 291 GLY B N 1
ATOM 5344 C CA . GLY B 1 291 ? 32.202 56.179 16.637 1.00 21.44 291 GLY B CA 1
ATOM 5345 C C . GLY B 1 291 ? 30.806 55.784 17.087 1.00 21.64 291 GLY B C 1
ATOM 5346 O O . GLY B 1 291 ? 30.445 54.601 16.996 1.00 21.48 291 GLY B O 1
ATOM 5347 N N . CYS B 1 292 ? 30.003 56.761 17.560 1.00 19.97 292 CYS B N 1
ATOM 5348 C CA . CYS B 1 292 ? 28.591 56.478 17.911 1.00 20.51 292 CYS B CA 1
ATOM 5349 C C . CYS B 1 292 ? 27.840 55.891 16.731 1.00 20.96 292 CYS B C 1
ATOM 5350 O O . CYS B 1 292 ? 27.120 54.884 16.869 1.00 21.81 292 CYS B O 1
ATOM 5353 N N . LEU B 1 293 ? 28.006 56.517 15.562 1.00 19.74 293 LEU B N 1
ATOM 5354 C CA . LEU B 1 293 ? 27.212 56.173 14.370 1.00 19.75 293 LEU B CA 1
ATOM 5355 C C . LEU B 1 293 ? 27.778 54.959 13.636 1.00 23.22 293 LEU B C 1
ATOM 5356 O O . LEU B 1 293 ? 27.026 54.006 13.349 1.00 19.96 293 LEU B O 1
ATOM 5361 N N . ILE B 1 294 ? 29.104 54.911 13.402 1.00 20.73 294 ILE B N 1
ATOM 5362 C CA . ILE B 1 294 ? 29.664 53.697 12.794 1.00 21.40 294 ILE B CA 1
ATOM 5363 C C . ILE B 1 294 ? 29.524 52.510 13.750 1.00 23.25 294 ILE B C 1
ATOM 5364 O O . ILE B 1 294 ? 29.230 51.392 13.314 1.00 21.88 294 ILE B O 1
ATOM 5369 N N . GLY B 1 295 ? 29.716 52.740 15.064 1.00 19.40 295 GLY B N 1
ATOM 5370 C CA . GLY B 1 295 ? 29.546 51.678 16.071 1.00 20.47 295 GLY B CA 1
ATOM 5371 C C . GLY B 1 295 ? 28.130 51.102 16.059 1.00 18.88 295 GLY B C 1
ATOM 5372 O O . GLY B 1 295 ? 27.941 49.874 16.087 1.00 19.95 295 GLY B O 1
ATOM 5373 N N . ALA B 1 296 ? 27.119 51.972 15.983 1.00 20.47 296 ALA B N 1
ATOM 5374 C CA . ALA B 1 296 ? 25.747 51.448 15.947 1.00 22.02 296 ALA B CA 1
ATOM 5375 C C . ALA B 1 296 ? 25.525 50.571 14.712 1.00 22.48 296 ALA B C 1
ATOM 5376 O O . ALA B 1 296 ? 24.902 49.496 14.812 1.00 19.84 296 ALA B O 1
ATOM 5378 N N . HIS B 1 297 ? 26.016 51.002 13.543 1.00 20.15 297 HIS B N 1
ATOM 5379 C CA . HIS B 1 297 ? 25.866 50.168 12.337 1.00 20.18 297 HIS B CA 1
ATOM 5380 C C . HIS B 1 297 ? 26.604 48.829 12.448 1.00 20.94 297 HIS B C 1
ATOM 5381 O O . HIS B 1 297 ? 26.088 47.792 11.996 1.00 21.57 297 HIS B O 1
ATOM 5388 N N . LEU B 1 298 ? 27.807 48.813 13.035 1.00 17.67 298 LEU B N 1
ATOM 5389 C CA . LEU B 1 298 ? 28.531 47.551 13.184 1.00 17.13 298 LEU B CA 1
ATOM 5390 C C . LEU B 1 298 ? 27.774 46.566 14.089 1.00 18.41 298 LEU B C 1
ATOM 5391 O O . LEU B 1 298 ? 27.792 45.356 13.833 1.00 21.48 298 LEU B O 1
ATOM 5396 N N . ILE B 1 299 ? 27.140 47.069 15.160 1.00 18.30 299 ILE B N 1
ATOM 5397 C CA . ILE B 1 299 ? 26.353 46.209 16.055 1.00 18.45 299 ILE B CA 1
ATOM 5398 C C . ILE B 1 299 ? 25.093 45.709 15.340 1.00 19.59 299 ILE B C 1
ATOM 5399 O O . ILE B 1 299 ? 24.818 44.494 15.354 1.00 20.86 299 ILE B O 1
ATOM 5404 N N . TYR B 1 300 ? 24.392 46.619 14.639 1.00 19.25 300 TYR B N 1
ATOM 5405 C CA . TYR B 1 300 ? 23.234 46.266 13.804 1.00 19.13 300 TYR B CA 1
ATOM 5406 C C . TYR B 1 300 ? 23.565 45.163 12.790 1.00 21.91 300 TYR B C 1
ATOM 5407 O O . TYR B 1 300 ? 22.782 44.209 12.615 1.00 22.96 300 TYR B O 1
ATOM 5416 N N . THR B 1 301 ? 24.745 45.237 12.147 1.00 19.81 301 THR B N 1
ATOM 5417 C CA . THR B 1 301 ? 25.089 44.311 11.052 1.00 21.02 301 THR B CA 1
ATOM 5418 C C . THR B 1 301 ? 25.660 42.983 11.562 1.00 23.83 301 THR B C 1
ATOM 5419 O O . THR B 1 301 ? 25.273 41.895 11.090 1.00 24.14 301 THR B O 1
ATOM 5423 N N . TYR B 1 302 ? 26.613 43.036 12.517 1.00 21.07 302 TYR B N 1
ATOM 5424 C CA . TYR B 1 302 ? 27.431 41.885 12.856 1.00 22.01 302 TYR B CA 1
ATOM 5425 C C . TYR B 1 302 ? 27.239 41.350 14.263 1.00 20.27 302 TYR B C 1
ATOM 5426 O O . TYR B 1 302 ? 27.804 40.302 14.555 1.00 21.85 302 TYR B O 1
ATOM 5435 N N . GLY B 1 303 ? 26.484 42.022 15.130 1.00 20.83 303 GLY B N 1
ATOM 5436 C CA . GLY B 1 303 ? 26.199 41.470 16.446 1.00 20.30 303 GLY B CA 1
ATOM 5437 C C . GLY B 1 303 ? 27.283 41.597 17.500 1.00 21.07 303 GLY B C 1
ATOM 5438 O O . GLY B 1 303 ? 27.256 40.854 18.496 1.00 23.02 303 GLY B O 1
ATOM 5439 N N . PHE B 1 304 ? 28.287 42.463 17.296 1.00 19.61 304 PHE B N 1
ATOM 5440 C CA . PHE B 1 304 ? 29.224 42.790 18.387 1.00 18.75 304 PHE B CA 1
ATOM 5441 C C . PHE B 1 304 ? 28.480 43.188 19.668 1.00 19.54 304 PHE B C 1
ATOM 5442 O O . PHE B 1 304 ? 27.440 43.854 19.614 1.00 19.55 304 PHE B O 1
ATOM 5450 N N . THR B 1 305 ? 29.039 42.848 20.862 1.00 18.36 305 THR B N 1
ATOM 5451 C CA . THR B 1 305 ? 28.625 43.588 22.067 1.00 19.03 305 THR B CA 1
ATOM 5452 C C . THR B 1 305 ? 29.136 45.028 21.985 1.00 19.04 305 THR B C 1
ATOM 5453 O O . THR B 1 305 ? 30.025 45.320 21.179 1.00 17.67 305 THR B O 1
ATOM 5457 N N . ALA B 1 306 ? 28.560 45.940 22.810 1.00 18.58 306 ALA B N 1
ATOM 5458 C CA . ALA B 1 306 ? 29.067 47.326 22.803 1.00 16.13 306 ALA B CA 1
ATOM 5459 C C . ALA B 1 306 ? 30.552 47.343 23.171 1.00 19.41 306 ALA B C 1
ATOM 5460 O O . ALA B 1 306 ? 31.336 48.055 22.545 1.00 17.52 306 ALA B O 1
ATOM 5462 N N . ASN B 1 307 ? 30.974 46.540 24.160 1.00 18.05 307 ASN B N 1
ATOM 5463 C CA . ASN B 1 307 ? 32.379 46.585 24.575 1.00 17.94 307 ASN B CA 1
ATOM 5464 C C . ASN B 1 307 ? 33.307 46.044 23.484 1.00 17.10 307 ASN B C 1
ATOM 5465 O O . ASN B 1 307 ? 34.412 46.574 23.280 1.00 18.08 307 ASN B O 1
ATOM 5470 N N . GLU B 1 308 ? 32.887 44.970 22.804 1.00 16.94 308 GLU B N 1
ATOM 5471 C CA . GLU B 1 308 ? 33.659 44.447 21.661 1.00 17.10 308 GLU B CA 1
ATOM 5472 C C . GLU B 1 308 ? 33.790 45.475 20.550 1.00 16.02 308 GLU B C 1
ATOM 5473 O O . GLU B 1 308 ? 34.836 45.532 19.888 1.00 19.04 308 GLU B O 1
ATOM 5479 N N . CYS B 1 309 ? 32.673 46.182 20.235 1.00 14.91 309 CYS B N 1
ATOM 5480 C CA . CYS B 1 309 ? 32.698 47.184 19.175 1.00 16.16 309 CYS B CA 1
ATOM 5481 C C . CYS B 1 309 ? 33.688 48.311 19.487 1.00 18.05 309 CYS B C 1
ATOM 5482 O O . CYS B 1 309 ? 34.507 48.706 18.641 1.00 17.85 309 CYS B O 1
ATOM 5485 N N . ILE B 1 310 ? 33.638 48.815 20.716 1.00 15.95 310 ILE B N 1
ATOM 5486 C CA . ILE B 1 310 ? 34.603 49.847 21.132 1.00 16.62 310 ILE B CA 1
ATOM 5487 C C . ILE B 1 310 ? 36.043 49.316 21.030 1.00 17.01 310 ILE B C 1
ATOM 5488 O O . ILE B 1 310 ? 36.939 50.015 20.528 1.00 17.44 310 ILE B O 1
ATOM 5493 N N . GLY B 1 311 ? 36.285 48.067 21.482 1.00 16.14 311 GLY B N 1
ATOM 5494 C CA . GLY B 1 311 ? 37.642 47.505 21.375 1.00 15.30 311 GLY B CA 1
ATOM 5495 C C . GLY B 1 311 ? 38.144 47.342 19.945 1.00 18.04 311 GLY B C 1
ATOM 5496 O O . GLY B 1 311 ? 39.320 47.661 19.649 1.00 19.03 311 GLY B O 1
ATOM 5497 N N . PHE B 1 312 ? 37.282 46.823 19.042 1.00 18.64 312 PHE B N 1
ATOM 5498 C CA . PHE B 1 312 ? 37.678 46.660 17.652 1.00 16.97 312 PHE B CA 1
ATOM 5499 C C . PHE B 1 312 ? 37.937 48.033 17.014 1.00 17.80 312 PHE B C 1
ATOM 5500 O O . PHE B 1 312 ? 38.976 48.242 16.339 1.00 16.90 312 PHE B O 1
ATOM 5508 N N . LEU B 1 313 ? 37.013 49.004 17.220 1.00 17.46 313 LEU B N 1
ATOM 5509 C CA . LEU B 1 313 ? 37.225 50.343 16.643 1.00 17.50 313 LEU B CA 1
ATOM 5510 C C . LEU B 1 313 ? 38.563 50.931 17.082 1.00 15.97 313 LEU B C 1
ATOM 5511 O O . LEU B 1 313 ? 39.276 51.508 16.257 1.00 18.06 313 LEU B O 1
ATOM 5516 N N . ARG B 1 314 ? 38.874 50.869 18.405 1.00 17.83 314 ARG B N 1
ATOM 5517 C CA . ARG B 1 314 ? 40.137 51.445 18.902 1.00 18.60 314 ARG B CA 1
ATOM 5518 C C . ARG B 1 314 ? 41.383 50.665 18.462 1.00 18.24 314 ARG B C 1
ATOM 5519 O O . ARG B 1 314 ? 42.487 51.252 18.399 1.00 18.00 314 ARG B O 1
ATOM 5527 N N . PHE B 1 315 ? 41.254 49.370 18.189 1.00 17.80 315 PHE B N 1
ATOM 5528 C CA . PHE B 1 315 ? 42.372 48.622 17.617 1.00 16.25 315 PHE B CA 1
ATOM 5529 C C . PHE B 1 315 ? 42.765 49.142 16.224 1.00 18.31 315 PHE B C 1
ATOM 5530 O O . PHE B 1 315 ? 43.948 49.126 15.865 1.00 19.28 315 PHE B O 1
ATOM 5538 N N . ILE B 1 316 ? 41.814 49.629 15.433 1.00 17.76 316 ILE B N 1
ATOM 5539 C CA . ILE B 1 316 ? 42.121 50.229 14.120 1.00 16.41 316 ILE B CA 1
ATOM 5540 C C . ILE B 1 316 ? 42.420 51.717 14.231 1.00 19.19 316 ILE B C 1
ATOM 5541 O O . ILE B 1 316 ? 43.361 52.207 13.588 1.00 21.22 316 ILE B O 1
ATOM 5546 N N . ARG B 1 317 ? 41.636 52.448 15.031 1.00 19.54 317 ARG B N 1
ATOM 5547 C CA . ARG B 1 317 ? 41.768 53.912 15.137 1.00 17.73 317 ARG B CA 1
ATOM 5548 C C . ARG B 1 317 ? 41.677 54.280 16.617 1.00 18.39 317 ARG B C 1
ATOM 5549 O O . ARG B 1 317 ? 40.560 54.396 17.155 1.00 19.09 317 ARG B O 1
ATOM 5557 N N . PRO B 1 318 ? 42.831 54.471 17.317 1.00 18.49 318 PRO B N 1
ATOM 5558 C CA . PRO B 1 318 ? 42.801 54.771 18.754 1.00 16.72 318 PRO B CA 1
ATOM 5559 C C . PRO B 1 318 ? 41.913 55.968 19.097 1.00 17.26 318 PRO B C 1
ATOM 5560 O O . PRO B 1 318 ? 41.795 56.922 18.309 1.00 20.85 318 PRO B O 1
ATOM 5564 N N . GLY B 1 319 ? 41.258 55.902 20.259 1.00 19.72 319 GLY B N 1
ATOM 5565 C CA . GLY B 1 319 ? 40.541 57.057 20.774 1.00 22.51 319 GLY B CA 1
ATOM 5566 C C . GLY B 1 319 ? 39.061 57.141 20.395 1.00 20.38 319 GLY B C 1
ATOM 5567 O O . GLY B 1 319 ? 38.358 58.015 20.918 1.00 23.02 319 GLY B O 1
ATOM 5568 N N . MET B 1 320 ? 38.533 56.208 19.590 1.00 19.89 320 MET B N 1
ATOM 5569 C CA . MET B 1 320 ? 37.120 56.330 19.188 1.00 18.76 320 MET B CA 1
ATOM 5570 C C . MET B 1 320 ? 36.179 56.030 20.362 1.00 19.76 320 MET B C 1
ATOM 5571 O O . MET B 1 320 ? 36.489 55.176 21.205 1.00 19.16 320 MET B O 1
ATOM 5576 N N . VAL B 1 321 ? 35.004 56.718 20.371 1.00 19.45 321 VAL B N 1
ATOM 5577 C CA . VAL B 1 321 ? 33.901 56.595 21.370 1.00 19.56 321 VAL B CA 1
ATOM 5578 C C . VAL B 1 321 ? 34.350 57.226 22.711 1.00 18.95 321 VAL B C 1
ATOM 5579 O O . VAL B 1 321 ? 35.074 56.589 23.515 1.00 18.37 321 VAL B O 1
ATOM 5583 N N . VAL B 1 322 ? 33.903 58.460 22.967 1.00 21.92 322 VAL B N 1
ATOM 5584 C CA . VAL B 1 322 ? 34.500 59.317 24.008 1.00 19.80 322 VAL B CA 1
ATOM 5585 C C . VAL B 1 322 ? 33.503 59.553 25.155 1.00 23.29 322 VAL B C 1
ATOM 5586 O O . VAL B 1 322 ? 32.331 59.884 24.931 1.00 24.14 322 VAL B O 1
ATOM 5590 N N . GLY B 1 323 ? 33.955 59.410 26.411 1.00 22.74 323 GLY B N 1
ATOM 5591 C CA . GLY B 1 323 ? 33.127 59.929 27.493 1.00 26.16 323 GLY B CA 1
ATOM 5592 C C . GLY B 1 323 ? 31.759 59.253 27.626 1.00 21.91 323 GLY B C 1
ATOM 5593 O O . GLY B 1 323 ? 31.645 58.028 27.606 1.00 21.32 323 GLY B O 1
ATOM 5594 N N . PRO B 1 324 ? 30.687 60.066 27.791 1.00 20.92 324 PRO B N 1
ATOM 5595 C CA . PRO B 1 324 ? 29.334 59.479 27.998 1.00 18.01 324 PRO B CA 1
ATOM 5596 C C . PRO B 1 324 ? 28.845 58.682 26.796 1.00 20.16 324 PRO B C 1
ATOM 5597 O O . PRO B 1 324 ? 27.903 57.883 26.951 1.00 21.15 324 PRO B O 1
ATOM 5601 N N . GLN B 1 325 ? 29.519 58.800 25.632 1.00 19.36 325 GLN B N 1
ATOM 5602 C CA . GLN B 1 325 ? 29.151 57.989 24.470 1.00 21.39 325 GLN B CA 1
ATOM 5603 C C . GLN B 1 325 ? 29.353 56.486 24.713 1.00 19.69 325 GLN B C 1
ATOM 5604 O O . GLN B 1 325 ? 28.672 55.659 24.080 1.00 19.55 325 GLN B O 1
ATOM 5610 N N . GLN B 1 326 ? 30.267 56.088 25.634 1.00 18.31 326 GLN B N 1
ATOM 5611 C CA . GLN B 1 326 ? 30.489 54.674 25.948 1.00 17.48 326 GLN B CA 1
ATOM 5612 C C . GLN B 1 326 ? 29.282 54.063 26.652 1.00 18.98 326 GLN B C 1
ATOM 5613 O O . GLN B 1 326 ? 28.721 53.059 26.191 1.00 18.28 326 GLN B O 1
ATOM 5619 N N . HIS B 1 327 ? 28.815 54.700 27.750 1.00 20.17 327 HIS B N 1
ATOM 5620 C CA . HIS B 1 327 ? 27.595 54.211 28.405 1.00 18.87 327 HIS B CA 1
ATOM 5621 C C . HIS B 1 327 ? 26.364 54.250 27.447 1.00 17.82 327 HIS B C 1
ATOM 5622 O O . HIS B 1 327 ? 25.488 53.363 27.533 1.00 20.15 327 HIS B O 1
ATOM 5629 N N . TRP B 1 328 ? 26.276 55.274 26.591 1.00 19.99 328 TRP B N 1
ATOM 5630 C CA . TRP B 1 328 ? 25.201 55.366 25.594 1.00 19.53 328 TRP B CA 1
ATOM 5631 C C . TRP B 1 328 ? 25.188 54.165 24.644 1.00 20.70 328 TRP B C 1
ATOM 5632 O O . TRP B 1 328 ? 24.127 53.547 24.415 1.00 20.22 328 TRP B O 1
ATOM 5643 N N . LEU B 1 329 ? 26.359 53.799 24.057 1.00 17.94 329 LEU B N 1
ATOM 5644 C CA . LEU B 1 329 ? 26.412 52.618 23.181 1.00 18.95 329 LEU B CA 1
ATOM 5645 C C . LEU B 1 329 ? 26.025 51.341 23.946 1.00 17.61 329 LEU B C 1
ATOM 5646 O O . LEU B 1 329 ? 25.320 50.451 23.413 1.00 19.16 329 LEU B O 1
ATOM 5651 N N . TYR B 1 330 ? 26.515 51.222 25.196 1.00 17.39 330 TYR B N 1
ATOM 5652 C CA . TYR B 1 330 ? 26.213 50.073 26.048 1.00 17.05 330 TYR B CA 1
ATOM 5653 C C . TYR B 1 330 ? 24.699 49.941 26.331 1.00 18.52 330 TYR B C 1
ATOM 5654 O O . TYR B 1 330 ? 24.159 48.824 26.299 1.00 19.13 330 TYR B O 1
ATOM 5663 N N . LEU B 1 331 ? 24.047 51.050 26.658 1.00 19.45 331 LEU B N 1
ATOM 5664 C CA . LEU B 1 331 ? 22.612 51.032 26.990 1.00 20.37 331 LEU B CA 1
ATOM 5665 C C . LEU B 1 331 ? 21.727 50.880 25.760 1.00 21.43 331 LEU B C 1
ATOM 5666 O O . LEU B 1 331 ? 20.586 50.439 25.933 1.00 21.21 331 LEU B O 1
ATOM 5671 N N . HIS B 1 332 ? 22.200 51.202 24.547 1.00 19.69 332 HIS B N 1
ATOM 5672 C CA . HIS B 1 332 ? 21.336 51.061 23.350 1.00 19.59 332 HIS B CA 1
ATOM 5673 C C . HIS B 1 332 ? 21.701 49.893 22.422 1.00 20.27 332 HIS B C 1
ATOM 5674 O O . HIS B 1 332 ? 21.062 49.761 21.360 1.00 18.45 332 HIS B O 1
ATOM 5681 N N . GLN B 1 333 ? 22.672 49.022 22.788 1.00 18.98 333 GLN B N 1
ATOM 5682 C CA . GLN B 1 333 ? 23.072 47.944 21.862 1.00 18.43 333 GLN B CA 1
ATOM 5683 C C . GLN B 1 333 ? 21.885 47.015 21.507 1.00 20.30 333 GLN B C 1
ATOM 5684 O O . GLN B 1 333 ? 21.790 46.543 20.358 1.00 20.87 333 GLN B O 1
ATOM 5690 N N . ASN B 1 334 ? 20.982 46.722 22.471 1.00 18.54 334 ASN B N 1
ATOM 5691 C CA . ASN B 1 334 ? 19.823 45.884 22.137 1.00 18.74 334 ASN B CA 1
ATOM 5692 C C . ASN B 1 334 ? 18.927 46.542 21.088 1.00 21.57 334 ASN B C 1
ATOM 5693 O O . ASN B 1 334 ? 18.359 45.836 20.234 1.00 23.13 334 ASN B O 1
ATOM 5698 N N . ASP B 1 335 ? 18.744 47.866 21.160 1.00 19.73 335 ASP B N 1
ATOM 5699 C CA . ASP B 1 335 ? 17.946 48.578 20.151 1.00 19.50 335 ASP B CA 1
ATOM 5700 C C . ASP B 1 335 ? 18.516 48.349 18.747 1.00 21.20 335 ASP B C 1
ATOM 5701 O O . ASP B 1 335 ? 17.765 48.035 17.798 1.00 22.01 335 ASP B O 1
ATOM 5706 N N . PHE B 1 336 ? 19.848 48.492 18.585 1.00 20.73 336 PHE B N 1
ATOM 5707 C CA . PHE B 1 336 ? 20.466 48.422 17.250 1.00 22.82 336 PHE B CA 1
ATOM 5708 C C . PHE B 1 336 ? 20.250 47.033 16.645 1.00 23.80 336 PHE B C 1
ATOM 5709 O O . PHE B 1 336 ? 19.964 46.904 15.439 1.00 21.98 336 PHE B O 1
ATOM 5717 N N . ARG B 1 337 ? 20.358 45.982 17.489 1.00 23.61 337 ARG B N 1
ATOM 5718 C CA A ARG B 1 337 ? 20.124 44.620 17.007 0.50 24.81 337 ARG B CA 1
ATOM 5719 C CA B ARG B 1 337 ? 20.092 44.597 17.075 0.50 24.89 337 ARG B CA 1
ATOM 5720 C C . ARG B 1 337 ? 18.625 44.364 16.752 1.00 26.33 337 ARG B C 1
ATOM 5721 O O . ARG B 1 337 ? 18.275 43.682 15.777 1.00 30.94 337 ARG B O 1
ATOM 5736 N N . GLU B 1 338 ? 17.721 44.924 17.559 1.00 25.05 338 GLU B N 1
ATOM 5737 C CA . GLU B 1 338 ? 16.278 44.734 17.325 1.00 27.96 338 GLU B CA 1
ATOM 5738 C C . GLU B 1 338 ? 15.859 45.262 15.948 1.00 28.08 338 GLU B C 1
ATOM 5739 O O . GLU B 1 338 ? 14.929 44.714 15.307 1.00 25.73 338 GLU B O 1
ATOM 5745 N N . TRP B 1 339 ? 16.533 46.327 15.482 1.00 26.10 339 TRP B N 1
ATOM 5746 C CA . TRP B 1 339 ? 16.107 46.976 14.244 1.00 24.29 339 TRP B CA 1
ATOM 5747 C C . TRP B 1 339 ? 16.221 46.050 13.034 1.00 26.84 339 TRP B C 1
ATOM 5748 O O . TRP B 1 339 ? 15.545 46.286 12.030 1.00 26.32 339 TRP B O 1
ATOM 5759 N N . LYS B 1 340 ? 17.054 45.006 13.082 1.00 24.32 340 LYS B N 1
ATOM 5760 C CA . LYS B 1 340 ? 17.088 44.088 11.949 1.00 27.80 340 LYS B CA 1
ATOM 5761 C C . LYS B 1 340 ? 15.724 43.426 11.724 1.00 24.16 340 LYS B C 1
ATOM 5762 O O . LYS B 1 340 ? 15.382 43.083 10.585 1.00 27.60 340 LYS B O 1
ATOM 5768 N N . TYR B 1 341 ? 14.911 43.321 12.777 1.00 27.29 341 TYR B N 1
ATOM 5769 C CA . TYR B 1 341 ? 13.591 42.672 12.693 1.00 27.70 341 TYR B CA 1
ATOM 5770 C C . TYR B 1 341 ? 12.422 43.644 12.671 1.00 27.07 341 TYR B C 1
ATOM 5771 O O . TYR B 1 341 ? 11.340 43.273 12.166 1.00 30.01 341 TYR B O 1
ATOM 5780 N N . THR B 1 342 ? 12.561 44.832 13.263 1.00 27.70 342 THR B N 1
ATOM 5781 C CA . THR B 1 342 ? 11.449 45.758 13.436 1.00 25.98 342 THR B CA 1
ATOM 5782 C C . THR B 1 342 ? 11.465 46.943 12.487 1.00 24.15 342 THR B C 1
ATOM 5783 O O . THR B 1 342 ? 10.492 47.735 12.508 1.00 26.89 342 THR B O 1
ATOM 5787 N N . THR B 1 343 ? 12.512 47.090 11.638 1.00 25.69 343 THR B N 1
ATOM 5788 C CA . THR B 1 343 ? 12.553 48.183 10.642 1.00 24.53 343 THR B CA 1
ATOM 5789 C C . THR B 1 343 ? 12.880 47.677 9.237 1.00 27.42 343 THR B C 1
ATOM 5790 O O . THR B 1 343 ? 13.361 46.554 9.053 1.00 27.60 343 THR B O 1
ATOM 5794 N N . ARG B 1 344 ? 12.604 48.536 8.247 1.00 26.42 344 ARG B N 1
ATOM 5795 C CA . ARG B 1 344 ? 13.073 48.408 6.866 1.00 27.45 344 ARG B CA 1
ATOM 5796 C C . ARG B 1 344 ? 13.603 49.745 6.375 1.00 29.86 344 ARG B C 1
ATOM 5797 O O . ARG B 1 344 ? 13.230 50.801 6.901 1.00 30.38 344 ARG B O 1
ATOM 5805 N N . ILE B 1 345 ? 14.375 49.718 5.272 1.00 31.85 345 ILE B N 1
ATOM 5806 C CA . ILE B 1 345 ? 14.697 50.957 4.570 1.00 35.90 345 ILE B CA 1
ATOM 5807 C C . ILE B 1 345 ? 13.448 51.570 3.921 1.00 34.31 345 ILE B C 1
ATOM 5808 O O . ILE B 1 345 ? 12.707 50.915 3.158 1.00 34.82 345 ILE B O 1
ATOM 5813 N N . SER B 1 346 ? 13.232 52.866 4.181 1.00 33.82 346 SER B N 1
ATOM 5814 C CA . SER B 1 346 ? 12.109 53.603 3.584 1.00 34.11 346 SER B CA 1
ATOM 5815 C C . SER B 1 346 ? 12.103 53.493 2.066 1.00 35.18 346 SER B C 1
ATOM 5816 O O . SER B 1 346 ? 13.147 53.611 1.422 1.00 33.71 346 SER B O 1
ATOM 5819 N N . LEU B 1 347 ? 10.907 53.284 1.497 1.00 32.31 347 LEU B N 1
ATOM 5820 C CA . LEU B 1 347 ? 10.692 53.376 0.061 1.00 31.82 347 LEU B CA 1
ATOM 5821 C C . LEU B 1 347 ? 10.491 54.817 -0.409 1.00 38.84 347 LEU B C 1
ATOM 5822 O O . LEU B 1 347 ? 10.432 55.062 -1.625 1.00 42.77 347 LEU B O 1
ATOM 5827 N N . LYS B 1 348 ? 10.331 55.771 0.521 1.00 33.81 348 LYS B N 1
ATOM 5828 C CA . LYS B 1 348 ? 10.134 57.176 0.187 1.00 33.51 348 LYS B CA 1
ATOM 5829 C C . LYS B 1 348 ? 11.316 57.965 0.723 1.00 35.22 348 LYS B C 1
ATOM 5830 O O . LYS B 1 348 ? 11.769 57.725 1.853 1.00 34.33 348 LYS B O 1
ATOM 5836 N N . PRO B 1 349 ? 11.821 58.913 -0.057 1.00 40.91 349 PRO B N 1
ATOM 5837 C CA . PRO B 1 349 ? 12.987 59.682 0.378 1.00 41.83 349 PRO B CA 1
ATOM 5838 C C . PRO B 1 349 ? 12.640 60.593 1.537 1.00 42.86 349 PRO B C 1
ATOM 5839 O O . PRO B 1 349 ? 11.492 61.004 1.726 1.00 45.21 349 PRO B O 1
ATOM 5843 N N . SER B 1 350 ? 13.666 60.900 2.317 1.00 43.93 350 SER B N 1
ATOM 5844 C CA . SER B 1 350 ? 13.636 61.947 3.318 1.00 50.88 350 SER B CA 1
ATOM 5845 C C . SER B 1 350 ? 14.584 63.063 2.893 1.00 57.81 350 SER B C 1
ATOM 5846 O O . SER B 1 350 ? 15.771 62.809 2.621 1.00 56.10 350 SER B O 1
ATOM 5849 N N . GLU B 1 351 ? 14.065 64.298 2.841 1.00 60.39 351 GLU B N 1
ATOM 5850 C CA . GLU B 1 351 ? 14.944 65.442 2.611 1.00 60.03 351 GLU B CA 1
ATOM 5851 C C . GLU B 1 351 ? 16.006 65.585 3.706 1.00 58.50 351 GLU B C 1
ATOM 5852 O O . GLU B 1 351 ? 17.059 66.177 3.458 1.00 52.86 351 GLU B O 1
ATOM 5854 N N . ALA B 1 352 ? 15.770 65.025 4.896 1.00 64.30 352 ALA B N 1
ATOM 5855 C CA . ALA B 1 352 ? 16.747 65.129 5.975 1.00 67.95 352 ALA B CA 1
ATOM 5856 C C . ALA B 1 352 ? 18.052 64.406 5.662 1.00 71.10 352 ALA B C 1
ATOM 5857 O O . ALA B 1 352 ? 19.085 64.763 6.234 1.00 76.20 352 ALA B O 1
ATOM 5859 N N . ILE B 1 353 ? 18.038 63.387 4.797 1.00 65.60 353 ILE B N 1
ATOM 5860 C CA . ILE B 1 353 ? 19.281 62.725 4.395 1.00 57.83 353 ILE B CA 1
ATOM 5861 C C . ILE B 1 353 ? 19.495 62.835 2.883 1.00 56.80 353 ILE B C 1
ATOM 5862 O O . ILE B 1 353 ? 19.926 61.863 2.243 1.00 57.14 353 ILE B O 1
ATOM 5867 N N . GLY B 1 354 ? 19.215 64.029 2.317 1.00 50.60 354 GLY B N 1
ATOM 5868 C CA . GLY B 1 354 ? 19.444 64.378 0.916 1.00 45.62 354 GLY B CA 1
ATOM 5869 C C . GLY B 1 354 ? 18.943 63.356 -0.089 1.00 50.61 354 GLY B C 1
ATOM 5870 O O . GLY B 1 354 ? 19.680 62.930 -0.982 1.00 53.57 354 GLY B O 1
ATOM 5871 N N . GLY B 1 355 ? 17.704 62.920 0.067 1.00 51.23 355 GLY B N 1
ATOM 5872 C CA . GLY B 1 355 ? 17.140 61.946 -0.837 1.00 54.32 355 GLY B CA 1
ATOM 5873 C C . GLY B 1 355 ? 17.447 60.495 -0.538 1.00 54.69 355 GLY B C 1
ATOM 5874 O O . GLY B 1 355 ? 16.942 59.620 -1.269 1.00 54.82 355 GLY B O 1
ATOM 5875 N N . LEU B 1 356 ? 18.266 60.200 0.489 1.00 46.45 356 LEU B N 1
ATOM 5876 C CA . LEU B 1 356 ? 18.412 58.803 0.886 1.00 49.82 356 LEU B CA 1
ATOM 5877 C C . LEU B 1 356 ? 17.261 58.385 1.808 1.00 51.94 356 LEU B C 1
ATOM 5878 O O . LEU B 1 356 ? 16.423 59.194 2.247 1.00 55.52 356 LEU B O 1
ATOM 5880 N N . TYR B 1 357 ? 17.252 57.092 2.115 1.00 45.27 357 TYR B N 1
ATOM 5881 C CA . TYR B 1 357 ? 16.127 56.458 2.742 1.00 39.45 357 TYR B CA 1
ATOM 5882 C C . TYR B 1 357 ? 16.448 56.119 4.197 1.00 33.47 357 TYR B C 1
ATOM 5883 O O . TYR B 1 357 ? 17.367 55.321 4.434 1.00 31.25 357 TYR B O 1
ATOM 5885 N N . PRO B 1 358 ? 15.759 56.665 5.205 1.00 28.89 358 PRO B N 1
ATOM 5886 C CA . PRO B 1 358 ? 16.021 56.249 6.600 1.00 31.24 358 PRO B CA 1
ATOM 5887 C C . PRO B 1 358 ? 15.394 54.894 6.941 1.00 29.35 358 PRO B C 1
ATOM 5888 O O . PRO B 1 358 ? 14.504 54.431 6.239 1.00 29.93 358 PRO B O 1
ATOM 5892 N N . LEU B 1 359 ? 15.871 54.258 8.029 1.00 32.02 359 LEU B N 1
ATOM 5893 C CA . LEU B 1 359 ? 15.114 53.150 8.636 1.00 30.21 359 LEU B CA 1
ATOM 5894 C C . LEU B 1 359 ? 13.751 53.625 9.165 1.00 32.75 359 LEU B C 1
ATOM 5895 O O . LEU B 1 359 ? 13.680 54.644 9.864 1.00 31.22 359 LEU B O 1
ATOM 5900 N N . ILE B 1 360 ? 12.675 52.862 8.853 1.00 26.55 360 ILE B N 1
ATOM 5901 C CA . ILE B 1 360 ? 11.290 53.122 9.300 1.00 28.79 360 ILE B CA 1
ATOM 5902 C C . ILE B 1 360 ? 10.670 51.817 9.834 1.00 30.59 360 ILE B C 1
ATOM 5903 O O . ILE B 1 360 ? 11.208 50.731 9.633 1.00 26.44 360 ILE B O 1
ATOM 5908 N N . SER B 1 361 ? 9.532 51.935 10.545 1.00 28.90 361 SER B N 1
ATOM 5909 C CA . SER B 1 361 ? 8.893 50.753 11.136 1.00 31.06 361 SER B CA 1
ATOM 5910 C C . SER B 1 361 ? 8.316 49.845 10.056 1.00 28.42 361 SER B C 1
ATOM 5911 O O . SER B 1 361 ? 8.052 50.269 8.929 1.00 28.28 361 SER B O 1
ATOM 5914 N N . LEU B 1 362 ? 8.092 48.572 10.426 1.00 29.19 362 LEU B N 1
ATOM 5915 C CA . LEU B 1 362 ? 7.398 47.630 9.532 1.00 30.22 362 LEU B CA 1
ATOM 5916 C C . LEU B 1 362 ? 6.033 48.133 9.111 1.00 34.50 362 LEU B C 1
ATOM 5917 O O . LEU B 1 362 ? 5.633 47.966 7.951 1.00 33.81 362 LEU B O 1
ATOM 5922 N N . GLU B 1 363 ? 5.279 48.716 10.046 1.00 32.85 363 GLU B N 1
ATOM 5923 C CA . GLU B 1 363 ? 3.939 49.184 9.734 1.00 35.97 363 GLU B CA 1
ATOM 5924 C C . GLU B 1 363 ? 3.981 50.359 8.758 1.00 29.97 363 GLU B C 1
ATOM 5925 O O . GLU B 1 363 ? 3.208 50.398 7.810 1.00 33.55 363 GLU B O 1
ATOM 5927 N N . GLU B 1 364 ? 4.962 51.262 8.912 1.00 31.38 364 GLU B N 1
ATOM 5928 C CA A GLU B 1 364 ? 5.068 52.364 7.962 0.63 29.92 364 GLU B CA 1
ATOM 5929 C CA B GLU B 1 364 ? 5.091 52.369 7.966 0.37 30.91 364 GLU B CA 1
ATOM 5930 C C . GLU B 1 364 ? 5.484 51.853 6.585 1.00 31.28 364 GLU B C 1
ATOM 5931 O O . GLU B 1 364 ? 5.029 52.372 5.570 1.00 31.09 364 GLU B O 1
ATOM 5942 N N . TYR B 1 365 ? 6.347 50.830 6.539 1.00 31.32 365 TYR B N 1
ATOM 5943 C CA . TYR B 1 365 ? 6.778 50.268 5.250 1.00 31.16 365 TYR B CA 1
ATOM 5944 C C . TYR B 1 365 ? 5.616 49.599 4.536 1.00 29.20 365 TYR B C 1
ATOM 5945 O O . TYR B 1 365 ? 5.431 49.777 3.313 1.00 28.23 365 TYR B O 1
ATOM 5954 N N . ARG B 1 366 ? 4.765 48.865 5.278 1.00 30.61 366 ARG B N 1
ATOM 5955 C CA . ARG B 1 366 ? 3.599 48.253 4.644 1.00 33.68 366 ARG B CA 1
ATOM 5956 C C . ARG B 1 366 ? 2.690 49.303 4.014 1.00 35.36 366 ARG B C 1
ATOM 5957 O O . ARG B 1 366 ? 2.161 49.119 2.895 1.00 34.15 366 ARG B O 1
ATOM 5965 N N . LEU B 1 367 ? 2.469 50.417 4.715 1.00 34.22 367 LEU B N 1
ATOM 5966 C CA . LEU B 1 367 ? 1.612 51.452 4.150 1.00 35.56 367 LEU B CA 1
ATOM 5967 C C . LEU B 1 367 ? 2.215 52.063 2.887 1.00 31.04 367 LEU B C 1
ATOM 5968 O O . LEU B 1 367 ? 1.485 52.434 1.971 1.00 35.41 367 LEU B O 1
ATOM 5973 N N . GLN B 1 368 ? 3.554 52.195 2.836 1.00 30.24 368 GLN B N 1
ATOM 5974 C CA . GLN B 1 368 ? 4.163 52.847 1.669 1.00 30.89 368 GLN B CA 1
ATOM 5975 C C . GLN B 1 368 ? 3.974 52.043 0.377 1.00 31.66 368 GLN B C 1
ATOM 5976 O O . GLN B 1 368 ? 4.094 52.615 -0.721 1.00 34.63 368 GLN B O 1
ATOM 5982 N N . LYS B 1 369 ? 3.710 50.737 0.460 1.00 32.94 369 LYS B N 1
ATOM 5983 C CA . LYS B 1 369 ? 3.454 49.950 -0.759 1.00 32.19 369 LYS B CA 1
ATOM 5984 C C . LYS B 1 369 ? 2.033 50.064 -1.299 1.00 35.92 369 LYS B C 1
ATOM 5985 O O . LYS B 1 369 ? 1.735 49.468 -2.355 1.00 34.46 369 LYS B O 1
ATOM 5991 N N . LYS B 1 370 ? 1.164 50.879 -0.673 1.00 36.28 370 LYS B N 1
ATOM 5992 C CA . LYS B 1 370 ? -0.225 51.094 -1.049 1.00 37.28 370 LYS B CA 1
ATOM 5993 C C . LYS B 1 370 ? -0.471 52.564 -1.402 1.00 39.09 370 LYS B C 1
ATOM 5994 O O . LYS B 1 370 ? 0.305 53.445 -1.044 1.00 41.93 370 LYS B O 1
ATOM 6000 N N . LYS B 1 371 ? -1.583 52.853 -2.045 1.00 41.02 371 LYS B N 1
ATOM 6001 C CA . LYS B 1 371 ? -1.920 54.234 -2.400 1.00 45.48 371 LYS B CA 1
ATOM 6002 C C . LYS B 1 371 ? -2.871 54.796 -1.348 1.00 55.58 371 LYS B C 1
ATOM 6003 O O . LYS B 1 371 ? -4.042 54.395 -1.286 1.00 55.78 371 LYS B O 1
ATOM 6007 N N . LEU B 1 372 ? -2.359 55.741 -0.541 1.00 58.89 372 LEU B N 1
ATOM 6008 C CA . LEU B 1 372 ? -3.105 56.477 0.481 1.00 65.64 372 LEU B CA 1
ATOM 6009 C C . LEU B 1 372 ? -4.363 57.140 -0.071 1.00 73.73 372 LEU B C 1
ATOM 6010 O O . LEU B 1 372 ? -4.280 58.199 -0.702 1.00 79.36 372 LEU B O 1
ATOM 6012 N N . LYS B 1 373 ? -5.527 56.535 0.163 1.00 75.68 373 LYS B N 1
ATOM 6013 C CA . LYS B 1 373 ? -6.780 56.997 -0.445 1.00 80.46 373 LYS B CA 1
ATOM 6014 C C . LYS B 1 373 ? -7.522 58.026 0.412 1.00 83.37 373 LYS B C 1
ATOM 6015 O O . LYS B 1 373 ? -8.562 58.559 0.000 1.00 85.81 373 LYS B O 1
ATOM 6017 N N . PHE C 2 1 ? 14.193 48.962 56.131 1.00 60.49 82 PHE C N 1
ATOM 6018 C CA . PHE C 2 1 ? 14.827 49.906 57.050 1.00 62.40 82 PHE C CA 1
ATOM 6019 C C . PHE C 2 1 ? 13.901 51.105 57.329 1.00 65.70 82 PHE C C 1
ATOM 6020 O O . PHE C 2 1 ? 13.228 51.612 56.428 1.00 65.57 82 PHE C O 1
ATOM 6028 N N . THR C 2 2 ? 13.887 51.568 58.577 1.00 68.50 83 THR C N 1
ATOM 6029 C CA . THR C 2 2 ? 13.069 52.712 58.985 1.00 70.21 83 THR C CA 1
ATOM 6030 C C . THR C 2 2 ? 13.804 54.047 58.967 1.00 69.35 83 THR C C 1
ATOM 6031 O O . THR C 2 2 ? 13.161 55.095 58.828 1.00 71.60 83 THR C O 1
ATOM 6035 N N . ASP C 2 3 ? 15.116 54.060 59.149 1.00 64.11 84 ASP C N 1
ATOM 6036 C CA . ASP C 2 3 ? 15.848 55.317 59.206 1.00 62.69 84 ASP C CA 1
ATOM 6037 C C . ASP C 2 3 ? 17.000 55.258 58.202 1.00 52.66 84 ASP C C 1
ATOM 6038 O O . ASP C 2 3 ? 18.165 55.227 58.595 1.00 52.41 84 ASP C O 1
ATOM 6043 N N . VAL C 2 4 ? 16.660 55.238 56.912 1.00 45.62 85 VAL C N 1
ATOM 6044 C CA . VAL C 2 4 ? 17.660 55.157 55.838 1.00 38.50 85 VAL C CA 1
ATOM 6045 C C . VAL C 2 4 ? 18.332 56.520 55.748 1.00 34.47 85 VAL C C 1
ATOM 6046 O O . VAL C 2 4 ? 17.652 57.542 55.570 1.00 36.50 85 VAL C O 1
ATOM 6050 N N . PRO C 2 5 ? 19.641 56.598 55.965 1.00 30.99 86 PRO C N 1
ATOM 6051 C CA . PRO C 2 5 ? 20.336 57.894 55.858 1.00 31.29 86 PRO C CA 1
ATOM 6052 C C . PRO C 2 5 ? 20.258 58.464 54.440 1.00 31.82 86 PRO C C 1
ATOM 6053 O O . PRO C 2 5 ? 20.220 57.736 53.461 1.00 31.02 86 PRO C O 1
ATOM 6057 N N . ALA C 2 6 ? 20.257 59.804 54.347 1.00 34.65 87 ALA C N 1
ATOM 6058 C CA . ALA C 2 6 ? 20.127 60.500 53.057 1.00 33.43 87 ALA C CA 1
ATOM 6059 C C . ALA C 2 6 ? 21.486 60.568 52.360 1.00 32.69 87 ALA C C 1
ATOM 6060 O O . ALA C 2 6 ? 22.250 61.512 52.545 1.00 33.82 87 ALA C O 1
ATOM 6062 N N . LEU C 2 7 ? 21.799 59.559 51.504 1.00 31.22 88 LEU C N 1
ATOM 6063 C CA . LEU C 2 7 ? 23.071 59.487 50.804 1.00 31.02 88 LEU C CA 1
ATOM 6064 C C . LEU C 2 7 ? 22.859 59.456 49.291 1.00 34.01 88 LEU C C 1
ATOM 6065 O O . LEU C 2 7 ? 23.591 58.781 48.566 1.00 28.52 88 LEU C O 1
ATOM 6070 N N . ASN C 2 8 ? 21.833 60.160 48.816 1.00 37.95 89 ASN C N 1
ATOM 6071 C CA A ASN C 2 8 ? 21.538 60.175 47.389 0.42 40.50 89 ASN C CA 1
ATOM 6072 C CA B ASN C 2 8 ? 21.519 60.215 47.394 0.58 40.72 89 ASN C CA 1
ATOM 6073 C C . ASN C 2 8 ? 22.622 60.939 46.625 1.00 37.19 89 ASN C C 1
ATOM 6074 O O . ASN C 2 8 ? 23.310 61.812 47.164 1.00 35.89 89 ASN C O 1
ATOM 6083 N N . TYR C 2 9 ? 22.791 60.581 45.336 1.00 34.68 90 TYR C N 1
ATOM 6084 C CA . TYR C 2 9 ? 23.804 61.269 44.532 1.00 35.12 90 TYR C CA 1
ATOM 6085 C C . TYR C 2 9 ? 23.415 62.733 44.375 1.00 39.35 90 TYR C C 1
ATOM 6086 O O . TYR C 2 9 ? 22.265 63.025 44.034 1.00 42.91 90 TYR C O 1
ATOM 6095 N N . PRO C 2 10 ? 24.351 63.676 44.568 1.00 38.81 91 PRO C N 1
ATOM 6096 C CA . PRO C 2 10 ? 24.108 65.128 44.601 1.00 51.51 91 PRO C CA 1
ATOM 6097 C C . PRO C 2 10 ? 23.707 65.717 43.243 1.00 55.59 91 PRO C C 1
ATOM 6098 O O . PRO C 2 10 ? 24.425 65.441 42.278 1.00 55.59 91 PRO C O 1
ATOM 6102 C CA . ALA D 3 1 ? 55.029 40.620 9.428 1.00 43.29 81 ALA D CA 1
ATOM 6103 C C . ALA D 3 1 ? 53.928 39.587 9.507 1.00 40.78 81 ALA D C 1
ATOM 6104 O O . ALA D 3 1 ? 53.924 38.746 10.390 1.00 42.69 81 ALA D O 1
ATOM 6105 N N . PHE D 3 2 ? 52.989 39.664 8.566 1.00 44.26 82 PHE D N 1
ATOM 6106 C CA . PHE D 3 2 ? 51.825 38.785 8.536 1.00 44.32 82 PHE D CA 1
ATOM 6107 C C . PHE D 3 2 ? 51.884 37.747 7.406 1.00 49.09 82 PHE D C 1
ATOM 6108 O O . PHE D 3 2 ? 50.875 37.068 7.163 1.00 45.99 82 PHE D O 1
ATOM 6116 N N . THR D 3 3 ? 53.007 37.643 6.668 1.00 57.04 83 THR D N 1
ATOM 6117 C CA . THR D 3 3 ? 53.151 36.691 5.565 1.00 64.09 83 THR D CA 1
ATOM 6118 C C . THR D 3 3 ? 54.389 35.823 5.786 1.00 70.63 83 THR D C 1
ATOM 6119 O O . THR D 3 3 ? 55.449 36.342 6.148 1.00 68.77 83 THR D O 1
ATOM 6123 N N . ASP D 3 4 ? 54.249 34.503 5.580 1.00 78.96 84 ASP D N 1
ATOM 6124 C CA . ASP D 3 4 ? 55.346 33.515 5.676 1.00 84.48 84 ASP D CA 1
ATOM 6125 C C . ASP D 3 4 ? 55.885 33.403 7.112 1.00 77.84 84 ASP D C 1
ATOM 6126 O O . ASP D 3 4 ? 56.995 33.846 7.438 1.00 81.72 84 ASP D O 1
ATOM 6128 N N . VAL D 3 5 ? 55.109 32.683 7.922 1.00 63.82 85 VAL D N 1
ATOM 6129 C CA . VAL D 3 5 ? 54.998 32.851 9.374 1.00 46.34 85 VAL D CA 1
ATOM 6130 C C . VAL D 3 5 ? 55.461 31.602 10.139 1.00 42.85 85 VAL D C 1
ATOM 6131 O O . VAL D 3 5 ? 55.219 30.477 9.686 1.00 42.43 85 VAL D O 1
ATOM 6135 N N . PRO D 3 6 ? 56.123 31.717 11.298 1.00 43.71 86 PRO D N 1
ATOM 6136 C CA . PRO D 3 6 ? 56.465 30.513 12.081 1.00 41.57 86 PRO D CA 1
ATOM 6137 C C . PRO D 3 6 ? 55.233 29.782 12.612 1.00 40.41 86 PRO D C 1
ATOM 6138 O O . PRO D 3 6 ? 54.157 30.351 12.781 1.00 37.81 86 PRO D O 1
ATOM 6142 N N . ALA D 3 7 ? 55.393 28.497 12.913 1.00 40.07 87 ALA D N 1
ATOM 6143 C CA . ALA D 3 7 ? 54.256 27.697 13.381 1.00 43.23 87 ALA D CA 1
ATOM 6144 C C . ALA D 3 7 ? 54.156 27.739 14.909 1.00 40.32 87 ALA D C 1
ATOM 6145 O O . ALA D 3 7 ? 54.964 27.116 15.607 1.00 38.46 87 ALA D O 1
ATOM 6147 N N . LEU D 3 8 ? 53.150 28.457 15.434 1.00 34.06 88 LEU D N 1
ATOM 6148 C CA . LEU D 3 8 ? 52.868 28.550 16.867 1.00 34.32 88 LEU D CA 1
ATOM 6149 C C . LEU D 3 8 ? 51.382 28.318 17.126 1.00 36.48 88 LEU D C 1
ATOM 6150 O O . LEU D 3 8 ? 50.713 29.077 17.846 1.00 32.33 88 LEU D O 1
ATOM 6155 N N . ASN D 3 9 ? 50.827 27.264 16.527 1.00 35.71 89 ASN D N 1
ATOM 6156 C CA . ASN D 3 9 ? 49.406 27.053 16.768 1.00 37.39 89 ASN D CA 1
ATOM 6157 C C . ASN D 3 9 ? 49.159 26.407 18.140 1.00 32.64 89 ASN D C 1
ATOM 6158 O O . ASN D 3 9 ? 50.044 25.785 18.740 1.00 32.62 89 ASN D O 1
ATOM 6163 N N . TYR D 3 10 ? 47.930 26.565 18.622 1.00 31.28 90 TYR D N 1
ATOM 6164 C CA . TYR D 3 10 ? 47.566 26.022 19.930 1.00 29.96 90 TYR D CA 1
ATOM 6165 C C . TYR D 3 10 ? 47.507 24.494 19.85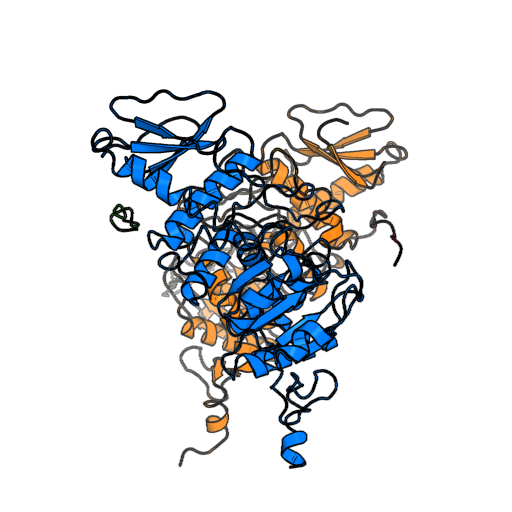7 1.00 37.60 90 TYR D C 1
ATOM 6166 O O . TYR D 3 10 ? 46.914 23.950 18.921 1.00 37.04 90 TYR D O 1
ATOM 6175 N N . PRO D 3 11 ? 48.089 23.771 20.819 1.00 42.03 91 PRO D N 1
ATOM 6176 C CA . PRO D 3 11 ? 48.197 22.312 20.666 1.00 42.58 91 PRO D CA 1
ATOM 6177 C C . PRO D 3 11 ? 46.836 21.637 20.690 1.00 42.52 91 PRO D C 1
ATOM 6178 O O . PRO D 3 11 ? 45.924 22.050 21.406 1.00 40.55 91 PRO D O 1
ATOM 6182 N N . ALA D 3 12 ? 46.705 20.582 19.878 1.00 48.63 92 ALA D N 1
ATOM 6183 C CA . ALA D 3 12 ? 45.424 19.889 19.784 1.00 50.87 92 ALA D CA 1
ATOM 6184 C C . ALA D 3 12 ? 45.097 19.202 21.107 1.00 54.81 92 ALA D C 1
ATOM 6185 O O . ALA D 3 12 ? 45.937 18.496 21.677 1.00 59.06 92 ALA D O 1
ATOM 6187 N N . THR D 3 13 ? 43.887 19.432 21.598 1.00 58.73 93 THR D N 1
ATOM 6188 C CA . THR D 3 13 ? 43.330 18.740 22.749 1.00 64.23 93 THR D CA 1
ATOM 6189 C C . THR D 3 13 ? 42.164 17.853 22.308 1.00 62.17 93 THR D C 1
ATOM 6190 O O . THR D 3 13 ? 41.469 18.170 21.336 1.00 59.91 93 THR D O 1
ATOM 6194 N N . PRO D 3 14 ? 41.935 16.733 22.984 1.00 62.61 94 PRO D N 1
ATOM 6195 C CA . PRO D 3 14 ? 40.967 15.750 22.487 1.00 63.23 94 PRO D CA 1
ATOM 6196 C C . PRO D 3 14 ? 39.546 16.274 22.574 1.00 71.00 94 PRO D C 1
ATOM 6197 O O . PRO D 3 14 ? 39.256 17.195 23.355 1.00 69.00 94 PRO D O 1
ATOM 6201 N N . PRO D 3 15 ? 38.627 15.721 21.765 1.00 81.79 95 PRO D N 1
ATOM 6202 C CA . PRO D 3 15 ? 37.187 16.002 21.868 1.00 87.36 95 PRO D CA 1
ATOM 6203 C C . PRO D 3 15 ? 36.631 15.760 23.283 1.00 88.20 95 PRO D C 1
ATOM 6204 O O . PRO D 3 15 ? 36.488 16.700 24.077 1.00 86.32 95 PRO D O 1
#

CATH classification: 3.90.190.10 (+1 more: 3.90.190.10)

Organism: Saccharomyces cerevisiae (strain ATCC 204508 / S288c) (NCBI:txid559292)

Radius of gyration: 28.23 Å; Cα contacts (8 Å, |Δi|>4): 1380; chains: 4; bounding box: 78×76×76 Å